Protein AF-S3XZ80-F1 (afdb_monomer_lite)

Foldseek 3Di:
DDDFDDDDLLLVLLQVLVVVVCVQALLVCLVLVNDDSLLAGHQLALVSLVSNLVSLVVSLVSLVVRCVVPVDDLLSVLSNLQSCLQSVLSNVCVVLLVSLQAFFQPDDLLVSLQCSLVSFDQPDLVSLVSVLSNLLNLLSNLVNSLNSNVVCVVVVNHAALLRLQSSLVSLQQQLDCPHVLVVSLVVNPDDDPSSVSSVVSSVSNSVSSNVSSVSSVVSSVVGHNALFPADVVLQSLQCQFFVDGDDLVVLLVVLVVQLVVLLVVQLVLLQVQCVVQVVPCHSDNVSSVVSLVVDCVQKDFAPVRVQVVLVVLQLVLLVVCDPPQAPQDPLLSDEHEEEAQPPPAAKAKDDARLVSPRHIYIYGHDHPPDGMDGCLLCSLVSCLRGPPAQSVQLHLLSVLCSPHRCCSSPVDAHNLQRLLRSLLSSVVCVVVCVCVGSSNVSSNSLVSSQLSLLSNLQSCRNHFNWRDVVLPTGTDDLVSSLVSLPVRNPDDPVVSVSVSSCSSSSHSNSNSNVVSNVLVVVLQVVCVVVVHDSHNSNSQQSNSHHGNSVSSSVSSPPPPDDDDDDDDDDDDDDDDDDDDDDDDDDDDPDQFQEEEQDPAPLVVVLCVVVQFHYHYDHDDDPLVVQVVVVCVVPVDADPLRSFQSQQQVSQVRRCVVDPFAHWYKGKGKWKADPNDTFFAQLDLVSLLVLCVRQAQDKIKMKMKIWIAQRRDVVVLGDRDTDIGIFIKIWGFHRDDSVLSNVLSVVVQQRHAHSRADCPDPRVVGTPDMGGANSVVSHDRPVRVQVVCVVSVHHSVVRHDPPPDD

Structure (mmCIF, N/CA/C/O backbone):
data_AF-S3XZ80-F1
#
_entry.id   AF-S3XZ80-F1
#
loop_
_atom_site.group_PDB
_atom_site.id
_atom_site.type_symbol
_atom_site.label_atom_id
_atom_site.label_alt_id
_atom_site.label_comp_id
_atom_site.label_asym_id
_atom_site.label_entity_id
_atom_site.label_seq_id
_atom_site.pdbx_PDB_ins_code
_atom_site.Cartn_x
_atom_site.Cartn_y
_atom_site.Cartn_z
_atom_site.occupancy
_atom_site.B_iso_or_equiv
_atom_site.auth_seq_id
_atom_site.auth_comp_id
_atom_site.auth_asym_id
_atom_site.auth_atom_id
_atom_site.pdbx_PDB_model_num
ATOM 1 N N . MET A 1 1 ? -20.784 13.143 -20.412 1.00 35.22 1 MET A N 1
ATOM 2 C CA . MET A 1 1 ? -22.070 13.191 -19.680 1.00 35.22 1 MET A CA 1
ATOM 3 C C . MET A 1 1 ? -22.738 11.830 -19.778 1.00 35.22 1 MET A C 1
ATOM 5 O O . MET A 1 1 ? -23.549 11.581 -20.664 1.00 35.22 1 MET A O 1
ATOM 9 N N . THR A 1 2 ? -22.288 10.920 -18.926 1.00 48.00 2 THR A N 1
ATOM 10 C CA . THR A 1 2 ? -22.838 9.577 -18.726 1.00 48.00 2 THR A CA 1
ATOM 11 C C . THR A 1 2 ? -24.130 9.669 -17.911 1.00 48.00 2 THR A C 1
ATOM 13 O O . THR A 1 2 ? -24.316 10.578 -17.110 1.00 48.00 2 THR A O 1
ATOM 16 N N . THR A 1 3 ? -25.079 8.776 -18.177 1.00 58.34 3 THR A N 1
ATOM 17 C CA . THR A 1 3 ? -26.406 8.771 -17.549 1.00 58.34 3 THR A CA 1
ATOM 18 C C . THR A 1 3 ? -26.332 8.319 -16.091 1.00 58.34 3 THR A C 1
ATOM 20 O O . THR A 1 3 ? -25.817 7.235 -15.823 1.00 58.34 3 THR A O 1
ATOM 23 N N . LYS A 1 4 ? -26.906 9.110 -15.179 1.00 77.75 4 LYS A N 1
ATOM 24 C CA . LYS A 1 4 ? -27.082 8.783 -13.756 1.00 77.75 4 LYS A CA 1
ATOM 25 C C . LYS A 1 4 ? -27.685 7.384 -13.565 1.00 77.75 4 LYS A C 1
ATOM 27 O O . LYS A 1 4 ? -28.739 7.089 -14.139 1.00 77.75 4 LYS A O 1
ATOM 32 N N . ARG A 1 5 ? -27.034 6.536 -12.759 1.00 89.31 5 ARG A N 1
ATOM 33 C CA . ARG A 1 5 ? -27.538 5.198 -12.408 1.00 89.31 5 ARG A CA 1
ATOM 34 C C . ARG A 1 5 ? -28.601 5.338 -11.319 1.00 89.31 5 ARG A C 1
ATOM 36 O O . ARG A 1 5 ? -28.463 6.144 -10.404 1.00 89.31 5 ARG A O 1
ATOM 43 N N . THR A 1 6 ? -29.702 4.598 -11.441 1.00 91.06 6 THR A N 1
ATOM 44 C CA . THR A 1 6 ? -30.695 4.545 -10.356 1.00 91.06 6 THR A CA 1
ATOM 45 C C . THR A 1 6 ? -30.147 3.630 -9.261 1.00 91.06 6 THR A C 1
ATOM 47 O O . THR A 1 6 ? -29.792 2.505 -9.609 1.00 91.06 6 THR A O 1
ATOM 50 N N . PRO A 1 7 ? -30.071 4.069 -7.990 1.00 93.81 7 PRO A N 1
ATOM 51 C CA . PRO A 1 7 ? -29.560 3.230 -6.910 1.00 93.81 7 PRO A CA 1
ATOM 52 C C . PRO A 1 7 ? -30.332 1.911 -6.782 1.00 93.81 7 PRO A C 1
ATOM 54 O O . PRO A 1 7 ? -31.567 1.905 -6.795 1.00 93.81 7 PRO A O 1
ATOM 57 N N . SER A 1 8 ? -29.600 0.808 -6.668 1.00 95.94 8 SER A N 1
ATOM 58 C CA . SER A 1 8 ? -30.117 -0.540 -6.445 1.00 95.94 8 SER A CA 1
ATOM 59 C C . SER A 1 8 ? -30.319 -0.818 -4.944 1.00 95.94 8 SER A C 1
ATOM 61 O O . SER A 1 8 ? -29.832 -0.074 -4.086 1.00 95.94 8 SER A O 1
ATOM 63 N N . PRO A 1 9 ? -30.983 -1.928 -4.574 1.00 97.44 9 PRO A N 1
ATOM 64 C CA . PRO A 1 9 ? -30.993 -2.400 -3.190 1.00 97.44 9 PRO A CA 1
ATOM 65 C C . PRO A 1 9 ? -29.588 -2.653 -2.611 1.00 97.44 9 PRO A C 1
ATOM 67 O O . PRO A 1 9 ? -29.379 -2.443 -1.419 1.00 97.44 9 PRO A O 1
ATOM 70 N N . THR A 1 10 ? -28.610 -3.049 -3.436 1.00 97.50 10 THR A N 1
ATOM 71 C CA . THR A 1 10 ? -27.211 -3.207 -3.004 1.00 97.50 10 THR A CA 1
ATOM 72 C C . THR A 1 10 ? -26.585 -1.860 -2.664 1.00 97.50 10 THR A C 1
ATOM 74 O O . THR A 1 10 ? -25.939 -1.746 -1.624 1.00 97.50 10 THR A O 1
ATOM 77 N N . ASP A 1 11 ? -26.844 -0.818 -3.458 1.00 96.94 11 ASP A N 1
ATOM 78 C CA . ASP A 1 11 ? -26.375 0.532 -3.128 1.00 96.94 11 ASP A CA 1
ATOM 79 C C . ASP A 1 11 ? -26.987 1.047 -1.828 1.00 96.94 11 ASP A C 1
ATOM 81 O O . ASP A 1 11 ? -26.321 1.742 -1.067 1.00 96.94 11 ASP A O 1
ATOM 85 N N . HIS A 1 12 ? -28.249 0.710 -1.550 1.00 97.38 12 HIS A N 1
ATOM 86 C CA . HIS A 1 12 ? -28.886 1.082 -0.291 1.00 97.38 12 HIS A CA 1
ATOM 87 C C . HIS A 1 12 ? -28.213 0.427 0.919 1.00 97.38 12 HIS A C 1
ATOM 89 O O . HIS A 1 12 ? -27.985 1.125 1.903 1.00 97.38 12 HIS A O 1
ATOM 95 N N . VAL A 1 13 ? -27.840 -0.856 0.837 1.00 98.31 13 VAL A N 1
ATOM 96 C CA . VAL A 1 13 ? -27.072 -1.528 1.903 1.00 98.31 13 VAL A CA 1
ATOM 97 C C . VAL A 1 13 ? -25.691 -0.890 2.070 1.00 98.31 13 VAL A C 1
ATOM 99 O O . VAL A 1 13 ? -25.289 -0.582 3.189 1.00 98.31 13 VAL A O 1
ATOM 102 N N . ALA A 1 14 ? -24.986 -0.625 0.968 1.00 97.94 14 ALA A N 1
ATOM 103 C CA . ALA A 1 14 ? -23.668 0.009 1.002 1.00 97.94 14 ALA A CA 1
ATOM 104 C C . ALA A 1 14 ? -23.713 1.430 1.599 1.00 97.94 14 ALA A C 1
ATOM 106 O O . ALA A 1 14 ? -22.857 1.808 2.398 1.00 97.94 14 ALA A O 1
ATOM 107 N N . ASN A 1 15 ? -24.732 2.218 1.248 1.00 96.38 15 ASN A N 1
ATOM 108 C CA . ASN A 1 15 ? -24.924 3.562 1.791 1.00 96.38 15 ASN A CA 1
ATOM 109 C C . ASN A 1 15 ? -25.342 3.532 3.271 1.00 96.38 15 ASN A C 1
ATOM 111 O O . ASN A 1 15 ? -24.851 4.350 4.042 1.00 96.38 15 ASN A O 1
ATOM 115 N N . ASP A 1 16 ? -26.206 2.596 3.684 1.00 97.75 16 ASP A N 1
ATOM 116 C CA . ASP A 1 16 ? -26.579 2.422 5.098 1.00 97.75 16 ASP A CA 1
ATOM 117 C C . ASP A 1 16 ? -25.357 2.087 5.961 1.00 97.75 16 ASP A C 1
ATOM 119 O O . ASP A 1 16 ? -25.165 2.685 7.020 1.00 97.75 16 ASP A O 1
ATOM 123 N N . PHE A 1 17 ? -24.478 1.209 5.467 1.00 97.94 17 PHE A N 1
ATOM 124 C CA . PHE A 1 17 ? -23.211 0.912 6.130 1.00 97.94 17 PHE A CA 1
ATOM 125 C C . PHE A 1 17 ? -22.367 2.173 6.343 1.00 97.94 17 PHE A C 1
ATOM 127 O O . PHE A 1 17 ? -21.872 2.388 7.445 1.00 97.94 17 PHE A O 1
ATOM 134 N N . VAL A 1 18 ? -22.249 3.047 5.336 1.00 95.38 18 VAL A N 1
ATOM 135 C CA . VAL A 1 18 ? -21.526 4.324 5.470 1.00 95.38 18 VAL A CA 1
ATOM 136 C C . VAL A 1 18 ? -22.120 5.197 6.574 1.00 95.38 18 VAL A C 1
ATOM 138 O O . VAL A 1 18 ? -21.386 5.631 7.459 1.00 95.38 18 VAL A O 1
ATOM 141 N N . GLU A 1 19 ? -23.434 5.438 6.566 1.00 95.12 19 GLU A N 1
ATOM 142 C CA . GLU A 1 19 ? -24.070 6.300 7.575 1.00 95.12 19 GLU A CA 1
ATOM 143 C C . GLU A 1 19 ? -23.897 5.747 8.996 1.00 95.12 19 GLU A C 1
ATOM 145 O O . GLU A 1 19 ? -23.610 6.489 9.940 1.00 95.12 19 GLU A O 1
ATOM 150 N N . ARG A 1 20 ? -24.036 4.428 9.157 1.00 97.31 20 ARG A N 1
ATOM 151 C CA . ARG A 1 20 ? -23.895 3.760 10.455 1.00 97.31 20 ARG A CA 1
ATOM 152 C C . ARG A 1 20 ? -22.439 3.722 10.924 1.00 97.31 20 ARG A C 1
ATOM 154 O O . ARG A 1 20 ? -22.200 3.927 12.111 1.00 97.31 20 ARG A O 1
ATOM 161 N N . SER A 1 21 ? -21.480 3.548 10.018 1.00 96.19 21 SER A N 1
ATOM 162 C CA . SER A 1 21 ? -20.046 3.617 10.325 1.00 96.19 21 SER A CA 1
ATOM 163 C C . SER A 1 21 ? -19.620 5.024 10.748 1.00 96.19 21 SER A C 1
ATOM 165 O O . SER A 1 21 ? -18.920 5.173 11.746 1.00 96.19 21 SER A O 1
ATOM 167 N N . ILE A 1 22 ? -20.115 6.073 10.078 1.00 93.94 22 ILE A N 1
ATOM 168 C CA . ILE A 1 22 ? -19.893 7.478 10.476 1.00 93.94 22 ILE A CA 1
ATOM 169 C C . ILE A 1 22 ? -20.442 7.745 11.882 1.00 93.94 22 ILE A C 1
ATOM 171 O O . ILE A 1 22 ? -19.815 8.448 12.669 1.00 93.94 22 ILE A O 1
ATOM 175 N N . ALA A 1 23 ? -21.606 7.185 12.220 1.00 95.44 23 ALA A N 1
ATOM 176 C CA . ALA A 1 23 ? -22.187 7.334 13.553 1.00 95.44 23 ALA A CA 1
ATOM 177 C C . ALA A 1 23 ? -21.383 6.618 14.656 1.00 95.44 23 ALA A C 1
ATOM 179 O O . ALA A 1 23 ? -21.453 7.027 15.815 1.00 95.44 23 ALA A O 1
ATOM 180 N N . LEU A 1 24 ? -20.640 5.558 14.314 1.00 97.12 24 LEU A N 1
ATOM 181 C CA . LEU A 1 24 ? -19.748 4.848 15.237 1.00 97.12 24 LEU A CA 1
ATOM 182 C C . LEU A 1 24 ? -18.349 5.478 15.325 1.00 97.12 24 LEU A C 1
ATOM 184 O O . LEU A 1 24 ? -17.698 5.335 16.358 1.00 97.12 24 LEU A O 1
ATOM 188 N N . SER A 1 25 ? -17.906 6.190 14.284 1.00 96.62 25 SER A N 1
ATOM 189 C CA . SER A 1 25 ? -16.589 6.834 14.213 1.00 96.62 25 SER A CA 1
ATOM 190 C C . SER A 1 25 ? -16.699 8.344 13.933 1.00 96.62 25 SER A C 1
ATOM 192 O O . SER A 1 25 ? -16.571 8.792 12.785 1.00 96.62 25 SER A O 1
ATOM 194 N N . PRO A 1 26 ? -16.909 9.170 14.977 1.00 96.44 26 PRO A N 1
ATOM 195 C CA . PRO A 1 26 ? -16.849 10.627 14.869 1.00 96.44 26 PRO A CA 1
ATOM 196 C C . PRO A 1 26 ? -15.540 11.184 14.293 1.00 96.44 26 PRO A C 1
ATOM 198 O O . PRO A 1 26 ? -15.533 12.263 13.701 1.00 96.44 26 PRO A O 1
ATOM 201 N N . MET A 1 27 ? -14.413 10.490 14.471 1.00 95.25 27 MET A N 1
ATOM 202 C CA . MET A 1 27 ? -13.142 10.861 13.844 1.00 95.25 27 MET A CA 1
ATOM 203 C C . MET A 1 27 ? -13.220 10.697 12.324 1.00 95.25 27 MET A C 1
ATOM 205 O O . MET A 1 27 ? -12.879 11.630 11.601 1.00 95.25 27 MET A O 1
ATOM 209 N N . THR A 1 28 ? -13.760 9.579 11.830 1.00 90.94 28 THR A N 1
ATOM 210 C CA . THR A 1 28 ? -13.995 9.385 10.388 1.00 90.94 28 THR A CA 1
ATOM 211 C C . THR A 1 28 ? -14.956 10.438 9.832 1.00 90.94 28 THR A C 1
ATOM 213 O O . THR A 1 28 ? -14.725 10.962 8.743 1.00 90.94 28 THR A O 1
ATOM 216 N N . ALA A 1 29 ? -15.996 10.812 10.589 1.00 90.38 29 ALA A N 1
ATOM 217 C CA . ALA A 1 29 ? -16.915 11.885 10.205 1.00 90.38 29 ALA A CA 1
ATOM 218 C C . ALA A 1 29 ? -16.168 13.199 9.910 1.00 90.38 29 ALA A C 1
ATOM 220 O O . ALA A 1 29 ? -16.341 13.777 8.837 1.00 90.38 29 ALA A O 1
ATOM 221 N N . THR A 1 30 ? -15.281 13.625 10.816 1.00 89.19 30 THR A N 1
ATOM 222 C CA . THR A 1 30 ? -14.455 14.828 10.637 1.00 89.19 30 THR A CA 1
ATOM 223 C C . THR A 1 30 ? -13.493 14.698 9.457 1.00 89.19 30 THR A C 1
ATOM 225 O O . THR A 1 30 ? -13.406 15.622 8.651 1.00 89.19 30 THR A O 1
ATOM 228 N N . SER A 1 31 ? -12.817 13.556 9.289 1.00 83.75 31 SER A N 1
ATOM 229 C CA . SER A 1 31 ? -11.917 13.326 8.146 1.00 83.75 31 SER A CA 1
ATOM 230 C C . SER A 1 31 ? -12.627 13.430 6.791 1.00 83.75 31 SER A C 1
ATOM 232 O O . SER A 1 31 ? -12.036 13.908 5.825 1.00 83.75 31 SER A O 1
ATOM 234 N N . LEU A 1 32 ? -13.899 13.028 6.725 1.00 81.38 32 LEU A N 1
ATOM 235 C CA . LEU A 1 32 ? -14.740 13.128 5.529 1.00 81.38 32 LEU A CA 1
ATOM 236 C C . LEU A 1 32 ? -15.456 14.483 5.389 1.00 81.38 32 LEU A C 1
ATOM 238 O O . LEU A 1 32 ? -16.164 14.701 4.408 1.00 81.38 32 LEU A O 1
ATOM 242 N N . GLY A 1 33 ? -15.309 15.391 6.359 1.00 82.38 33 GLY A N 1
ATOM 243 C CA . GLY A 1 33 ? -16.000 16.682 6.374 1.00 82.38 33 GLY A CA 1
ATOM 244 C C . GLY A 1 33 ? -17.505 16.587 6.651 1.00 82.38 33 GLY A C 1
ATOM 245 O O . GLY A 1 33 ? -18.260 17.478 6.258 1.00 82.38 33 GLY A O 1
ATOM 246 N N . VAL A 1 34 ? -17.963 15.515 7.304 1.00 86.31 34 VAL A N 1
ATOM 247 C CA . VAL A 1 34 ? -19.362 15.336 7.709 1.00 86.31 34 VAL A CA 1
ATOM 248 C C . VAL A 1 34 ? -19.612 16.110 9.011 1.00 86.31 34 VAL A C 1
ATOM 250 O O . VAL A 1 34 ? -19.054 15.751 10.049 1.00 86.31 34 VAL A O 1
ATOM 253 N N . PRO A 1 35 ? -20.456 17.159 8.997 1.00 86.25 35 PRO A N 1
ATOM 254 C CA . PRO A 1 35 ? -20.582 18.072 10.127 1.00 86.25 35 PRO A CA 1
ATOM 255 C C . PRO A 1 35 ? -21.372 17.473 11.298 1.00 86.25 35 PRO A C 1
ATOM 257 O O . PRO A 1 35 ? -22.216 16.590 11.134 1.00 86.25 35 PRO A O 1
ATOM 260 N N . GLY A 1 36 ? -21.178 18.052 12.486 1.00 89.69 36 GLY A N 1
ATOM 261 C CA . GLY A 1 36 ? -22.049 17.852 13.654 1.00 89.69 36 GLY A CA 1
ATOM 262 C C . GLY A 1 36 ? -21.507 16.891 14.711 1.00 89.69 36 GLY A C 1
ATOM 263 O O . GLY A 1 36 ? -22.073 16.808 15.802 1.00 89.69 36 GLY A O 1
ATOM 264 N N . GLN A 1 37 ? -20.392 16.217 14.428 1.00 93.62 37 GLN A N 1
ATOM 265 C CA . GLN A 1 37 ? -19.719 15.309 15.364 1.00 93.62 37 GLN A CA 1
ATOM 266 C C . GLN A 1 37 ? -18.280 15.740 15.685 1.00 93.62 37 GLN A C 1
ATOM 268 O O . GLN A 1 37 ? -17.564 15.033 16.389 1.00 93.62 37 GLN A O 1
ATOM 273 N N . ASP A 1 38 ? -17.873 16.939 15.252 1.00 94.06 38 ASP A N 1
ATOM 274 C CA . ASP A 1 38 ? -16.493 17.428 15.355 1.00 94.06 38 ASP A CA 1
ATOM 275 C C . ASP A 1 38 ? -15.966 17.591 16.792 1.00 94.06 38 ASP A C 1
ATOM 277 O O . ASP A 1 38 ? -14.764 17.733 16.991 1.00 94.06 38 ASP A O 1
ATOM 281 N N . HIS A 1 39 ? -16.843 17.535 17.793 1.00 96.75 39 HIS A N 1
ATOM 282 C CA . HIS A 1 39 ? -16.530 17.634 19.221 1.00 96.75 39 HIS A CA 1
ATOM 283 C C . HIS A 1 39 ? -16.404 16.262 19.925 1.00 96.75 39 HIS A C 1
ATOM 285 O O . HIS A 1 39 ? -16.164 16.203 21.134 1.00 96.75 39 HIS A O 1
ATOM 291 N N . LEU A 1 40 ? -16.618 15.152 19.210 1.00 97.81 40 LEU A N 1
ATOM 292 C CA . LEU A 1 40 ? -16.624 13.788 19.752 1.00 97.81 40 LEU A CA 1
ATOM 293 C C . LEU A 1 40 ? -15.325 13.036 19.420 1.00 97.81 40 LEU A C 1
ATOM 295 O O . LEU A 1 40 ? -14.517 13.496 18.624 1.00 97.81 40 LEU A O 1
ATOM 299 N N . MET A 1 41 ? -15.117 11.879 20.048 1.00 98.06 41 MET A N 1
ATOM 300 C CA . MET A 1 41 ? -14.035 10.938 19.732 1.00 98.06 41 MET A CA 1
ATOM 301 C C . MET A 1 41 ? -14.607 9.529 19.603 1.00 98.06 41 MET A C 1
ATOM 303 O O . MET A 1 41 ? -15.661 9.242 20.175 1.00 98.06 41 MET A O 1
ATOM 307 N N . ASP A 1 42 ? -13.891 8.673 18.882 1.00 98.31 42 ASP A N 1
ATOM 308 C CA . ASP A 1 42 ? -14.246 7.268 18.703 1.00 98.31 42 ASP A CA 1
ATOM 309 C C . ASP A 1 42 ? -14.197 6.499 20.033 1.00 98.31 42 ASP A C 1
ATOM 311 O O . ASP A 1 42 ? -13.375 6.776 20.915 1.00 98.31 42 ASP A O 1
ATOM 315 N N . ASP A 1 43 ? -15.076 5.506 20.165 1.00 98.31 43 ASP A N 1
ATOM 316 C CA . ASP A 1 43 ? -15.022 4.512 21.237 1.00 98.31 43 ASP A CA 1
ATOM 317 C C . ASP A 1 43 ? -14.029 3.412 20.842 1.00 98.31 43 ASP A C 1
ATOM 319 O O . ASP A 1 43 ? -14.348 2.508 20.073 1.00 98.31 43 ASP A O 1
ATOM 323 N N . LEU A 1 44 ? -12.802 3.517 21.351 1.00 98.44 44 LEU A N 1
ATOM 324 C CA . LEU A 1 44 ? -11.702 2.598 21.041 1.00 98.44 44 LEU A CA 1
ATOM 325 C C . LEU A 1 44 ? -11.605 1.419 22.026 1.00 98.44 44 LEU A C 1
ATOM 327 O O . LEU A 1 44 ? -10.622 0.676 21.996 1.00 98.44 44 LEU A O 1
ATOM 331 N N . SER A 1 45 ? -12.594 1.263 22.916 1.00 98.75 45 SER A N 1
ATOM 332 C CA . SER A 1 45 ? -12.695 0.134 23.851 1.00 98.75 45 SER A CA 1
ATOM 333 C C . SER A 1 45 ? -13.065 -1.172 23.135 1.00 98.75 45 SER A C 1
ATOM 335 O O . SER A 1 45 ? -13.582 -1.129 22.015 1.00 98.75 45 SER A O 1
ATOM 337 N N . PRO A 1 46 ? -12.899 -2.347 23.774 1.00 98.62 46 PRO A N 1
ATOM 338 C CA . PRO A 1 46 ? -13.377 -3.608 23.206 1.00 98.62 46 PRO A CA 1
ATOM 339 C C . PRO A 1 46 ? -14.874 -3.587 22.861 1.00 98.62 46 PRO A C 1
ATOM 341 O O . PRO A 1 46 ? -15.292 -4.190 21.877 1.00 98.62 46 PRO A O 1
ATOM 344 N N . GLU A 1 47 ? -15.694 -2.870 23.641 1.00 98.44 47 GLU A N 1
ATOM 345 C CA . GLU A 1 47 ? -17.125 -2.719 23.350 1.00 98.44 47 GLU A CA 1
ATOM 346 C C . GLU A 1 47 ? -17.358 -1.860 22.098 1.00 98.44 47 GLU A C 1
ATOM 348 O O . GLU A 1 47 ? -18.211 -2.187 21.272 1.00 98.44 47 GLU A O 1
ATOM 353 N N . GLY A 1 48 ? -16.596 -0.775 21.943 1.00 98.25 48 GLY A N 1
ATOM 354 C CA . GLY A 1 48 ? -16.625 0.072 20.752 1.00 98.25 48 GLY A CA 1
ATOM 355 C C . GLY A 1 48 ? -16.231 -0.689 19.487 1.00 98.25 48 GLY A C 1
ATOM 356 O O . GLY A 1 48 ? -16.959 -0.663 18.492 1.00 98.25 48 GLY A O 1
ATOM 357 N N . LEU A 1 49 ? -15.140 -1.455 19.555 1.00 98.19 49 LEU A N 1
ATOM 358 C CA . LEU A 1 49 ? -14.672 -2.293 18.450 1.00 98.19 49 LEU A CA 1
ATOM 359 C C . LEU A 1 49 ? -15.673 -3.410 18.097 1.00 98.19 49 LEU A C 1
ATOM 361 O O . LEU A 1 49 ? -15.895 -3.678 16.915 1.00 98.19 49 LEU A O 1
ATOM 365 N N . GLU A 1 50 ? -16.336 -4.023 19.084 1.00 98.50 50 GLU A N 1
ATOM 366 C CA . GLU A 1 50 ? -17.395 -5.017 18.840 1.00 98.50 50 GLU A CA 1
ATOM 367 C C . GLU A 1 50 ? -18.640 -4.405 18.175 1.00 98.50 50 GLU A C 1
ATOM 369 O O . GLU A 1 50 ? -19.273 -5.065 17.351 1.00 98.50 50 GLU A O 1
ATOM 374 N N . LYS A 1 51 ? -18.993 -3.140 18.457 1.00 98.62 51 LYS A N 1
ATOM 375 C CA . LYS A 1 51 ? -20.089 -2.453 17.737 1.00 98.62 51 LYS A CA 1
ATOM 376 C C . LYS A 1 51 ? -19.783 -2.334 16.244 1.00 98.62 51 LYS A C 1
ATOM 378 O O . LYS A 1 51 ? -20.680 -2.561 15.431 1.00 98.62 51 LYS A O 1
ATOM 383 N N . GLY A 1 52 ? -18.532 -2.025 15.894 1.00 98.06 52 GLY A N 1
ATOM 384 C CA . GLY A 1 52 ? -18.053 -2.031 14.510 1.00 98.06 52 GLY A CA 1
ATOM 385 C C . GLY A 1 52 ? -18.174 -3.418 13.874 1.00 98.06 52 GLY A C 1
ATOM 386 O O . GLY A 1 52 ? -18.858 -3.570 12.866 1.00 98.06 52 GLY A O 1
ATOM 387 N N . ALA A 1 53 ? -17.624 -4.452 14.518 1.00 98.50 53 ALA A N 1
ATOM 388 C CA . ALA A 1 53 ? -17.707 -5.830 14.020 1.00 98.50 53 ALA A CA 1
ATOM 389 C C . ALA A 1 53 ? -19.160 -6.324 13.867 1.00 98.50 53 ALA A C 1
ATOM 391 O O . ALA A 1 53 ? -19.507 -6.990 12.890 1.00 98.50 53 ALA A O 1
ATOM 392 N N . SER A 1 54 ? -20.044 -5.968 14.798 1.00 98.75 54 SER A N 1
ATOM 393 C CA . SER A 1 54 ? -21.474 -6.276 14.713 1.00 98.75 54 SER A CA 1
ATOM 394 C C . SER A 1 54 ? -22.140 -5.606 13.507 1.00 98.75 54 SER A C 1
ATOM 396 O O . SER A 1 54 ? -22.857 -6.281 12.766 1.00 98.75 54 SER A O 1
ATOM 398 N N . LEU A 1 55 ? -21.860 -4.322 13.247 1.00 98.75 55 LEU A N 1
ATOM 399 C CA . LEU A 1 55 ? -22.330 -3.629 12.041 1.00 98.75 55 LEU A CA 1
ATOM 400 C C . LEU A 1 55 ? -21.836 -4.323 10.761 1.00 98.75 55 LEU A C 1
ATOM 402 O O . LEU A 1 55 ? -22.612 -4.517 9.822 1.00 98.75 55 LEU A O 1
ATOM 406 N N . THR A 1 56 ? -20.570 -4.734 10.736 1.00 98.62 56 THR A N 1
ATOM 407 C CA . THR A 1 56 ? -19.963 -5.457 9.614 1.00 98.62 56 THR A CA 1
ATOM 408 C C . THR A 1 56 ? -20.685 -6.788 9.352 1.00 98.62 56 THR A C 1
ATOM 410 O O . THR A 1 56 ? -21.099 -7.049 8.219 1.00 98.62 56 THR A O 1
ATOM 413 N N . ARG A 1 57 ? -20.958 -7.595 10.393 1.00 98.75 57 ARG A N 1
ATOM 414 C CA . ARG A 1 57 ? -21.732 -8.852 10.275 1.00 98.75 57 ARG A CA 1
ATOM 415 C C . ARG A 1 57 ? -23.163 -8.617 9.780 1.00 98.75 57 ARG A C 1
ATOM 417 O O . ARG A 1 57 ? -23.635 -9.340 8.903 1.00 98.75 57 ARG A O 1
ATOM 424 N N . GLU A 1 58 ? -23.854 -7.612 10.318 1.00 98.75 58 GLU A N 1
ATOM 425 C CA . GLU A 1 58 ? -25.211 -7.250 9.884 1.00 98.75 58 GLU A CA 1
ATOM 426 C C . GLU A 1 58 ? -25.250 -6.837 8.407 1.00 98.75 58 GLU A C 1
ATOM 428 O O . GLU A 1 58 ? -26.159 -7.230 7.675 1.00 98.75 58 GLU A O 1
ATOM 433 N N . THR A 1 59 ? -24.247 -6.081 7.962 1.00 98.69 59 THR A N 1
ATOM 434 C CA . THR A 1 59 ? -24.138 -5.599 6.580 1.00 98.69 59 THR A CA 1
ATOM 435 C C . THR A 1 59 ? -23.909 -6.749 5.606 1.00 98.69 59 THR A C 1
ATOM 437 O O . THR A 1 59 ? -24.595 -6.832 4.589 1.00 98.69 59 THR A O 1
ATOM 440 N N . LEU A 1 60 ? -23.003 -7.678 5.930 1.00 98.62 60 LEU A N 1
ATOM 441 C CA . LEU A 1 60 ? -22.774 -8.881 5.123 1.00 98.62 60 LEU A CA 1
ATOM 442 C C . LEU A 1 60 ? -24.049 -9.730 5.001 1.00 98.62 60 LEU A C 1
ATOM 444 O O . LEU A 1 60 ? -24.436 -10.107 3.895 1.00 98.62 60 LEU A O 1
ATOM 448 N N . ALA A 1 61 ? -24.770 -9.939 6.107 1.00 98.31 61 ALA A N 1
ATOM 449 C CA . ALA A 1 61 ? -26.042 -10.660 6.085 1.00 98.31 61 ALA A CA 1
ATOM 450 C C . ALA A 1 61 ? -27.117 -9.944 5.240 1.00 98.31 61 ALA A C 1
ATOM 452 O O . ALA A 1 61 ? -27.904 -10.595 4.546 1.00 98.31 61 ALA A O 1
ATOM 453 N N . ALA A 1 62 ? -27.156 -8.607 5.269 1.00 98.19 62 ALA A N 1
ATOM 454 C CA . ALA A 1 62 ? -28.053 -7.816 4.430 1.00 98.19 62 ALA A CA 1
ATOM 455 C C . ALA A 1 62 ? -27.698 -7.926 2.936 1.00 98.19 62 ALA A C 1
ATOM 457 O O . ALA A 1 62 ? -28.605 -8.056 2.111 1.00 98.19 62 ALA A O 1
ATOM 458 N N . LEU A 1 63 ? -26.406 -7.939 2.584 1.00 97.44 63 LEU A N 1
ATOM 459 C CA . LEU A 1 63 ? -25.946 -8.164 1.207 1.00 97.44 63 LEU A CA 1
ATOM 460 C C . LEU A 1 63 ? -26.376 -9.540 0.682 1.00 97.44 63 LEU A C 1
ATOM 462 O O . LEU A 1 63 ? -26.910 -9.621 -0.424 1.00 97.44 63 LEU A O 1
ATOM 466 N N . ASP A 1 64 ? -26.231 -10.597 1.486 1.00 95.38 64 ASP A N 1
ATOM 467 C CA . ASP A 1 64 ? -26.675 -11.954 1.129 1.00 95.38 64 ASP A CA 1
ATOM 468 C C . ASP A 1 64 ? -28.202 -12.059 0.985 1.00 95.38 64 ASP A C 1
ATOM 470 O O . ASP A 1 64 ? -28.725 -12.857 0.202 1.00 95.38 64 ASP A O 1
ATOM 474 N N . GLY A 1 65 ? -28.949 -11.269 1.760 1.00 95.62 65 GLY A N 1
ATOM 475 C CA . GLY A 1 65 ? -30.394 -11.118 1.598 1.00 95.62 65 GLY A CA 1
ATOM 476 C C . GLY A 1 65 ? -30.753 -10.479 0.261 1.00 95.62 65 GLY A C 1
ATOM 477 O O . GLY A 1 65 ? -31.533 -11.045 -0.504 1.00 95.62 65 GLY A O 1
ATOM 478 N N . VAL A 1 66 ? -30.141 -9.331 -0.034 1.00 95.88 66 VAL A N 1
ATOM 479 C CA . VAL A 1 66 ? -30.397 -8.565 -1.256 1.00 95.88 66 VAL A CA 1
ATOM 480 C C . VAL A 1 66 ? -30.021 -9.346 -2.513 1.00 95.88 66 VAL A C 1
ATOM 482 O O . VAL A 1 66 ? -30.799 -9.345 -3.460 1.00 95.88 66 VAL A O 1
ATOM 485 N N . GLU A 1 67 ? -28.877 -10.029 -2.539 1.00 94.00 67 GLU A N 1
ATOM 486 C CA . GLU A 1 67 ? -28.432 -10.776 -3.723 1.00 94.00 67 GLU A CA 1
ATOM 487 C C . GLU A 1 67 ? -29.399 -11.900 -4.114 1.00 94.00 67 GLU A C 1
ATOM 489 O O . GLU A 1 67 ? -29.714 -12.059 -5.293 1.00 94.00 67 GLU A O 1
ATOM 494 N N . ARG A 1 68 ? -29.949 -12.627 -3.132 1.00 92.50 68 ARG A N 1
ATOM 495 C CA . ARG A 1 68 ? -30.929 -13.697 -3.390 1.00 92.50 68 ARG A CA 1
ATOM 496 C C . ARG A 1 68 ? -32.230 -13.185 -4.005 1.00 92.50 68 ARG A C 1
ATOM 498 O O . ARG A 1 68 ? -32.882 -13.915 -4.747 1.00 92.50 68 ARG A O 1
ATOM 505 N N . GLU A 1 69 ? -32.634 -11.964 -3.667 1.00 92.50 69 GLU A N 1
ATOM 506 C CA . GLU A 1 69 ? -33.881 -11.356 -4.146 1.00 92.50 69 GLU A CA 1
ATOM 507 C C . GLU A 1 69 ? -33.677 -10.539 -5.432 1.00 92.50 69 GLU A C 1
ATOM 509 O O . GLU A 1 69 ? -34.589 -10.412 -6.254 1.00 92.50 69 GLU A O 1
ATOM 514 N N . HIS A 1 70 ? -32.472 -10.000 -5.619 1.00 90.25 70 HIS A N 1
ATOM 515 C CA . HIS A 1 70 ? -32.122 -9.059 -6.672 1.00 90.25 70 HIS A CA 1
ATOM 516 C C . HIS A 1 70 ? -30.697 -9.331 -7.191 1.00 90.25 70 HIS A C 1
ATOM 518 O O . HIS A 1 70 ? -29.740 -8.807 -6.618 1.00 90.25 70 HIS A O 1
ATOM 524 N N . PRO A 1 71 ? -30.533 -10.054 -8.318 1.00 85.69 71 PRO A N 1
ATOM 525 C CA . PRO A 1 71 ? -29.214 -10.358 -8.887 1.00 85.69 71 PRO A CA 1
ATOM 526 C C . PRO A 1 71 ? -28.351 -9.116 -9.154 1.00 85.69 71 PRO A C 1
ATOM 528 O O . PRO A 1 71 ? -27.153 -9.154 -8.910 1.00 85.69 71 PRO A O 1
ATOM 531 N N . GLY A 1 72 ? -28.967 -7.981 -9.504 1.00 89.94 72 GLY A N 1
ATOM 532 C CA . GLY A 1 72 ? -28.272 -6.705 -9.709 1.00 89.94 72 GLY A CA 1
ATOM 533 C C . GLY A 1 72 ? -27.698 -6.539 -11.118 1.00 89.94 72 GLY A C 1
ATOM 534 O O . GLY A 1 72 ? -28.012 -7.316 -12.019 1.00 89.94 72 GLY A O 1
ATOM 535 N N . ASP A 1 73 ? -26.925 -5.475 -11.320 1.00 91.56 73 ASP A N 1
ATOM 536 C CA . ASP A 1 73 ? -26.105 -5.251 -12.519 1.00 91.56 73 ASP A CA 1
ATOM 537 C C . ASP A 1 73 ? -24.601 -5.418 -12.225 1.00 91.56 73 ASP A C 1
ATOM 539 O O . ASP A 1 73 ? -24.204 -5.728 -11.102 1.00 91.56 73 ASP A O 1
ATOM 543 N N . ASP A 1 74 ? -23.742 -5.195 -13.223 1.00 91.12 74 ASP A N 1
ATOM 544 C CA . ASP A 1 74 ? -22.285 -5.339 -13.071 1.00 91.12 74 ASP A CA 1
ATOM 545 C C . ASP A 1 74 ? -21.720 -4.477 -11.925 1.00 91.12 74 ASP A C 1
ATOM 547 O O . ASP A 1 74 ? -20.807 -4.900 -11.216 1.00 91.12 74 ASP A O 1
ATOM 551 N N . VAL A 1 75 ? -22.289 -3.289 -11.677 1.00 93.81 75 VAL A N 1
ATOM 552 C CA . VAL A 1 75 ? -21.869 -2.420 -10.563 1.00 93.81 75 VAL A CA 1
ATOM 553 C C . VAL A 1 75 ? -22.239 -3.046 -9.217 1.00 93.81 75 VAL A C 1
ATOM 555 O O . VAL A 1 75 ? -21.443 -2.982 -8.274 1.00 93.81 75 VAL A O 1
ATOM 558 N N . ASP A 1 76 ? -23.409 -3.682 -9.121 1.00 95.56 76 ASP A N 1
ATOM 559 C CA . ASP A 1 76 ? -23.821 -4.414 -7.921 1.00 95.56 76 ASP A CA 1
ATOM 560 C C . ASP A 1 76 ? -22.910 -5.616 -7.660 1.00 95.56 76 ASP A C 1
ATOM 562 O O . ASP A 1 76 ? -22.456 -5.793 -6.529 1.00 95.56 76 ASP A O 1
ATOM 566 N N . HIS A 1 77 ? -22.582 -6.401 -8.691 1.00 95.00 77 HIS A N 1
ATOM 567 C CA . HIS A 1 77 ? -21.686 -7.554 -8.556 1.00 95.00 77 HIS A CA 1
ATOM 568 C C . HIS A 1 77 ? -20.302 -7.138 -8.042 1.00 95.00 77 HIS A C 1
ATOM 570 O O . HIS A 1 77 ? -19.797 -7.710 -7.073 1.00 95.00 77 HIS A O 1
ATOM 576 N N . VAL A 1 78 ? -19.714 -6.086 -8.621 1.00 96.19 78 VAL A N 1
ATOM 577 C CA . VAL A 1 78 ? -18.409 -5.567 -8.184 1.00 96.19 78 VAL A CA 1
ATOM 578 C C . VAL A 1 78 ? -18.511 -4.950 -6.779 1.00 96.19 78 VAL A C 1
ATOM 580 O O . VAL A 1 78 ? -17.591 -5.101 -5.975 1.00 96.19 78 VAL A O 1
ATOM 583 N N . THR A 1 79 ? -19.619 -4.284 -6.434 1.00 97.44 79 THR A N 1
ATOM 584 C CA . THR A 1 79 ? -19.846 -3.761 -5.073 1.00 97.44 79 THR A CA 1
ATOM 585 C C . THR A 1 79 ? -19.899 -4.888 -4.047 1.00 97.44 79 THR A C 1
ATOM 587 O O . THR A 1 79 ? -19.196 -4.815 -3.044 1.00 97.44 79 THR A O 1
ATOM 590 N N . ARG A 1 80 ? -20.677 -5.946 -4.296 1.00 97.38 80 ARG A N 1
ATOM 591 C CA . ARG A 1 80 ? -20.804 -7.086 -3.375 1.00 97.38 80 ARG A CA 1
ATOM 592 C C . ARG A 1 80 ? -19.489 -7.823 -3.202 1.00 97.38 80 ARG A C 1
ATOM 594 O O . ARG A 1 80 ? -19.126 -8.122 -2.071 1.00 97.38 80 ARG A O 1
ATOM 601 N N . ALA A 1 81 ? -18.768 -8.080 -4.294 1.00 97.31 81 ALA A N 1
ATOM 602 C CA . ALA A 1 81 ? -17.459 -8.722 -4.237 1.00 97.31 81 ALA A CA 1
ATOM 603 C C . ALA A 1 81 ? -16.474 -7.898 -3.393 1.00 97.31 81 ALA A C 1
ATOM 605 O O . ALA A 1 81 ? -15.854 -8.432 -2.476 1.00 97.31 81 ALA A O 1
ATOM 606 N N . ALA A 1 82 ? -16.401 -6.585 -3.634 1.00 98.12 82 ALA A N 1
ATOM 607 C CA . ALA A 1 82 ? -15.540 -5.691 -2.867 1.00 98.12 82 ALA A CA 1
ATOM 608 C C . ALA A 1 82 ? -15.948 -5.605 -1.388 1.00 98.12 82 ALA A C 1
ATOM 610 O O . ALA A 1 82 ? -15.086 -5.690 -0.520 1.00 98.12 82 ALA A O 1
ATOM 611 N N . MET A 1 83 ? -17.243 -5.461 -1.079 1.00 98.44 83 MET A N 1
ATOM 612 C CA . MET A 1 83 ? -17.709 -5.401 0.310 1.00 98.44 83 MET A CA 1
ATOM 613 C C . MET A 1 83 ? -17.457 -6.716 1.039 1.00 98.44 83 MET A C 1
ATOM 615 O O . MET A 1 83 ? -16.978 -6.682 2.162 1.00 98.44 83 MET A O 1
ATOM 619 N N . ARG A 1 84 ? -17.723 -7.872 0.420 1.00 97.94 84 ARG A N 1
ATOM 620 C CA . ARG A 1 84 ? -17.455 -9.178 1.042 1.00 97.94 84 ARG A CA 1
ATOM 621 C C . ARG A 1 84 ? -15.985 -9.369 1.363 1.00 97.94 84 ARG A C 1
ATOM 623 O O . ARG A 1 84 ? -15.666 -9.841 2.446 1.00 97.94 84 ARG A O 1
ATOM 630 N N . GLU A 1 85 ? -15.109 -8.976 0.447 1.00 97.62 85 GLU A N 1
ATOM 631 C CA . GLU A 1 85 ? -13.673 -9.101 0.652 1.00 97.62 85 GLU A CA 1
ATOM 632 C C . GLU A 1 85 ? -13.183 -8.141 1.755 1.00 97.62 85 GLU A C 1
ATOM 634 O O . GLU A 1 85 ? -12.544 -8.593 2.702 1.00 97.62 85 GLU A O 1
ATOM 639 N N . ARG A 1 86 ? -13.561 -6.853 1.716 1.00 98.31 86 ARG A N 1
ATOM 640 C CA . ARG A 1 86 ? -13.156 -5.857 2.729 1.00 98.31 86 ARG A CA 1
ATOM 641 C C . ARG A 1 86 ? -13.749 -6.140 4.112 1.00 98.31 86 ARG A C 1
ATOM 643 O O . ARG A 1 86 ? -13.013 -6.246 5.086 1.00 98.31 86 ARG A O 1
ATOM 650 N N . LEU A 1 87 ? -15.068 -6.293 4.196 1.00 98.38 87 LEU A N 1
ATOM 651 C CA . LEU A 1 87 ? -15.788 -6.497 5.456 1.00 98.38 87 LEU A CA 1
ATOM 652 C C . LEU A 1 87 ? -15.534 -7.887 6.046 1.00 98.38 87 LEU A C 1
ATOM 654 O O . LEU A 1 87 ? -15.470 -8.033 7.262 1.00 98.38 87 LEU A O 1
ATOM 658 N N . GLY A 1 88 ? -15.358 -8.912 5.207 1.00 98.38 88 GLY A N 1
ATOM 659 C CA . GLY A 1 88 ? -14.928 -10.232 5.669 1.00 98.38 88 GLY A CA 1
ATOM 660 C C . GLY A 1 88 ? -13.554 -10.163 6.333 1.00 98.38 88 GLY A C 1
ATOM 661 O O . GLY A 1 88 ? -13.390 -10.640 7.454 1.00 98.38 88 GLY A O 1
ATOM 662 N N . LEU A 1 89 ? -12.603 -9.471 5.698 1.00 98.25 89 LEU A N 1
ATOM 663 C CA . LEU A 1 89 ? -11.267 -9.281 6.251 1.00 98.25 89 LEU A CA 1
ATOM 664 C C . LEU A 1 89 ? -11.269 -8.464 7.554 1.00 98.25 89 LEU A C 1
ATOM 666 O O . LEU A 1 89 ? -10.517 -8.787 8.470 1.00 98.25 89 LEU A O 1
ATOM 670 N N . GLU A 1 90 ? -12.121 -7.442 7.685 1.00 97.62 90 GLU A N 1
ATOM 671 C CA . GLU A 1 90 ? -12.291 -6.713 8.953 1.00 97.62 90 GLU A CA 1
ATOM 672 C C . GLU A 1 90 ? -12.695 -7.645 10.108 1.00 97.62 90 GLU A C 1
ATOM 674 O O . GLU A 1 90 ? -12.174 -7.514 11.218 1.00 97.62 90 GLU A O 1
ATOM 679 N N . LEU A 1 91 ? -13.585 -8.611 9.850 1.00 98.62 91 LEU A N 1
ATOM 680 C CA . LEU A 1 91 ? -13.981 -9.607 10.847 1.00 98.62 91 LEU A CA 1
ATOM 681 C C . LEU A 1 91 ? -12.843 -10.574 11.172 1.00 98.62 91 LEU A C 1
ATOM 683 O O . LEU A 1 91 ? -12.626 -10.861 12.345 1.00 98.62 91 LEU A O 1
ATOM 687 N N . GLU A 1 92 ? -12.075 -11.018 10.173 1.00 98.38 92 GLU A N 1
ATOM 688 C CA . GLU A 1 92 ? -10.891 -11.857 10.402 1.00 98.38 92 GLU A CA 1
ATOM 689 C C . GLU A 1 92 ? -9.856 -11.144 11.294 1.00 98.38 92 GLU A C 1
ATOM 691 O O . GLU A 1 92 ? -9.327 -11.743 12.231 1.00 98.38 92 GLU A O 1
ATOM 696 N N . HIS A 1 93 ? -9.608 -9.845 11.074 1.00 97.56 93 HIS A N 1
ATOM 697 C CA . HIS A 1 93 ? -8.732 -9.030 11.934 1.00 97.56 93 HIS A CA 1
ATOM 698 C C . HIS A 1 93 ? -9.276 -8.876 13.353 1.00 97.56 93 HIS A C 1
ATOM 700 O O . HIS A 1 93 ? -8.511 -8.948 14.322 1.00 97.56 93 HIS A O 1
ATOM 706 N N . HIS A 1 94 ? -10.585 -8.659 13.484 1.00 96.81 94 HIS A N 1
ATOM 707 C CA . HIS A 1 94 ? -11.240 -8.544 14.779 1.00 96.81 94 HIS A CA 1
ATOM 708 C C . HIS A 1 94 ? -11.129 -9.855 15.573 1.00 96.81 94 HIS A C 1
ATOM 710 O O . HIS A 1 94 ? -10.691 -9.836 16.728 1.00 96.81 94 HIS A O 1
ATOM 716 N N . ASP A 1 95 ? -11.455 -10.984 14.941 1.00 96.25 95 ASP A N 1
ATOM 717 C CA . ASP A 1 95 ? -11.435 -12.321 15.541 1.00 96.25 95 ASP A CA 1
ATOM 718 C C . ASP A 1 95 ? -10.004 -12.761 15.905 1.00 96.25 95 ASP A C 1
ATOM 720 O O . ASP A 1 95 ? -9.789 -13.386 16.947 1.00 96.25 95 ASP A O 1
ATOM 724 N N . ALA A 1 96 ? -9.006 -12.359 15.108 1.00 95.75 96 ALA A N 1
ATOM 725 C CA . ALA A 1 96 ? -7.582 -12.556 15.390 1.00 95.75 96 ALA A CA 1
ATOM 726 C C . ALA A 1 96 ? -7.004 -11.563 16.424 1.00 95.75 96 ALA A C 1
ATOM 728 O O . ALA A 1 96 ? -5.809 -11.605 16.720 1.00 95.75 96 ALA A O 1
ATOM 729 N N . LEU A 1 97 ? -7.828 -10.667 16.984 1.00 95.75 97 LEU A N 1
ATOM 730 C CA . LEU A 1 97 ? -7.447 -9.611 17.933 1.00 95.75 97 LEU A CA 1
ATOM 731 C C . LEU A 1 97 ? -6.435 -8.585 17.392 1.00 95.75 97 LEU A C 1
ATOM 733 O O . LEU A 1 97 ? -5.901 -7.786 18.165 1.00 95.75 97 LEU A O 1
ATOM 737 N N . LEU A 1 98 ? -6.211 -8.542 16.077 1.00 95.19 98 LEU A N 1
ATOM 738 C CA . LEU A 1 98 ? -5.269 -7.615 15.448 1.00 95.19 98 LEU A CA 1
ATOM 739 C C . LEU A 1 98 ? -5.748 -6.166 15.575 1.00 95.19 98 LEU A C 1
ATOM 741 O O . LEU A 1 98 ? -4.961 -5.289 15.933 1.00 95.19 98 LEU A O 1
ATOM 745 N N . THR A 1 99 ? -7.053 -5.924 15.413 1.00 94.81 99 THR A N 1
ATOM 746 C CA . THR A 1 99 ? -7.668 -4.601 15.627 1.00 94.81 99 THR A CA 1
ATOM 747 C C . THR A 1 99 ? -7.464 -4.099 17.060 1.00 94.81 99 THR A C 1
ATOM 749 O O . THR A 1 99 ? -7.199 -2.921 17.278 1.00 94.81 99 THR A O 1
ATOM 752 N N . HIS A 1 100 ? -7.537 -4.997 18.046 1.00 97.69 100 HIS A N 1
ATOM 753 C CA . HIS A 1 100 ? -7.390 -4.658 19.464 1.00 97.69 100 HIS A CA 1
ATOM 754 C C . HIS A 1 100 ? -5.927 -4.391 19.852 1.00 97.69 100 HIS A C 1
ATOM 756 O O . HIS A 1 100 ? -5.656 -3.533 20.688 1.00 97.69 100 HIS A O 1
ATOM 762 N N . ALA A 1 101 ? -4.989 -5.128 19.249 1.00 96.44 101 ALA A N 1
ATOM 763 C CA . ALA A 1 101 ? -3.559 -5.080 19.556 1.00 96.44 101 ALA A CA 1
ATOM 764 C C . ALA A 1 101 ? -2.767 -4.056 18.720 1.00 96.44 101 ALA A C 1
ATOM 766 O O . ALA A 1 101 ? -1.538 -4.029 18.804 1.00 96.44 101 ALA A O 1
ATOM 767 N N . THR A 1 102 ? -3.434 -3.257 17.878 1.00 95.56 102 THR A N 1
ATOM 768 C CA . THR A 1 102 ? -2.774 -2.417 16.867 1.00 95.56 102 THR A CA 1
ATOM 769 C C . THR A 1 102 ? -1.902 -1.338 17.511 1.00 95.56 102 THR A C 1
ATOM 771 O O . THR A 1 102 ? -2.413 -0.354 18.032 1.00 95.56 102 THR A O 1
ATOM 774 N N . VAL A 1 103 ? -0.579 -1.487 17.396 1.00 96.44 103 VAL A N 1
ATOM 775 C CA . VAL A 1 103 ? 0.429 -0.482 17.770 1.00 96.44 103 VAL A CA 1
ATOM 776 C C . VAL A 1 103 ? 1.527 -0.479 16.716 1.00 96.44 103 VAL A C 1
ATOM 778 O O . VAL A 1 103 ? 2.132 -1.517 16.451 1.00 96.44 103 VAL A O 1
ATOM 781 N N . ASN A 1 104 ? 1.815 0.685 16.143 1.00 96.75 104 ASN A N 1
ATOM 782 C CA . ASN A 1 104 ? 2.973 0.901 15.281 1.00 96.75 104 ASN A CA 1
ATOM 783 C C . ASN A 1 104 ? 3.372 2.388 15.289 1.00 96.75 104 ASN A C 1
ATOM 785 O O . ASN A 1 104 ? 2.727 3.214 15.944 1.00 96.75 104 ASN A O 1
ATOM 789 N N . ASN A 1 105 ? 4.446 2.734 14.580 1.00 95.06 105 ASN A N 1
ATOM 790 C CA . ASN A 1 105 ? 5.031 4.075 14.602 1.00 95.06 105 ASN A CA 1
ATOM 791 C C . ASN A 1 105 ? 4.335 5.120 13.704 1.00 95.06 105 ASN A C 1
ATOM 793 O O . ASN A 1 105 ? 4.754 6.279 13.737 1.00 95.06 105 ASN A O 1
ATOM 797 N N . ILE A 1 106 ? 3.326 4.753 12.902 1.00 93.50 106 ILE A N 1
ATOM 798 C CA . ILE A 1 106 ? 2.771 5.636 11.858 1.00 93.50 106 ILE A CA 1
ATOM 799 C C . ILE A 1 106 ? 1.237 5.683 11.811 1.00 93.50 106 ILE A C 1
ATOM 801 O O . ILE A 1 106 ? 0.667 6.762 11.679 1.00 93.50 106 ILE A O 1
ATOM 805 N N . ALA A 1 107 ? 0.566 4.542 11.939 1.00 93.75 107 ALA A N 1
ATOM 806 C CA . ALA A 1 107 ? -0.863 4.364 11.716 1.00 93.75 107 ALA A CA 1
ATOM 807 C C . ALA A 1 107 ? -1.462 3.410 12.764 1.00 93.75 107 ALA A C 1
ATOM 809 O O . ALA A 1 107 ? -1.723 2.233 12.512 1.00 93.75 107 ALA A O 1
ATOM 810 N N . SER A 1 108 ? -1.668 3.938 13.966 1.00 96.88 108 SER A N 1
ATOM 811 C CA . SER A 1 108 ? -2.375 3.300 15.079 1.00 96.88 108 SER A CA 1
ATOM 812 C C . SER A 1 108 ? -3.232 4.342 15.816 1.00 96.88 108 SER A C 1
ATOM 814 O O . SER A 1 108 ? -3.102 5.547 15.551 1.00 96.88 108 SER A O 1
ATOM 816 N N . PRO A 1 109 ? -4.084 3.938 16.777 1.00 98.06 109 PRO A N 1
ATOM 817 C CA . PRO A 1 109 ? -4.887 4.891 17.541 1.00 98.06 109 PRO A CA 1
ATOM 818 C C . PRO A 1 109 ? -4.070 5.986 18.251 1.00 98.06 109 PRO A C 1
ATOM 820 O O . PRO A 1 109 ? -4.569 7.097 18.420 1.00 98.06 109 PRO A O 1
ATOM 823 N N . VAL A 1 110 ? -2.794 5.735 18.584 1.00 95.88 110 VAL A N 1
ATOM 824 C CA . VAL A 1 110 ? -1.881 6.748 19.158 1.00 95.88 110 VAL A CA 1
ATOM 825 C C . VAL A 1 110 ? -1.783 7.980 18.263 1.00 95.88 110 VAL A C 1
ATOM 827 O O . VAL A 1 110 ? -1.926 9.108 18.744 1.00 95.88 110 VAL A O 1
ATOM 830 N N . GLN A 1 111 ? -1.524 7.766 16.970 1.00 95.56 111 GLN A N 1
ATOM 831 C CA . GLN A 1 111 ? -1.373 8.842 15.999 1.00 95.56 111 GLN A CA 1
ATOM 832 C C . GLN A 1 111 ? -2.744 9.372 15.574 1.00 95.56 111 GLN A C 1
ATOM 834 O O . GLN A 1 111 ? -2.908 10.586 15.524 1.00 95.56 111 GLN A O 1
ATOM 839 N N . GLY A 1 112 ? -3.738 8.497 15.366 1.00 95.25 112 GLY A N 1
ATOM 840 C CA . GLY A 1 112 ? -5.082 8.881 14.915 1.00 95.25 112 GLY A CA 1
ATOM 841 C C . GLY A 1 112 ? -5.806 9.851 15.856 1.00 95.25 112 GLY A C 1
ATOM 842 O O . GLY A 1 112 ? -6.333 10.870 15.410 1.00 95.25 112 GLY A O 1
ATOM 843 N N . ILE A 1 113 ? -5.776 9.594 17.171 1.00 98.00 113 ILE A N 1
ATOM 844 C CA . ILE A 1 113 ? -6.381 10.483 18.184 1.00 98.00 113 ILE A CA 1
ATOM 845 C C . ILE A 1 113 ? -5.763 11.891 18.128 1.00 98.00 113 ILE A C 1
ATOM 847 O O . ILE A 1 113 ? -6.447 12.882 18.389 1.00 98.00 113 ILE A O 1
ATOM 851 N N . ARG A 1 114 ? -4.473 12.000 17.785 1.00 95.44 114 ARG A N 1
ATOM 852 C CA . ARG A 1 114 ? -3.757 13.277 17.679 1.00 95.44 114 ARG A CA 1
ATOM 853 C C . ARG A 1 114 ? -3.949 13.944 16.316 1.00 95.44 114 ARG A C 1
ATOM 855 O O . ARG A 1 114 ? -4.170 15.151 16.270 1.00 95.44 114 ARG A O 1
ATOM 862 N N . SER A 1 115 ? -3.844 13.203 15.217 1.00 91.19 115 SER A N 1
ATOM 863 C CA . SER A 1 115 ? -3.853 13.772 13.864 1.00 91.19 115 SER A CA 1
ATOM 864 C C . SER A 1 115 ? -5.221 14.306 13.452 1.00 91.19 115 SER A C 1
ATOM 866 O O . SER A 1 115 ? -5.294 15.213 12.629 1.00 91.19 115 SER A O 1
ATOM 868 N N . ILE A 1 116 ? -6.313 13.834 14.066 1.00 93.19 116 ILE A N 1
ATOM 869 C CA . ILE A 1 116 ? -7.654 14.332 13.733 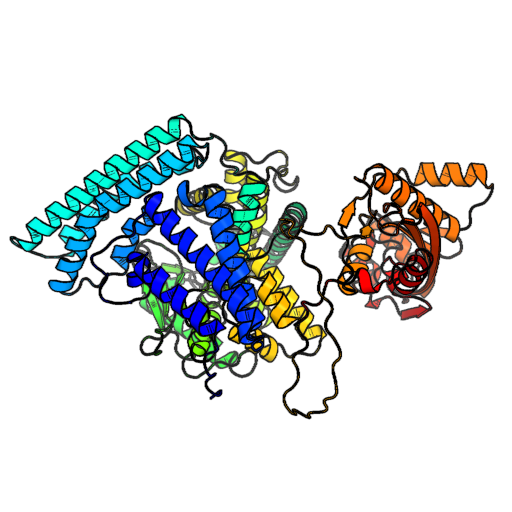1.00 93.19 116 ILE A CA 1
ATOM 870 C C . ILE A 1 116 ? -7.815 15.842 13.968 1.00 93.19 116 ILE A C 1
ATOM 872 O O . ILE A 1 116 ? -8.570 16.505 13.263 1.00 93.19 116 ILE A O 1
ATOM 876 N N . PHE A 1 117 ? -7.059 16.411 14.909 1.00 94.75 117 PHE A N 1
ATOM 877 C CA . PHE A 1 117 ? -7.049 17.850 15.176 1.00 94.75 117 PHE A CA 1
ATOM 878 C C . PHE A 1 117 ? -6.408 18.672 14.049 1.00 94.75 117 PHE A C 1
ATOM 880 O O . PHE A 1 117 ? -6.720 19.855 13.920 1.00 94.75 117 PHE A O 1
ATOM 887 N N . ASP A 1 118 ? -5.541 18.073 13.228 1.00 86.69 118 ASP A N 1
ATOM 888 C CA . ASP A 1 118 ? -4.931 18.754 12.080 1.00 86.69 118 ASP A CA 1
ATOM 889 C C . ASP A 1 118 ? -5.960 19.010 10.964 1.00 86.69 118 ASP A C 1
ATOM 891 O O . ASP A 1 118 ? -5.802 19.944 10.180 1.00 86.69 118 ASP A O 1
ATOM 895 N N . MET A 1 119 ? -7.044 18.226 10.940 1.00 83.06 119 MET A N 1
ATOM 896 C CA . MET A 1 119 ? -8.146 18.341 9.979 1.00 83.06 119 MET A CA 1
ATOM 897 C C . MET A 1 119 ? -9.234 19.331 10.417 1.00 83.06 119 MET A C 1
ATOM 899 O O . MET A 1 119 ? -10.133 19.643 9.636 1.00 83.06 119 MET A O 1
ATOM 903 N N . MET A 1 120 ? -9.187 19.820 11.661 1.00 90.56 120 MET A N 1
ATOM 904 C CA . MET A 1 120 ? -10.212 20.714 12.197 1.00 90.56 120 MET A CA 1
ATOM 905 C C . MET A 1 120 ? -9.954 22.174 11.786 1.00 90.56 120 MET A C 1
ATOM 907 O O . MET A 1 120 ? -8.813 22.648 11.882 1.00 90.56 120 MET A O 1
ATOM 911 N N . PRO A 1 121 ? -11.006 22.930 11.406 1.00 89.25 121 PRO A N 1
ATOM 912 C CA . PRO A 1 121 ? -10.933 24.387 11.319 1.00 89.25 121 PRO A CA 1
ATOM 913 C C . PRO A 1 121 ? -10.368 24.984 12.616 1.00 89.25 121 PRO A C 1
ATOM 915 O O . PRO A 1 121 ? -10.566 24.425 13.693 1.00 89.25 121 PRO A O 1
ATOM 918 N N . ASN A 1 122 ? -9.631 26.092 12.522 1.00 92.50 122 ASN A N 1
ATOM 919 C CA . ASN A 1 122 ? -9.003 26.751 13.677 1.00 92.50 122 ASN A CA 1
ATOM 920 C C . ASN A 1 122 ? -8.894 28.280 13.515 1.00 92.50 122 ASN A C 1
ATOM 922 O O . ASN A 1 122 ? -8.030 28.922 14.117 1.00 92.50 122 ASN A O 1
ATOM 926 N N . GLU A 1 123 ? -9.770 28.869 12.701 1.00 92.38 123 GLU A N 1
ATOM 927 C CA . GLU A 1 123 ? -9.740 30.290 12.342 1.00 92.38 123 GLU A CA 1
ATOM 928 C C . GLU A 1 123 ? -10.644 31.143 13.244 1.00 92.38 123 GLU A C 1
ATOM 930 O O . GLU A 1 123 ? -10.406 32.341 13.419 1.00 92.38 123 GLU A O 1
ATOM 935 N N . SER A 1 124 ? -11.684 30.540 13.826 1.00 93.88 124 SER A N 1
ATOM 936 C CA . SER A 1 124 ? -12.708 31.224 14.616 1.00 93.88 124 SER A CA 1
ATOM 937 C C . SER A 1 124 ? -12.715 30.806 16.094 1.00 93.88 124 SER A C 1
ATOM 939 O O . SER A 1 124 ? -12.175 29.772 16.480 1.00 93.88 124 SER A O 1
ATOM 941 N N . ALA A 1 125 ? -13.358 31.603 16.955 1.00 92.56 125 ALA A N 1
ATOM 942 C CA . ALA A 1 125 ? -13.544 31.229 18.361 1.00 92.56 125 ALA A CA 1
ATOM 943 C C . ALA A 1 125 ? -14.427 29.974 18.526 1.00 92.56 125 ALA A C 1
ATOM 945 O O . ALA A 1 125 ? -14.186 29.182 19.431 1.00 92.56 125 ALA A O 1
ATOM 946 N N . GLU A 1 126 ? -15.408 29.781 17.640 1.00 94.19 126 GLU A N 1
ATOM 947 C CA . GLU A 1 126 ? -16.285 28.601 17.618 1.00 94.19 126 GLU A CA 1
ATOM 948 C C . GLU A 1 126 ? -15.511 27.334 17.218 1.00 94.19 126 GLU A C 1
ATOM 950 O O . GLU A 1 126 ? -15.707 26.264 17.802 1.00 94.19 126 GLU A O 1
ATOM 955 N N . ASP A 1 127 ? -14.560 27.475 16.292 1.00 95.25 127 ASP A N 1
ATOM 956 C CA . ASP A 1 127 ? -13.653 26.398 15.895 1.00 95.25 127 ASP A CA 1
ATOM 957 C C . ASP A 1 127 ? -12.835 25.921 17.104 1.00 95.25 127 ASP A C 1
ATOM 959 O O . ASP A 1 127 ? -12.767 24.729 17.408 1.00 95.25 127 ASP A O 1
ATOM 963 N N . TRP A 1 128 ? -12.262 26.868 17.855 1.00 97.75 128 TRP A N 1
ATOM 964 C CA . TRP A 1 128 ? -11.476 26.562 19.049 1.00 97.75 128 TRP A CA 1
ATOM 965 C C . TRP A 1 128 ? -12.311 26.040 20.218 1.00 97.75 128 TRP A C 1
ATOM 967 O O . TRP A 1 128 ? -11.813 25.216 20.989 1.00 97.75 128 TRP A O 1
ATOM 977 N N . ASP A 1 129 ? -13.571 26.459 20.347 1.00 96.81 129 ASP A N 1
ATOM 978 C CA . ASP A 1 129 ? -14.502 25.854 21.300 1.00 96.81 129 ASP A CA 1
ATOM 979 C C . ASP A 1 129 ? -14.752 24.377 20.957 1.00 96.81 129 ASP A C 1
ATOM 981 O O . ASP A 1 129 ? -14.667 23.527 21.846 1.00 96.81 129 ASP A O 1
ATOM 985 N N . THR A 1 130 ? -14.940 24.052 19.675 1.00 97.69 130 THR A N 1
ATOM 986 C CA . THR A 1 130 ? -15.114 22.670 19.190 1.00 97.69 130 THR A CA 1
ATOM 987 C C . THR A 1 130 ? -13.854 21.825 19.412 1.00 97.69 130 THR A C 1
ATOM 989 O O . THR A 1 130 ? -13.939 20.715 19.944 1.00 97.69 130 THR A O 1
ATOM 992 N N . ILE A 1 131 ? -12.667 22.361 19.092 1.00 98.25 131 ILE A N 1
ATOM 993 C CA . ILE A 1 131 ? -11.370 21.722 19.391 1.00 98.25 131 ILE A CA 1
ATOM 994 C C . ILE A 1 131 ? -11.239 21.455 20.895 1.00 98.25 131 ILE A C 1
ATOM 996 O O . ILE A 1 131 ? -10.856 20.359 21.305 1.00 98.25 131 ILE A O 1
ATOM 1000 N N . SER A 1 132 ? -11.578 22.441 21.729 1.00 98.50 132 SER A N 1
ATOM 1001 C CA . SER A 1 132 ? -11.527 22.316 23.187 1.00 98.50 132 SER A CA 1
ATOM 1002 C C . SER A 1 132 ? -12.480 21.234 23.701 1.00 98.50 132 SER A C 1
ATOM 1004 O O . SER A 1 132 ? -12.113 20.462 24.587 1.00 98.50 132 SER A O 1
ATOM 1006 N N . GLU A 1 133 ? -13.685 21.127 23.141 1.00 98.31 133 GLU A N 1
ATOM 1007 C CA . GLU A 1 133 ? -14.646 20.079 23.494 1.00 98.31 133 GLU A CA 1
ATOM 1008 C C . GLU A 1 133 ? -14.177 18.683 23.081 1.00 98.31 133 GLU A C 1
ATOM 1010 O O . GLU A 1 133 ? -14.283 17.757 23.889 1.00 98.31 133 GLU A O 1
ATOM 1015 N N . ARG A 1 134 ? -13.576 18.534 21.894 1.00 98.56 134 ARG A N 1
ATOM 1016 C CA . ARG A 1 134 ? -12.953 17.271 21.475 1.00 98.56 134 ARG A CA 1
ATOM 1017 C C . ARG A 1 134 ? -11.764 16.901 22.365 1.00 98.56 134 ARG A C 1
ATOM 1019 O O . ARG A 1 134 ? -11.646 15.743 22.765 1.00 98.56 134 ARG A O 1
ATOM 1026 N N . LEU A 1 135 ? -10.913 17.861 22.744 1.00 98.62 135 LEU A N 1
ATOM 1027 C CA . LEU A 1 135 ? -9.803 17.631 23.685 1.00 98.62 135 LEU A CA 1
ATOM 1028 C C . LEU A 1 135 ? -10.296 17.057 25.019 1.00 98.62 135 LEU A C 1
ATOM 1030 O O . LEU A 1 135 ? -9.676 16.144 25.560 1.00 98.62 135 LEU A O 1
ATOM 1034 N N . ALA A 1 136 ? -11.452 17.510 25.513 1.00 98.56 136 ALA A N 1
ATOM 1035 C CA . ALA A 1 136 ? -12.063 16.962 26.724 1.00 98.56 136 ALA A CA 1
ATOM 1036 C C . ALA A 1 136 ? -12.488 15.482 26.592 1.00 98.56 136 ALA A C 1
ATOM 1038 O O . ALA A 1 136 ? -12.756 14.831 27.604 1.00 98.56 136 ALA A O 1
ATOM 1039 N N . ARG A 1 137 ? -12.561 14.933 25.369 1.00 98.56 137 ARG A N 1
ATOM 1040 C CA . ARG A 1 137 ? -12.880 13.521 25.084 1.00 98.56 137 ARG A CA 1
ATOM 1041 C C . ARG A 1 137 ? -11.651 12.635 24.895 1.00 98.56 137 ARG A C 1
ATOM 1043 O O . ARG A 1 137 ? -11.785 11.420 25.025 1.00 98.56 137 ARG A O 1
ATOM 1050 N N . VAL A 1 138 ? -10.467 13.214 24.675 1.00 98.81 138 VAL A N 1
ATOM 1051 C CA . VAL A 1 138 ? -9.204 12.466 24.517 1.00 98.81 138 VAL A CA 1
ATOM 1052 C C . VAL A 1 138 ? -8.961 11.473 25.662 1.00 98.81 138 VAL A C 1
ATOM 1054 O O . VAL A 1 138 ? -8.644 10.326 25.356 1.00 98.81 138 VAL A O 1
ATOM 1057 N N . PRO A 1 139 ? -9.162 11.817 26.955 1.00 98.81 139 PRO A N 1
ATOM 1058 C CA . PRO A 1 139 ? -8.942 10.855 28.035 1.00 98.81 139 PRO A CA 1
ATOM 1059 C C . PRO A 1 139 ? -9.780 9.578 27.925 1.00 98.81 139 PRO A C 1
ATOM 1061 O O . PRO A 1 139 ? -9.274 8.502 28.221 1.00 98.81 139 PRO A O 1
ATOM 1064 N N . ALA A 1 140 ? -11.038 9.681 27.484 1.00 98.69 140 ALA A N 1
ATOM 1065 C CA . ALA A 1 140 ? -11.914 8.520 27.341 1.00 98.69 140 ALA A CA 1
ATOM 1066 C C . ALA A 1 140 ? -11.500 7.636 26.154 1.00 98.69 140 ALA A C 1
ATOM 1068 O O . ALA A 1 140 ? -11.449 6.419 26.296 1.00 98.69 140 ALA A O 1
ATOM 1069 N N . ALA A 1 141 ? -11.149 8.245 25.016 1.00 98.69 141 ALA A N 1
ATOM 1070 C CA . ALA A 1 141 ? -10.665 7.515 23.844 1.00 98.69 141 ALA A CA 1
ATOM 1071 C C . ALA A 1 141 ? -9.337 6.790 24.130 1.00 98.69 141 ALA A C 1
ATOM 1073 O O . ALA A 1 141 ? -9.172 5.624 23.777 1.00 98.69 141 ALA A O 1
ATOM 1074 N N . VAL A 1 142 ? -8.412 7.461 24.826 1.00 98.81 142 VAL A N 1
A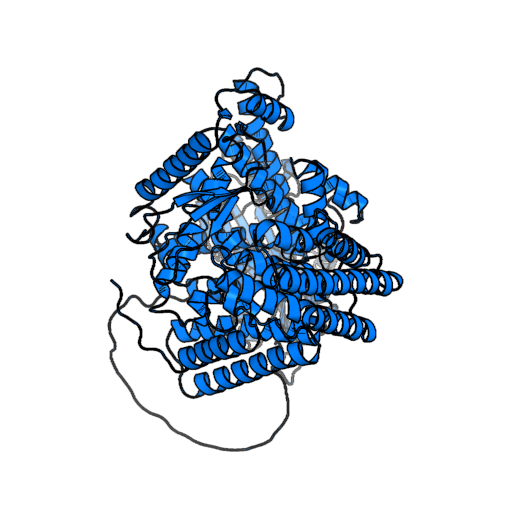TOM 1075 C CA . VAL A 1 142 ? -7.126 6.883 25.240 1.00 98.81 142 VAL A CA 1
ATOM 1076 C C . VAL A 1 142 ? -7.312 5.737 26.237 1.00 98.81 142 VAL A C 1
ATOM 1078 O O . VAL A 1 142 ? -6.650 4.712 26.093 1.00 98.81 142 VAL A O 1
ATOM 1081 N N . GLU A 1 143 ? -8.206 5.874 27.223 1.00 98.81 143 GLU A N 1
ATOM 1082 C CA . GLU A 1 143 ? -8.482 4.780 28.164 1.00 98.81 143 GLU A CA 1
ATOM 1083 C C . GLU A 1 143 ? -9.119 3.582 27.455 1.00 98.81 143 GLU A C 1
ATOM 1085 O O . GLU A 1 143 ? -8.647 2.465 27.636 1.00 98.81 143 GLU A O 1
ATOM 1090 N N . GLY A 1 144 ? -10.112 3.799 26.585 1.00 98.81 144 GLY A N 1
ATOM 1091 C CA . GLY A 1 144 ? -10.711 2.719 25.795 1.00 98.81 144 GLY A CA 1
ATOM 1092 C C . GLY A 1 144 ? -9.672 1.986 24.942 1.00 98.81 144 GLY A C 1
ATOM 1093 O O . GLY A 1 144 ? -9.610 0.759 24.939 1.00 98.81 144 GLY A O 1
ATOM 1094 N N . TYR A 1 145 ? -8.769 2.723 24.296 1.00 98.81 145 TYR A N 1
ATOM 1095 C CA . TYR A 1 145 ? -7.664 2.112 23.563 1.00 98.81 145 TYR A CA 1
ATOM 1096 C C . TYR A 1 145 ? -6.729 1.297 24.475 1.00 98.81 145 TYR A C 1
ATOM 1098 O O . TYR A 1 145 ? -6.376 0.164 24.144 1.00 98.81 145 TYR A O 1
ATOM 1106 N N . ALA A 1 146 ? -6.373 1.815 25.654 1.00 98.81 146 ALA A N 1
ATOM 1107 C CA . ALA A 1 146 ? -5.585 1.072 26.636 1.00 98.81 146 ALA A CA 1
ATOM 1108 C C . ALA A 1 146 ? -6.303 -0.202 27.129 1.00 98.81 146 ALA A C 1
ATOM 1110 O O . ALA A 1 146 ? -5.657 -1.232 27.335 1.00 98.81 146 ALA A O 1
ATOM 1111 N N . GLU A 1 147 ? -7.629 -0.167 27.293 1.00 98.69 147 GLU A N 1
ATOM 1112 C CA . GLU A 1 147 ? -8.447 -1.349 27.586 1.00 98.69 147 GLU A CA 1
ATOM 1113 C C . GLU A 1 147 ? -8.367 -2.386 26.459 1.00 98.69 147 GLU A C 1
ATOM 1115 O O . GLU A 1 147 ? -8.176 -3.567 26.748 1.00 98.69 147 GLU A O 1
ATOM 1120 N N . SER A 1 148 ? -8.435 -1.964 25.192 1.00 98.75 148 SER A N 1
ATOM 1121 C CA . SER A 1 148 ? -8.287 -2.847 24.024 1.00 98.75 148 SER A CA 1
ATOM 1122 C C . SER A 1 148 ? -6.917 -3.517 23.961 1.00 98.75 148 SER A C 1
ATOM 1124 O O . SER A 1 148 ? -6.841 -4.738 23.793 1.00 98.75 148 SER A O 1
ATOM 1126 N N . LEU A 1 149 ? -5.841 -2.764 24.204 1.00 98.56 149 LEU A N 1
ATOM 1127 C CA . LEU A 1 149 ? -4.484 -3.314 24.258 1.00 98.56 149 LEU A CA 1
ATOM 1128 C C . LEU A 1 149 ? -4.336 -4.353 25.377 1.00 98.56 149 LEU A C 1
ATOM 1130 O O . LEU A 1 149 ? -3.809 -5.444 25.154 1.00 98.56 149 LEU A O 1
ATOM 1134 N N . ARG A 1 150 ? -4.840 -4.055 26.582 1.00 98.44 150 ARG A N 1
ATOM 1135 C CA . ARG A 1 150 ? -4.818 -4.999 27.714 1.00 98.44 150 ARG A CA 1
ATOM 1136 C C . ARG A 1 150 ? -5.712 -6.214 27.470 1.00 98.44 150 ARG A C 1
ATOM 1138 O O . ARG A 1 150 ? -5.353 -7.324 27.868 1.00 98.44 150 ARG A O 1
ATOM 1145 N N . TYR A 1 151 ? -6.860 -6.028 26.820 1.00 98.19 151 TYR A N 1
ATOM 1146 C CA . TYR A 1 151 ? -7.755 -7.114 26.436 1.00 98.19 151 TYR A CA 1
ATOM 1147 C C . TYR A 1 151 ? -7.054 -8.079 25.479 1.00 98.19 151 TYR A C 1
ATOM 1149 O O . TYR A 1 151 ? -6.992 -9.275 25.778 1.00 98.19 151 TYR A O 1
ATOM 1157 N N . ALA A 1 152 ? -6.445 -7.568 24.406 1.00 97.69 152 ALA A N 1
ATOM 1158 C CA . ALA A 1 152 ? -5.666 -8.378 23.477 1.00 97.69 152 ALA A CA 1
ATOM 1159 C C . ALA A 1 152 ? -4.506 -9.089 24.189 1.00 97.69 152 ALA A C 1
ATOM 1161 O O . ALA A 1 152 ? -4.365 -10.310 24.076 1.00 97.69 152 ALA A O 1
ATOM 1162 N N . ALA A 1 153 ? -3.759 -8.367 25.031 1.00 97.31 153 ALA A N 1
ATOM 1163 C CA . ALA A 1 153 ? -2.664 -8.927 25.817 1.00 97.31 153 ALA A CA 1
ATOM 1164 C C . ALA A 1 153 ? -3.113 -10.093 26.712 1.00 97.31 153 ALA A C 1
ATOM 1166 O O . ALA A 1 153 ? -2.448 -11.127 26.770 1.00 97.31 153 ALA A O 1
ATOM 1167 N N . SER A 1 154 ? -4.285 -9.980 27.352 1.00 97.00 154 SER A N 1
ATOM 1168 C CA . SER A 1 154 ? -4.860 -11.040 28.198 1.00 97.00 154 SER A CA 1
ATOM 1169 C C . SER A 1 154 ? -5.182 -12.336 27.439 1.00 97.00 154 SER A C 1
ATOM 1171 O O . SER A 1 154 ? -5.376 -13.389 28.052 1.00 97.00 154 SER A O 1
ATOM 1173 N N . LYS A 1 155 ? -5.243 -12.260 26.106 1.00 95.31 155 LYS A N 1
ATOM 1174 C CA . LYS A 1 155 ? -5.496 -13.368 25.180 1.00 95.31 155 LYS A CA 1
ATOM 1175 C C . LYS A 1 155 ? -4.252 -13.777 24.385 1.00 95.31 155 LYS A C 1
ATOM 1177 O O . LYS A 1 155 ? -4.348 -14.671 23.554 1.00 95.31 155 LYS A O 1
ATOM 1182 N N . GLY A 1 156 ? -3.099 -13.160 24.652 1.00 90.06 156 GLY A N 1
ATOM 1183 C CA . GLY A 1 156 ? -1.840 -13.417 23.949 1.00 90.06 156 GLY A CA 1
ATOM 1184 C C . GLY A 1 156 ? -1.610 -12.568 22.693 1.00 90.06 156 GLY A C 1
ATOM 1185 O O . GLY A 1 156 ? -0.593 -12.755 22.033 1.00 90.06 156 GLY A O 1
ATOM 1186 N N . GLY A 1 157 ? -2.502 -11.627 22.369 1.00 88.81 157 GLY A N 1
ATOM 1187 C CA . GLY A 1 157 ? -2.336 -10.678 21.265 1.00 88.81 157 GLY A CA 1
ATOM 1188 C C . GLY A 1 157 ? -1.525 -9.457 21.699 1.00 88.81 157 GLY A C 1
ATOM 1189 O O . GLY A 1 157 ? -2.080 -8.511 22.252 1.00 88.81 157 GLY A O 1
ATOM 1190 N N . LEU A 1 158 ? -0.211 -9.476 21.467 1.00 92.75 158 LEU A N 1
ATOM 1191 C CA . LEU A 1 158 ? 0.690 -8.357 21.754 1.00 92.75 158 LEU A CA 1
ATOM 1192 C C . LEU A 1 158 ? 1.509 -7.996 20.517 1.00 92.75 158 LEU A C 1
ATOM 1194 O O . LEU A 1 158 ? 2.179 -8.855 19.946 1.00 92.75 158 LEU A O 1
ATOM 1198 N N . ALA A 1 159 ? 1.525 -6.709 20.163 1.00 94.75 159 ALA A N 1
ATOM 1199 C CA . ALA A 1 159 ? 2.505 -6.184 19.219 1.00 94.75 159 ALA A CA 1
ATOM 1200 C C . ALA A 1 159 ? 3.930 -6.311 19.786 1.00 94.75 159 ALA A C 1
ATOM 1202 O O . ALA A 1 159 ? 4.125 -6.332 21.007 1.00 94.75 159 ALA A O 1
ATOM 1203 N N . ALA A 1 160 ? 4.922 -6.359 18.894 1.00 97.25 160 ALA A N 1
ATOM 1204 C CA . ALA A 1 160 ? 6.328 -6.485 19.256 1.00 97.25 160 ALA A CA 1
ATOM 1205 C C . ALA A 1 160 ? 6.769 -5.390 20.238 1.00 97.25 160 ALA A C 1
ATOM 1207 O O . ALA A 1 160 ? 6.361 -4.228 20.139 1.00 97.25 160 ALA A O 1
ATOM 1208 N N . LYS A 1 161 ? 7.674 -5.746 21.152 1.00 98.44 161 LYS A N 1
ATOM 1209 C CA . LYS A 1 161 ? 8.196 -4.857 22.197 1.00 98.44 161 LYS A CA 1
ATOM 1210 C C . LYS A 1 161 ? 8.694 -3.524 21.646 1.00 98.44 161 LYS A C 1
ATOM 1212 O O . LYS A 1 161 ? 8.464 -2.478 22.246 1.00 98.44 161 LYS A O 1
ATOM 1217 N N . ARG A 1 162 ? 9.345 -3.548 20.482 1.00 98.00 162 ARG A N 1
ATOM 1218 C CA . ARG A 1 162 ? 9.828 -2.342 19.805 1.00 98.00 162 ARG A CA 1
ATOM 1219 C C . ARG A 1 162 ? 8.701 -1.356 19.508 1.00 98.00 162 ARG A C 1
ATOM 1221 O O . ARG A 1 162 ? 8.857 -0.174 19.794 1.00 98.00 162 ARG A O 1
ATOM 1228 N N . GLN A 1 163 ? 7.578 -1.833 18.977 1.00 98.38 163 GLN A N 1
ATOM 1229 C CA . GLN A 1 163 ? 6.443 -0.978 18.627 1.00 98.38 163 GLN A CA 1
ATOM 1230 C C . GLN A 1 163 ? 5.764 -0.407 19.872 1.00 98.38 163 GLN A C 1
ATOM 1232 O O . GLN A 1 163 ? 5.408 0.767 19.875 1.00 98.38 163 GLN A O 1
ATOM 1237 N N . GLN A 1 164 ? 5.683 -1.185 20.958 1.00 98.44 164 GLN A N 1
ATOM 1238 C CA . GLN A 1 164 ? 5.208 -0.684 22.254 1.00 98.44 164 GLN A CA 1
ATOM 1239 C C . GLN A 1 164 ? 6.070 0.494 22.734 1.00 98.44 164 GLN A C 1
ATOM 1241 O O . GLN A 1 164 ? 5.563 1.573 23.033 1.00 98.44 164 GLN A O 1
ATOM 1246 N N . LEU A 1 165 ? 7.397 0.329 22.734 1.00 98.69 165 LEU A N 1
ATOM 1247 C CA . LEU A 1 165 ? 8.319 1.376 23.180 1.00 98.69 165 LEU A CA 1
ATOM 1248 C C . LEU A 1 165 ? 8.286 2.621 22.279 1.00 98.69 165 LEU A C 1
ATOM 1250 O O . LEU A 1 165 ? 8.369 3.736 22.792 1.00 98.69 165 LEU A O 1
ATOM 1254 N N . ILE A 1 166 ? 8.109 2.456 20.965 1.00 98.00 166 ILE A N 1
ATOM 1255 C CA . ILE A 1 166 ? 7.914 3.590 20.049 1.00 98.00 166 ILE A CA 1
ATOM 1256 C C . ILE A 1 166 ? 6.588 4.304 20.343 1.00 98.00 166 ILE A C 1
ATOM 1258 O O . ILE A 1 166 ? 6.558 5.533 20.408 1.00 98.00 166 ILE A O 1
ATOM 1262 N N . GLY A 1 167 ? 5.505 3.560 20.584 1.00 97.81 167 GLY A N 1
ATOM 1263 C CA . GLY A 1 167 ? 4.220 4.124 21.002 1.00 97.81 167 GLY A CA 1
ATOM 1264 C C . GLY A 1 167 ? 4.337 4.935 22.297 1.00 97.81 167 GLY A C 1
ATOM 1265 O O . GLY A 1 167 ? 3.779 6.033 22.394 1.00 97.81 167 GLY A O 1
ATOM 1266 N N . ALA A 1 168 ? 5.122 4.449 23.265 1.00 98.69 168 ALA A N 1
ATOM 1267 C CA . ALA A 1 168 ? 5.429 5.172 24.498 1.00 98.69 168 ALA A CA 1
ATOM 1268 C C . ALA A 1 168 ? 6.211 6.465 24.227 1.00 98.69 168 ALA A C 1
ATOM 1270 O O . ALA A 1 168 ? 5.836 7.536 24.712 1.00 98.69 168 ALA A O 1
ATOM 1271 N N . GLU A 1 169 ? 7.268 6.390 23.416 1.00 98.19 169 GLU A N 1
ATOM 1272 C CA . GLU A 1 169 ? 8.081 7.548 23.043 1.00 98.19 169 GLU A CA 1
ATOM 1273 C C . GLU A 1 169 ? 7.248 8.623 22.335 1.00 98.19 169 GLU A C 1
ATOM 1275 O O . GLU A 1 169 ? 7.292 9.794 22.724 1.00 98.19 169 GLU A O 1
ATOM 1280 N N . GLN A 1 170 ? 6.443 8.237 21.343 1.00 97.06 170 GLN A N 1
ATOM 1281 C CA . GLN A 1 170 ? 5.589 9.166 20.606 1.00 97.06 170 GLN A CA 1
ATOM 1282 C C . GLN A 1 170 ? 4.539 9.801 21.515 1.00 97.06 170 GLN A C 1
ATOM 1284 O O . GLN A 1 170 ? 4.388 11.026 21.495 1.00 97.06 170 GLN A O 1
ATOM 1289 N N . SER A 1 171 ? 3.903 9.006 22.380 1.00 98.12 171 SER A N 1
ATOM 1290 C CA . SER A 1 171 ? 2.938 9.498 23.367 1.00 98.12 171 SER A CA 1
ATOM 1291 C C . SER A 1 171 ? 3.558 10.551 24.286 1.00 98.12 171 SER A C 1
ATOM 1293 O O . SER A 1 171 ? 2.974 11.612 24.491 1.00 98.12 171 SER A O 1
ATOM 1295 N N . ARG A 1 172 ? 4.785 10.317 24.774 1.00 98.25 172 ARG A N 1
ATOM 1296 C CA . ARG A 1 172 ? 5.534 11.301 25.574 1.00 98.25 172 ARG A CA 1
ATOM 1297 C C . ARG A 1 172 ? 5.973 12.510 24.749 1.00 98.25 172 ARG A C 1
ATOM 1299 O O . ARG A 1 172 ? 6.082 13.605 25.288 1.00 98.25 172 ARG A O 1
ATOM 1306 N N . SER A 1 173 ? 6.240 12.347 23.454 1.00 96.19 173 SER A N 1
ATOM 1307 C CA . SER A 1 173 ? 6.642 13.463 22.595 1.00 96.19 173 SER A CA 1
ATOM 1308 C C . SER A 1 173 ? 5.510 14.479 22.406 1.00 96.19 173 SER A C 1
ATOM 1310 O O . SER A 1 173 ? 5.756 15.682 22.468 1.00 96.19 173 SER A O 1
ATOM 1312 N N . PHE A 1 174 ? 4.261 14.016 22.293 1.00 96.31 174 PHE A N 1
ATOM 1313 C CA . PHE A 1 174 ? 3.087 14.881 22.145 1.00 96.31 174 PHE A CA 1
ATOM 1314 C C . PHE A 1 174 ? 2.782 15.732 23.387 1.00 96.31 174 PHE A C 1
ATOM 1316 O O . PHE A 1 174 ? 2.107 16.754 23.264 1.00 96.31 174 PHE A O 1
ATOM 1323 N N . THR A 1 175 ? 3.286 15.337 24.561 1.00 97.25 175 THR A N 1
ATOM 1324 C CA . THR A 1 175 ? 2.996 15.974 25.858 1.00 97.25 175 THR A CA 1
ATOM 1325 C C . THR A 1 175 ? 4.087 16.949 26.313 1.00 97.25 175 THR A C 1
ATOM 1327 O O . THR A 1 175 ? 3.895 17.668 27.297 1.00 97.25 175 THR A O 1
ATOM 1330 N N . LYS A 1 176 ? 5.238 16.994 25.620 1.00 96.31 176 LYS A N 1
ATOM 1331 C CA . LYS A 1 176 ? 6.332 17.938 25.913 1.00 96.31 176 LYS A CA 1
ATOM 1332 C C . LYS A 1 176 ? 5.846 19.384 25.823 1.00 96.31 176 LYS A C 1
ATOM 1334 O O . LYS A 1 176 ? 4.887 19.677 25.121 1.00 96.31 176 LYS A O 1
ATOM 1339 N N . ALA A 1 177 ? 6.547 20.308 26.481 1.00 93.38 177 ALA A N 1
ATOM 1340 C CA . ALA A 1 177 ? 6.193 21.732 26.469 1.00 93.38 177 ALA A CA 1
ATOM 1341 C C . ALA A 1 177 ? 6.157 22.346 25.053 1.00 93.38 177 ALA A C 1
ATOM 1343 O O . ALA A 1 177 ? 5.370 23.252 24.799 1.00 93.38 177 ALA A O 1
ATOM 1344 N N . ASP A 1 178 ? 6.994 21.839 24.148 1.00 89.12 178 ASP A N 1
ATOM 1345 C CA . ASP A 1 178 ? 7.040 22.137 22.712 1.00 89.12 178 ASP A CA 1
ATOM 1346 C C . ASP A 1 178 ? 6.335 21.068 21.850 1.00 89.12 178 ASP A C 1
ATOM 1348 O O . ASP A 1 178 ? 6.404 21.105 20.624 1.00 89.12 178 ASP A O 1
ATOM 1352 N N . GLY A 1 179 ? 5.662 20.110 22.488 1.00 91.44 179 GLY A N 1
ATOM 1353 C CA . GLY A 1 179 ? 4.900 19.041 21.857 1.00 91.44 179 GLY A CA 1
ATOM 1354 C C . GLY A 1 179 ? 3.538 19.504 21.339 1.00 91.44 179 GLY A C 1
ATOM 1355 O O . GLY A 1 179 ? 3.102 20.639 21.551 1.00 91.44 179 GLY A O 1
ATOM 1356 N N . PHE A 1 180 ? 2.841 18.589 20.663 1.00 93.94 180 PHE A N 1
ATOM 1357 C CA . PHE A 1 180 ? 1.593 18.893 19.967 1.00 93.94 180 PHE A CA 1
ATOM 1358 C C . PHE A 1 180 ? 0.518 19.509 20.873 1.00 93.94 180 PHE A C 1
ATOM 1360 O O . PHE A 1 180 ? 0.056 20.615 20.589 1.00 93.94 180 PHE A O 1
ATOM 1367 N N . PHE A 1 181 ? 0.128 18.840 21.966 1.00 96.62 181 PHE A N 1
ATOM 1368 C CA . PHE A 1 181 ? -1.012 19.298 22.771 1.00 96.62 181 PHE A CA 1
ATOM 1369 C C . PHE A 1 181 ? -0.761 20.674 23.408 1.00 96.62 181 PHE A C 1
ATOM 1371 O O . PHE A 1 181 ? -1.614 21.552 23.248 1.00 96.62 181 PHE A O 1
ATOM 1378 N N . PRO A 1 182 ? 0.398 20.947 24.045 1.00 97.31 182 PRO A N 1
ATOM 1379 C CA . PRO A 1 182 ? 0.687 22.286 24.564 1.00 97.31 182 PRO A CA 1
ATOM 1380 C C . PRO A 1 182 ? 0.771 23.366 23.480 1.00 97.31 182 PRO A C 1
ATOM 1382 O O . PRO A 1 182 ? 0.389 24.515 23.729 1.00 97.31 182 PRO A O 1
ATOM 1385 N N . SER A 1 183 ? 1.204 23.018 22.262 1.00 94.94 183 SER A N 1
ATOM 1386 C CA . SER A 1 183 ? 1.258 23.978 21.154 1.00 94.94 183 SER A CA 1
ATOM 1387 C C . SER A 1 183 ? -0.122 24.526 20.764 1.00 94.94 183 SER A C 1
ATOM 1389 O O . SER A 1 183 ? -0.207 25.688 20.362 1.00 94.94 183 SER A O 1
ATOM 1391 N N . LEU A 1 184 ? -1.211 23.765 20.964 1.00 96.38 184 LEU A N 1
ATOM 1392 C CA . LEU A 1 184 ? -2.580 24.196 20.646 1.00 96.38 184 LEU A CA 1
ATOM 1393 C C . LEU A 1 184 ? -3.009 25.432 21.445 1.00 96.38 184 LEU A C 1
ATOM 1395 O O . LEU A 1 184 ? -3.646 26.327 20.894 1.00 96.38 184 LEU A O 1
ATOM 1399 N N . VAL A 1 185 ? -2.604 25.537 22.715 1.00 96.62 185 VAL A N 1
ATOM 1400 C CA . VAL A 1 185 ? -2.878 26.727 23.541 1.00 96.62 185 VAL A CA 1
ATOM 1401 C C . VAL A 1 185 ? -2.252 27.963 22.906 1.00 96.62 185 VAL A C 1
ATOM 1403 O O . VAL A 1 185 ? -2.909 28.993 22.755 1.00 96.62 185 VAL A O 1
ATOM 1406 N N . THR A 1 186 ? -0.984 27.853 22.506 1.00 92.69 186 THR A N 1
ATOM 1407 C CA . THR A 1 186 ? -0.242 28.955 21.882 1.00 92.69 186 THR A CA 1
ATOM 1408 C C . THR A 1 186 ? -0.825 29.304 20.515 1.00 92.69 186 THR A C 1
ATOM 1410 O O . THR A 1 186 ? -1.049 30.481 20.238 1.00 92.69 186 THR A O 1
ATOM 1413 N N . LYS A 1 187 ? -1.127 28.290 19.695 1.00 91.44 187 LYS A N 1
ATOM 1414 C CA . LYS A 1 187 ? -1.712 28.439 18.357 1.00 91.44 187 LYS A CA 1
ATOM 1415 C C . LYS A 1 187 ? -3.083 29.117 18.393 1.00 91.44 187 LYS A C 1
ATOM 1417 O O . LYS A 1 187 ? -3.391 29.881 17.488 1.00 91.44 187 LYS A O 1
ATOM 1422 N N . SER A 1 188 ? -3.875 28.884 19.442 1.00 95.38 188 SER A N 1
ATOM 1423 C CA . SER A 1 188 ? -5.238 29.419 19.540 1.00 95.38 188 SER A CA 1
ATOM 1424 C C . SER A 1 188 ? -5.333 30.939 19.606 1.00 95.38 188 SER A C 1
ATOM 1426 O O . SER A 1 188 ? -6.346 31.507 19.207 1.00 95.38 188 SER A O 1
ATOM 1428 N N . GLY A 1 189 ? -4.318 31.613 20.159 1.00 92.81 189 GLY A N 1
ATOM 1429 C CA . GLY A 1 189 ? -4.382 33.052 20.425 1.00 92.81 189 GLY A CA 1
ATOM 1430 C C . GLY A 1 189 ? -5.508 33.478 21.385 1.00 92.81 189 GLY A C 1
ATOM 1431 O O . GLY A 1 189 ? -5.739 34.675 21.538 1.00 92.81 189 GLY A O 1
ATOM 1432 N N . LEU A 1 190 ? -6.207 32.535 22.033 1.00 94.38 190 LEU A N 1
ATOM 1433 C CA . LEU A 1 190 ? -7.302 32.830 22.956 1.00 94.38 190 LEU A CA 1
ATOM 1434 C C . LEU A 1 190 ? -6.796 33.500 24.242 1.00 94.38 190 LEU A C 1
ATOM 1436 O O . LEU A 1 190 ? -5.672 33.268 24.703 1.00 94.38 190 LEU A O 1
ATOM 1440 N N . GLU A 1 191 ? -7.681 34.275 24.873 1.00 94.31 191 GLU A N 1
ATOM 1441 C CA . GLU A 1 191 ? -7.456 34.950 26.155 1.00 94.31 191 GLU A CA 1
ATOM 1442 C C . GLU A 1 191 ? -8.594 34.670 27.156 1.00 94.31 191 GLU A C 1
ATOM 1444 O O . GLU A 1 191 ? -9.698 34.257 26.790 1.00 94.31 191 GLU A O 1
ATOM 1449 N N . GLY A 1 192 ? -8.333 34.911 28.445 1.00 95.50 192 GLY A N 1
ATOM 1450 C CA . GLY A 1 192 ? -9.342 34.827 29.504 1.00 95.50 192 GLY A CA 1
ATOM 1451 C C . GLY A 1 192 ? -9.943 33.421 29.692 1.00 95.50 192 GLY A C 1
ATOM 1452 O O . GLY A 1 192 ? -9.240 32.427 29.514 1.00 95.50 192 GLY A O 1
ATOM 1453 N N . PRO A 1 193 ? -11.242 33.307 30.038 1.00 95.81 193 PRO A N 1
ATOM 1454 C CA . PRO A 1 193 ? -11.862 32.023 30.383 1.00 95.81 193 PRO A CA 1
ATOM 1455 C C . PRO A 1 193 ? -11.823 30.959 29.276 1.00 95.81 193 PRO A C 1
ATOM 1457 O O . PRO A 1 193 ? -11.746 29.770 29.575 1.00 95.81 193 PRO A O 1
ATOM 1460 N N . ALA A 1 194 ? -11.867 31.364 28.001 1.00 94.44 194 ALA A N 1
ATOM 1461 C CA . ALA A 1 194 ? -11.792 30.431 26.874 1.00 94.44 194 ALA A CA 1
ATOM 1462 C C . ALA A 1 194 ? -10.402 29.779 26.783 1.00 94.44 194 ALA A C 1
ATOM 1464 O O . ALA A 1 194 ? -10.291 28.563 26.621 1.00 94.44 194 ALA A O 1
ATOM 1465 N N . ARG A 1 195 ? -9.344 30.576 26.988 1.00 96.94 195 ARG A N 1
ATOM 1466 C CA . ARG A 1 195 ? -7.968 30.078 27.093 1.00 96.94 195 ARG A CA 1
ATOM 1467 C C . ARG A 1 195 ? -7.801 29.137 28.284 1.00 96.94 195 ARG A C 1
ATOM 1469 O O . ARG A 1 195 ? -7.238 28.064 28.121 1.00 96.94 195 ARG A O 1
ATOM 1476 N N . GLU A 1 196 ? -8.322 29.506 29.454 1.00 97.75 196 GLU A N 1
ATOM 1477 C CA . GLU A 1 196 ? -8.247 28.673 30.665 1.00 97.75 196 GLU A CA 1
ATOM 1478 C C . GLU A 1 196 ? -8.944 27.314 30.471 1.00 97.75 196 GLU A C 1
ATOM 1480 O O . GLU A 1 196 ? -8.407 26.284 30.877 1.00 97.75 196 GLU A O 1
ATOM 1485 N N . LYS A 1 197 ? -10.111 27.288 29.807 1.00 97.88 197 LYS A N 1
ATOM 1486 C CA . LYS A 1 197 ? -10.819 26.046 29.443 1.00 97.88 197 LYS A CA 1
ATOM 1487 C C . LYS A 1 197 ? -9.982 25.186 28.490 1.00 97.88 197 LYS A C 1
ATOM 1489 O O . LYS A 1 197 ? -9.849 23.985 28.715 1.00 97.88 197 LYS A O 1
ATOM 1494 N N . LEU A 1 198 ? -9.408 25.787 27.443 1.00 98.31 198 LEU A N 1
ATOM 1495 C CA . LEU A 1 198 ? -8.538 25.078 26.501 1.00 98.31 198 LEU A CA 1
ATOM 1496 C C . LEU A 1 198 ? -7.301 24.500 27.205 1.00 98.31 198 LEU A C 1
ATOM 1498 O O . LEU A 1 198 ? -7.002 23.325 27.026 1.00 98.31 198 LEU A O 1
ATOM 1502 N N . GLU A 1 199 ? -6.623 25.286 28.045 1.00 98.50 199 GLU A N 1
ATOM 1503 C CA . GLU A 1 199 ? -5.464 24.845 28.833 1.00 98.50 199 GLU A CA 1
ATOM 1504 C C . GLU A 1 199 ? -5.812 23.661 29.748 1.00 98.50 199 GLU A C 1
ATOM 1506 O O . GLU A 1 199 ? -5.051 22.698 29.826 1.00 98.50 199 GLU A O 1
ATOM 1511 N N . GLN A 1 200 ? -6.977 23.683 30.403 1.00 98.62 200 GLN A N 1
ATOM 1512 C CA . GLN A 1 200 ? -7.453 22.557 31.215 1.00 98.62 200 GLN A CA 1
ATOM 1513 C C . GLN A 1 200 ? -7.632 21.282 30.381 1.00 98.62 200 GLN A C 1
ATOM 1515 O O . GLN A 1 200 ? -7.144 20.225 30.775 1.00 98.62 200 GLN A O 1
ATOM 1520 N N . ASN A 1 201 ? -8.280 21.374 29.218 1.00 98.69 201 ASN A N 1
ATOM 1521 C CA . ASN A 1 201 ? -8.518 20.215 28.354 1.00 98.69 201 ASN A CA 1
ATOM 1522 C C . ASN A 1 201 ? -7.228 19.697 27.695 1.00 98.69 201 ASN A C 1
ATOM 1524 O O . ASN A 1 201 ? -7.051 18.487 27.568 1.00 98.69 201 ASN A O 1
ATOM 1528 N N . VAL A 1 202 ? -6.290 20.586 27.356 1.00 98.75 202 VAL A N 1
ATOM 1529 C CA . VAL A 1 202 ? -4.934 20.219 26.919 1.00 98.75 202 VAL A CA 1
ATOM 1530 C C . VAL A 1 202 ? -4.192 19.463 28.020 1.00 98.75 202 VAL A C 1
ATOM 1532 O O . VAL A 1 202 ? -3.598 18.425 27.742 1.00 98.75 202 VAL A O 1
ATOM 1535 N N . ASN A 1 203 ? -4.261 19.920 29.273 1.00 98.69 203 ASN A N 1
ATOM 1536 C CA . ASN A 1 203 ? -3.629 19.218 30.393 1.00 98.69 203 ASN A CA 1
ATOM 1537 C C . ASN A 1 203 ? -4.226 17.818 30.597 1.00 98.69 203 ASN A C 1
ATOM 1539 O O . ASN A 1 203 ? -3.474 16.865 30.787 1.00 98.69 203 ASN A O 1
ATOM 1543 N N . LEU A 1 204 ? -5.550 17.667 30.480 1.00 98.69 204 LEU A N 1
ATOM 1544 C CA . LEU A 1 204 ? -6.209 16.357 30.540 1.00 98.69 204 LEU A CA 1
ATOM 1545 C C . LEU A 1 204 ? -5.745 15.423 29.412 1.00 98.69 204 LEU A C 1
ATOM 1547 O O . LEU A 1 204 ? -5.461 14.252 29.668 1.00 98.69 204 LEU A O 1
ATOM 1551 N N . ALA A 1 205 ? -5.627 15.927 28.180 1.00 98.69 205 ALA A N 1
ATOM 1552 C CA . ALA A 1 205 ? -5.081 15.160 27.061 1.00 98.69 205 ALA A CA 1
ATOM 1553 C C . ALA A 1 205 ? -3.616 14.754 27.313 1.00 98.69 205 ALA A C 1
ATOM 1555 O O . ALA A 1 205 ? -3.248 13.598 27.094 1.00 98.69 205 ALA A O 1
ATOM 1556 N N . CYS A 1 206 ? -2.794 15.664 27.848 1.00 98.81 206 CYS A N 1
ATOM 1557 C CA . CYS A 1 206 ? -1.404 15.378 28.199 1.00 98.81 206 CYS A CA 1
ATOM 1558 C C . CYS A 1 206 ? -1.274 14.295 29.283 1.00 98.81 206 CYS A C 1
ATOM 1560 O O . CYS A 1 206 ? -0.433 13.399 29.174 1.00 98.81 206 CYS A O 1
ATOM 1562 N N . GLU A 1 207 ? -2.102 14.359 30.328 1.00 98.81 207 GLU A N 1
ATOM 1563 C CA . GLU A 1 207 ? -2.155 13.342 31.382 1.00 98.81 207 GLU A CA 1
ATOM 1564 C C . GLU A 1 207 ? -2.579 11.979 30.822 1.00 98.81 207 GLU A C 1
ATOM 1566 O O . GLU A 1 207 ? -1.983 10.962 31.177 1.00 98.81 207 GLU A O 1
ATOM 1571 N N . ALA A 1 208 ? -3.566 11.951 29.921 1.00 98.81 208 ALA A N 1
ATOM 1572 C CA . ALA A 1 208 ? -4.025 10.724 29.276 1.00 98.81 208 ALA A CA 1
ATOM 1573 C C . ALA A 1 208 ? -2.918 10.063 28.440 1.00 98.81 208 ALA A C 1
ATOM 1575 O O . ALA A 1 208 ? -2.629 8.886 28.633 1.00 98.81 208 ALA A O 1
ATOM 1576 N N . TYR A 1 209 ? -2.231 10.818 27.579 1.00 98.81 209 TYR A N 1
ATOM 1577 C CA . TYR A 1 209 ? -1.113 10.288 26.788 1.00 98.81 209 TYR A CA 1
ATOM 1578 C C . TYR A 1 209 ? 0.098 9.894 27.642 1.00 98.81 209 TYR A C 1
ATOM 1580 O O . TYR A 1 209 ? 0.808 8.947 27.310 1.00 98.81 209 TYR A O 1
ATOM 1588 N N . THR A 1 210 ? 0.328 10.574 28.769 1.00 98.69 210 THR A N 1
ATOM 1589 C CA . THR A 1 210 ? 1.372 10.165 29.721 1.00 98.69 210 THR A CA 1
ATOM 1590 C C . THR A 1 210 ? 1.058 8.795 30.319 1.00 98.69 210 THR A C 1
ATOM 1592 O O . THR A 1 210 ? 1.941 7.942 30.353 1.00 98.69 210 THR A O 1
ATOM 1595 N N . LYS A 1 211 ? -0.199 8.551 30.714 1.00 98.69 211 LYS A N 1
ATOM 1596 C CA . LYS A 1 211 ? -0.651 7.229 31.173 1.00 98.69 211 LYS A CA 1
ATOM 1597 C C . LYS A 1 211 ? -0.579 6.189 30.061 1.00 98.69 211 LYS A C 1
ATOM 1599 O O . LYS A 1 211 ? -0.135 5.080 30.314 1.00 98.69 211 LYS A O 1
ATOM 1604 N N . LEU A 1 212 ? -0.957 6.540 28.831 1.00 98.75 212 LEU A N 1
ATOM 1605 C CA . LEU A 1 212 ? -0.847 5.634 27.684 1.00 98.75 212 LEU A CA 1
ATOM 1606 C C . LEU A 1 212 ? 0.597 5.166 27.462 1.00 98.75 212 LEU A C 1
ATOM 1608 O O . LEU A 1 212 ? 0.827 3.986 27.222 1.00 98.75 212 LEU A O 1
ATOM 1612 N N . ALA A 1 213 ? 1.576 6.065 27.610 1.00 98.81 213 ALA A N 1
ATOM 1613 C CA . ALA A 1 213 ? 2.986 5.692 27.548 1.00 98.81 213 ALA A CA 1
ATOM 1614 C C . ALA A 1 213 ? 3.381 4.684 28.640 1.00 98.81 213 ALA A C 1
ATOM 1616 O O . ALA A 1 213 ? 4.122 3.748 28.361 1.00 98.81 213 ALA A O 1
ATOM 1617 N N . GLU A 1 214 ? 2.858 4.842 29.859 1.00 98.75 214 GLU A N 1
ATOM 1618 C CA . GLU A 1 214 ? 3.067 3.882 30.952 1.00 98.75 214 GLU A CA 1
ATOM 1619 C C . GLU A 1 214 ? 2.418 2.523 30.644 1.00 98.75 214 GLU A C 1
ATOM 1621 O O . GLU A 1 214 ? 3.021 1.492 30.926 1.00 98.75 214 GLU A O 1
ATOM 1626 N N . VAL A 1 215 ? 1.237 2.499 30.008 1.00 98.69 215 VAL A N 1
ATOM 1627 C CA . VAL A 1 215 ? 0.599 1.250 29.544 1.00 98.69 215 VAL A CA 1
ATOM 1628 C C . VAL A 1 215 ? 1.466 0.543 28.508 1.00 98.69 215 VAL A C 1
ATOM 1630 O O . VAL A 1 215 ? 1.657 -0.666 28.583 1.00 98.69 215 VAL A O 1
ATOM 1633 N N . PHE A 1 216 ? 2.023 1.276 27.549 1.00 98.69 216 PHE A N 1
ATOM 1634 C CA . PHE A 1 216 ? 2.932 0.689 26.570 1.00 98.69 216 PHE A CA 1
ATOM 1635 C C . PHE A 1 216 ? 4.198 0.117 27.211 1.00 98.69 216 PHE A C 1
ATOM 1637 O O . PHE A 1 216 ? 4.616 -0.983 26.859 1.00 98.69 216 PHE A O 1
ATOM 1644 N N . GLU A 1 217 ? 4.793 0.832 28.165 1.00 98.62 217 GLU A N 1
ATOM 1645 C CA . GLU A 1 217 ? 5.960 0.363 28.919 1.00 98.62 217 GLU A CA 1
ATOM 1646 C C . GLU A 1 217 ? 5.632 -0.887 29.757 1.00 98.62 217 GLU A C 1
ATOM 1648 O O . GLU A 1 217 ? 6.422 -1.829 29.764 1.00 98.62 217 GLU A O 1
ATOM 1653 N N . GLU A 1 218 ? 4.450 -0.939 30.383 1.00 98.12 218 GLU A N 1
ATOM 1654 C CA . GLU A 1 218 ? 3.921 -2.114 31.094 1.00 98.12 218 GLU A CA 1
ATOM 1655 C C . GLU A 1 218 ? 3.780 -3.322 30.152 1.00 98.12 218 GLU A C 1
ATOM 1657 O O . GLU A 1 218 ? 4.294 -4.408 30.429 1.00 98.12 218 GLU A O 1
ATOM 1662 N N . LEU A 1 219 ? 3.112 -3.145 29.008 1.00 98.12 219 LEU A N 1
ATOM 1663 C CA . LEU A 1 219 ? 2.892 -4.220 28.037 1.00 98.12 219 LEU A CA 1
ATOM 1664 C C . LEU A 1 219 ? 4.204 -4.687 27.389 1.00 98.12 219 LEU A C 1
ATOM 1666 O O . LEU A 1 219 ? 4.361 -5.876 27.102 1.00 98.12 219 LEU A O 1
ATOM 1670 N N . ALA A 1 220 ? 5.172 -3.784 27.211 1.00 98.06 220 ALA A N 1
ATOM 1671 C CA . ALA A 1 220 ? 6.492 -4.089 26.666 1.00 98.06 220 ALA A CA 1
ATOM 1672 C C . ALA A 1 220 ? 7.298 -5.082 27.526 1.00 98.06 220 ALA A C 1
ATOM 1674 O O . ALA A 1 220 ? 8.192 -5.744 26.996 1.00 98.06 220 ALA A O 1
ATOM 1675 N N . GLU A 1 221 ? 7.003 -5.225 2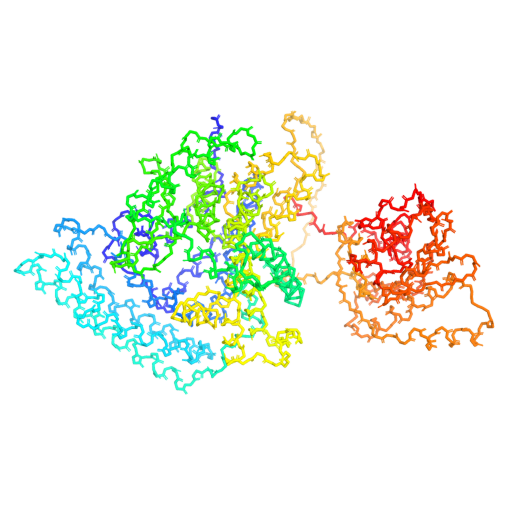8.824 1.00 96.75 221 GLU A N 1
ATOM 1676 C CA . GLU A 1 221 ? 7.689 -6.192 29.696 1.00 96.75 221 GLU A CA 1
ATOM 1677 C C . GLU A 1 221 ? 7.428 -7.649 29.290 1.00 96.75 221 GLU A C 1
ATOM 1679 O O . GLU A 1 221 ? 8.298 -8.501 29.468 1.00 96.75 221 GLU A O 1
ATOM 1684 N N . ASN A 1 222 ? 6.249 -7.925 28.720 1.00 94.81 222 ASN A N 1
ATOM 1685 C CA . ASN A 1 222 ? 5.821 -9.264 28.302 1.00 94.81 222 ASN A CA 1
ATOM 1686 C C . ASN A 1 222 ? 5.609 -9.384 26.782 1.00 94.81 222 ASN A C 1
ATOM 1688 O O . ASN A 1 222 ? 5.201 -10.442 26.300 1.00 94.81 222 ASN A O 1
ATOM 1692 N N . ALA A 1 223 ? 5.868 -8.315 26.025 1.00 96.88 223 ALA A N 1
ATOM 1693 C CA . ALA A 1 223 ? 5.742 -8.301 24.575 1.00 96.88 223 ALA A CA 1
ATOM 1694 C C . ALA A 1 223 ? 6.832 -9.154 23.893 1.00 96.88 223 ALA A C 1
ATOM 1696 O O . ALA A 1 223 ? 7.949 -9.263 24.411 1.00 96.88 223 ALA A O 1
ATOM 1697 N N . PRO A 1 224 ? 6.558 -9.726 22.705 1.00 96.06 224 PRO A N 1
ATOM 1698 C CA . PRO A 1 224 ? 7.566 -10.445 21.933 1.00 96.06 224 PRO A CA 1
ATOM 1699 C C . PRO A 1 224 ? 8.775 -9.557 21.606 1.00 96.06 224 PRO A C 1
ATOM 1701 O O . PRO A 1 224 ? 8.623 -8.441 21.113 1.00 96.06 224 PRO A O 1
ATOM 1704 N N . GLU A 1 225 ? 9.988 -10.071 21.831 1.00 96.25 225 GLU A N 1
ATOM 1705 C CA . GLU A 1 225 ? 11.231 -9.411 21.384 1.00 96.25 225 GLU A CA 1
ATOM 1706 C C . GLU A 1 225 ? 11.387 -9.456 19.857 1.00 96.25 225 GLU A C 1
ATOM 1708 O O . GLU A 1 225 ? 12.085 -8.637 19.265 1.00 96.25 225 GLU A O 1
ATOM 1713 N N . LYS A 1 226 ? 10.752 -10.440 19.214 1.00 95.62 226 LYS A N 1
ATOM 1714 C CA . LYS A 1 226 ? 10.786 -10.626 17.767 1.00 95.62 226 LYS A CA 1
ATOM 1715 C C . LYS A 1 226 ? 9.839 -9.642 17.086 1.00 95.62 226 LYS A C 1
ATOM 1717 O O . LYS A 1 226 ? 8.670 -9.573 17.446 1.00 95.62 226 LYS A O 1
ATOM 1722 N N . ASP A 1 227 ? 10.347 -8.943 16.075 1.00 97.56 227 ASP A N 1
ATOM 1723 C CA . ASP A 1 227 ? 9.562 -7.999 15.271 1.00 97.56 227 ASP A CA 1
ATOM 1724 C C . ASP A 1 227 ? 8.684 -8.705 14.204 1.00 97.56 227 ASP A C 1
ATOM 1726 O O . ASP A 1 227 ? 7.676 -8.166 13.760 1.00 97.56 227 ASP A O 1
ATOM 1730 N N . ALA A 1 228 ? 9.043 -9.927 13.789 1.00 97.62 228 ALA A N 1
ATOM 1731 C CA . ALA A 1 228 ? 8.273 -10.710 12.820 1.00 97.62 228 ALA A CA 1
ATOM 1732 C C . ALA A 1 228 ? 6.900 -11.125 13.380 1.00 97.62 228 ALA A C 1
ATOM 1734 O O . ALA A 1 228 ? 6.822 -11.642 14.495 1.00 97.62 228 ALA A O 1
ATOM 1735 N N . VAL A 1 229 ? 5.838 -10.959 12.581 1.00 96.19 229 VAL A N 1
ATOM 1736 C CA . VAL A 1 229 ? 4.453 -11.248 12.999 1.00 96.19 229 VAL A CA 1
ATOM 1737 C C . VAL A 1 229 ? 4.039 -12.696 12.718 1.00 96.19 229 VAL A C 1
ATOM 1739 O O . VAL A 1 229 ? 3.068 -13.175 13.294 1.00 96.19 229 VAL A O 1
ATOM 1742 N N . GLY A 1 230 ? 4.795 -13.411 11.877 1.00 96.06 230 GLY A N 1
ATOM 1743 C CA . GLY A 1 230 ? 4.481 -14.771 11.448 1.00 96.06 230 GLY A CA 1
ATOM 1744 C C . GLY A 1 230 ? 3.481 -14.813 10.290 1.00 96.06 230 GLY A C 1
ATOM 1745 O O . GLY A 1 230 ? 2.743 -13.861 10.045 1.00 96.06 230 GLY A O 1
ATOM 1746 N N . ARG A 1 231 ? 3.463 -15.940 9.571 1.00 95.94 231 ARG A N 1
ATOM 1747 C CA . ARG A 1 231 ? 2.768 -16.087 8.282 1.00 95.94 231 ARG A CA 1
ATOM 1748 C C . ARG A 1 231 ? 1.266 -15.809 8.333 1.00 95.94 231 ARG A C 1
ATOM 1750 O O . ARG A 1 231 ? 0.758 -15.117 7.464 1.00 95.94 231 ARG A O 1
ATOM 1757 N N . GLU A 1 232 ? 0.565 -16.310 9.347 1.00 95.06 232 GLU A N 1
ATOM 1758 C CA . GLU A 1 232 ? -0.894 -16.144 9.458 1.00 95.06 232 GLU A CA 1
ATOM 1759 C C . GLU A 1 232 ? -1.287 -14.667 9.615 1.00 95.06 232 GLU A C 1
ATOM 1761 O O . GLU A 1 232 ? -2.073 -14.138 8.830 1.00 95.06 232 GLU A O 1
ATOM 1766 N N . ALA A 1 233 ? -0.674 -13.963 10.575 1.00 95.75 233 ALA A N 1
ATOM 1767 C CA . ALA A 1 233 ? -0.904 -12.532 10.769 1.00 95.75 233 ALA A CA 1
ATOM 1768 C C . ALA A 1 233 ? -0.396 -11.706 9.576 1.00 95.75 233 ALA A C 1
ATOM 1770 O O . ALA A 1 233 ? -1.022 -10.714 9.197 1.00 95.75 233 ALA A O 1
ATOM 1771 N N . TYR A 1 234 ? 0.711 -12.131 8.957 1.00 98.19 234 TYR A N 1
ATOM 1772 C CA . TYR A 1 234 ? 1.239 -11.498 7.756 1.00 98.19 234 TYR A CA 1
ATOM 1773 C C . TYR A 1 234 ? 0.250 -11.560 6.593 1.00 98.19 234 TYR A C 1
ATOM 1775 O O . TYR A 1 234 ? 0.061 -10.558 5.911 1.00 98.19 234 TYR A O 1
ATOM 1783 N N . GLN A 1 235 ? -0.414 -12.697 6.386 1.00 97.38 235 GLN A N 1
ATOM 1784 C CA . GLN A 1 235 ? -1.364 -12.866 5.291 1.00 97.38 235 GLN A CA 1
ATOM 1785 C C . GLN A 1 235 ? -2.575 -11.940 5.442 1.00 97.38 235 GLN A C 1
ATOM 1787 O O . GLN A 1 235 ? -2.996 -11.307 4.473 1.00 97.38 235 GLN A O 1
ATOM 1792 N N . LEU A 1 236 ? -3.085 -11.787 6.669 1.00 97.75 236 LEU A N 1
ATOM 1793 C CA . LEU A 1 236 ? -4.146 -10.825 6.977 1.00 97.75 236 LEU A CA 1
ATOM 1794 C C . LEU A 1 236 ? -3.683 -9.378 6.764 1.00 97.75 236 LEU A C 1
ATOM 1796 O O . LEU A 1 236 ? -4.419 -8.584 6.181 1.00 97.75 236 LEU A O 1
ATOM 1800 N N . GLY A 1 237 ? -2.463 -9.036 7.194 1.00 97.06 237 GLY A N 1
ATOM 1801 C CA . GLY A 1 237 ? -1.865 -7.719 6.956 1.00 97.06 237 GLY A CA 1
ATOM 1802 C C . GLY A 1 237 ? -1.693 -7.420 5.465 1.00 97.06 237 GLY A C 1
ATOM 1803 O O . GLY A 1 237 ? -2.166 -6.400 4.975 1.00 97.06 237 GLY A O 1
ATOM 1804 N N . SER A 1 238 ? -1.103 -8.348 4.714 1.00 98.38 238 SER A N 1
ATOM 1805 C CA . SER A 1 238 ? -0.909 -8.251 3.264 1.00 98.38 238 SER A CA 1
ATOM 1806 C C . SER A 1 238 ? -2.239 -8.070 2.522 1.00 98.38 238 SER A C 1
ATOM 1808 O O . SER A 1 238 ? -2.383 -7.130 1.736 1.00 98.38 238 SER A O 1
ATOM 1810 N N . ARG A 1 239 ? -3.265 -8.875 2.842 1.00 98.19 239 ARG A N 1
ATOM 1811 C CA . ARG A 1 239 ? -4.619 -8.741 2.271 1.00 98.19 239 ARG A CA 1
ATOM 1812 C C . ARG A 1 239 ? -5.263 -7.394 2.593 1.00 98.19 239 ARG A C 1
ATOM 1814 O O . ARG A 1 239 ? -5.971 -6.859 1.738 1.00 98.19 239 ARG A O 1
ATOM 1821 N N . THR A 1 240 ? -4.998 -6.792 3.755 1.00 97.75 240 THR A N 1
ATOM 1822 C CA . THR A 1 240 ? -5.510 -5.445 4.070 1.00 97.75 240 THR A CA 1
ATOM 1823 C C . THR A 1 240 ? -5.037 -4.443 3.031 1.00 97.75 240 THR A C 1
ATOM 1825 O O . THR A 1 240 ? -5.832 -3.639 2.541 1.00 97.75 240 THR A O 1
ATOM 1828 N N . PHE A 1 241 ? -3.775 -4.539 2.620 1.00 98.38 241 PHE A N 1
ATOM 1829 C CA . PHE A 1 241 ? -3.183 -3.584 1.696 1.00 98.38 241 PHE A CA 1
ATOM 1830 C C . PHE A 1 241 ? -3.313 -3.977 0.229 1.00 98.38 241 PHE A C 1
ATOM 1832 O O . PHE A 1 241 ? -3.396 -3.075 -0.589 1.00 98.38 241 PHE A O 1
ATOM 1839 N N . LEU A 1 242 ? -3.376 -5.257 -0.133 1.00 98.25 242 LEU A N 1
ATOM 1840 C CA . LEU A 1 242 ? -3.486 -5.702 -1.530 1.00 98.25 242 LEU A CA 1
ATOM 1841 C C . LEU A 1 242 ? -4.921 -6.025 -1.959 1.00 98.25 242 LEU A C 1
ATOM 1843 O O . LEU A 1 242 ? -5.285 -5.827 -3.116 1.00 98.25 242 LEU A O 1
ATOM 1847 N N . GLY A 1 243 ? -5.752 -6.532 -1.050 1.00 96.44 243 GLY A N 1
ATOM 1848 C CA . GLY A 1 243 ? -7.048 -7.111 -1.410 1.00 96.44 243 GLY A CA 1
ATOM 1849 C C . GLY A 1 243 ? -6.948 -8.362 -2.279 1.00 96.44 243 GLY A C 1
ATOM 1850 O O . GLY A 1 243 ? -7.835 -8.646 -3.085 1.00 96.44 243 GLY A O 1
ATOM 1851 N N . GLU A 1 244 ? -5.841 -9.085 -2.139 1.00 90.25 244 GLU A N 1
ATOM 1852 C CA . GLU A 1 244 ? -5.596 -10.401 -2.714 1.00 90.25 244 GLU A CA 1
ATOM 1853 C C . GLU A 1 244 ? -4.660 -11.167 -1.769 1.00 90.25 244 GLU A C 1
ATOM 1855 O O . GLU A 1 244 ? -3.817 -10.575 -1.090 1.00 90.25 244 GLU A O 1
ATOM 1860 N N . GLU A 1 245 ? -4.860 -12.476 -1.690 1.00 93.25 245 GLU A N 1
ATOM 1861 C CA . GLU A 1 245 ? -3.973 -13.413 -1.007 1.00 93.25 245 GLU A CA 1
ATOM 1862 C C . GLU A 1 245 ? -2.749 -13.675 -1.887 1.00 93.25 245 GLU A C 1
ATOM 1864 O O . GLU A 1 245 ? -2.886 -13.986 -3.068 1.00 93.25 245 GLU A O 1
ATOM 1869 N N . ILE A 1 246 ? -1.553 -13.539 -1.315 1.00 93.31 246 ILE A N 1
ATOM 1870 C CA . ILE A 1 246 ? -0.298 -13.763 -2.039 1.00 93.31 246 ILE A CA 1
ATOM 1871 C C . ILE A 1 246 ? 0.282 -15.141 -1.733 1.00 93.31 246 ILE A C 1
ATOM 1873 O O . ILE A 1 246 ? 0.176 -15.633 -0.608 1.00 93.31 246 ILE A O 1
ATOM 1877 N N . ASP A 1 247 ? 0.970 -15.710 -2.720 1.00 96.88 247 ASP A N 1
ATOM 1878 C CA . ASP A 1 247 ? 1.989 -16.730 -2.488 1.00 96.88 247 ASP A CA 1
ATOM 1879 C C . ASP A 1 247 ? 3.247 -16.017 -1.963 1.00 96.88 247 ASP A C 1
ATOM 1881 O O . ASP A 1 247 ? 3.858 -15.198 -2.654 1.00 96.88 247 ASP A O 1
ATOM 1885 N N . VAL A 1 248 ? 3.574 -16.264 -0.694 1.00 96.75 248 VAL A N 1
ATOM 1886 C CA . VAL A 1 248 ? 4.655 -15.586 0.038 1.00 96.75 248 VAL A CA 1
ATOM 1887 C C . VAL A 1 248 ? 6.016 -15.855 -0.598 1.00 96.75 248 VAL A C 1
ATOM 1889 O O . VAL A 1 248 ? 6.815 -14.932 -0.747 1.00 96.75 248 VAL A O 1
ATOM 1892 N N . GLU A 1 249 ? 6.287 -17.103 -0.966 1.00 97.75 249 GLU A N 1
ATOM 1893 C CA . GLU A 1 249 ? 7.540 -17.513 -1.586 1.00 97.75 249 GLU A CA 1
ATOM 1894 C C . GLU A 1 249 ? 7.690 -16.896 -2.979 1.00 97.75 249 GLU A C 1
ATOM 1896 O O . GLU A 1 249 ? 8.743 -16.342 -3.293 1.00 97.75 249 GLU A O 1
ATOM 1901 N N . GLU A 1 250 ? 6.628 -16.933 -3.784 1.00 97.81 250 GLU A N 1
ATOM 1902 C CA . GLU A 1 250 ? 6.623 -16.372 -5.137 1.00 97.81 250 GLU A CA 1
ATOM 1903 C C . GLU A 1 250 ? 6.790 -14.850 -5.125 1.00 97.81 250 GLU A C 1
ATOM 1905 O O . GLU A 1 250 ? 7.628 -14.307 -5.846 1.00 97.81 250 GLU A O 1
ATOM 1910 N N . ALA A 1 251 ? 6.042 -14.152 -4.266 1.00 97.50 251 ALA A N 1
ATOM 1911 C CA . ALA A 1 251 ? 6.130 -12.702 -4.155 1.00 97.50 251 ALA A CA 1
ATOM 1912 C C . ALA A 1 251 ? 7.510 -12.264 -3.645 1.00 97.50 251 ALA A C 1
ATOM 1914 O O . ALA A 1 251 ? 8.037 -11.231 -4.075 1.00 97.50 251 ALA A O 1
ATOM 1915 N N . TYR A 1 252 ? 8.115 -13.057 -2.755 1.00 98.50 252 TYR A N 1
ATOM 1916 C CA . TYR A 1 252 ? 9.477 -12.842 -2.289 1.00 98.50 252 TYR A CA 1
ATOM 1917 C C . TYR A 1 252 ? 10.503 -13.016 -3.413 1.00 98.50 252 TYR A C 1
ATOM 1919 O O . TYR A 1 252 ? 11.330 -12.127 -3.616 1.00 98.50 252 TYR A O 1
ATOM 1927 N N . GLU A 1 253 ? 10.427 -14.116 -4.167 1.00 98.19 253 GLU A N 1
ATOM 1928 C CA . GLU A 1 253 ? 11.304 -14.390 -5.311 1.00 98.19 253 GLU A CA 1
ATOM 1929 C C . GLU A 1 253 ? 11.195 -13.283 -6.367 1.00 98.19 253 GLU A C 1
ATOM 1931 O O . GLU A 1 253 ? 12.210 -12.692 -6.743 1.00 98.19 253 GLU A O 1
ATOM 1936 N N . PHE A 1 254 ? 9.970 -12.889 -6.729 1.00 98.06 254 PHE A N 1
ATOM 1937 C CA . PHE A 1 254 ? 9.719 -11.746 -7.606 1.00 98.06 254 PHE A CA 1
ATOM 1938 C C . PHE A 1 254 ? 10.386 -10.463 -7.088 1.00 98.06 254 PHE A C 1
ATOM 1940 O O . PHE A 1 254 ? 11.048 -9.754 -7.846 1.00 98.06 254 PHE A O 1
ATOM 1947 N N . GLY A 1 255 ? 10.247 -10.155 -5.794 1.00 98.31 255 GLY A N 1
ATOM 1948 C CA . GLY A 1 255 ? 10.873 -8.977 -5.192 1.00 98.31 255 GLY A CA 1
ATOM 1949 C C . GLY A 1 255 ? 12.401 -8.991 -5.312 1.00 98.31 255 GLY A C 1
ATOM 1950 O O . GLY A 1 255 ? 13.014 -7.952 -5.569 1.00 98.31 255 GLY A O 1
ATOM 1951 N N . VAL A 1 256 ? 13.022 -10.163 -5.160 1.00 98.56 256 VAL A N 1
ATOM 1952 C CA . VAL A 1 256 ? 14.476 -10.356 -5.278 1.00 98.56 256 VAL A CA 1
ATOM 1953 C C . VAL A 1 256 ? 14.953 -10.174 -6.720 1.00 98.56 256 VAL A C 1
ATOM 1955 O O . VAL A 1 256 ? 15.967 -9.500 -6.953 1.00 98.56 256 VAL A O 1
ATOM 1958 N N . GLU A 1 257 ? 14.225 -10.737 -7.682 1.00 98.44 257 GLU A N 1
ATOM 1959 C CA . GLU A 1 257 ? 14.505 -10.592 -9.112 1.00 98.44 257 GLU A CA 1
ATOM 1960 C C . GLU A 1 257 ? 14.356 -9.135 -9.560 1.00 98.44 257 GLU A C 1
ATOM 1962 O O . GLU A 1 257 ? 15.273 -8.565 -10.158 1.00 98.44 257 GLU A O 1
ATOM 1967 N N . GLU A 1 258 ? 13.244 -8.497 -9.197 1.00 98.38 258 GLU A N 1
ATOM 1968 C CA . GLU A 1 258 ? 12.944 -7.117 -9.567 1.00 98.38 258 GLU A CA 1
ATOM 1969 C C . GLU A 1 258 ? 13.948 -6.138 -8.949 1.00 98.38 258 GLU A C 1
ATOM 1971 O O . GLU A 1 258 ? 14.450 -5.243 -9.633 1.00 98.38 258 GLU A O 1
ATOM 1976 N N . LEU A 1 259 ? 14.325 -6.328 -7.680 1.00 98.50 259 LEU A N 1
ATOM 1977 C CA . LEU A 1 259 ? 15.353 -5.507 -7.043 1.00 98.50 259 LEU A CA 1
ATOM 1978 C C . LEU A 1 259 ? 16.699 -5.618 -7.773 1.00 98.50 259 LEU A C 1
ATOM 1980 O O . LEU A 1 259 ? 17.363 -4.607 -8.006 1.00 98.50 259 LEU A O 1
ATOM 1984 N N . THR A 1 260 ? 17.093 -6.832 -8.159 1.00 97.94 260 THR A N 1
ATOM 1985 C CA . THR A 1 260 ? 18.330 -7.072 -8.918 1.00 97.94 260 THR A CA 1
ATOM 1986 C C . THR A 1 260 ? 18.286 -6.380 -10.276 1.00 97.94 260 THR A C 1
ATOM 1988 O O . THR A 1 260 ? 19.199 -5.622 -10.614 1.00 97.94 260 THR A O 1
ATOM 1991 N N . ARG A 1 261 ? 17.188 -6.561 -11.019 1.00 98.19 261 ARG A N 1
ATOM 1992 C CA . ARG A 1 261 ? 16.971 -5.938 -12.329 1.00 98.19 261 ARG A CA 1
ATOM 1993 C C . ARG A 1 261 ? 17.064 -4.414 -12.255 1.00 98.19 261 ARG A C 1
ATOM 1995 O O . ARG A 1 261 ? 17.733 -3.797 -13.083 1.00 98.19 261 ARG A O 1
ATOM 2002 N N . LEU A 1 262 ? 16.433 -3.805 -11.250 1.00 98.25 262 LEU A N 1
ATOM 2003 C CA . LEU A 1 262 ? 16.447 -2.355 -11.044 1.00 98.25 262 LEU A CA 1
ATOM 2004 C C . LEU A 1 262 ? 17.848 -1.830 -10.720 1.00 98.25 262 LEU A C 1
ATOM 2006 O O . LEU A 1 262 ? 18.243 -0.791 -11.243 1.00 98.25 262 LEU A O 1
ATOM 2010 N N . ILE A 1 263 ? 18.621 -2.545 -9.899 1.00 97.69 263 ILE A N 1
ATOM 2011 C CA . ILE A 1 263 ? 20.012 -2.175 -9.595 1.00 97.69 263 ILE A CA 1
ATOM 2012 C C . ILE A 1 263 ? 20.868 -2.195 -10.864 1.00 97.69 263 ILE A C 1
ATOM 2014 O O . ILE A 1 263 ? 21.683 -1.294 -11.074 1.00 97.69 263 ILE A O 1
ATOM 2018 N N . ASP A 1 264 ? 20.686 -3.190 -11.725 1.00 98.31 264 ASP A N 1
ATOM 2019 C CA . ASP A 1 264 ? 21.439 -3.274 -12.974 1.00 98.31 264 ASP A CA 1
ATOM 2020 C C . ASP A 1 264 ? 21.007 -2.200 -13.984 1.00 98.31 264 ASP A C 1
ATOM 2022 O O . ASP A 1 264 ? 21.862 -1.600 -14.641 1.00 98.31 264 ASP A O 1
ATOM 2026 N N . GLU A 1 265 ? 19.717 -1.860 -14.048 1.00 98.31 265 GLU A N 1
ATOM 2027 C CA . GLU A 1 265 ? 19.228 -0.718 -14.833 1.00 98.31 265 GLU A CA 1
ATOM 2028 C C . GLU A 1 265 ? 19.837 0.607 -14.328 1.00 98.31 265 GLU A C 1
ATOM 2030 O O . GLU A 1 265 ? 20.326 1.418 -15.121 1.00 98.31 265 GLU A O 1
ATOM 2035 N N . GLN A 1 266 ? 19.906 0.802 -13.005 1.00 98.44 266 GLN A N 1
ATOM 2036 C CA . GLN A 1 266 ? 20.550 1.969 -12.392 1.00 98.44 266 GLN A CA 1
ATOM 2037 C C . GLN A 1 266 ? 22.034 2.066 -12.744 1.00 98.44 266 GLN A C 1
ATOM 2039 O O . GLN A 1 266 ? 22.501 3.151 -13.079 1.00 98.44 266 GLN A O 1
ATOM 2044 N N . LYS A 1 267 ? 22.783 0.957 -12.710 1.00 98.56 267 LYS A N 1
ATOM 2045 C CA . LYS A 1 267 ? 24.205 0.929 -13.101 1.00 98.56 267 LYS A CA 1
ATOM 2046 C C . LYS A 1 267 ? 24.413 1.362 -14.552 1.00 98.56 267 LYS A C 1
ATOM 2048 O O . LYS A 1 267 ? 25.354 2.098 -14.852 1.00 98.56 267 LYS A O 1
ATOM 2053 N N . GLN A 1 268 ? 23.524 0.954 -15.459 1.00 98.62 268 GLN A N 1
ATOM 2054 C CA . GLN A 1 268 ? 23.587 1.366 -16.864 1.00 98.62 268 GLN A CA 1
ATOM 2055 C C . GLN A 1 268 ? 23.347 2.873 -17.029 1.00 98.62 268 GLN A C 1
ATOM 2057 O O . GLN A 1 268 ? 24.072 3.532 -17.777 1.00 98.62 268 GLN A O 1
ATOM 2062 N N . VAL A 1 269 ? 22.354 3.426 -16.325 1.00 98.50 269 VAL A N 1
ATOM 2063 C CA . VAL A 1 269 ? 22.074 4.874 -16.307 1.00 98.50 269 VAL A CA 1
ATOM 2064 C C . VAL A 1 269 ? 23.240 5.640 -15.672 1.00 98.50 269 VAL A C 1
ATOM 2066 O O . VAL A 1 269 ? 23.744 6.602 -16.251 1.00 98.50 269 VAL A O 1
ATOM 2069 N N . ALA A 1 270 ? 23.747 5.163 -14.534 1.00 98.62 270 ALA A N 1
ATOM 2070 C CA . ALA A 1 270 ? 24.893 5.738 -13.840 1.00 98.62 270 ALA A CA 1
ATOM 2071 C C . ALA A 1 270 ? 26.148 5.756 -14.723 1.00 98.62 270 ALA A C 1
ATOM 2073 O O . ALA A 1 270 ? 26.867 6.750 -14.731 1.00 98.62 270 ALA A O 1
ATOM 2074 N N . SER A 1 271 ? 26.381 4.715 -15.529 1.00 98.62 271 SER A N 1
ATOM 2075 C CA . SER A 1 271 ? 27.491 4.684 -16.487 1.00 98.62 271 SER A CA 1
ATOM 2076 C C . SER A 1 271 ? 27.428 5.822 -17.505 1.00 98.62 271 SER A C 1
ATOM 2078 O O . SER A 1 271 ? 28.437 6.490 -17.752 1.00 98.62 271 SER A O 1
ATOM 2080 N N . ARG A 1 272 ? 26.237 6.104 -18.047 1.00 98.56 272 ARG A N 1
ATOM 2081 C CA . ARG A 1 272 ? 26.034 7.225 -18.975 1.00 98.56 272 ARG A CA 1
ATOM 2082 C C . ARG A 1 272 ? 26.211 8.574 -18.287 1.00 98.56 272 ARG A C 1
ATOM 2084 O O . ARG A 1 272 ? 26.897 9.434 -18.835 1.00 98.56 272 ARG A O 1
ATOM 2091 N N . LEU A 1 273 ? 25.685 8.736 -17.074 1.00 98.44 273 LEU A N 1
ATOM 2092 C CA . LEU A 1 273 ? 25.849 9.957 -16.277 1.00 98.44 273 LEU A CA 1
ATOM 2093 C C . LEU A 1 273 ? 27.316 10.216 -15.919 1.00 98.44 273 LEU A C 1
ATOM 2095 O O . LEU A 1 273 ? 27.829 11.308 -16.139 1.00 98.44 273 LEU A O 1
ATOM 2099 N N . ASN A 1 274 ? 28.030 9.205 -15.432 1.00 98.62 274 ASN A N 1
ATOM 2100 C CA . ASN A 1 274 ? 29.441 9.323 -15.073 1.00 98.62 274 ASN A CA 1
ATOM 2101 C C . ASN A 1 274 ? 30.319 9.642 -16.291 1.00 98.62 274 ASN A C 1
ATOM 2103 O O . ASN A 1 274 ? 31.274 10.416 -16.183 1.00 98.62 274 ASN A O 1
ATOM 2107 N N . ALA A 1 275 ? 29.980 9.093 -17.463 1.00 98.25 275 ALA A N 1
ATOM 2108 C CA . ALA A 1 275 ? 30.612 9.461 -18.726 1.00 98.25 275 ALA A CA 1
ATOM 2109 C C . ALA A 1 275 ? 30.281 10.905 -19.139 1.00 98.25 275 ALA A C 1
ATOM 2111 O O . ALA A 1 275 ? 31.184 11.635 -19.545 1.00 98.25 275 ALA A O 1
ATOM 2112 N N . HIS A 1 276 ? 29.022 11.331 -18.994 1.00 97.44 276 HIS A N 1
ATOM 2113 C CA . HIS A 1 276 ? 28.565 12.692 -19.288 1.00 97.44 276 HIS A CA 1
ATOM 2114 C C . HIS A 1 276 ? 29.288 13.742 -18.431 1.00 97.44 276 HIS A C 1
ATOM 2116 O O . HIS A 1 276 ? 29.826 14.709 -18.966 1.00 97.44 276 HIS A O 1
ATOM 2122 N N . TYR A 1 277 ? 29.374 13.515 -17.118 1.00 97.38 277 TYR A N 1
ATOM 2123 C CA . TYR A 1 277 ? 30.071 14.401 -16.182 1.00 97.38 277 TYR A CA 1
ATOM 2124 C C . TYR A 1 277 ? 31.600 14.240 -16.200 1.00 97.38 277 TYR A C 1
ATOM 2126 O O . TYR A 1 277 ? 32.311 15.047 -15.602 1.00 97.38 277 TYR A O 1
ATOM 2134 N N . GLY A 1 278 ? 32.131 13.206 -16.863 1.00 97.25 278 GLY A N 1
ATOM 2135 C CA . GLY A 1 278 ? 33.570 12.945 -16.943 1.00 97.25 278 GLY A CA 1
ATOM 2136 C C . GLY A 1 278 ? 34.227 12.675 -15.583 1.00 97.25 278 GLY A C 1
ATOM 2137 O O . GLY A 1 278 ? 35.406 12.978 -15.404 1.00 97.25 278 GLY A O 1
ATOM 2138 N N . ASN A 1 279 ? 33.480 12.125 -14.619 1.00 96.69 279 ASN A N 1
ATOM 2139 C CA . ASN A 1 279 ? 33.922 11.974 -13.225 1.00 96.69 279 ASN A CA 1
ATOM 2140 C C . ASN A 1 279 ? 34.732 10.684 -12.958 1.00 96.69 279 ASN A C 1
ATOM 2142 O O . ASN A 1 279 ? 35.271 10.505 -11.868 1.00 96.69 279 ASN A O 1
ATOM 2146 N N . GLY A 1 280 ? 34.834 9.784 -13.945 1.00 96.38 280 GLY A N 1
ATOM 2147 C CA . GLY A 1 280 ? 35.573 8.521 -13.835 1.00 96.38 280 GLY A CA 1
ATOM 2148 C C . GLY A 1 280 ? 34.910 7.454 -12.953 1.00 96.38 280 GLY A C 1
ATOM 2149 O O . GLY A 1 280 ? 35.554 6.457 -12.640 1.00 96.38 280 GLY A O 1
ATOM 2150 N N . GLY A 1 281 ? 33.642 7.637 -12.568 1.00 96.88 281 GLY A N 1
ATOM 2151 C CA . GLY A 1 281 ? 32.903 6.765 -11.650 1.00 96.88 281 GLY A CA 1
ATOM 2152 C C . GLY A 1 281 ? 32.466 5.411 -12.218 1.00 96.88 281 GLY A C 1
ATOM 2153 O O . GLY A 1 281 ? 31.941 4.592 -11.469 1.00 96.88 281 GLY A O 1
ATOM 2154 N N . GLY A 1 282 ? 32.673 5.145 -13.513 1.00 98.00 282 GLY A N 1
ATOM 2155 C CA . GLY A 1 282 ? 32.231 3.894 -14.139 1.00 98.00 282 GLY A CA 1
ATOM 2156 C C . GLY A 1 282 ? 30.717 3.718 -14.009 1.00 98.00 282 GLY A C 1
ATOM 2157 O O . GLY A 1 282 ? 29.976 4.643 -14.313 1.00 98.00 282 GLY A O 1
ATOM 2158 N N . ASP A 1 283 ? 30.260 2.566 -13.533 1.00 97.94 283 ASP A N 1
ATOM 2159 C CA . ASP A 1 283 ? 28.853 2.248 -13.249 1.00 97.94 283 ASP A CA 1
ATOM 2160 C C . ASP A 1 283 ? 28.412 2.595 -11.809 1.00 97.94 283 ASP A C 1
ATOM 2162 O O . ASP A 1 283 ? 27.313 2.234 -11.389 1.00 97.94 283 ASP A O 1
ATOM 2166 N N . SER A 1 284 ? 29.245 3.315 -11.045 1.00 98.12 284 SER A N 1
ATOM 2167 C CA . SER A 1 284 ? 28.928 3.714 -9.671 1.00 98.12 284 SER A CA 1
ATOM 2168 C C . SER A 1 284 ? 27.738 4.672 -9.616 1.00 98.12 284 SER A C 1
ATOM 2170 O O . SER A 1 284 ? 27.818 5.820 -10.068 1.00 98.12 284 SER A O 1
ATOM 2172 N N . ILE A 1 285 ? 26.654 4.206 -8.994 1.00 97.25 285 ILE A N 1
ATOM 2173 C CA . ILE A 1 285 ? 25.436 4.985 -8.735 1.00 97.25 285 ILE A CA 1
ATOM 2174 C C . ILE A 1 285 ? 25.747 6.169 -7.810 1.00 97.25 285 ILE A C 1
ATOM 2176 O O . ILE A 1 285 ? 25.331 7.288 -8.095 1.00 97.25 285 ILE A O 1
ATOM 2180 N N . ASP A 1 286 ? 26.551 5.960 -6.763 1.00 96.06 286 ASP A N 1
ATOM 2181 C CA . ASP A 1 286 ? 26.918 7.022 -5.816 1.00 96.06 286 ASP A CA 1
ATOM 2182 C C . ASP A 1 286 ? 27.722 8.145 -6.485 1.00 96.06 286 ASP A C 1
ATOM 2184 O O . ASP A 1 286 ? 27.515 9.322 -6.186 1.00 96.06 286 ASP A O 1
ATOM 2188 N N . ALA A 1 287 ? 28.611 7.807 -7.427 1.00 97.75 287 ALA A N 1
ATOM 2189 C CA . ALA A 1 287 ? 29.351 8.810 -8.192 1.00 97.75 287 ALA A CA 1
ATOM 2190 C C . ALA A 1 287 ? 28.421 9.636 -9.097 1.00 97.75 287 ALA A C 1
ATOM 2192 O O . ALA A 1 287 ? 28.570 10.857 -9.176 1.00 97.75 287 ALA A O 1
ATOM 2193 N N . ALA A 1 288 ? 27.434 8.988 -9.726 1.00 98.00 288 ALA A N 1
ATOM 2194 C CA . ALA A 1 288 ? 26.456 9.662 -10.575 1.00 98.00 288 ALA A CA 1
ATOM 2195 C C . ALA A 1 288 ? 25.567 10.605 -9.750 1.00 98.00 288 ALA A C 1
ATOM 2197 O O . ALA A 1 288 ? 25.418 11.775 -10.103 1.00 98.00 288 ALA A O 1
ATOM 2198 N N . MET A 1 289 ? 25.060 10.133 -8.607 1.00 96.00 289 MET A N 1
ATOM 2199 C CA . MET A 1 289 ? 24.286 10.946 -7.665 1.00 96.00 289 MET A CA 1
ATOM 2200 C C . MET A 1 289 ? 25.089 12.137 -7.141 1.00 96.00 289 MET A C 1
ATOM 2202 O O . MET A 1 289 ? 24.563 13.243 -7.063 1.00 96.00 289 MET A O 1
ATOM 2206 N N . ALA A 1 290 ? 26.369 11.946 -6.804 1.00 96.06 290 ALA A N 1
ATOM 2207 C CA . ALA A 1 290 ? 27.228 13.038 -6.358 1.00 96.06 290 ALA A CA 1
ATOM 2208 C C . ALA A 1 290 ? 27.386 14.121 -7.437 1.00 96.06 290 ALA A C 1
ATOM 2210 O O . ALA A 1 290 ? 27.367 15.306 -7.110 1.00 96.06 290 ALA A O 1
ATOM 2211 N N . SER A 1 291 ? 27.501 13.734 -8.712 1.00 97.38 291 SER A N 1
ATOM 2212 C CA . SER A 1 291 ? 27.542 14.687 -9.826 1.00 97.38 291 SER A CA 1
ATOM 2213 C C . SER A 1 291 ? 26.212 15.411 -10.035 1.00 97.38 291 SER A C 1
ATOM 2215 O O . SER A 1 291 ? 26.226 16.634 -10.124 1.00 97.38 291 SER A O 1
ATOM 2217 N N . LEU A 1 292 ? 25.077 14.702 -10.020 1.00 96.56 292 LEU A N 1
ATOM 2218 C CA . LEU A 1 292 ? 23.744 15.318 -10.110 1.00 96.56 292 LEU A CA 1
ATOM 2219 C C . LEU A 1 292 ? 23.483 16.287 -8.944 1.00 96.56 292 LEU A C 1
ATOM 2221 O O . LEU A 1 292 ? 22.969 17.385 -9.131 1.00 96.56 292 LEU A O 1
ATOM 2225 N N . ASN A 1 293 ? 23.903 15.922 -7.732 1.00 93.88 293 ASN A N 1
ATOM 2226 C CA . ASN A 1 293 ? 23.795 16.775 -6.549 1.00 93.88 293 ASN A CA 1
ATOM 2227 C C . ASN A 1 293 ? 24.775 17.961 -6.560 1.00 93.88 293 ASN A C 1
ATOM 2229 O O . ASN A 1 293 ? 24.583 18.923 -5.821 1.00 93.88 293 ASN A O 1
ATOM 2233 N N . ALA A 1 294 ? 25.834 17.928 -7.362 1.00 94.38 294 ALA A N 1
ATOM 2234 C CA . ALA A 1 294 ? 26.744 19.062 -7.518 1.00 94.38 294 ALA A CA 1
ATOM 2235 C C . ALA A 1 294 ? 26.358 19.978 -8.692 1.00 94.38 294 ALA A C 1
ATOM 2237 O O . ALA A 1 294 ? 26.938 21.052 -8.845 1.00 94.38 294 ALA A O 1
ATOM 2238 N N . ASP A 1 295 ? 25.412 19.557 -9.533 1.00 95.06 295 ASP A N 1
ATOM 2239 C CA . ASP A 1 295 ? 24.990 20.297 -10.713 1.00 95.06 295 ASP A CA 1
ATOM 2240 C C . ASP A 1 295 ? 23.966 21.379 -10.347 1.00 95.06 295 ASP A C 1
ATOM 2242 O O . ASP A 1 295 ? 22.781 21.112 -10.147 1.00 95.06 295 ASP A O 1
ATOM 2246 N N . GLU A 1 296 ? 24.431 22.625 -10.274 1.00 94.19 296 GLU A N 1
ATOM 2247 C CA . GLU A 1 296 ? 23.598 23.798 -9.976 1.00 94.19 296 GLU A CA 1
ATOM 2248 C C . GLU A 1 296 ? 22.488 24.037 -11.016 1.00 94.19 296 GLU A C 1
ATOM 2250 O O . GLU A 1 296 ? 21.531 24.748 -10.729 1.00 94.19 296 GLU A O 1
ATOM 2255 N N . SER A 1 297 ? 22.565 23.447 -12.218 1.00 91.38 297 SER A N 1
ATOM 2256 C CA . SER A 1 297 ? 21.475 23.550 -13.199 1.00 91.38 297 SER A CA 1
ATOM 2257 C C . SER A 1 297 ? 20.247 22.704 -12.838 1.00 91.38 297 SER A C 1
ATOM 2259 O O . SER A 1 297 ? 19.163 22.957 -13.360 1.00 91.38 297 SER A O 1
ATOM 2261 N N . LEU A 1 298 ? 20.400 21.744 -11.918 1.00 92.44 298 LEU A N 1
ATOM 2262 C CA . LEU A 1 298 ? 19.336 20.870 -11.408 1.00 92.44 298 LEU A CA 1
ATOM 2263 C C . LEU A 1 298 ? 18.767 21.356 -10.065 1.00 92.44 298 LEU A C 1
ATOM 2265 O O . LEU A 1 298 ? 18.042 20.621 -9.387 1.00 92.44 298 LEU A O 1
ATOM 2269 N N . VAL A 1 299 ? 19.140 22.570 -9.652 1.00 93.81 299 VAL A N 1
ATOM 2270 C CA . VAL A 1 299 ? 18.784 23.158 -8.364 1.00 93.81 299 VAL A CA 1
ATOM 2271 C C . VAL A 1 299 ? 17.782 24.290 -8.560 1.00 93.81 299 VAL A C 1
ATOM 2273 O O . VAL A 1 299 ? 18.036 25.259 -9.273 1.00 93.81 299 VAL A O 1
ATOM 2276 N N . LEU A 1 300 ? 16.647 24.188 -7.874 1.00 94.12 300 LEU A N 1
ATOM 2277 C CA . LEU A 1 300 ? 15.696 25.279 -7.711 1.00 94.12 300 LEU A CA 1
ATOM 2278 C C . LEU A 1 300 ? 15.955 25.998 -6.388 1.00 94.12 300 LEU A C 1
ATOM 2280 O O . LEU A 1 300 ? 16.210 25.362 -5.365 1.00 94.12 300 LEU A O 1
ATOM 2284 N N . HIS A 1 301 ? 15.830 27.322 -6.409 1.00 94.81 301 HIS A N 1
ATOM 2285 C CA . HIS A 1 301 ? 15.879 28.172 -5.220 1.00 94.81 301 HIS A CA 1
ATOM 2286 C C . HIS A 1 301 ? 14.527 28.841 -5.015 1.00 94.81 301 HIS A C 1
ATOM 2288 O O . HIS A 1 301 ? 13.993 29.400 -5.975 1.00 94.81 301 HIS A O 1
ATOM 2294 N N . GLY A 1 302 ? 13.994 28.848 -3.797 1.00 93.75 302 GLY A N 1
ATOM 2295 C CA . GLY A 1 302 ? 12.676 29.420 -3.538 1.00 93.75 302 GLY A CA 1
ATOM 2296 C C . GLY A 1 302 ? 11.545 28.419 -3.735 1.00 93.75 302 GLY A C 1
ATOM 2297 O O . GLY A 1 302 ? 11.414 27.792 -4.790 1.00 93.75 302 GLY A O 1
ATOM 2298 N N . THR A 1 303 ? 10.655 28.343 -2.750 1.00 92.44 303 THR A N 1
ATOM 2299 C CA . THR A 1 303 ? 9.415 27.554 -2.822 1.00 92.44 303 THR A CA 1
ATOM 2300 C C . THR A 1 303 ? 8.457 28.036 -3.922 1.00 92.44 303 THR A C 1
ATOM 2302 O O . THR A 1 303 ? 7.715 27.230 -4.478 1.00 92.44 303 THR A O 1
ATOM 2305 N N . ASP A 1 304 ? 8.520 29.312 -4.324 1.00 94.56 304 ASP A N 1
ATOM 2306 C CA . ASP A 1 304 ? 7.772 29.836 -5.479 1.00 94.56 304 ASP A CA 1
ATOM 2307 C C . ASP A 1 304 ? 8.215 29.184 -6.799 1.00 94.56 304 ASP A C 1
ATOM 2309 O O . ASP A 1 304 ? 7.377 28.789 -7.612 1.00 94.56 304 ASP A O 1
ATOM 2313 N N . ASN A 1 305 ? 9.529 29.027 -7.003 1.00 96.19 305 ASN A N 1
ATOM 2314 C CA . ASN A 1 305 ? 10.066 28.361 -8.191 1.00 96.19 305 ASN A CA 1
ATOM 2315 C C . ASN A 1 305 ? 9.786 26.856 -8.153 1.00 96.19 305 ASN A C 1
ATOM 2317 O O . ASN A 1 305 ? 9.470 26.273 -9.186 1.00 96.19 305 ASN A O 1
ATOM 2321 N N . LEU A 1 306 ? 9.843 26.241 -6.967 1.00 94.94 306 LEU A N 1
ATOM 2322 C CA . LEU A 1 306 ? 9.449 24.845 -6.767 1.00 94.94 306 LEU A CA 1
ATOM 2323 C C . LEU A 1 306 ? 7.987 24.610 -7.166 1.00 94.94 306 LEU A C 1
ATOM 2325 O O . LEU A 1 306 ? 7.682 23.704 -7.940 1.00 94.94 306 LEU A O 1
ATOM 2329 N N . LYS A 1 307 ? 7.086 25.467 -6.675 1.00 96.06 307 LYS A N 1
ATOM 2330 C CA . LYS A 1 307 ? 5.660 25.425 -6.996 1.00 96.06 307 LYS A CA 1
ATOM 2331 C C . LYS A 1 307 ? 5.410 25.621 -8.491 1.00 96.06 307 LYS A C 1
ATOM 2333 O O . LYS A 1 307 ? 4.618 24.879 -9.067 1.00 96.06 307 LYS A O 1
ATOM 2338 N N . ALA A 1 308 ? 6.081 26.592 -9.114 1.00 97.88 308 ALA A N 1
ATOM 2339 C CA . ALA A 1 308 ? 5.971 26.839 -10.550 1.00 97.88 308 ALA A CA 1
ATOM 2340 C C . ALA A 1 308 ? 6.441 25.631 -11.374 1.00 97.88 308 ALA A C 1
ATOM 2342 O O . ALA A 1 308 ? 5.727 25.205 -12.275 1.00 97.88 308 ALA A O 1
ATOM 2343 N N . TRP A 1 309 ? 7.580 25.030 -11.017 1.00 97.50 309 TRP A N 1
ATOM 2344 C CA . TRP A 1 309 ? 8.107 23.834 -11.678 1.00 97.50 309 TRP A CA 1
ATOM 2345 C C . TRP A 1 309 ? 7.139 22.643 -11.590 1.00 97.50 309 TRP A C 1
ATOM 2347 O O . TRP A 1 309 ? 6.821 22.042 -12.615 1.00 97.50 309 TRP A O 1
ATOM 2357 N N . MET A 1 310 ? 6.604 22.345 -10.397 1.00 97.56 310 MET A N 1
ATOM 2358 C CA . MET A 1 310 ? 5.603 21.280 -10.225 1.00 97.56 310 MET A CA 1
ATOM 2359 C C . MET A 1 310 ? 4.353 21.530 -11.076 1.00 97.56 310 MET A C 1
ATOM 2361 O O . MET A 1 310 ? 3.821 20.604 -11.693 1.00 97.56 310 MET A O 1
ATOM 2365 N N . GLN A 1 311 ? 3.888 22.783 -11.111 1.00 98.38 311 GLN A N 1
ATOM 2366 C CA . GLN A 1 311 ? 2.696 23.169 -11.858 1.00 98.38 311 GLN A CA 1
ATOM 2367 C C . GLN A 1 311 ? 2.913 23.040 -13.367 1.00 98.38 311 GLN A C 1
ATOM 2369 O O . GLN A 1 311 ? 2.072 22.473 -14.055 1.00 98.38 311 GLN A O 1
ATOM 2374 N N . GLU A 1 312 ? 4.048 23.515 -13.884 1.00 97.94 312 GLU A N 1
ATOM 2375 C CA . GLU A 1 312 ? 4.388 23.410 -15.305 1.00 97.94 312 GLU A CA 1
ATOM 2376 C C . GLU A 1 312 ? 4.463 21.951 -15.765 1.00 97.94 312 GLU A C 1
ATOM 2378 O O . GLU A 1 312 ? 3.915 21.615 -16.821 1.00 97.94 312 GLU A O 1
ATOM 2383 N N . LEU A 1 313 ? 5.086 21.088 -14.955 1.00 96.88 313 LEU A N 1
ATOM 2384 C CA . LEU A 1 313 ? 5.209 19.655 -15.216 1.00 96.88 313 LEU A CA 1
ATOM 2385 C C . LEU A 1 313 ? 3.838 18.960 -15.220 1.00 96.88 313 LEU A C 1
ATOM 2387 O O . LEU A 1 313 ? 3.507 18.233 -16.158 1.00 96.88 313 LEU A O 1
ATOM 2391 N N . SER A 1 314 ? 3.012 19.246 -14.211 1.00 97.94 314 SER A N 1
ATOM 2392 C CA . SER A 1 314 ? 1.656 18.699 -14.081 1.00 97.94 314 SER A CA 1
ATOM 2393 C C . SER A 1 314 ? 0.744 19.148 -15.226 1.00 97.94 314 SER A C 1
ATOM 2395 O O . SER A 1 314 ? 0.069 18.328 -15.851 1.00 97.94 314 SER A O 1
ATOM 2397 N N . ASP A 1 315 ? 0.754 20.442 -15.555 1.00 98.12 315 ASP A N 1
ATOM 2398 C CA . ASP A 1 315 ? -0.065 21.001 -16.629 1.00 98.12 315 ASP A CA 1
ATOM 2399 C C . ASP A 1 315 ? 0.366 20.468 -18.004 1.00 98.12 315 ASP A C 1
ATOM 2401 O O . ASP A 1 315 ? -0.469 20.312 -18.897 1.00 98.12 315 ASP A O 1
ATOM 2405 N N . ALA A 1 316 ? 1.665 20.210 -18.207 1.00 97.50 316 ALA A N 1
ATOM 2406 C CA . ALA A 1 316 ? 2.167 19.568 -19.421 1.00 97.50 316 ALA A CA 1
ATOM 2407 C C . ALA A 1 316 ? 1.658 18.130 -19.544 1.00 97.50 316 ALA A C 1
ATOM 2409 O O . ALA A 1 316 ? 1.062 17.798 -20.568 1.00 97.50 316 ALA A O 1
ATOM 2410 N N . ALA A 1 317 ? 1.780 17.326 -18.484 1.00 97.38 317 ALA A N 1
ATOM 2411 C CA . ALA A 1 317 ? 1.259 15.962 -18.464 1.00 97.38 317 ALA A CA 1
ATOM 2412 C C . ALA A 1 317 ? -0.252 15.921 -18.758 1.00 97.38 317 ALA A C 1
ATOM 2414 O O . ALA A 1 317 ? -0.693 15.135 -19.593 1.00 97.38 317 ALA A O 1
ATOM 2415 N N . ILE A 1 318 ? -1.048 16.815 -18.157 1.00 97.19 318 ILE A N 1
ATOM 2416 C CA . ILE A 1 318 ? -2.491 16.923 -18.440 1.00 97.19 318 ILE A CA 1
ATOM 2417 C C . ILE A 1 318 ? -2.745 17.199 -19.925 1.00 97.19 318 ILE A C 1
ATOM 2419 O O . ILE A 1 318 ? -3.557 16.515 -20.548 1.00 97.19 318 ILE A O 1
ATOM 2423 N N . ARG A 1 319 ? -2.065 18.195 -20.508 1.00 96.50 319 ARG A N 1
ATOM 2424 C CA . ARG A 1 319 ? -2.273 18.574 -21.915 1.00 96.50 319 ARG A CA 1
ATOM 2425 C C . ARG A 1 319 ? -1.889 17.464 -22.886 1.00 96.50 319 ARG A C 1
ATOM 2427 O O . ARG A 1 319 ? -2.612 17.254 -23.858 1.00 96.50 319 ARG A O 1
ATOM 2434 N N . ASP A 1 320 ? -0.772 16.791 -22.640 1.00 96.31 320 ASP A N 1
ATOM 2435 C CA . ASP A 1 320 ? -0.172 15.871 -23.607 1.00 96.31 320 ASP A CA 1
ATOM 2436 C C . ASP A 1 320 ? -0.799 14.462 -23.539 1.00 96.31 320 ASP A C 1
ATOM 2438 O O . ASP A 1 320 ? -0.912 13.768 -24.557 1.00 96.31 320 ASP A O 1
ATOM 2442 N N . LEU A 1 321 ? -1.270 14.050 -22.355 1.00 96.50 321 LEU A N 1
ATOM 2443 C CA . LEU A 1 321 ? -1.907 12.748 -22.131 1.00 96.50 321 LEU A CA 1
ATOM 2444 C C . LEU A 1 321 ? -3.419 12.739 -22.427 1.00 96.50 321 LEU A C 1
ATOM 2446 O O . LEU A 1 321 ? -3.993 11.669 -22.674 1.00 96.50 321 LEU A O 1
ATOM 2450 N N . ALA A 1 322 ? -4.075 13.905 -22.406 1.00 94.44 322 ALA A N 1
ATOM 2451 C CA . ALA A 1 322 ? -5.510 14.026 -22.653 1.00 94.44 322 ALA A CA 1
ATOM 2452 C C . ALA A 1 322 ? -5.891 13.621 -24.088 1.00 94.44 322 ALA A C 1
ATOM 2454 O O . ALA A 1 322 ? -5.382 14.139 -25.081 1.00 94.44 322 ALA A O 1
ATOM 2455 N N . GLY A 1 323 ? -6.846 12.699 -24.208 1.00 84.88 323 GLY A N 1
ATOM 2456 C CA . GLY A 1 323 ? -7.383 12.209 -25.480 1.00 84.88 323 GLY A CA 1
ATOM 2457 C C . GLY A 1 323 ? -6.486 11.206 -26.216 1.00 84.88 323 GLY A C 1
ATOM 2458 O O . GLY A 1 323 ? -6.954 10.569 -27.165 1.00 84.88 323 GLY A O 1
ATOM 2459 N N . THR A 1 324 ? -5.239 11.027 -25.771 1.00 90.00 324 THR A N 1
ATOM 2460 C CA . THR A 1 324 ? -4.264 10.075 -26.323 1.00 90.00 324 THR A CA 1
ATOM 2461 C C . THR A 1 324 ? -4.181 8.822 -25.456 1.00 90.00 324 THR A C 1
ATOM 2463 O O . THR A 1 324 ? -4.584 7.750 -25.903 1.00 90.00 324 THR A O 1
ATOM 2466 N N . HIS A 1 325 ? -3.730 8.970 -24.211 1.00 92.69 325 HIS A N 1
ATOM 2467 C CA . HIS A 1 325 ? -3.515 7.880 -23.255 1.00 92.69 325 HIS A CA 1
ATOM 2468 C C . HIS A 1 325 ? -4.580 7.837 -22.159 1.00 92.69 325 HIS A C 1
ATOM 2470 O O . HIS A 1 325 ? -4.788 6.783 -21.562 1.00 92.69 325 HIS A O 1
ATOM 2476 N N . PHE A 1 326 ? -5.263 8.959 -21.919 1.00 96.50 326 PHE A N 1
ATOM 2477 C CA . PHE A 1 326 ? -6.282 9.102 -20.885 1.00 96.50 326 PHE A CA 1
ATOM 2478 C C . PHE A 1 326 ? -7.476 9.911 -21.385 1.00 96.50 326 PHE A C 1
ATOM 2480 O O . PHE A 1 326 ? -7.327 10.872 -22.141 1.00 96.50 326 PHE A O 1
ATOM 2487 N N . ASP A 1 327 ? -8.668 9.555 -20.919 1.00 92.56 327 ASP A N 1
ATOM 2488 C CA . ASP A 1 327 ? -9.818 10.452 -20.956 1.00 92.56 327 ASP A CA 1
ATOM 2489 C C . ASP A 1 327 ? -9.758 11.329 -19.694 1.00 92.56 327 ASP A C 1
ATOM 2491 O O . ASP A 1 327 ? -9.977 10.827 -18.597 1.00 92.56 327 ASP A O 1
ATOM 2495 N N . ILE A 1 328 ? -9.412 12.616 -19.841 1.00 95.06 328 ILE A N 1
ATOM 2496 C CA . ILE A 1 328 ? -9.295 13.575 -18.725 1.00 95.06 328 ILE A CA 1
ATOM 2497 C C . ILE A 1 328 ? -10.465 14.570 -18.806 1.00 95.06 328 ILE A C 1
ATOM 2499 O O . ILE A 1 328 ? -10.453 15.449 -19.674 1.00 95.06 328 ILE A O 1
ATOM 2503 N N . PRO A 1 329 ? -11.501 14.425 -17.959 1.00 92.25 329 PRO A N 1
ATOM 2504 C CA . PRO A 1 329 ? -12.625 15.359 -17.891 1.00 92.25 329 PRO A CA 1
ATOM 2505 C C . PRO A 1 329 ? -12.189 16.766 -17.470 1.00 92.25 329 PRO A C 1
ATOM 2507 O O . PRO A 1 329 ? -11.164 16.926 -16.810 1.00 92.25 329 PRO A O 1
ATOM 2510 N N . GLU A 1 330 ? -12.980 17.787 -17.822 1.00 92.94 330 GLU A N 1
ATOM 2511 C CA . GLU A 1 330 ? -12.672 19.200 -17.534 1.00 92.94 330 GLU A CA 1
ATOM 2512 C C . GLU A 1 330 ? -12.426 19.431 -16.037 1.00 92.94 330 GLU A C 1
ATOM 2514 O O . GLU A 1 330 ? -11.491 20.137 -15.660 1.00 92.94 330 GLU A O 1
ATOM 2519 N N . GLU A 1 331 ? -13.194 18.754 -15.188 1.00 93.31 331 GLU A N 1
ATOM 2520 C CA . GLU A 1 331 ? -13.098 18.787 -13.732 1.00 93.31 331 GLU A CA 1
ATOM 2521 C C . GLU A 1 331 ? -11.722 18.335 -13.203 1.00 93.31 331 GLU A C 1
ATOM 2523 O O . GLU A 1 331 ? -11.293 18.797 -12.146 1.00 93.31 331 GLU A O 1
ATOM 2528 N N . LEU A 1 332 ? -11.012 17.481 -13.951 1.00 94.81 332 LEU A N 1
ATOM 2529 C CA . LEU A 1 332 ? -9.676 16.961 -13.621 1.00 94.81 332 LEU A CA 1
ATOM 2530 C C . LEU A 1 332 ? -8.552 17.632 -14.421 1.00 94.81 332 LEU A C 1
ATOM 2532 O O . LEU A 1 332 ? -7.399 17.220 -14.350 1.00 94.81 332 LEU A O 1
ATOM 2536 N N . THR A 1 333 ? -8.849 18.682 -15.190 1.00 95.56 333 THR A N 1
ATOM 2537 C CA . THR A 1 333 ? -7.793 19.471 -15.852 1.00 95.56 333 THR A CA 1
ATOM 2538 C C . THR A 1 333 ? -7.102 20.443 -14.899 1.00 95.56 333 THR A C 1
ATOM 2540 O O . THR A 1 333 ? -6.084 21.037 -15.250 1.00 95.56 333 THR A O 1
ATOM 2543 N N . ARG A 1 334 ? -7.649 20.623 -13.691 1.00 94.56 334 ARG A N 1
ATOM 2544 C CA . ARG A 1 334 ? -7.135 21.539 -12.676 1.00 94.56 334 ARG A CA 1
ATOM 2545 C C . ARG A 1 334 ? -6.556 20.751 -11.502 1.00 94.56 334 ARG A C 1
ATOM 2547 O O . ARG A 1 334 ? -7.290 20.303 -10.624 1.00 94.56 334 ARG A O 1
ATOM 2554 N N . LEU A 1 335 ? -5.230 20.667 -11.469 1.00 97.12 335 LEU A N 1
ATOM 2555 C CA . LEU A 1 335 ? -4.432 20.215 -10.329 1.00 97.12 335 LEU A CA 1
ATOM 2556 C C . LEU A 1 335 ? -3.651 21.415 -9.782 1.00 97.12 335 LEU A C 1
ATOM 2558 O O . LEU A 1 335 ? -2.882 22.019 -10.521 1.00 97.12 335 LEU A O 1
ATOM 2562 N N . GLU A 1 336 ? -3.842 21.787 -8.515 1.00 97.69 336 GLU A N 1
ATOM 2563 C CA . GLU A 1 336 ? -3.060 22.872 -7.895 1.00 97.69 336 GLU A CA 1
ATOM 2564 C C . GLU A 1 336 ? -1.832 22.292 -7.179 1.00 97.69 336 GLU A C 1
ATOM 2566 O O . GLU A 1 336 ? -1.970 21.513 -6.236 1.00 97.69 336 GLU A O 1
ATOM 2571 N N . CYS A 1 337 ? -0.629 22.689 -7.592 1.00 97.50 337 CYS A N 1
ATOM 2572 C CA . CYS A 1 337 ? 0.603 22.347 -6.878 1.00 97.50 337 CYS A CA 1
ATOM 2573 C C . CYS A 1 337 ? 0.835 23.347 -5.743 1.00 97.50 337 CYS A C 1
ATOM 2575 O O . CYS A 1 337 ? 0.714 24.552 -5.951 1.00 97.50 337 CYS A O 1
ATOM 2577 N N . MET A 1 338 ? 1.160 22.875 -4.543 1.00 94.38 338 MET A N 1
ATOM 2578 C CA . MET A 1 338 ? 1.162 23.656 -3.306 1.00 94.38 338 MET A CA 1
ATOM 2579 C C . MET A 1 338 ? 2.384 23.331 -2.440 1.00 94.38 338 MET A C 1
ATOM 2581 O O . MET A 1 338 ? 3.052 22.319 -2.635 1.00 94.38 338 MET A O 1
ATOM 2585 N N . ILE A 1 339 ? 2.663 24.200 -1.468 1.00 90.88 339 ILE A N 1
ATOM 2586 C CA . ILE A 1 339 ? 3.750 24.043 -0.494 1.00 90.88 339 ILE A CA 1
ATOM 2587 C C . ILE A 1 339 ? 3.130 23.878 0.891 1.00 90.88 339 ILE A C 1
ATOM 2589 O O . ILE A 1 339 ? 2.185 24.597 1.228 1.00 90.88 339 ILE A O 1
ATOM 2593 N N . ALA A 1 340 ? 3.656 22.938 1.668 1.00 83.56 340 ALA A N 1
ATOM 2594 C CA . ALA A 1 340 ? 3.318 22.714 3.066 1.00 83.56 340 ALA A CA 1
ATOM 2595 C C . ALA A 1 340 ? 4.566 22.889 3.952 1.00 83.56 340 ALA A C 1
ATOM 2597 O O . ALA A 1 340 ? 5.695 22.753 3.488 1.00 83.56 340 ALA A O 1
ATOM 2598 N N . GLU A 1 341 ? 4.342 23.210 5.226 1.00 75.12 341 GLU A N 1
ATOM 2599 C CA . GLU A 1 341 ? 5.373 23.263 6.276 1.00 75.12 341 GLU A CA 1
ATOM 2600 C C . GLU A 1 341 ? 4.867 22.489 7.505 1.00 75.12 341 GLU A C 1
ATOM 2602 O O . GLU A 1 341 ? 4.831 22.982 8.633 1.00 75.12 341 GLU A O 1
ATOM 2607 N N . THR A 1 342 ? 4.357 21.283 7.262 1.00 65.25 342 THR A N 1
ATOM 2608 C CA . THR A 1 342 ? 3.714 20.440 8.278 1.00 65.25 342 THR A CA 1
ATOM 2609 C C . THR A 1 342 ? 4.710 19.579 9.050 1.00 65.25 342 THR A C 1
ATOM 2611 O O . THR A 1 342 ? 4.395 19.121 10.149 1.00 65.25 342 THR A O 1
ATOM 2614 N N . GLY A 1 343 ? 5.918 19.382 8.511 1.00 60.19 343 GLY A N 1
ATOM 2615 C CA . GLY A 1 343 ? 6.953 18.530 9.103 1.00 60.19 343 GLY A CA 1
ATOM 2616 C C . GLY A 1 343 ? 6.715 17.024 8.920 1.00 60.19 343 GLY A C 1
ATOM 2617 O O . GLY A 1 343 ? 7.444 16.228 9.506 1.00 60.19 343 GLY A O 1
ATOM 2618 N N . ALA A 1 344 ? 5.720 16.641 8.117 1.00 54.16 344 ALA A N 1
ATOM 2619 C CA . ALA A 1 344 ? 5.483 15.280 7.642 1.00 54.16 344 ALA A CA 1
ATOM 2620 C C . ALA A 1 344 ? 6.539 14.852 6.603 1.00 54.16 344 ALA A C 1
ATOM 2622 O O . ALA A 1 344 ? 6.919 13.684 6.563 1.00 54.16 344 ALA A O 1
ATOM 2623 N N . GLY A 1 345 ? 7.058 15.818 5.836 1.00 64.00 345 GLY A N 1
ATOM 2624 C CA . GLY A 1 345 ? 8.051 15.619 4.780 1.00 64.00 345 GLY A CA 1
ATOM 2625 C C . GLY A 1 345 ? 7.471 14.987 3.507 1.00 64.00 345 GLY A C 1
ATOM 2626 O O . GLY A 1 345 ? 6.435 14.331 3.536 1.00 64.00 345 GLY A O 1
ATOM 2627 N N . GLY A 1 346 ? 8.161 15.180 2.379 1.00 78.50 346 GLY A N 1
ATOM 2628 C CA . GLY A 1 346 ? 7.808 14.567 1.091 1.00 78.50 346 GLY A CA 1
ATOM 2629 C C . GLY A 1 346 ? 6.699 15.288 0.316 1.00 78.50 346 GLY A C 1
ATOM 2630 O O . GLY A 1 346 ? 6.265 16.380 0.686 1.00 78.50 346 GLY A O 1
ATOM 2631 N N . ILE A 1 347 ? 6.274 14.681 -0.795 1.00 84.56 347 ILE A N 1
ATOM 2632 C CA . ILE A 1 347 ? 5.165 15.156 -1.633 1.00 84.56 347 ILE A CA 1
ATOM 2633 C C . ILE A 1 347 ? 3.952 14.260 -1.364 1.00 84.56 347 ILE A C 1
ATOM 2635 O O . ILE A 1 347 ? 4.119 13.052 -1.242 1.00 84.56 347 ILE A O 1
ATOM 2639 N N . TYR A 1 348 ? 2.756 14.839 -1.246 1.00 88.69 348 TYR A N 1
ATOM 2640 C CA . TYR A 1 348 ? 1.507 14.099 -1.050 1.00 88.69 348 TYR A CA 1
ATOM 2641 C C . TYR A 1 348 ? 0.337 14.727 -1.811 1.00 88.69 348 TYR A C 1
ATOM 2643 O O . TYR A 1 348 ? 0.311 15.932 -2.084 1.00 88.69 348 TYR A O 1
ATOM 2651 N N . TYR A 1 349 ? -0.675 13.922 -2.109 1.00 93.75 349 TYR A N 1
ATOM 2652 C CA . TYR A 1 349 ? -1.870 14.341 -2.824 1.00 93.75 349 TYR A CA 1
ATOM 2653 C C . TYR A 1 349 ? -3.112 14.440 -1.926 1.00 93.75 349 TYR A C 1
ATOM 2655 O O . TYR A 1 349 ? -3.367 13.612 -1.055 1.00 93.75 349 TYR A O 1
ATOM 2663 N N . THR A 1 350 ? -3.945 15.448 -2.189 1.00 88.94 350 THR A N 1
ATOM 2664 C CA . THR A 1 350 ? -5.308 15.558 -1.650 1.00 88.94 350 THR A CA 1
ATOM 2665 C C . THR A 1 350 ? -6.317 15.626 -2.790 1.00 88.94 350 THR A C 1
ATOM 2667 O O . THR A 1 350 ? -6.205 16.485 -3.670 1.00 88.94 350 THR A O 1
ATOM 2670 N N . GLY A 1 351 ? -7.323 14.751 -2.746 1.00 89.50 351 GLY A N 1
ATOM 2671 C CA . GLY A 1 351 ? -8.387 14.684 -3.746 1.00 89.50 351 GLY A CA 1
ATOM 2672 C C . GLY A 1 351 ? -9.255 15.949 -3.840 1.00 89.50 351 GLY A C 1
ATOM 2673 O O . GLY A 1 351 ? -9.329 16.740 -2.881 1.00 89.50 351 GLY A O 1
ATOM 2674 N N . PRO A 1 352 ? -9.942 16.148 -4.984 1.00 88.56 352 PRO A N 1
ATOM 2675 C CA . PRO A 1 352 ? -10.961 17.185 -5.109 1.00 88.56 352 PRO A CA 1
ATOM 2676 C C . PRO A 1 352 ? -12.085 16.982 -4.080 1.00 88.56 352 PRO A C 1
ATOM 2678 O O . PRO A 1 352 ? -12.276 15.886 -3.556 1.00 88.56 352 PRO A O 1
ATOM 2681 N N . SER A 1 353 ? -12.830 18.043 -3.763 1.00 82.25 353 SER A N 1
ATOM 2682 C CA . SER A 1 353 ? -14.073 17.900 -2.988 1.00 82.25 353 SER A CA 1
ATOM 2683 C C . SER A 1 353 ? -15.138 17.149 -3.795 1.00 82.25 353 SER A C 1
ATOM 2685 O O . SER A 1 353 ? -15.078 17.134 -5.023 1.00 82.25 353 SER A O 1
ATOM 2687 N N . GLU A 1 354 ? -16.147 16.570 -3.128 1.00 80.31 354 GLU A N 1
ATOM 2688 C CA . GLU A 1 354 ? -17.211 15.805 -3.809 1.00 80.31 354 GLU A CA 1
ATOM 2689 C C . GLU A 1 354 ? -17.953 16.621 -4.886 1.00 80.31 354 GLU A C 1
ATOM 2691 O O . GLU A 1 354 ? -18.403 16.076 -5.890 1.00 80.31 354 GLU A O 1
ATOM 2696 N N . ASP A 1 355 ? -18.045 17.939 -4.693 1.00 81.12 355 ASP A N 1
ATOM 2697 C CA . ASP A 1 355 ? -18.661 18.897 -5.615 1.00 81.12 355 ASP A CA 1
ATOM 2698 C C . ASP A 1 355 ? -17.667 19.582 -6.573 1.00 81.12 355 ASP A C 1
ATOM 2700 O O . ASP A 1 355 ? -18.056 20.481 -7.320 1.00 81.12 355 ASP A O 1
ATOM 2704 N N . PHE A 1 356 ? -16.385 19.202 -6.526 1.00 84.56 356 PHE A N 1
ATOM 2705 C CA . PHE A 1 356 ? -15.276 19.773 -7.301 1.00 84.56 356 PHE A CA 1
ATOM 2706 C C . PHE A 1 356 ? -15.050 21.288 -7.116 1.00 84.56 356 PHE A C 1
ATOM 2708 O O . PHE A 1 356 ? -14.294 21.907 -7.870 1.00 84.56 356 PHE A O 1
ATOM 2715 N N . SER A 1 357 ? -15.644 21.911 -6.089 1.00 84.25 357 SER A N 1
ATOM 2716 C CA . SER A 1 357 ? -15.385 23.318 -5.748 1.00 84.25 357 SER A CA 1
ATOM 2717 C C . SER A 1 357 ? -13.936 23.547 -5.292 1.00 84.25 357 SER A C 1
ATOM 2719 O O . SER A 1 357 ? -13.336 24.581 -5.612 1.00 84.25 357 SER A O 1
ATOM 2721 N N . ARG A 1 358 ? -13.343 22.557 -4.610 1.00 86.38 358 ARG A N 1
ATOM 2722 C CA . ARG A 1 358 ? -11.901 22.438 -4.379 1.00 86.38 358 ARG A CA 1
ATOM 2723 C C . ARG A 1 358 ? -11.324 21.428 -5.383 1.00 86.38 358 ARG A C 1
ATOM 2725 O O . ARG A 1 358 ? -11.765 20.280 -5.375 1.00 86.38 358 ARG A O 1
ATOM 2732 N N . PRO A 1 359 ? -10.339 21.810 -6.213 1.00 92.69 359 PRO A N 1
ATOM 2733 C CA . PRO A 1 359 ? -9.680 20.877 -7.120 1.00 92.69 359 PRO A CA 1
ATOM 2734 C C . PRO A 1 359 ? -8.772 19.917 -6.346 1.00 92.69 359 PRO A C 1
ATOM 2736 O O . PRO A 1 359 ? -8.475 20.140 -5.168 1.00 92.69 359 PRO A O 1
ATOM 2739 N N . GLY A 1 360 ? -8.274 18.886 -7.029 1.00 94.12 360 GLY A N 1
ATOM 2740 C CA . GLY A 1 360 ? -7.165 18.101 -6.499 1.00 94.12 360 GLY A CA 1
ATOM 2741 C C . GLY A 1 360 ? -5.938 18.987 -6.270 1.00 94.12 360 GLY A C 1
ATOM 2742 O O . GLY A 1 360 ? -5.696 19.938 -7.023 1.00 94.12 360 GLY A O 1
ATOM 2743 N N . ARG A 1 361 ? -5.168 18.683 -5.226 1.00 96.25 361 ARG A N 1
ATOM 2744 C CA . ARG A 1 361 ? -3.935 19.404 -4.899 1.00 96.25 361 ARG A CA 1
ATOM 2745 C C . ARG A 1 361 ? -2.799 18.446 -4.617 1.00 96.25 361 ARG A C 1
ATOM 2747 O O . ARG A 1 361 ? -2.994 17.489 -3.874 1.00 96.25 361 ARG A O 1
ATOM 2754 N N . MET A 1 362 ? -1.633 18.753 -5.162 1.00 96.81 362 MET A N 1
ATOM 2755 C CA . MET A 1 362 ? -0.376 18.107 -4.806 1.00 96.81 362 MET A CA 1
ATOM 2756 C C . MET A 1 362 ? 0.399 19.056 -3.896 1.00 96.81 362 MET A C 1
ATOM 2758 O O . MET A 1 362 ? 0.511 20.242 -4.197 1.00 96.81 362 MET A O 1
ATOM 2762 N N . TRP A 1 363 ? 0.917 18.555 -2.787 1.00 93.00 363 TRP A N 1
ATOM 2763 C CA . TRP A 1 363 ? 1.598 19.333 -1.762 1.00 93.00 363 TRP A CA 1
ATOM 2764 C C . TRP A 1 363 ? 3.024 18.840 -1.619 1.00 93.00 363 TRP A C 1
ATOM 2766 O O . TRP A 1 363 ? 3.224 17.651 -1.421 1.00 93.00 363 TRP A O 1
ATOM 2776 N N . TRP A 1 364 ? 4.000 19.742 -1.652 1.00 92.62 364 TRP A N 1
ATOM 2777 C CA . TRP A 1 364 ? 5.356 19.436 -1.207 1.00 92.62 364 TRP A CA 1
ATOM 2778 C C . TRP A 1 364 ? 5.556 19.998 0.198 1.00 92.62 364 TRP A C 1
ATOM 2780 O O . TRP A 1 364 ? 5.534 21.216 0.385 1.00 92.62 364 TRP A O 1
ATOM 2790 N N . ASP A 1 365 ? 5.749 19.121 1.182 1.00 85.31 365 ASP A N 1
ATOM 2791 C CA . ASP A 1 365 ? 6.083 19.510 2.549 1.00 85.31 365 ASP A CA 1
ATOM 2792 C C . ASP A 1 365 ? 7.586 19.765 2.696 1.00 85.31 365 ASP A C 1
ATOM 2794 O O . ASP A 1 365 ? 8.415 18.850 2.639 1.00 85.31 365 ASP A O 1
ATOM 2798 N N . THR A 1 366 ? 7.943 21.036 2.846 1.00 82.44 366 THR A N 1
ATOM 2799 C CA . THR A 1 366 ? 9.331 21.484 2.924 1.00 82.44 366 THR A CA 1
ATOM 2800 C C . THR A 1 366 ? 9.724 21.716 4.381 1.00 82.44 366 THR A C 1
ATOM 2802 O O . THR A 1 366 ? 9.033 22.464 5.080 1.00 82.44 366 THR A O 1
ATOM 2805 N N . PRO A 1 367 ? 10.841 21.140 4.867 1.00 77.06 367 PRO A N 1
ATOM 2806 C CA . PRO A 1 367 ? 11.305 21.416 6.219 1.00 77.06 367 PRO A CA 1
ATOM 2807 C C . PRO A 1 367 ? 11.578 22.910 6.416 1.00 77.06 367 PRO A C 1
ATOM 2809 O O . PRO A 1 367 ? 12.119 23.579 5.533 1.00 77.06 367 PRO A O 1
ATOM 2812 N N . ALA A 1 368 ? 11.251 23.425 7.602 1.00 76.19 368 ALA A N 1
ATOM 2813 C CA . ALA A 1 368 ? 11.428 24.837 7.916 1.00 76.19 368 ALA A CA 1
ATOM 2814 C C . ALA A 1 368 ? 12.877 25.297 7.659 1.00 76.19 368 ALA A C 1
ATOM 2816 O O . ALA A 1 368 ? 13.833 24.748 8.211 1.00 76.19 368 ALA A O 1
ATOM 2817 N N . GLY A 1 369 ? 13.031 26.336 6.835 1.00 79.19 369 GLY A N 1
ATOM 2818 C CA . GLY A 1 369 ? 14.331 26.917 6.484 1.00 79.19 369 GLY A CA 1
ATOM 2819 C C . GLY A 1 369 ? 15.064 26.248 5.315 1.00 79.19 369 GLY A C 1
ATOM 2820 O O . GLY A 1 369 ? 16.164 26.690 4.984 1.00 79.19 369 GLY A O 1
ATOM 2821 N N . VAL A 1 370 ? 14.484 25.226 4.677 1.00 84.25 370 VAL A N 1
ATOM 2822 C CA . VAL A 1 370 ? 14.991 24.670 3.413 1.00 84.25 370 VAL A CA 1
ATOM 2823 C C . VAL A 1 370 ? 14.473 25.512 2.245 1.00 84.25 370 VAL A C 1
ATOM 2825 O O . VAL A 1 370 ? 13.270 25.656 2.073 1.00 84.25 370 VAL A O 1
ATOM 2828 N N . ASP A 1 371 ? 15.388 26.055 1.437 1.00 89.19 371 ASP A N 1
ATOM 2829 C CA . ASP A 1 371 ? 15.067 26.933 0.294 1.00 89.19 371 ASP A CA 1
ATOM 2830 C C . ASP A 1 371 ? 15.721 26.478 -1.025 1.00 89.19 371 ASP A C 1
ATOM 2832 O O . ASP A 1 371 ? 15.774 27.213 -2.011 1.00 89.19 371 ASP A O 1
ATOM 2836 N N . THR A 1 372 ? 16.253 25.257 -1.037 1.00 90.12 372 THR A N 1
ATOM 2837 C CA . THR A 1 372 ? 16.987 24.684 -2.165 1.00 90.12 372 THR A CA 1
ATOM 2838 C C . THR A 1 372 ? 16.462 23.282 -2.438 1.00 90.12 372 THR A C 1
ATOM 2840 O O . THR A 1 372 ? 16.467 22.442 -1.538 1.00 90.12 372 THR A O 1
ATOM 2843 N N . PHE A 1 373 ? 16.054 23.017 -3.678 1.00 90.69 373 PHE A N 1
ATOM 2844 C CA . PHE A 1 373 ? 15.372 21.781 -4.068 1.00 90.69 373 PHE A CA 1
ATOM 2845 C C . PHE A 1 373 ? 16.015 21.181 -5.312 1.00 90.69 373 PHE A C 1
ATOM 2847 O O . PHE A 1 373 ? 16.406 21.905 -6.225 1.00 90.69 373 PHE A O 1
ATOM 2854 N N . ARG A 1 374 ? 16.130 19.854 -5.354 1.00 91.62 374 ARG A N 1
ATOM 2855 C CA . ARG A 1 374 ? 16.710 19.126 -6.488 1.00 91.62 374 ARG A CA 1
ATOM 2856 C C . ARG A 1 374 ? 15.594 18.421 -7.231 1.00 91.62 374 ARG A C 1
ATOM 2858 O O . ARG A 1 374 ? 14.873 17.636 -6.634 1.00 91.62 374 ARG A O 1
ATOM 2865 N N . THR A 1 375 ? 15.445 18.704 -8.516 1.00 91.19 375 THR A N 1
ATOM 2866 C CA . THR A 1 375 ? 14.291 18.220 -9.293 1.00 91.19 375 THR A CA 1
ATOM 2867 C C . THR A 1 375 ? 14.521 16.860 -9.940 1.00 91.19 375 THR A C 1
ATOM 2869 O O . THR A 1 375 ? 13.559 16.150 -10.232 1.00 91.19 375 THR A O 1
ATOM 2872 N N . TRP A 1 376 ? 15.783 16.468 -10.143 1.00 94.31 376 TRP A N 1
ATOM 2873 C CA . TRP A 1 376 ? 16.126 15.223 -10.835 1.00 94.31 376 TRP A CA 1
ATOM 2874 C C . TRP A 1 376 ? 15.575 13.978 -10.122 1.00 94.31 376 TRP A C 1
ATOM 2876 O O . TRP A 1 376 ? 15.165 13.038 -10.795 1.00 94.31 376 TRP A O 1
ATOM 2886 N N . SER A 1 377 ? 15.526 13.970 -8.784 1.00 91.88 377 SER A N 1
ATOM 2887 C CA . SER A 1 377 ? 14.963 12.855 -8.009 1.00 91.88 377 SER A CA 1
ATOM 2888 C C . SER A 1 377 ? 13.441 12.923 -7.880 1.00 91.88 377 SER A C 1
ATOM 2890 O O . SER A 1 377 ? 12.805 11.888 -7.747 1.00 91.88 377 SER A O 1
ATOM 2892 N N . GLU A 1 378 ? 12.850 14.116 -7.989 1.00 93.50 378 GLU A N 1
ATOM 2893 C CA . GLU A 1 378 ? 11.446 14.359 -7.616 1.00 93.50 378 GLU A CA 1
ATOM 2894 C C . GLU A 1 378 ? 10.491 14.464 -8.808 1.00 93.50 378 GLU A C 1
ATOM 2896 O O . GLU A 1 378 ? 9.275 14.509 -8.638 1.00 93.50 378 GLU A O 1
ATOM 2901 N N . THR A 1 379 ? 11.019 14.467 -10.034 1.00 96.50 379 THR A N 1
ATOM 2902 C CA . THR A 1 379 ? 10.202 14.468 -11.261 1.00 96.50 379 THR A CA 1
ATOM 2903 C C . THR A 1 379 ? 9.245 13.270 -11.292 1.00 96.50 379 THR A C 1
ATOM 2905 O O . THR A 1 379 ? 8.071 13.424 -11.621 1.00 96.50 379 THR A O 1
ATOM 2908 N N . THR A 1 380 ? 9.719 12.086 -10.886 1.00 97.44 380 THR A N 1
ATOM 2909 C CA . THR A 1 380 ? 8.890 10.871 -10.781 1.00 97.44 380 THR A CA 1
ATOM 2910 C C . THR A 1 380 ? 7.776 11.031 -9.744 1.00 97.44 380 THR A C 1
ATOM 2912 O O . THR A 1 380 ? 6.632 10.659 -9.994 1.00 97.44 380 THR A O 1
ATOM 2915 N N . THR A 1 381 ? 8.083 11.674 -8.615 1.00 95.44 381 THR A N 1
ATOM 2916 C CA . THR A 1 381 ? 7.153 11.894 -7.509 1.00 95.44 381 THR A CA 1
ATOM 2917 C C . THR A 1 381 ? 6.031 12.857 -7.906 1.00 95.44 381 THR A C 1
ATOM 2919 O O . THR A 1 381 ? 4.884 12.658 -7.515 1.00 95.44 381 THR A O 1
ATOM 2922 N N . VAL A 1 382 ? 6.313 13.849 -8.762 1.00 97.38 382 VAL A N 1
ATOM 2923 C CA . VAL A 1 382 ? 5.267 14.712 -9.342 1.00 97.38 382 VAL A CA 1
ATOM 2924 C C . VAL A 1 382 ? 4.287 13.915 -10.205 1.00 97.38 382 VAL A C 1
ATOM 2926 O O . VAL A 1 382 ? 3.084 14.161 -10.148 1.00 97.38 382 VAL A O 1
ATOM 2929 N N . TYR A 1 383 ? 4.756 12.937 -10.983 1.00 98.38 383 TYR A N 1
ATOM 2930 C CA . TYR A 1 383 ? 3.858 12.075 -11.758 1.00 98.38 383 TYR A CA 1
ATOM 2931 C C . TYR A 1 383 ? 3.091 11.078 -10.880 1.00 98.38 383 TYR A C 1
ATOM 2933 O O . TYR A 1 383 ? 1.927 10.792 -11.169 1.00 98.38 383 TYR A O 1
ATOM 2941 N N . HIS A 1 384 ? 3.726 10.587 -9.813 1.00 98.44 384 HIS A N 1
ATOM 2942 C CA . HIS A 1 384 ? 3.138 9.692 -8.816 1.00 98.44 384 HIS A CA 1
ATOM 2943 C C . HIS A 1 384 ? 1.962 10.353 -8.076 1.00 98.44 384 HIS A C 1
ATOM 2945 O O . HIS A 1 384 ? 0.846 9.838 -8.083 1.00 98.44 384 HIS A O 1
ATOM 2951 N N . GLU A 1 385 ? 2.190 11.526 -7.486 1.00 97.62 385 GLU A N 1
ATOM 2952 C CA . GLU A 1 385 ? 1.189 12.260 -6.697 1.00 97.62 385 GLU A CA 1
ATOM 2953 C C . GLU A 1 385 ? 0.227 13.073 -7.579 1.00 97.62 385 GLU A C 1
ATOM 2955 O O . GLU A 1 385 ? -0.932 13.309 -7.236 1.00 97.62 385 GLU A O 1
ATOM 2960 N N . GLY A 1 386 ? 0.699 13.508 -8.745 1.00 96.69 386 GLY A N 1
ATOM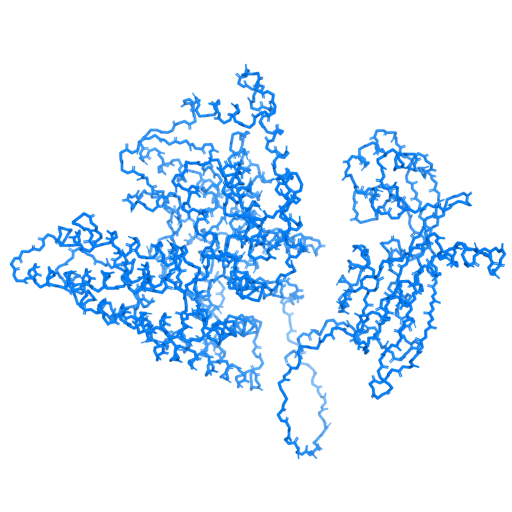 2961 C CA . GLY A 1 386 ? -0.057 14.287 -9.712 1.00 96.69 386 GLY A CA 1
ATOM 2962 C C . GLY A 1 386 ? -0.631 13.428 -10.834 1.00 96.69 386 GLY A C 1
ATOM 2963 O O . GLY A 1 386 ? -1.468 12.549 -10.619 1.00 96.69 386 GLY A O 1
ATOM 2964 N N . VAL A 1 387 ? -0.233 13.748 -12.066 1.00 97.44 387 VAL A N 1
ATOM 2965 C CA . VAL A 1 387 ? -0.774 13.163 -13.301 1.00 97.44 387 VAL A CA 1
ATOM 2966 C C . VAL A 1 387 ? 0.324 12.371 -14.019 1.00 97.44 387 VAL A C 1
ATOM 2968 O O . VAL A 1 387 ? 1.387 12.941 -14.258 1.00 97.44 387 VAL A O 1
ATOM 2971 N N . PRO A 1 388 ? 0.085 11.105 -14.418 1.00 97.81 388 PRO A N 1
ATOM 2972 C CA . PRO A 1 388 ? -1.197 10.397 -14.403 1.00 97.81 388 PRO A CA 1
ATOM 2973 C C . PRO A 1 388 ? -1.484 9.570 -13.134 1.00 97.81 388 PRO A C 1
ATOM 2975 O O . PRO A 1 388 ? -2.413 8.766 -13.158 1.00 97.81 388 PRO A O 1
ATOM 2978 N N . GLY A 1 389 ? -0.723 9.741 -12.049 1.00 98.19 389 GLY A N 1
ATOM 2979 C CA . GLY A 1 389 ? -0.869 8.983 -10.803 1.00 98.19 389 GLY A CA 1
ATOM 2980 C C . GLY A 1 389 ? -2.133 9.307 -9.992 1.00 98.19 389 GLY A C 1
ATOM 2981 O O . GLY A 1 389 ? -3.261 9.163 -10.480 1.00 98.19 389 GLY A O 1
ATOM 2982 N N . HIS A 1 390 ? -1.972 9.692 -8.723 1.00 98.25 390 HIS A N 1
ATOM 2983 C CA . HIS A 1 390 ? -3.089 9.838 -7.783 1.00 98.25 390 HIS A CA 1
ATOM 2984 C C . HIS A 1 390 ? -4.158 10.836 -8.233 1.00 98.25 390 HIS A C 1
ATOM 2986 O O . HIS A 1 390 ? -5.344 10.584 -8.002 1.00 98.25 390 HIS A O 1
ATOM 2992 N N . HIS A 1 391 ? -3.797 11.918 -8.935 1.00 97.94 391 HIS A N 1
ATOM 2993 C CA . HIS A 1 391 ? -4.789 12.894 -9.383 1.00 97.94 391 HIS A CA 1
ATOM 2994 C C . HIS A 1 391 ? -5.832 12.289 -10.322 1.00 97.94 391 HIS A C 1
ATOM 2996 O O . HIS A 1 391 ? -7.029 12.515 -10.128 1.00 97.94 391 HIS A O 1
ATOM 3002 N N . LEU A 1 392 ? -5.404 11.496 -11.311 1.00 97.38 392 LEU A N 1
ATOM 3003 C CA . LEU A 1 392 ? -6.348 10.856 -12.226 1.00 97.38 392 LEU A CA 1
ATOM 3004 C C . LEU A 1 392 ? -7.108 9.724 -11.542 1.00 97.38 392 LEU A C 1
ATOM 3006 O O . LEU A 1 392 ? -8.307 9.588 -11.774 1.00 97.38 392 LEU A O 1
ATOM 3010 N N . GLN A 1 393 ? -6.457 8.946 -10.676 1.00 97.00 393 GLN A N 1
ATOM 3011 C CA . GLN A 1 393 ? -7.105 7.822 -10.003 1.00 97.00 393 GLN A CA 1
ATOM 3012 C C . GLN A 1 393 ? -8.183 8.274 -9.013 1.00 97.00 393 GLN A C 1
ATOM 3014 O O . GLN A 1 393 ? -9.347 7.893 -9.151 1.00 97.00 393 GLN A O 1
ATOM 3019 N N . VAL A 1 394 ? -7.821 9.116 -8.045 1.00 95.06 394 VAL A N 1
ATOM 3020 C CA . VAL A 1 394 ? -8.748 9.610 -7.017 1.00 95.06 394 VAL A CA 1
ATOM 3021 C C . VAL A 1 394 ? -9.786 10.542 -7.636 1.00 95.06 394 VAL A C 1
ATOM 3023 O O . VAL A 1 394 ? -10.975 10.439 -7.336 1.00 95.06 394 VAL A O 1
ATOM 3026 N N . GLY A 1 395 ? -9.360 11.426 -8.542 1.00 94.31 395 GLY A N 1
ATOM 3027 C CA . GLY A 1 395 ? -10.261 12.337 -9.238 1.00 94.31 395 GLY A CA 1
ATOM 3028 C C . GLY A 1 395 ? -11.327 11.601 -10.051 1.00 94.31 395 GLY A C 1
ATOM 3029 O O . GLY A 1 395 ? -12.505 11.958 -9.986 1.00 94.31 395 GLY A O 1
ATOM 3030 N N . THR A 1 396 ? -10.947 10.536 -10.769 1.00 95.19 396 THR A N 1
ATOM 3031 C CA . THR A 1 396 ? -11.907 9.723 -11.531 1.00 95.19 396 THR A CA 1
ATOM 3032 C C . THR A 1 396 ? -12.858 8.984 -10.600 1.00 95.19 396 THR A C 1
ATOM 3034 O O . THR A 1 396 ? -14.060 9.018 -10.844 1.00 95.19 396 THR A O 1
ATOM 3037 N N . GLN A 1 397 ? -12.371 8.393 -9.504 1.00 94.19 397 GLN A N 1
ATOM 3038 C CA . GLN A 1 397 ? -13.234 7.765 -8.497 1.00 94.19 397 GLN A CA 1
ATOM 3039 C C . GLN A 1 397 ? -14.300 8.743 -7.976 1.00 94.19 397 GLN A C 1
ATOM 3041 O O . GLN A 1 397 ? -15.482 8.394 -7.932 1.00 94.19 397 GLN A O 1
ATOM 3046 N N . GLN A 1 398 ? -13.912 9.985 -7.674 1.00 90.56 398 GLN A N 1
ATOM 3047 C CA . GLN A 1 398 ? -14.842 11.016 -7.214 1.00 90.56 398 GLN A CA 1
ATOM 3048 C C . GLN A 1 398 ? -15.885 11.392 -8.282 1.00 90.56 398 GLN A C 1
ATOM 3050 O O . GLN A 1 398 ? -17.057 11.588 -7.955 1.00 90.56 398 GLN A O 1
ATOM 3055 N N . LEU A 1 399 ? -15.503 11.434 -9.566 1.00 91.25 399 LEU A N 1
ATOM 3056 C CA . LEU A 1 399 ? -16.437 11.669 -10.677 1.00 91.25 399 LEU A CA 1
ATOM 3057 C C . LEU A 1 399 ? -17.467 10.545 -10.846 1.00 91.25 399 LEU A C 1
ATOM 3059 O O . LEU A 1 399 ? -18.558 10.778 -11.370 1.00 91.25 399 LEU A O 1
ATOM 3063 N N . GLN A 1 400 ? -17.153 9.328 -10.400 1.00 91.94 400 GLN A N 1
ATOM 3064 C CA . GLN A 1 400 ? -18.066 8.192 -10.496 1.00 91.94 400 GLN A CA 1
ATOM 3065 C C . GLN A 1 400 ? -19.109 8.148 -9.371 1.00 91.94 400 GLN A C 1
ATOM 3067 O O . GLN A 1 400 ? -19.921 7.227 -9.358 1.00 91.94 400 GLN A O 1
ATOM 3072 N N . ALA A 1 401 ? -19.174 9.141 -8.476 1.00 87.38 401 ALA A N 1
ATOM 3073 C CA . ALA A 1 401 ? -20.139 9.186 -7.370 1.00 87.38 401 ALA A CA 1
ATOM 3074 C C . ALA A 1 401 ? -21.626 9.147 -7.803 1.00 87.38 401 ALA A C 1
ATOM 3076 O O . ALA A 1 401 ? -22.493 8.798 -7.008 1.00 87.38 401 ALA A O 1
ATOM 3077 N N . GLU A 1 402 ? -21.955 9.469 -9.064 1.00 85.81 402 GLU A N 1
ATOM 3078 C CA . GLU A 1 402 ? -23.321 9.302 -9.602 1.00 85.81 402 GLU A CA 1
ATOM 3079 C C . GLU A 1 402 ? -23.631 7.884 -10.127 1.00 85.81 402 GLU A C 1
ATOM 3081 O O . GLU A 1 402 ? -24.779 7.584 -10.481 1.00 85.81 402 GLU A O 1
ATOM 3086 N N . ARG A 1 403 ? -22.615 7.020 -10.233 1.00 88.38 403 ARG A N 1
ATOM 3087 C CA . ARG A 1 403 ? -22.716 5.631 -10.719 1.00 88.38 403 ARG A CA 1
ATOM 3088 C C . ARG A 1 403 ? -22.393 4.611 -9.632 1.00 88.38 403 ARG A C 1
ATOM 3090 O O . ARG A 1 403 ? -23.039 3.567 -9.585 1.00 88.38 403 ARG A O 1
ATOM 3097 N N . LEU A 1 404 ? -21.418 4.923 -8.789 1.00 93.19 404 LEU A N 1
ATOM 3098 C CA . LEU A 1 404 ? -21.011 4.154 -7.625 1.00 93.19 404 LEU A CA 1
ATOM 3099 C C . LEU A 1 404 ? -21.823 4.596 -6.403 1.00 93.19 404 LEU A C 1
ATOM 3101 O O . LEU A 1 404 ? -22.143 5.773 -6.251 1.00 93.19 404 LEU A O 1
ATOM 3105 N N . ASN A 1 405 ? -22.139 3.663 -5.507 1.00 94.31 405 ASN A N 1
ATOM 3106 C CA . ASN A 1 405 ? -22.632 4.022 -4.176 1.00 94.31 405 ASN A CA 1
ATOM 3107 C C . ASN A 1 405 ? -21.575 4.806 -3.381 1.00 94.31 405 ASN A C 1
ATOM 3109 O O . ASN A 1 405 ? -20.381 4.777 -3.687 1.00 94.31 405 ASN A O 1
ATOM 3113 N N . ARG A 1 406 ? -22.020 5.477 -2.314 1.00 90.75 406 ARG A N 1
ATOM 3114 C CA . ARG A 1 406 ? -21.176 6.322 -1.463 1.00 90.75 406 ARG A CA 1
ATOM 3115 C C . ARG A 1 406 ? -20.038 5.536 -0.812 1.00 90.75 406 ARG A C 1
ATOM 3117 O O . ARG A 1 406 ? -18.957 6.088 -0.637 1.00 90.75 406 ARG A O 1
ATOM 3124 N N . TRP A 1 407 ? -20.245 4.251 -0.503 1.00 95.00 407 TRP A N 1
ATOM 3125 C CA . TRP A 1 407 ? -19.175 3.401 0.029 1.00 95.00 407 TRP A CA 1
ATOM 3126 C C . TRP A 1 407 ? -18.033 3.255 -0.983 1.00 95.00 407 TRP A C 1
ATOM 3128 O O . TRP A 1 407 ? -16.887 3.566 -0.671 1.00 95.00 407 TRP A O 1
ATOM 3138 N N . ARG A 1 408 ? -18.347 2.881 -2.229 1.00 94.88 408 ARG A N 1
ATOM 3139 C CA . ARG A 1 408 ? -17.368 2.785 -3.323 1.00 94.88 408 ARG A CA 1
ATOM 3140 C C . ARG A 1 408 ? -16.720 4.118 -3.683 1.00 94.88 408 ARG A C 1
ATOM 3142 O O . ARG A 1 408 ? -15.534 4.137 -3.985 1.00 94.88 408 ARG A O 1
ATOM 3149 N N . ALA A 1 409 ? -17.481 5.208 -3.671 1.00 89.94 409 ALA A N 1
ATOM 3150 C CA . ALA A 1 409 ? -16.975 6.521 -4.053 1.00 89.94 409 ALA A CA 1
ATOM 3151 C C . ALA A 1 409 ? -16.071 7.144 -2.974 1.00 89.94 409 ALA A C 1
ATOM 3153 O O . ALA A 1 409 ? -15.010 7.656 -3.320 1.00 89.94 409 ALA A O 1
ATOM 3154 N N . SER A 1 410 ? -16.448 7.049 -1.691 1.00 80.75 410 SER A N 1
ATOM 3155 C CA . SER A 1 410 ? -15.840 7.858 -0.617 1.00 80.75 410 SER A CA 1
ATOM 3156 C C . SER A 1 410 ? -15.190 7.057 0.526 1.00 80.75 410 SER A C 1
ATOM 3158 O O . SER A 1 410 ? -14.392 7.629 1.261 1.00 80.75 410 SER A O 1
ATOM 3160 N N . PHE A 1 411 ? -15.515 5.770 0.719 1.00 87.25 411 PHE A N 1
ATOM 3161 C CA . PHE A 1 411 ? -14.947 4.932 1.800 1.00 87.25 411 PHE A CA 1
ATOM 3162 C C . PHE A 1 411 ? -13.929 3.913 1.297 1.00 87.25 411 PHE A C 1
ATOM 3164 O O . PHE A 1 411 ? -12.999 3.553 2.015 1.00 87.25 411 PHE A O 1
ATOM 3171 N N . MET A 1 412 ? -14.129 3.401 0.085 1.00 91.94 412 MET A N 1
ATOM 3172 C CA . MET A 1 412 ? -13.315 2.317 -0.432 1.00 91.94 412 MET A CA 1
ATOM 3173 C C . MET A 1 412 ? -11.947 2.845 -0.875 1.00 91.94 412 MET A C 1
ATOM 3175 O O . MET A 1 412 ? -11.843 3.611 -1.838 1.00 91.94 412 MET A O 1
ATOM 3179 N N . TRP A 1 413 ? -10.895 2.371 -0.209 1.00 93.12 413 TRP A N 1
ATOM 3180 C CA . TRP A 1 413 ? -9.513 2.544 -0.633 1.00 93.12 413 TRP A CA 1
ATOM 3181 C C . TRP A 1 413 ? -8.672 1.299 -0.310 1.00 93.12 413 TRP A C 1
ATOM 3183 O O . TRP A 1 413 ? -8.734 0.762 0.796 1.00 93.12 413 TRP A O 1
ATOM 3193 N N . VAL A 1 414 ? -7.880 0.832 -1.280 1.00 97.62 414 VAL A N 1
ATOM 3194 C CA . VAL A 1 414 ? -6.917 -0.269 -1.119 1.00 97.62 414 VAL A CA 1
ATOM 3195 C C . VAL A 1 414 ? -5.546 0.203 -1.591 1.00 97.62 414 VAL A C 1
ATOM 3197 O O . VAL A 1 414 ? -5.397 0.634 -2.736 1.00 97.62 414 VAL A O 1
ATOM 3200 N N . SER A 1 415 ? -4.541 0.083 -0.719 1.00 97.50 415 SER A N 1
ATOM 3201 C CA . SER A 1 415 ? -3.170 0.559 -0.958 1.00 97.50 415 SER A CA 1
ATOM 3202 C C . SER A 1 415 ? -2.589 0.010 -2.258 1.00 97.50 415 SER A C 1
ATOM 3204 O O . SER A 1 415 ? -2.199 0.769 -3.128 1.00 97.50 415 SER A O 1
ATOM 3206 N N . GLY A 1 416 ? -2.631 -1.301 -2.473 1.00 98.06 416 GLY A N 1
ATOM 3207 C CA . GLY A 1 416 ? -2.109 -1.955 -3.670 1.00 98.06 416 GLY A CA 1
ATOM 3208 C C . GLY A 1 416 ? -2.805 -1.526 -4.956 1.00 98.06 416 GLY A C 1
ATOM 3209 O O . GLY A 1 416 ? -2.179 -1.513 -6.010 1.00 98.06 416 GLY A O 1
ATOM 3210 N N . HIS A 1 417 ? -4.066 -1.097 -4.884 1.00 98.62 417 HIS A N 1
ATOM 3211 C CA . HIS A 1 417 ? -4.724 -0.473 -6.024 1.00 98.62 417 HIS A CA 1
ATOM 3212 C C . HIS A 1 417 ? -4.179 0.936 -6.273 1.00 98.62 417 HIS A C 1
ATOM 3214 O O . HIS A 1 417 ? -3.750 1.226 -7.385 1.00 98.62 417 HIS A O 1
ATOM 3220 N N . GLY A 1 418 ? -4.236 1.821 -5.271 1.00 97.75 418 GLY A N 1
ATOM 3221 C CA . GLY A 1 418 ? -3.872 3.237 -5.418 1.00 97.75 418 GLY A CA 1
ATOM 3222 C C . GLY A 1 418 ? -2.371 3.466 -5.604 1.00 97.75 418 GLY A C 1
ATOM 3223 O O . GLY A 1 418 ? -1.954 4.104 -6.565 1.00 97.75 418 GLY A O 1
ATOM 3224 N N . GLU A 1 419 ? -1.560 2.898 -4.719 1.00 98.31 419 GLU A N 1
ATOM 3225 C CA . GLU A 1 419 ? -0.095 2.968 -4.755 1.00 98.31 419 GLU A CA 1
ATOM 3226 C C . GLU A 1 419 ? 0.478 2.173 -5.930 1.00 98.31 419 GLU A C 1
ATOM 3228 O O . GLU A 1 419 ? 1.422 2.604 -6.592 1.00 98.31 419 GLU A O 1
ATOM 3233 N N . GLY A 1 420 ? -0.127 1.021 -6.236 1.00 98.62 420 GLY A N 1
ATOM 3234 C CA . GLY A 1 420 ? 0.228 0.247 -7.421 1.00 98.62 420 GLY A CA 1
ATOM 3235 C C . GLY A 1 420 ? -0.043 1.008 -8.715 1.00 98.62 420 GLY A C 1
ATOM 3236 O O . GLY A 1 420 ? 0.791 0.981 -9.618 1.00 98.62 420 GLY A O 1
ATOM 3237 N N . TRP A 1 421 ? -1.167 1.731 -8.789 1.00 98.75 421 TRP A N 1
ATOM 3238 C CA . TRP A 1 421 ? -1.487 2.611 -9.914 1.00 98.75 421 TRP A CA 1
ATOM 3239 C C . TRP A 1 421 ? -0.454 3.729 -10.062 1.00 98.75 421 TRP A C 1
ATOM 3241 O O . TRP A 1 421 ? 0.018 3.987 -11.166 1.00 98.75 421 TRP A O 1
ATOM 3251 N N . ALA A 1 422 ? -0.078 4.382 -8.963 1.00 98.62 422 ALA A N 1
ATOM 3252 C CA . ALA A 1 422 ? 0.885 5.474 -9.003 1.00 98.62 422 ALA A CA 1
ATOM 3253 C C . ALA A 1 422 ? 2.286 4.993 -9.439 1.00 98.62 422 ALA A C 1
ATOM 3255 O O . ALA A 1 422 ? 2.899 5.612 -10.307 1.00 98.62 422 ALA A O 1
ATOM 3256 N N . LEU A 1 423 ? 2.755 3.829 -8.967 1.00 98.50 423 LEU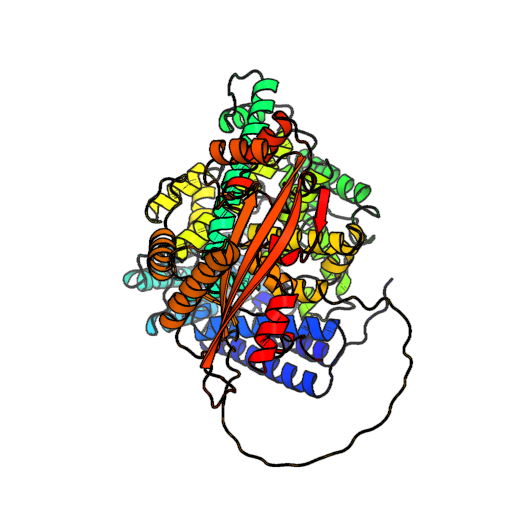 A N 1
ATOM 3257 C CA . LEU A 1 423 ? 4.003 3.215 -9.460 1.00 98.50 423 LEU A CA 1
ATOM 3258 C C . LEU A 1 423 ? 3.920 2.738 -10.918 1.00 98.50 423 LEU A C 1
ATOM 3260 O O . LEU A 1 423 ? 4.926 2.747 -11.638 1.00 98.50 423 LEU A O 1
ATOM 3264 N N . TYR A 1 424 ? 2.748 2.275 -11.355 1.00 98.75 424 TYR A N 1
ATOM 3265 C CA . TYR A 1 424 ? 2.480 1.970 -12.758 1.00 98.75 424 TYR A CA 1
ATOM 3266 C C . TYR A 1 424 ? 2.571 3.243 -13.616 1.00 98.75 424 TYR A C 1
ATOM 3268 O O . TYR A 1 424 ? 3.248 3.247 -14.643 1.00 98.75 424 TYR A O 1
ATOM 3276 N N . ALA A 1 425 ? 1.974 4.345 -13.156 1.00 98.56 425 ALA A N 1
ATOM 3277 C CA . ALA A 1 425 ? 2.028 5.647 -13.810 1.00 98.56 425 ALA A CA 1
ATOM 3278 C C . ALA A 1 425 ? 3.469 6.166 -13.955 1.00 98.56 425 ALA A C 1
ATOM 3280 O O . ALA A 1 425 ? 3.824 6.659 -15.021 1.00 98.56 425 ALA A O 1
ATOM 3281 N N . GLU A 1 426 ? 4.325 5.999 -12.942 1.00 98.50 426 GLU A N 1
ATOM 3282 C CA . GLU A 1 426 ? 5.747 6.370 -13.027 1.00 98.50 426 GLU A CA 1
ATOM 3283 C C . GLU A 1 426 ? 6.477 5.636 -14.167 1.00 98.50 426 GLU A C 1
ATOM 3285 O O . GLU A 1 426 ? 7.194 6.264 -14.951 1.00 98.50 426 GLU A O 1
ATOM 3290 N N . ARG A 1 427 ? 6.269 4.316 -14.310 1.00 97.50 427 ARG A N 1
ATOM 3291 C CA . ARG A 1 427 ? 6.845 3.549 -15.432 1.00 97.50 427 ARG A CA 1
ATOM 3292 C C . ARG A 1 427 ? 6.227 3.918 -16.767 1.00 97.50 427 ARG A C 1
ATOM 3294 O O . ARG A 1 427 ? 6.961 4.076 -17.737 1.00 97.50 427 ARG A O 1
ATOM 3301 N N . LEU A 1 428 ? 4.918 4.137 -16.815 1.00 97.88 428 LEU A N 1
ATOM 3302 C CA . LEU A 1 428 ? 4.253 4.600 -18.026 1.00 97.88 428 LEU A CA 1
ATOM 3303 C C . LEU A 1 428 ? 4.846 5.932 -18.510 1.00 97.88 428 LEU A C 1
ATOM 3305 O O . LEU A 1 428 ? 5.095 6.097 -19.700 1.00 97.88 428 LEU A O 1
ATOM 3309 N N . MET A 1 429 ? 5.126 6.876 -17.609 1.00 98.12 429 MET A N 1
ATOM 3310 C CA . MET A 1 429 ? 5.738 8.155 -17.984 1.00 98.12 429 MET A CA 1
ATOM 3311 C C . MET A 1 429 ? 7.148 7.986 -18.559 1.00 98.12 429 MET A C 1
ATOM 3313 O O . MET A 1 429 ? 7.518 8.704 -19.491 1.00 98.12 429 MET A O 1
ATOM 3317 N N . GLU A 1 430 ? 7.921 7.011 -18.077 1.00 97.06 430 GLU A N 1
ATOM 3318 C CA . GLU A 1 430 ? 9.191 6.631 -18.702 1.00 97.06 430 GLU A CA 1
ATOM 3319 C C . GLU A 1 430 ? 8.988 6.043 -20.107 1.00 97.06 430 GLU A C 1
ATOM 3321 O O . GLU A 1 430 ? 9.618 6.509 -21.056 1.00 97.06 430 GLU A O 1
ATOM 3326 N N . GLU A 1 431 ? 8.083 5.072 -20.261 1.00 95.50 431 GLU A N 1
ATOM 3327 C CA . GLU A 1 431 ? 7.766 4.422 -21.544 1.00 95.50 431 GLU A CA 1
ATOM 3328 C C . GLU A 1 431 ? 7.280 5.426 -22.604 1.00 95.50 431 GLU A C 1
ATOM 3330 O O . GLU A 1 431 ? 7.572 5.283 -23.794 1.00 95.50 431 GLU A O 1
ATOM 3335 N N . LEU A 1 432 ? 6.565 6.466 -22.171 1.00 94.31 432 LEU A N 1
ATOM 3336 C CA . LEU A 1 432 ? 6.069 7.545 -23.023 1.00 94.31 432 LEU A CA 1
ATOM 3337 C C . LEU A 1 432 ? 7.101 8.663 -23.272 1.00 94.31 432 LEU A C 1
ATOM 3339 O O . LEU A 1 432 ? 6.832 9.572 -24.057 1.00 94.31 432 LEU A O 1
ATOM 3343 N N . GLY A 1 433 ? 8.284 8.594 -22.651 1.00 95.62 433 GLY A N 1
ATOM 3344 C CA . GLY A 1 433 ? 9.400 9.512 -22.898 1.00 95.62 433 GLY A CA 1
ATOM 3345 C C . GLY A 1 433 ? 9.376 10.821 -22.101 1.00 95.62 433 GLY A C 1
ATOM 3346 O O . GLY A 1 433 ? 10.038 11.776 -22.503 1.00 95.62 433 GLY A O 1
ATOM 3347 N N . TYR A 1 434 ? 8.646 10.882 -20.983 1.00 95.81 434 TYR A N 1
ATOM 3348 C CA . TYR A 1 434 ? 8.561 12.073 -20.122 1.00 95.81 434 TYR A CA 1
ATOM 3349 C C . TYR A 1 434 ? 9.689 12.181 -19.089 1.00 95.81 434 TYR A C 1
ATOM 3351 O O . TYR A 1 434 ? 9.869 13.242 -18.493 1.00 95.81 434 TYR A O 1
ATOM 3359 N N . LEU A 1 435 ? 10.464 11.113 -18.882 1.00 95.88 435 LEU A N 1
ATOM 3360 C CA . LEU A 1 435 ? 11.752 11.180 -18.185 1.00 95.88 435 LEU A CA 1
ATOM 3361 C C . LEU A 1 435 ? 12.835 11.462 -19.228 1.00 95.88 435 LEU A C 1
ATOM 3363 O O . LEU A 1 435 ? 13.426 10.555 -19.813 1.00 95.88 435 LEU A O 1
ATOM 3367 N N . THR A 1 436 ? 13.016 12.746 -19.525 1.00 92.81 436 THR A N 1
ATOM 3368 C CA . THR A 1 436 ? 13.785 13.231 -20.680 1.00 92.81 436 THR A CA 1
ATOM 3369 C C . THR A 1 436 ? 15.296 13.190 -20.470 1.00 92.81 436 THR A C 1
ATOM 3371 O O . THR A 1 436 ? 16.060 13.215 -21.440 1.00 92.81 436 THR A O 1
ATOM 3374 N N . THR A 1 437 ? 15.740 13.110 -19.216 1.00 96.44 437 THR A N 1
ATOM 3375 C CA . THR A 1 437 ? 17.153 13.022 -18.846 1.00 96.44 437 THR A CA 1
ATOM 3376 C C . THR A 1 437 ? 17.471 11.729 -18.100 1.00 96.44 437 THR A C 1
ATOM 3378 O O . THR A 1 437 ? 16.641 11.161 -17.391 1.00 96.44 437 THR A O 1
ATOM 3381 N N . ASP A 1 438 ? 18.730 11.290 -18.190 1.00 97.69 438 ASP A N 1
ATOM 3382 C CA . ASP A 1 438 ? 19.218 10.166 -17.383 1.00 97.69 438 ASP A CA 1
ATOM 3383 C C . ASP A 1 438 ? 19.161 10.466 -15.871 1.00 97.69 438 ASP A C 1
ATOM 3385 O O . ASP A 1 438 ? 19.063 9.535 -15.078 1.00 97.69 438 ASP A O 1
ATOM 3389 N N . GLY A 1 439 ? 19.189 11.743 -15.464 1.00 97.81 439 GLY A N 1
ATOM 3390 C CA . GLY A 1 439 ? 18.995 12.150 -14.070 1.00 97.81 439 GLY A CA 1
ATOM 3391 C C . GLY A 1 439 ? 17.578 11.846 -13.588 1.00 97.81 439 GLY A C 1
ATOM 3392 O O . GLY A 1 439 ? 17.412 11.122 -12.613 1.00 97.81 439 GLY A O 1
ATOM 3393 N N . GLU A 1 440 ? 16.563 12.309 -14.319 1.00 97.69 440 GLU A N 1
ATOM 3394 C CA . GLU A 1 440 ? 15.147 12.018 -14.036 1.00 97.69 440 GLU A CA 1
ATOM 3395 C C . GLU A 1 440 ? 14.860 10.511 -14.045 1.00 97.69 440 GLU A C 1
ATOM 3397 O O . GLU A 1 440 ? 14.198 9.988 -13.145 1.00 97.69 440 GLU A O 1
ATOM 3402 N N . LYS A 1 441 ? 15.422 9.784 -15.023 1.00 98.31 441 LYS A N 1
ATOM 3403 C CA . LYS A 1 441 ? 15.326 8.321 -15.070 1.00 98.31 441 LYS A CA 1
ATOM 3404 C C . LYS A 1 441 ? 15.987 7.669 -13.854 1.00 98.31 441 LYS A C 1
ATOM 3406 O O . LYS A 1 441 ? 15.417 6.736 -13.293 1.00 98.31 441 LYS A O 1
ATOM 3411 N N . LEU A 1 442 ? 17.162 8.135 -13.423 1.00 98.12 442 LEU A N 1
ATOM 3412 C CA . LEU A 1 442 ? 17.806 7.616 -12.215 1.00 98.12 442 LEU A CA 1
ATOM 3413 C C . LEU A 1 442 ? 16.946 7.869 -10.969 1.00 98.12 442 LEU A C 1
ATOM 3415 O O . LEU A 1 442 ? 16.825 6.960 -10.152 1.00 98.12 442 LEU A O 1
ATOM 3419 N N . GLY A 1 443 ? 16.320 9.046 -10.856 1.00 96.62 443 GLY A N 1
ATOM 3420 C CA . GLY A 1 443 ? 15.372 9.383 -9.789 1.00 96.62 443 GLY A CA 1
ATOM 3421 C C . GLY A 1 443 ? 14.212 8.389 -9.701 1.00 96.62 443 GLY A C 1
ATOM 3422 O O . GLY A 1 443 ? 14.026 7.746 -8.669 1.00 96.62 443 GLY A O 1
ATOM 3423 N N . MET A 1 444 ? 13.519 8.153 -10.821 1.00 98.00 444 MET A N 1
ATOM 3424 C CA . MET A 1 444 ? 12.468 7.127 -10.911 1.00 98.00 444 MET A CA 1
ATOM 3425 C C . MET A 1 444 ? 12.979 5.739 -10.511 1.00 98.00 444 MET A C 1
ATOM 3427 O O . MET A 1 444 ? 12.350 5.043 -9.715 1.00 98.00 444 MET A O 1
ATOM 3431 N N . LEU A 1 445 ? 14.152 5.328 -11.000 1.00 98.25 445 LEU A N 1
ATOM 3432 C CA . LEU A 1 445 ? 14.708 4.018 -10.659 1.00 98.25 445 LEU A CA 1
ATOM 3433 C C . LEU A 1 445 ? 15.090 3.890 -9.182 1.00 98.25 445 LEU A C 1
ATOM 3435 O O . LEU A 1 445 ? 15.056 2.783 -8.649 1.00 98.25 445 LEU A O 1
ATOM 3439 N N . MET A 1 446 ? 15.493 4.977 -8.519 1.00 95.62 446 MET A N 1
ATOM 3440 C CA . MET A 1 446 ? 15.773 4.980 -7.079 1.00 95.62 446 MET A CA 1
ATOM 3441 C C . MET A 1 446 ? 14.517 4.715 -6.267 1.00 95.62 446 MET A C 1
ATOM 3443 O O . MET A 1 446 ? 14.536 3.831 -5.407 1.00 95.62 446 MET A O 1
ATOM 3447 N N . GLU A 1 447 ? 13.428 5.397 -6.603 1.00 95.50 447 GLU A N 1
ATOM 3448 C CA . GLU A 1 447 ? 12.130 5.126 -6.006 1.00 95.50 447 GLU A CA 1
ATOM 3449 C C . GLU A 1 447 ? 11.707 3.678 -6.288 1.00 95.50 447 GLU A C 1
ATOM 3451 O O . GLU A 1 447 ? 11.482 2.901 -5.359 1.00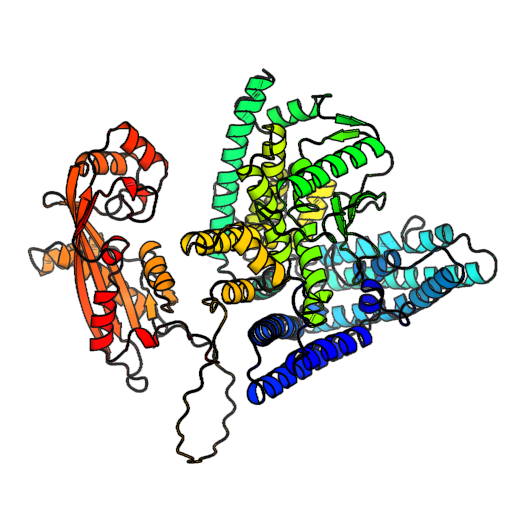 95.50 447 GLU A O 1
ATOM 3456 N N . GLN A 1 448 ? 11.749 3.224 -7.543 1.00 98.12 448 GLN A N 1
ATOM 3457 C CA . GLN A 1 448 ? 11.398 1.840 -7.875 1.00 98.12 448 GLN A CA 1
ATOM 3458 C C . GLN A 1 448 ? 12.236 0.798 -7.121 1.00 98.12 448 GLN A C 1
ATOM 3460 O O . GLN A 1 448 ? 11.685 -0.195 -6.636 1.00 98.12 448 GLN A O 1
ATOM 3465 N N . ARG A 1 449 ? 13.550 1.024 -6.980 1.00 97.69 449 ARG A N 1
ATOM 3466 C CA . ARG A 1 449 ? 14.462 0.164 -6.208 1.00 97.69 449 ARG A CA 1
ATOM 3467 C C . ARG A 1 449 ? 14.048 0.092 -4.745 1.00 97.69 449 ARG A C 1
ATOM 3469 O O . ARG A 1 449 ? 14.032 -1.000 -4.183 1.00 97.69 449 ARG A O 1
ATOM 3476 N N . MET A 1 450 ? 13.712 1.227 -4.137 1.00 96.81 450 MET A N 1
ATOM 3477 C CA . MET A 1 450 ? 13.235 1.274 -2.760 1.00 96.81 450 MET A CA 1
ATOM 3478 C C . MET A 1 450 ? 11.964 0.426 -2.601 1.00 96.81 450 MET A C 1
ATOM 3480 O O . MET A 1 450 ? 11.918 -0.461 -1.749 1.00 96.81 450 MET A O 1
ATOM 3484 N N . ARG A 1 451 ? 10.950 0.620 -3.459 1.00 98.31 451 ARG A N 1
ATOM 3485 C CA . ARG A 1 451 ? 9.687 -0.141 -3.377 1.00 98.31 451 ARG A CA 1
ATOM 3486 C C . ARG A 1 451 ? 9.846 -1.631 -3.720 1.00 98.31 451 ARG A C 1
ATOM 3488 O O . ARG A 1 451 ? 9.135 -2.443 -3.141 1.00 98.31 451 ARG A O 1
ATOM 3495 N N . ALA A 1 452 ? 10.794 -2.024 -4.573 1.00 98.56 452 ALA A N 1
ATOM 3496 C CA . ALA A 1 452 ? 11.149 -3.439 -4.759 1.00 98.56 452 ALA A CA 1
ATOM 3497 C C . ALA A 1 452 ? 11.858 -4.023 -3.527 1.00 98.56 452 ALA A C 1
ATOM 3499 O O . ALA A 1 452 ? 11.524 -5.113 -3.067 1.00 98.56 452 ALA A O 1
ATOM 3500 N N . GLY A 1 453 ? 12.773 -3.261 -2.922 1.00 98.38 453 GLY A N 1
ATOM 3501 C CA . GLY A 1 453 ? 13.393 -3.626 -1.652 1.00 98.38 453 GLY A CA 1
ATOM 3502 C C . GLY A 1 453 ? 12.374 -3.811 -0.528 1.00 98.38 453 GLY A C 1
ATOM 3503 O O . GLY A 1 453 ? 12.580 -4.674 0.322 1.00 98.38 453 GLY A O 1
ATOM 3504 N N . ARG A 1 454 ? 11.272 -3.040 -0.521 1.00 98.69 454 ARG A N 1
ATOM 3505 C CA . ARG A 1 454 ? 10.185 -3.191 0.464 1.00 98.69 454 ARG A CA 1
ATOM 3506 C C . ARG A 1 454 ? 9.576 -4.590 0.407 1.00 98.69 454 ARG A C 1
ATOM 3508 O O . ARG A 1 454 ? 9.347 -5.168 1.459 1.00 98.69 454 ARG A O 1
ATOM 3515 N N . VAL A 1 455 ? 9.380 -5.146 -0.793 1.00 98.81 455 VAL A N 1
ATOM 3516 C CA . VAL A 1 455 ? 8.880 -6.521 -0.984 1.00 98.81 455 VAL A CA 1
ATOM 3517 C C . VAL A 1 455 ? 9.818 -7.529 -0.321 1.00 98.81 455 VAL A C 1
ATOM 3519 O O . VAL A 1 455 ? 9.382 -8.339 0.492 1.00 98.81 455 VAL A O 1
ATOM 3522 N N . VAL A 1 456 ? 11.118 -7.433 -0.615 1.00 98.75 456 VAL A N 1
ATOM 3523 C CA . VAL A 1 456 ? 12.141 -8.339 -0.073 1.00 98.75 456 VAL A CA 1
ATOM 3524 C C . VAL A 1 456 ? 12.220 -8.233 1.452 1.00 98.75 456 VAL A C 1
ATOM 3526 O O . VAL A 1 456 ? 12.170 -9.238 2.155 1.00 98.75 456 VAL A O 1
ATOM 3529 N N . LEU A 1 457 ? 12.338 -7.021 1.990 1.00 98.69 457 LEU A N 1
ATOM 3530 C CA . LEU A 1 457 ? 12.514 -6.830 3.425 1.00 98.69 457 LEU A CA 1
ATOM 3531 C C . LEU A 1 457 ? 11.276 -7.260 4.219 1.00 98.69 457 LEU A C 1
ATOM 3533 O O . LEU A 1 457 ? 11.408 -8.000 5.188 1.00 98.69 457 LEU A O 1
ATOM 3537 N N . ASP A 1 458 ? 10.093 -6.799 3.821 1.00 98.81 458 ASP A N 1
ATOM 3538 C CA . ASP A 1 458 ? 8.857 -6.978 4.584 1.00 98.81 458 ASP A CA 1
ATOM 3539 C C . ASP A 1 458 ? 8.400 -8.445 4.578 1.00 98.81 458 ASP A C 1
ATOM 3541 O O . ASP A 1 458 ? 8.239 -9.043 5.645 1.00 98.81 458 ASP A O 1
ATOM 3545 N N . ILE A 1 459 ? 8.304 -9.069 3.392 1.00 98.75 459 ILE A N 1
ATOM 3546 C CA . ILE A 1 459 ? 7.927 -10.486 3.274 1.00 98.75 459 ILE A CA 1
ATOM 3547 C C . ILE A 1 459 ? 8.982 -11.362 3.948 1.00 98.75 459 ILE A C 1
ATOM 3549 O O . ILE A 1 459 ? 8.638 -12.230 4.754 1.00 98.75 459 ILE A O 1
ATOM 3553 N N . GLY A 1 460 ? 10.261 -11.120 3.644 1.00 98.44 460 GLY A N 1
ATOM 3554 C CA . GLY A 1 460 ? 11.361 -11.929 4.149 1.00 98.44 460 GLY A CA 1
ATOM 3555 C C . GLY A 1 460 ? 11.459 -11.900 5.672 1.00 98.44 460 GLY A C 1
ATOM 3556 O O . GLY A 1 460 ? 11.607 -12.950 6.296 1.00 98.44 460 GLY A O 1
ATOM 3557 N N . LEU A 1 461 ? 11.325 -10.720 6.283 1.00 98.00 461 LEU A N 1
ATOM 3558 C CA . LEU A 1 461 ? 11.414 -10.559 7.731 1.00 98.00 461 LEU A CA 1
ATOM 3559 C C . LEU A 1 461 ? 10.214 -11.171 8.452 1.00 98.00 461 LEU A C 1
ATOM 3561 O O . LEU A 1 461 ? 10.405 -11.933 9.400 1.00 98.00 461 LEU A O 1
ATOM 3565 N N . HIS A 1 462 ? 8.987 -10.856 8.030 1.00 98.50 462 HIS A N 1
ATOM 3566 C CA . HIS A 1 462 ? 7.794 -11.292 8.759 1.00 98.50 462 HIS A CA 1
ATOM 3567 C C . HIS A 1 462 ? 7.466 -12.778 8.574 1.00 98.50 462 HIS A C 1
ATOM 3569 O O . HIS A 1 462 ? 6.846 -13.360 9.466 1.00 98.50 462 HIS A O 1
ATOM 3575 N N . ASN A 1 463 ? 7.917 -13.389 7.473 1.00 98.38 463 ASN A N 1
ATOM 3576 C CA . ASN A 1 463 ? 7.773 -14.825 7.200 1.00 98.38 463 ASN A CA 1
ATOM 3577 C C . ASN A 1 463 ? 9.056 -15.628 7.457 1.00 98.38 463 ASN A C 1
ATOM 3579 O O . ASN A 1 463 ? 9.071 -16.833 7.219 1.00 98.38 463 ASN A O 1
ATOM 3583 N N . GLU A 1 464 ? 10.114 -14.974 7.945 1.00 96.94 464 GLU A N 1
ATOM 3584 C CA . GLU A 1 464 ? 11.394 -15.599 8.308 1.00 96.94 464 GLU A CA 1
ATOM 3585 C C . GLU A 1 464 ? 12.051 -16.380 7.164 1.00 96.94 464 GLU A C 1
ATOM 3587 O O . GLU A 1 464 ? 12.675 -17.425 7.363 1.00 96.94 464 GLU A O 1
ATOM 3592 N N . LEU A 1 465 ? 11.914 -15.867 5.944 1.00 98.25 465 LEU A N 1
ATOM 3593 C CA . LEU A 1 465 ? 12.591 -16.424 4.780 1.00 98.25 465 LEU A CA 1
ATOM 3594 C C . LEU A 1 465 ? 14.097 -16.124 4.860 1.00 98.25 465 LEU A C 1
ATOM 3596 O O . LEU A 1 465 ? 14.509 -15.141 5.481 1.00 98.25 465 LEU A O 1
ATOM 3600 N N . PRO A 1 466 ? 14.966 -16.941 4.247 1.00 98.00 466 PRO A N 1
ATOM 3601 C CA . PRO A 1 466 ? 16.392 -16.646 4.228 1.00 98.00 466 PRO A CA 1
ATOM 3602 C C . PRO A 1 466 ? 16.673 -15.365 3.436 1.00 98.00 466 PRO A C 1
ATOM 3604 O O . PRO A 1 466 ? 16.113 -15.151 2.365 1.00 98.00 466 PRO A O 1
ATOM 3607 N N . VAL A 1 467 ? 17.596 -14.540 3.932 1.00 98.25 467 VAL A N 1
ATOM 3608 C CA . VAL A 1 467 ? 18.124 -13.393 3.181 1.00 98.25 467 VAL A CA 1
ATOM 3609 C C . VAL A 1 467 ? 18.823 -13.937 1.929 1.00 98.25 467 VAL A C 1
ATOM 3611 O O . VAL A 1 467 ? 19.614 -14.877 2.059 1.00 98.25 467 VAL A O 1
ATOM 3614 N N . PRO A 1 468 ? 18.618 -13.363 0.732 1.00 96.06 468 PRO A N 1
ATOM 3615 C CA . PRO A 1 468 ? 19.229 -13.881 -0.484 1.00 96.06 468 PRO A CA 1
ATOM 3616 C C . PRO A 1 468 ? 20.753 -13.751 -0.413 1.00 96.06 468 PRO A C 1
ATOM 3618 O O . PRO A 1 468 ? 21.279 -12.767 0.116 1.00 96.06 468 PRO A O 1
ATOM 3621 N N . GLU A 1 469 ? 21.483 -14.715 -0.976 1.00 93.69 469 GLU A N 1
ATOM 3622 C CA . GLU A 1 469 ? 22.956 -14.740 -0.925 1.00 93.69 469 GLU A CA 1
ATOM 3623 C C . GLU A 1 469 ? 23.581 -13.455 -1.491 1.00 93.69 469 GLU A C 1
ATOM 3625 O O . GLU A 1 469 ? 24.512 -12.896 -0.911 1.00 93.69 469 GLU A O 1
ATOM 3630 N N . GLN A 1 470 ? 23.004 -12.909 -2.565 1.00 91.81 470 GLN A N 1
ATOM 3631 C CA . GLN A 1 470 ? 23.450 -11.652 -3.177 1.00 91.81 470 GLN A CA 1
ATOM 3632 C C . GLN A 1 470 ? 23.235 -10.404 -2.304 1.00 91.81 470 GLN A C 1
ATOM 3634 O O . GLN A 1 470 ? 23.843 -9.369 -2.568 1.00 91.81 470 GLN A O 1
ATOM 3639 N N . PHE A 1 471 ? 22.419 -10.501 -1.249 1.00 92.62 471 PHE A N 1
ATOM 3640 C CA . PHE A 1 471 ? 22.204 -9.449 -0.249 1.00 92.62 471 PHE A CA 1
ATOM 3641 C C . PHE A 1 471 ? 22.800 -9.819 1.123 1.00 92.62 471 PHE A C 1
ATOM 3643 O O . PHE A 1 471 ? 22.503 -9.184 2.135 1.00 92.62 471 PHE A O 1
ATOM 3650 N N . GLY A 1 472 ? 23.676 -10.829 1.166 1.00 90.75 472 GLY A N 1
ATOM 3651 C CA . GLY A 1 472 ? 24.492 -11.175 2.331 1.00 90.75 472 GLY A CA 1
ATOM 3652 C C . GLY A 1 472 ? 24.158 -12.505 3.011 1.00 90.75 472 GLY A C 1
ATOM 3653 O O . GLY A 1 472 ? 24.884 -12.865 3.944 1.00 90.75 472 GLY A O 1
ATOM 3654 N N . GLY A 1 473 ? 23.117 -13.224 2.573 1.00 93.81 473 GLY A N 1
ATOM 3655 C CA . GLY A 1 473 ? 22.776 -14.577 3.041 1.00 93.81 473 GLY A CA 1
ATOM 3656 C C . GLY A 1 473 ? 22.275 -14.666 4.493 1.00 93.81 473 GLY A C 1
ATOM 3657 O O . GLY A 1 473 ? 22.248 -13.686 5.242 1.00 93.81 473 GLY A O 1
ATOM 3658 N N . GLY A 1 474 ? 21.912 -15.864 4.950 1.00 95.69 474 GLY A N 1
ATOM 3659 C CA . GLY A 1 474 ? 21.528 -16.113 6.348 1.00 95.69 474 GLY A CA 1
ATOM 3660 C C . GLY A 1 474 ? 20.089 -15.709 6.696 1.00 95.69 474 GLY A C 1
ATOM 3661 O O . GLY A 1 474 ? 19.183 -15.885 5.894 1.00 95.69 474 GLY A O 1
ATOM 3662 N N . GLN A 1 475 ? 19.864 -15.237 7.925 1.00 96.62 475 GLN A N 1
ATOM 3663 C CA . GLN A 1 475 ? 18.527 -14.949 8.469 1.00 96.62 475 GLN A CA 1
ATOM 3664 C C . GLN A 1 475 ? 18.292 -13.445 8.612 1.00 96.62 475 GLN A C 1
ATOM 3666 O O . GLN A 1 475 ? 19.237 -12.691 8.873 1.00 96.62 475 GLN A O 1
ATOM 3671 N N . TRP A 1 476 ? 17.035 -13.014 8.497 1.00 97.25 476 TRP A N 1
ATOM 3672 C CA . TRP A 1 476 ? 16.656 -11.645 8.835 1.00 97.25 476 TRP A CA 1
ATOM 3673 C C . TRP A 1 476 ? 16.764 -11.429 10.347 1.00 97.25 476 TRP A C 1
ATOM 3675 O O . TRP A 1 476 ? 16.139 -12.118 11.149 1.00 97.25 476 TRP A O 1
ATOM 3685 N N . THR A 1 477 ? 17.574 -10.448 10.736 1.00 95.88 477 THR A N 1
ATOM 3686 C CA . THR A 1 477 ? 17.634 -9.890 12.093 1.00 95.88 477 THR A CA 1
ATOM 3687 C C . THR A 1 477 ? 17.400 -8.389 12.017 1.00 95.88 477 THR A C 1
ATOM 3689 O O . THR A 1 477 ? 17.454 -7.809 10.927 1.00 95.88 477 THR A O 1
ATOM 3692 N N . TYR A 1 478 ? 17.203 -7.736 13.166 1.00 96.31 478 TYR A N 1
ATOM 3693 C CA . TYR A 1 478 ? 17.071 -6.282 13.198 1.00 96.31 478 TYR A CA 1
ATOM 3694 C C . TYR A 1 478 ? 18.276 -5.585 12.538 1.00 96.31 478 TYR A C 1
ATOM 3696 O O . TYR A 1 478 ? 18.109 -4.660 11.745 1.00 96.31 478 TYR A O 1
ATOM 3704 N N . GLU A 1 479 ? 19.491 -6.053 12.817 1.00 96.00 479 GLU A N 1
ATOM 3705 C CA . GLU A 1 479 ? 20.735 -5.507 12.271 1.00 96.00 479 GLU A CA 1
ATOM 3706 C C . GLU A 1 479 ? 20.859 -5.784 10.773 1.00 96.00 479 GLU A C 1
ATOM 3708 O O . GLU A 1 479 ? 21.207 -4.885 10.013 1.00 96.00 479 GLU A O 1
ATOM 3713 N N . ARG A 1 480 ? 20.515 -7.001 10.331 1.00 96.31 480 ARG A N 1
ATOM 3714 C CA . ARG A 1 480 ? 20.565 -7.367 8.911 1.00 96.31 480 ARG A CA 1
ATOM 3715 C C . ARG A 1 480 ? 19.564 -6.559 8.083 1.00 96.31 480 ARG A C 1
ATOM 3717 O O . ARG A 1 480 ? 19.924 -6.069 7.017 1.00 96.31 480 ARG A O 1
ATOM 3724 N N . GLY A 1 481 ? 18.339 -6.384 8.581 1.00 97.31 481 GLY A N 1
ATOM 3725 C CA . GLY A 1 481 ? 17.344 -5.519 7.946 1.00 97.31 481 GLY A CA 1
ATOM 3726 C C . GLY A 1 481 ? 17.789 -4.057 7.917 1.00 97.31 481 GLY A C 1
ATOM 3727 O O . GLY A 1 481 ? 17.612 -3.383 6.908 1.00 97.31 481 GLY A O 1
ATOM 3728 N N . TRP A 1 482 ? 18.462 -3.580 8.969 1.00 97.00 482 TRP A N 1
ATOM 3729 C CA . TRP A 1 482 ? 19.014 -2.226 8.994 1.00 97.00 482 TRP A CA 1
ATOM 3730 C C . TRP A 1 482 ? 20.121 -2.011 7.956 1.00 97.00 482 TRP A C 1
ATOM 3732 O O . TRP A 1 482 ? 20.117 -0.997 7.258 1.00 97.00 482 TRP A O 1
ATOM 3742 N N . ASP A 1 483 ? 21.049 -2.958 7.823 1.00 95.88 483 ASP A N 1
ATOM 3743 C CA . ASP A 1 483 ? 22.093 -2.893 6.799 1.00 95.88 483 ASP A CA 1
ATOM 3744 C C . ASP A 1 483 ? 21.494 -2.928 5.385 1.00 95.88 483 ASP A C 1
ATOM 3746 O O . ASP A 1 483 ? 21.929 -2.173 4.516 1.00 95.88 483 ASP A O 1
ATOM 3750 N N . PHE A 1 484 ? 20.443 -3.729 5.174 1.00 97.25 484 PHE A N 1
ATOM 3751 C CA . PHE A 1 484 ? 19.701 -3.760 3.915 1.00 97.25 484 PHE A CA 1
ATOM 3752 C C . PHE A 1 484 ? 19.035 -2.409 3.604 1.00 97.25 484 PHE A C 1
ATOM 3754 O O . PHE A 1 484 ? 19.233 -1.857 2.522 1.00 97.25 484 PHE A O 1
ATOM 3761 N N . VAL A 1 485 ? 18.305 -1.818 4.558 1.00 96.69 485 VAL A N 1
ATOM 3762 C CA . VAL A 1 485 ? 17.696 -0.487 4.376 1.00 96.69 485 VAL A CA 1
ATOM 3763 C C . VAL A 1 485 ? 18.764 0.553 4.047 1.00 96.69 485 VAL A C 1
ATOM 3765 O O . VAL A 1 485 ? 18.610 1.288 3.077 1.00 96.69 485 VAL A O 1
ATOM 3768 N N . ARG A 1 486 ? 19.882 0.584 4.780 1.00 94.12 486 ARG A N 1
ATOM 3769 C CA . ARG A 1 486 ? 20.972 1.542 4.531 1.00 94.12 486 ARG A CA 1
ATOM 3770 C C . ARG A 1 486 ? 21.573 1.441 3.134 1.00 94.12 486 ARG A C 1
ATOM 3772 O O . ARG A 1 486 ? 21.966 2.458 2.570 1.00 94.12 486 ARG A O 1
ATOM 3779 N N . GLU A 1 487 ? 21.674 0.231 2.599 1.00 91.88 487 GLU A N 1
ATOM 3780 C CA . GLU A 1 487 ? 22.233 -0.011 1.270 1.00 91.88 487 GLU A CA 1
ATOM 3781 C C . GLU A 1 487 ? 21.258 0.377 0.147 1.00 91.88 487 GLU A C 1
ATOM 3783 O O . GLU A 1 487 ? 21.671 0.859 -0.916 1.00 91.88 487 GLU A O 1
ATOM 3788 N N . HIS A 1 488 ? 19.956 0.160 0.347 1.00 93.44 488 HIS A N 1
ATOM 3789 C CA . HIS A 1 488 ? 18.963 0.300 -0.720 1.00 93.44 488 HIS A CA 1
ATOM 3790 C C . HIS A 1 488 ? 18.153 1.609 -0.666 1.00 93.44 488 HIS A C 1
ATOM 3792 O O . HIS A 1 488 ? 17.775 2.099 -1.729 1.00 93.44 488 HIS A O 1
ATOM 3798 N N . TRP A 1 489 ? 17.942 2.215 0.507 1.00 89.75 489 TRP A N 1
ATOM 3799 C CA . TRP A 1 489 ? 17.232 3.485 0.675 1.00 89.75 489 TRP A CA 1
ATOM 3800 C C . TRP A 1 489 ? 18.274 4.589 0.657 1.00 89.75 489 TRP A C 1
ATOM 3802 O O . TRP A 1 489 ? 18.958 4.822 1.646 1.00 89.75 489 TRP A O 1
ATOM 3812 N N . ARG A 1 490 ? 18.438 5.278 -0.466 1.00 82.81 490 ARG A N 1
ATOM 3813 C CA . ARG A 1 490 ? 19.468 6.316 -0.635 1.00 82.81 490 ARG A CA 1
ATOM 3814 C C . ARG A 1 490 ? 18.998 7.665 -0.060 1.00 82.81 490 ARG A C 1
ATOM 3816 O O . ARG A 1 490 ? 18.990 8.673 -0.756 1.00 82.81 490 ARG A O 1
ATOM 3823 N N . MET A 1 491 ? 18.588 7.650 1.208 1.00 84.75 491 MET A N 1
ATOM 3824 C CA . MET A 1 491 ? 18.010 8.764 1.972 1.00 84.75 491 MET A CA 1
ATOM 3825 C C . MET A 1 491 ? 18.781 9.000 3.280 1.00 84.75 491 MET A C 1
ATOM 3827 O O . MET A 1 491 ? 19.647 8.210 3.654 1.00 84.75 491 MET A O 1
ATOM 3831 N N . GLU A 1 492 ? 18.463 10.079 3.998 1.00 85.62 492 GLU A N 1
ATOM 3832 C CA . GLU A 1 492 ? 19.082 10.379 5.293 1.00 85.62 492 GLU A CA 1
ATOM 3833 C C . GLU A 1 492 ? 18.683 9.374 6.388 1.00 85.62 492 GLU A C 1
ATOM 3835 O O . GLU A 1 492 ? 17.553 8.881 6.430 1.00 85.62 492 GLU A O 1
ATOM 3840 N N . GLU A 1 493 ? 19.605 9.106 7.321 1.00 92.12 493 GLU A N 1
ATOM 3841 C CA . GLU A 1 493 ? 19.432 8.080 8.361 1.00 92.12 493 GLU A CA 1
ATOM 3842 C C . GLU A 1 493 ? 18.139 8.218 9.193 1.00 92.12 493 GLU A C 1
ATOM 3844 O O . GLU A 1 493 ? 17.500 7.193 9.440 1.00 92.12 493 GLU A O 1
ATOM 3849 N N . PRO A 1 494 ? 17.696 9.419 9.622 1.00 88.19 494 PRO A N 1
ATOM 3850 C CA . PRO A 1 494 ? 16.449 9.544 10.378 1.00 88.19 494 PRO A CA 1
ATOM 3851 C C . PRO A 1 494 ? 15.222 9.033 9.609 1.00 88.19 494 PRO A C 1
ATOM 3853 O O . PRO A 1 494 ? 14.383 8.343 10.188 1.00 88.19 494 PRO A O 1
ATOM 3856 N N . ILE A 1 495 ? 15.156 9.304 8.300 1.00 87.25 495 ILE A N 1
ATOM 3857 C CA . ILE A 1 495 ? 14.077 8.836 7.418 1.00 87.25 495 ILE A CA 1
ATOM 3858 C C . ILE A 1 495 ? 14.182 7.320 7.232 1.00 87.25 495 ILE A C 1
ATOM 3860 O O . ILE A 1 495 ? 13.195 6.608 7.402 1.00 87.25 495 ILE A O 1
ATOM 3864 N N . GLN A 1 496 ? 15.391 6.803 6.980 1.00 93.44 496 GLN A N 1
ATOM 3865 C CA . GLN A 1 496 ? 15.638 5.358 6.891 1.00 93.44 496 GLN A CA 1
ATOM 3866 C C . GLN A 1 496 ? 15.197 4.624 8.164 1.00 93.44 496 GLN A C 1
ATOM 3868 O O . GLN A 1 496 ? 14.607 3.547 8.094 1.00 93.44 496 GLN A O 1
ATOM 3873 N N . ARG A 1 497 ? 15.491 5.184 9.345 1.00 93.94 497 ARG A N 1
ATOM 3874 C CA . ARG A 1 497 ? 15.136 4.577 10.631 1.00 93.94 497 ARG A CA 1
ATOM 3875 C C . ARG A 1 497 ? 13.625 4.555 10.833 1.00 93.94 497 ARG A C 1
ATOM 3877 O O . ARG A 1 497 ? 13.098 3.524 11.245 1.00 93.94 497 ARG A O 1
ATOM 3884 N N . PHE A 1 498 ? 12.955 5.665 10.527 1.00 92.38 498 PHE A N 1
ATOM 3885 C CA . PHE A 1 498 ? 11.501 5.761 10.592 1.00 92.38 498 PHE A CA 1
ATOM 3886 C C . PHE A 1 498 ? 10.830 4.729 9.678 1.00 92.38 498 PHE A C 1
ATOM 3888 O O . PHE A 1 498 ? 9.984 3.964 10.138 1.00 92.38 498 PHE A O 1
ATOM 3895 N N . GLU A 1 499 ? 11.260 4.654 8.418 1.00 94.75 499 GLU A N 1
ATOM 3896 C CA . GLU A 1 499 ? 10.741 3.692 7.445 1.00 94.75 499 GLU A CA 1
ATOM 3897 C C . GLU A 1 499 ? 11.015 2.250 7.879 1.00 94.75 499 GLU A C 1
ATOM 3899 O O . GLU A 1 499 ? 10.122 1.409 7.824 1.00 94.75 499 GLU A O 1
ATOM 3904 N N . TYR A 1 500 ? 12.206 1.958 8.406 1.00 97.50 500 TYR A N 1
ATOM 3905 C CA . TYR A 1 500 ? 12.496 0.616 8.894 1.00 97.50 500 TYR A CA 1
ATOM 3906 C C . TYR A 1 500 ? 11.573 0.213 10.050 1.00 97.50 500 TYR A C 1
ATOM 3908 O O . TYR A 1 500 ? 10.997 -0.871 10.036 1.00 97.50 500 TYR A O 1
ATOM 3916 N N . HIS A 1 501 ? 11.375 1.092 11.037 1.00 97.25 501 HIS A N 1
ATOM 3917 C CA . HIS A 1 501 ? 10.450 0.830 12.144 1.00 97.25 501 HIS A CA 1
ATOM 3918 C C . HIS A 1 501 ? 8.992 0.732 11.696 1.00 97.25 501 HIS A C 1
ATOM 3920 O O . HIS A 1 501 ? 8.244 -0.037 12.302 1.00 97.25 501 HIS A O 1
ATOM 3926 N N . ARG A 1 502 ? 8.616 1.440 10.626 1.00 97.19 502 ARG A N 1
ATOM 3927 C CA . ARG A 1 502 ? 7.319 1.289 9.962 1.00 97.19 502 ARG A CA 1
ATOM 3928 C C . ARG A 1 502 ? 7.155 -0.106 9.395 1.00 97.19 502 ARG A C 1
ATOM 3930 O O . ARG A 1 502 ? 6.150 -0.735 9.693 1.00 97.19 502 ARG A O 1
ATOM 3937 N N . TYR A 1 503 ? 8.127 -0.612 8.642 1.00 97.81 503 TYR A N 1
ATOM 3938 C CA . TYR A 1 503 ? 8.019 -1.949 8.051 1.00 97.81 503 TYR A CA 1
ATOM 3939 C C . TYR A 1 503 ? 7.901 -3.017 9.141 1.00 97.81 503 TYR A C 1
ATOM 3941 O O . TYR A 1 503 ? 6.996 -3.832 9.097 1.00 97.81 503 TYR A O 1
ATOM 3949 N N . LEU A 1 504 ? 8.699 -2.914 10.211 1.00 97.94 504 LEU A N 1
ATOM 3950 C CA . LEU A 1 504 ? 8.608 -3.824 11.362 1.00 97.94 504 LEU A CA 1
ATOM 3951 C C . LEU A 1 504 ? 7.257 -3.778 12.099 1.00 97.94 504 LEU A C 1
ATOM 3953 O O . LEU A 1 504 ? 6.914 -4.731 12.793 1.00 97.94 504 LEU A O 1
ATOM 3957 N N . GLY A 1 505 ? 6.536 -2.654 12.047 1.00 97.06 505 GLY A N 1
ATOM 3958 C CA . GLY A 1 505 ? 5.291 -2.443 12.793 1.00 97.06 505 GLY A CA 1
ATOM 3959 C C . GLY A 1 505 ? 4.020 -2.533 11.958 1.00 97.06 505 GLY A C 1
ATOM 3960 O O . GLY A 1 505 ? 2.933 -2.642 12.520 1.00 97.06 505 GLY A O 1
ATOM 3961 N N . TRP A 1 506 ? 4.138 -2.469 10.634 1.00 97.75 506 TRP A N 1
ATOM 3962 C CA . TRP A 1 506 ? 3.009 -2.342 9.715 1.00 97.75 506 TRP A CA 1
ATOM 3963 C C . TRP A 1 506 ? 3.117 -3.343 8.562 1.00 97.75 506 TRP A C 1
ATOM 3965 O O . TRP A 1 506 ? 3.099 -2.996 7.378 1.00 97.75 506 TRP A O 1
ATOM 3975 N N . ALA A 1 507 ? 3.255 -4.605 8.968 1.00 97.88 507 ALA A N 1
ATOM 3976 C CA . ALA A 1 507 ? 3.487 -5.757 8.111 1.00 97.88 507 ALA A CA 1
ATOM 3977 C C . ALA A 1 507 ? 2.490 -5.837 6.942 1.00 97.88 507 ALA A C 1
ATOM 3979 O O . ALA A 1 507 ? 1.276 -5.722 7.132 1.00 97.88 507 ALA A O 1
ATOM 3980 N N . GLY A 1 508 ? 3.006 -6.060 5.732 1.00 98.00 508 GLY A N 1
ATOM 3981 C CA . GLY A 1 508 ? 2.217 -6.209 4.508 1.00 98.00 508 GLY A CA 1
ATOM 3982 C C . GLY A 1 508 ? 1.913 -4.898 3.777 1.00 98.00 508 GLY A C 1
ATOM 3983 O O . GLY A 1 508 ? 1.547 -4.931 2.601 1.00 98.00 508 GLY A O 1
ATOM 3984 N N . GLN A 1 509 ? 2.103 -3.728 4.403 1.00 98.38 509 GLN A N 1
ATOM 3985 C CA . GLN A 1 509 ? 1.836 -2.447 3.738 1.00 98.38 509 GLN A CA 1
ATOM 3986 C C . GLN A 1 509 ? 2.914 -2.094 2.716 1.00 98.38 509 GLN A C 1
ATOM 3988 O O . GLN A 1 509 ? 2.607 -1.667 1.599 1.00 98.38 509 GLN A O 1
ATOM 3993 N N . ALA A 1 510 ? 4.181 -2.286 3.075 1.00 97.62 510 ALA A N 1
ATOM 3994 C CA . ALA A 1 510 ? 5.316 -1.850 2.271 1.00 97.62 510 ALA A CA 1
ATOM 3995 C C . ALA A 1 510 ? 5.412 -2.547 0.889 1.00 97.62 510 ALA A C 1
ATOM 3997 O O . ALA A 1 510 ? 5.746 -1.865 -0.084 1.00 97.62 510 ALA A O 1
ATOM 3998 N N . PRO A 1 511 ? 5.082 -3.848 0.739 1.00 98.56 511 PRO A N 1
ATOM 3999 C CA . PRO A 1 511 ? 5.039 -4.517 -0.565 1.00 98.56 511 PRO A CA 1
ATOM 4000 C C . PRO A 1 511 ? 3.901 -4.054 -1.478 1.00 98.56 511 PRO A C 1
ATOM 4002 O O . PRO A 1 511 ? 3.990 -4.248 -2.692 1.00 98.56 511 PRO A O 1
ATOM 4005 N N . SER A 1 512 ? 2.843 -3.442 -0.924 1.00 98.56 512 SER A N 1
ATOM 4006 C CA . SER A 1 512 ? 1.617 -3.134 -1.674 1.00 98.56 512 SER A CA 1
ATOM 4007 C C . SER A 1 512 ? 1.854 -2.250 -2.899 1.00 98.56 512 SER A C 1
ATOM 4009 O O . SER A 1 512 ? 1.227 -2.462 -3.930 1.00 98.56 512 SER A O 1
ATOM 4011 N N . TYR A 1 513 ? 2.832 -1.346 -2.830 1.00 98.62 513 TYR A N 1
ATOM 4012 C CA . TYR A 1 513 ? 3.273 -0.503 -3.940 1.00 98.62 513 TYR A CA 1
ATOM 4013 C C . TYR A 1 513 ? 3.708 -1.351 -5.144 1.00 98.62 513 TYR A C 1
ATOM 4015 O O . TYR A 1 513 ? 3.125 -1.284 -6.224 1.00 98.62 513 TYR A O 1
ATOM 4023 N N . LYS A 1 514 ? 4.753 -2.167 -4.964 1.00 98.75 514 LYS A N 1
ATOM 4024 C CA . LYS A 1 514 ? 5.410 -2.874 -6.068 1.00 98.75 514 LYS A CA 1
ATOM 4025 C C . LYS A 1 514 ? 4.612 -4.095 -6.528 1.00 98.75 514 LYS A C 1
ATOM 4027 O O . LYS A 1 514 ? 4.539 -4.349 -7.726 1.00 98.75 514 LYS A O 1
ATOM 4032 N N . LEU A 1 515 ? 3.980 -4.820 -5.605 1.00 98.75 515 LEU A N 1
ATOM 4033 C CA . LEU A 1 515 ? 3.069 -5.909 -5.969 1.00 98.75 515 LEU A CA 1
ATOM 4034 C C . LEU A 1 515 ? 1.801 -5.368 -6.645 1.00 98.75 515 LEU A C 1
ATOM 4036 O O . LEU A 1 515 ? 1.344 -5.944 -7.627 1.00 98.75 515 LEU A O 1
ATOM 4040 N N . GLY A 1 516 ? 1.288 -4.219 -6.200 1.00 98.62 516 GLY A N 1
ATOM 4041 C CA . GLY A 1 516 ? 0.206 -3.511 -6.880 1.00 98.62 516 GLY A CA 1
ATOM 4042 C C . GLY A 1 516 ? 0.580 -3.103 -8.305 1.00 98.62 516 GLY A C 1
ATOM 4043 O O . GLY A 1 516 ? -0.163 -3.399 -9.238 1.00 98.62 516 GLY A O 1
ATOM 4044 N N . GLN A 1 517 ? 1.759 -2.500 -8.498 1.00 98.81 517 GLN A N 1
ATOM 4045 C CA . GLN A 1 517 ? 2.281 -2.167 -9.829 1.00 98.81 517 GLN A CA 1
ATOM 4046 C C . GLN A 1 517 ? 2.340 -3.401 -10.732 1.00 98.81 517 GLN A C 1
ATOM 4048 O O . GLN A 1 517 ? 1.859 -3.354 -11.862 1.00 98.81 517 GLN A O 1
ATOM 4053 N N . ARG A 1 518 ? 2.887 -4.512 -10.223 1.00 98.44 518 ARG A N 1
ATOM 4054 C CA . ARG A 1 518 ? 2.972 -5.780 -10.956 1.00 98.44 518 ARG A CA 1
ATOM 4055 C C . ARG A 1 518 ? 1.598 -6.228 -11.458 1.00 98.44 518 ARG A C 1
ATOM 4057 O O . ARG A 1 518 ? 1.472 -6.646 -12.605 1.00 98.44 518 ARG A O 1
ATOM 4064 N N . VAL A 1 519 ? 0.566 -6.135 -10.618 1.00 97.69 519 VAL A N 1
ATOM 4065 C CA . VAL A 1 519 ? -0.808 -6.487 -11.007 1.00 97.69 519 VAL A CA 1
ATOM 4066 C C . VAL A 1 519 ? -1.347 -5.535 -12.076 1.00 97.69 519 VAL A C 1
ATOM 4068 O O . VAL A 1 519 ? -1.927 -5.999 -13.054 1.00 97.69 519 VAL A O 1
ATOM 4071 N N . TRP A 1 520 ? -1.128 -4.227 -11.945 1.00 98.44 520 TRP A N 1
ATOM 4072 C CA . TRP A 1 520 ? -1.538 -3.247 -12.956 1.00 98.44 520 TRP A CA 1
ATOM 4073 C C . TRP A 1 520 ? -0.889 -3.486 -14.323 1.00 98.44 520 TRP A C 1
ATOM 4075 O O . TRP A 1 520 ? -1.582 -3.459 -15.340 1.00 98.44 520 TRP A O 1
ATOM 4085 N N . GLU A 1 521 ? 0.413 -3.772 -14.349 1.00 97.81 521 GLU A N 1
ATOM 4086 C CA . GLU A 1 521 ? 1.155 -4.096 -15.573 1.00 97.81 521 GLU A CA 1
ATOM 4087 C C . GLU A 1 521 ? 0.632 -5.390 -16.216 1.00 97.81 521 GLU A C 1
ATOM 4089 O O . GLU A 1 521 ? 0.364 -5.411 -17.416 1.00 97.81 521 GLU A O 1
ATOM 4094 N N . GLN A 1 522 ? 0.366 -6.434 -15.420 1.00 95.56 522 GLN A N 1
ATOM 4095 C CA . GLN A 1 522 ? -0.263 -7.669 -15.909 1.00 95.56 522 GLN A CA 1
ATOM 4096 C C . GLN A 1 522 ? -1.640 -7.408 -16.533 1.00 95.56 522 GLN A C 1
ATOM 4098 O O . GLN A 1 522 ? -1.912 -7.864 -17.642 1.00 95.56 522 GLN A O 1
ATOM 4103 N N . LEU A 1 523 ? -2.505 -6.654 -15.846 1.00 95.62 523 LEU A N 1
ATOM 4104 C CA . LEU A 1 523 ? -3.853 -6.341 -16.330 1.00 95.62 523 LEU A CA 1
ATOM 4105 C C . LEU A 1 523 ? -3.816 -5.523 -17.624 1.00 95.62 523 LEU A C 1
ATOM 4107 O O . LEU A 1 523 ? -4.600 -5.791 -18.539 1.00 95.62 523 LEU A O 1
ATOM 4111 N N . ARG A 1 524 ? -2.889 -4.561 -17.721 1.00 96.75 524 ARG A N 1
ATOM 4112 C CA . ARG A 1 524 ? -2.641 -3.799 -18.948 1.00 96.75 524 ARG A CA 1
ATOM 4113 C C . ARG A 1 524 ? -2.251 -4.736 -20.080 1.00 96.75 524 ARG A C 1
ATOM 4115 O O . ARG A 1 524 ? -2.885 -4.714 -21.132 1.00 96.75 524 ARG A O 1
ATOM 4122 N N . ASP A 1 525 ? -1.219 -5.544 -19.876 1.00 91.75 525 ASP A N 1
ATOM 4123 C CA . ASP A 1 525 ? -0.647 -6.385 -20.925 1.00 91.75 525 ASP A CA 1
ATOM 4124 C C . ASP A 1 525 ? -1.669 -7.423 -21.419 1.00 91.75 525 ASP A C 1
ATOM 4126 O O . ASP A 1 525 ? -1.820 -7.634 -22.625 1.00 91.75 525 ASP A O 1
ATOM 4130 N N . GLU A 1 526 ? -2.460 -7.997 -20.509 1.00 88.62 526 GLU A N 1
ATOM 4131 C CA . GLU A 1 526 ? -3.585 -8.874 -20.838 1.00 88.62 526 GLU A CA 1
ATOM 4132 C C . GLU A 1 526 ? -4.678 -8.158 -21.649 1.00 88.62 526 GLU A C 1
ATOM 4134 O O . GLU A 1 526 ? -5.210 -8.729 -22.605 1.00 88.62 526 GLU A O 1
ATOM 4139 N N . ALA A 1 527 ? -5.034 -6.919 -21.293 1.00 88.81 527 ALA A N 1
ATOM 4140 C CA . ALA A 1 527 ? -6.028 -6.132 -22.023 1.00 88.81 527 ALA A CA 1
ATOM 4141 C C . ALA A 1 527 ? -5.538 -5.759 -23.432 1.00 88.81 527 ALA A C 1
ATOM 4143 O O . ALA A 1 527 ? -6.271 -5.933 -24.412 1.00 88.81 527 ALA A O 1
ATOM 4144 N N . LEU A 1 528 ? -4.280 -5.325 -23.558 1.00 88.19 528 LEU A N 1
ATOM 4145 C CA . LEU A 1 528 ? -3.649 -5.027 -24.845 1.00 88.19 528 LEU A CA 1
ATOM 4146 C C . LEU A 1 528 ? -3.592 -6.275 -25.739 1.00 88.19 528 LEU A C 1
ATOM 4148 O O . LEU A 1 528 ? -3.904 -6.195 -26.928 1.00 88.19 528 LEU A O 1
ATOM 4152 N N . ALA A 1 529 ? -3.281 -7.445 -25.171 1.00 86.31 529 ALA A N 1
ATOM 4153 C CA . ALA A 1 529 ? -3.286 -8.717 -25.896 1.00 86.31 529 ALA A CA 1
ATOM 4154 C C . ALA A 1 529 ? -4.683 -9.110 -26.421 1.00 86.31 529 ALA A C 1
ATOM 4156 O O . ALA A 1 529 ? -4.787 -9.785 -27.448 1.00 86.31 529 ALA A O 1
ATOM 4157 N N . ARG A 1 530 ? -5.765 -8.657 -25.768 1.00 87.31 530 ARG A N 1
ATOM 4158 C CA . ARG A 1 530 ? -7.155 -8.812 -26.246 1.00 87.31 530 ARG A CA 1
ATOM 4159 C C . ARG A 1 530 ? -7.574 -7.763 -27.284 1.00 87.31 530 ARG A C 1
ATOM 4161 O O . ARG A 1 530 ? -8.671 -7.860 -27.831 1.00 87.31 530 ARG A O 1
ATOM 4168 N N . GLY A 1 531 ? -6.714 -6.790 -27.585 1.00 86.31 531 GLY A N 1
ATOM 4169 C CA . GLY A 1 531 ? -6.979 -5.719 -28.544 1.00 86.31 531 GLY A CA 1
ATOM 4170 C C . GLY A 1 531 ? -7.659 -4.482 -27.952 1.00 86.31 531 GLY A C 1
ATOM 4171 O O . GLY A 1 531 ? -8.058 -3.603 -28.718 1.00 86.31 531 GLY A O 1
ATOM 4172 N N . THR A 1 532 ? -7.784 -4.384 -26.624 1.00 92.00 532 THR A N 1
ATOM 4173 C CA . THR A 1 532 ? -8.195 -3.143 -25.951 1.00 92.00 532 THR A CA 1
ATOM 4174 C C . THR A 1 532 ? -7.097 -2.095 -26.138 1.00 92.00 532 THR A C 1
ATOM 4176 O O . THR A 1 532 ? -5.914 -2.412 -26.034 1.00 92.00 532 THR A O 1
ATOM 4179 N N . SER A 1 533 ? -7.451 -0.843 -26.445 1.00 92.56 533 SER A N 1
ATOM 4180 C CA . SER A 1 533 ? -6.443 0.220 -26.529 1.00 92.56 533 SER A CA 1
ATOM 4181 C C . SER A 1 533 ? -5.960 0.620 -25.132 1.00 92.56 533 SER A C 1
ATOM 4183 O O . SER A 1 533 ? -6.709 0.511 -24.163 1.00 92.56 533 SER A O 1
ATOM 4185 N N . LEU A 1 534 ? -4.735 1.141 -25.015 1.00 93.62 534 LEU A N 1
ATOM 4186 C CA . LEU A 1 534 ? -4.194 1.588 -23.723 1.00 93.62 534 LEU A CA 1
ATOM 4187 C C . LEU A 1 534 ? -5.104 2.623 -23.036 1.00 93.62 534 LEU A C 1
ATOM 4189 O O . LEU A 1 534 ? -5.342 2.553 -21.835 1.00 93.62 534 LEU A O 1
ATOM 4193 N N . ARG A 1 535 ? -5.667 3.548 -23.821 1.00 95.00 535 ARG A N 1
ATOM 4194 C CA . ARG A 1 535 ? -6.614 4.555 -23.336 1.00 95.00 535 ARG A CA 1
ATOM 4195 C C . ARG A 1 535 ? -7.917 3.941 -22.835 1.00 95.00 535 ARG A C 1
ATOM 4197 O O . ARG A 1 535 ? -8.436 4.381 -21.813 1.00 95.00 535 ARG A O 1
ATOM 4204 N N . ASP A 1 536 ? -8.448 2.949 -23.547 1.00 95.00 536 ASP A N 1
ATOM 4205 C CA . ASP A 1 536 ? -9.682 2.277 -23.138 1.00 95.00 536 ASP A CA 1
ATOM 4206 C C . ASP A 1 536 ? -9.470 1.458 -21.865 1.00 95.00 536 ASP A C 1
ATOM 4208 O O . ASP A 1 536 ? -10.297 1.546 -20.964 1.00 95.00 536 ASP A O 1
ATOM 4212 N N . PHE A 1 537 ? -8.329 0.769 -21.745 1.00 96.25 537 PHE A N 1
ATOM 4213 C CA . PHE A 1 537 ? -7.933 0.079 -20.518 1.00 96.25 537 PHE A CA 1
ATOM 4214 C C . PHE A 1 537 ? -7.871 1.041 -19.324 1.00 96.25 537 PHE A C 1
ATOM 4216 O O . PHE A 1 537 ? -8.490 0.775 -18.296 1.00 96.25 537 PHE A O 1
ATOM 4223 N N . HIS A 1 538 ? -7.184 2.183 -19.461 1.00 97.62 538 HIS A N 1
ATOM 4224 C CA . HIS A 1 538 ? -7.116 3.173 -18.384 1.00 97.62 538 HIS A CA 1
ATOM 4225 C C . HIS A 1 538 ? -8.496 3.707 -18.002 1.00 97.62 538 HIS A C 1
ATOM 4227 O O . HIS A 1 538 ? -8.799 3.800 -16.817 1.00 97.62 538 HIS A O 1
ATOM 4233 N N . ARG A 1 539 ? -9.349 4.039 -18.980 1.00 95.75 539 ARG A N 1
ATOM 4234 C CA . ARG A 1 539 ? -10.711 4.507 -18.695 1.00 95.75 539 ARG A CA 1
ATOM 4235 C C . ARG A 1 539 ? -11.508 3.439 -17.947 1.00 95.75 539 ARG A C 1
ATOM 4237 O O . ARG A 1 539 ? -12.058 3.732 -16.894 1.00 95.75 539 ARG A O 1
ATOM 4244 N N . GLU A 1 540 ? -11.565 2.220 -18.476 1.00 94.62 540 GLU A N 1
ATOM 4245 C CA . GLU A 1 540 ? -12.333 1.118 -17.885 1.00 94.62 540 GLU A CA 1
ATOM 4246 C C . GLU A 1 540 ? -11.873 0.816 -16.457 1.00 94.62 540 GLU A C 1
ATOM 4248 O O . GLU A 1 540 ? -12.707 0.692 -15.564 1.00 94.62 540 GLU A O 1
ATOM 4253 N N . ALA A 1 541 ? -10.562 0.774 -16.216 1.00 96.31 541 ALA A N 1
ATOM 4254 C CA . ALA A 1 541 ? -10.024 0.478 -14.897 1.00 96.31 541 ALA A CA 1
ATOM 4255 C C . ALA A 1 541 ? -10.220 1.622 -13.889 1.00 96.31 541 ALA A C 1
ATOM 4257 O O . ALA A 1 541 ? -10.629 1.370 -12.758 1.00 96.31 541 ALA A O 1
ATOM 4258 N N . LEU A 1 542 ? -9.981 2.879 -14.282 1.00 96.56 542 LEU A N 1
ATOM 4259 C CA . LEU A 1 542 ? -10.139 4.025 -13.379 1.00 96.56 542 LEU A CA 1
ATOM 4260 C C . LEU A 1 542 ? -11.610 4.323 -13.052 1.00 96.56 542 LEU A C 1
ATOM 4262 O O . LEU A 1 542 ? -11.912 4.734 -11.931 1.00 96.56 542 LEU A O 1
ATOM 4266 N N . GLU A 1 543 ? -12.539 4.088 -13.988 1.00 95.44 543 GLU A N 1
ATOM 4267 C CA . GLU A 1 543 ? -13.981 4.259 -13.750 1.00 95.44 543 GLU A CA 1
ATOM 4268 C C . GLU A 1 543 ? -14.555 3.249 -12.741 1.00 95.44 543 GLU A C 1
ATOM 4270 O O . GLU A 1 543 ? -15.641 3.472 -12.202 1.00 95.44 543 GLU A O 1
ATOM 4275 N N . LEU A 1 544 ? -13.843 2.161 -12.433 1.00 95.44 544 LEU A N 1
ATOM 4276 C CA . LEU A 1 544 ? -14.231 1.265 -11.344 1.00 95.44 544 LEU A CA 1
ATOM 4277 C C . LEU A 1 544 ? -13.978 1.901 -9.966 1.00 95.44 544 LEU A C 1
ATOM 4279 O O . LEU A 1 544 ? -14.591 1.481 -8.985 1.00 95.44 544 LEU A O 1
ATOM 4283 N N . GLY A 1 545 ? -13.126 2.923 -9.866 1.00 95.44 545 GLY A N 1
ATOM 4284 C CA . GLY A 1 545 ? -12.630 3.417 -8.583 1.00 95.44 545 GLY A CA 1
ATOM 4285 C C . GLY A 1 545 ? -11.757 2.379 -7.873 1.00 95.44 545 GLY A C 1
ATOM 4286 O O . GLY A 1 545 ? -11.509 1.292 -8.393 1.00 95.44 545 GLY A O 1
ATOM 4287 N N . SER A 1 546 ? -11.278 2.711 -6.672 1.00 96.75 546 SER A N 1
ATOM 4288 C CA . SER A 1 546 ? -10.424 1.793 -5.923 1.00 96.75 546 SER A CA 1
ATOM 4289 C C . SER A 1 546 ? -11.140 0.463 -5.640 1.00 96.75 546 SER A C 1
ATOM 4291 O O . SER A 1 546 ? -12.340 0.425 -5.340 1.00 96.75 546 SER A O 1
ATOM 4293 N N . LEU A 1 547 ? -10.389 -0.640 -5.724 1.00 97.88 547 LEU A N 1
ATOM 4294 C CA . LEU A 1 547 ? -10.864 -2.012 -5.531 1.00 97.88 547 LEU A CA 1
ATOM 4295 C C . LEU A 1 547 ? -9.796 -2.904 -4.878 1.00 97.88 547 LEU A C 1
ATOM 4297 O O . LEU A 1 547 ? -8.611 -2.683 -5.121 1.00 97.88 547 LEU A O 1
ATOM 4301 N N . PRO A 1 548 ? -10.185 -3.960 -4.135 1.00 98.38 548 PRO A N 1
ATOM 4302 C CA . PRO A 1 548 ? -9.307 -5.106 -3.892 1.00 98.38 548 PRO A CA 1
ATOM 4303 C C . PRO A 1 548 ? -8.747 -5.635 -5.219 1.00 98.38 548 PRO A C 1
ATOM 4305 O O . PRO A 1 548 ? -9.508 -5.764 -6.183 1.00 98.38 548 PRO A O 1
ATOM 4308 N N . LEU A 1 549 ? -7.448 -5.942 -5.298 1.00 97.81 549 LEU A N 1
ATOM 4309 C CA . LEU A 1 549 ? -6.816 -6.324 -6.571 1.00 97.81 549 LEU A CA 1
ATOM 4310 C C . LEU A 1 549 ? -7.448 -7.583 -7.194 1.00 97.81 549 LEU A C 1
ATOM 4312 O O . LEU A 1 549 ? -7.632 -7.634 -8.412 1.00 97.81 549 LEU A O 1
ATOM 4316 N N . SER A 1 550 ? -7.902 -8.529 -6.367 1.00 95.38 550 SER A N 1
ATOM 4317 C CA . SER A 1 550 ? -8.644 -9.719 -6.815 1.00 95.38 550 SER A CA 1
ATOM 4318 C C . SER A 1 550 ? -9.977 -9.372 -7.504 1.00 95.38 550 SER A C 1
ATOM 4320 O O . SER A 1 550 ? -10.356 -9.964 -8.524 1.00 95.38 550 SER A O 1
ATOM 4322 N N . VAL A 1 551 ? -10.680 -8.361 -6.988 1.00 97.38 551 VAL A N 1
ATOM 4323 C CA . VAL A 1 551 ? -11.949 -7.866 -7.536 1.00 97.38 551 VAL A CA 1
ATOM 4324 C C . VAL A 1 551 ? -11.705 -7.034 -8.793 1.00 97.38 551 VAL A C 1
ATOM 4326 O O . VAL A 1 551 ? -12.434 -7.198 -9.770 1.00 97.38 551 VAL A O 1
ATOM 4329 N N . LEU A 1 552 ? -10.658 -6.199 -8.813 1.00 97.00 552 LEU A N 1
ATOM 4330 C CA . LEU A 1 552 ? -10.241 -5.451 -10.005 1.00 97.00 552 LEU A CA 1
ATOM 4331 C C . LEU A 1 552 ? -9.939 -6.403 -11.170 1.00 97.00 552 LEU A C 1
ATOM 4333 O O . LEU A 1 552 ? -10.461 -6.222 -12.272 1.00 97.00 552 LEU A O 1
ATOM 4337 N N . ARG A 1 553 ? -9.150 -7.455 -10.916 1.00 94.12 553 ARG A N 1
ATOM 4338 C CA . ARG A 1 553 ? -8.815 -8.480 -11.912 1.00 94.12 553 ARG A CA 1
ATOM 4339 C C . ARG A 1 553 ? -10.064 -9.142 -12.476 1.00 94.12 553 ARG A C 1
ATOM 4341 O O . ARG A 1 553 ? -10.194 -9.268 -13.693 1.00 94.12 553 ARG A O 1
ATOM 4348 N N . SER A 1 554 ? -10.996 -9.522 -11.607 1.00 89.12 554 SER A N 1
ATOM 4349 C CA . SER A 1 554 ? -12.262 -10.140 -12.012 1.00 89.12 554 SER A CA 1
ATOM 4350 C C . SER A 1 554 ? -13.113 -9.191 -12.864 1.00 89.12 554 SER A C 1
ATOM 4352 O O . SER A 1 554 ? -13.616 -9.595 -13.913 1.00 89.12 554 SER A O 1
ATOM 4354 N N . ALA A 1 555 ? -13.210 -7.916 -12.471 1.00 92.38 555 ALA A N 1
ATOM 4355 C CA . ALA A 1 555 ? -13.977 -6.900 -13.190 1.00 92.38 555 ALA A CA 1
ATOM 4356 C C . ALA A 1 555 ? -13.422 -6.619 -14.600 1.00 92.38 555 ALA A C 1
ATOM 4358 O O . ALA A 1 555 ? -14.191 -6.502 -15.550 1.00 92.38 555 ALA A O 1
ATOM 4359 N N . LEU A 1 556 ? -12.095 -6.570 -14.762 1.00 88.31 556 LEU A N 1
ATOM 4360 C CA . LEU A 1 556 ? -11.449 -6.302 -16.056 1.00 88.31 556 LEU A CA 1
ATOM 4361 C C . LEU A 1 556 ? -11.302 -7.542 -16.954 1.00 88.31 556 LEU A C 1
ATOM 4363 O O . LEU A 1 556 ? -11.086 -7.412 -18.163 1.00 88.31 556 LEU A O 1
ATOM 4367 N N . SER A 1 557 ? -11.419 -8.744 -16.385 1.00 76.19 557 SER A N 1
ATOM 4368 C CA . SER A 1 557 ? -11.338 -10.011 -17.128 1.00 76.19 557 SER A CA 1
ATOM 4369 C C . SER A 1 557 ? -12.686 -10.470 -17.687 1.00 76.19 557 SER A C 1
ATOM 4371 O O . SER A 1 557 ? -12.718 -11.289 -18.609 1.00 76.19 557 SER A O 1
ATOM 4373 N N . ALA A 1 558 ? -13.802 -9.957 -17.163 1.00 59.59 558 ALA A N 1
ATOM 4374 C CA . ALA A 1 558 ? -15.125 -10.276 -17.680 1.00 59.59 558 ALA A CA 1
ATOM 4375 C C . ALA A 1 558 ? -15.259 -9.796 -19.143 1.00 59.59 558 ALA A C 1
ATOM 4377 O O . ALA A 1 558 ? -14.894 -8.655 -19.454 1.00 59.59 558 ALA A O 1
ATOM 4378 N N . PRO A 1 559 ? -15.768 -10.629 -20.074 1.00 46.97 559 PRO A N 1
ATOM 4379 C CA . PRO A 1 559 ? -16.001 -10.199 -21.444 1.00 46.97 559 PRO A CA 1
ATOM 4380 C C . PRO A 1 559 ? -17.042 -9.080 -21.429 1.00 46.97 559 PRO A C 1
ATOM 4382 O O . PRO A 1 559 ? -18.228 -9.322 -21.214 1.00 46.97 559 PRO A O 1
ATOM 4385 N N . HIS A 1 560 ? -16.587 -7.848 -21.648 1.00 40.75 560 HIS A N 1
ATOM 4386 C CA . HIS A 1 560 ? -17.454 -6.684 -21.695 1.00 40.75 560 HIS A CA 1
ATOM 4387 C C . HIS A 1 560 ? -18.429 -6.873 -22.857 1.00 40.75 560 HIS A C 1
ATOM 4389 O O . HIS A 1 560 ? -18.050 -6.855 -24.032 1.00 40.75 560 HIS A O 1
ATOM 4395 N N . GLY A 1 561 ? -19.700 -7.101 -22.527 1.00 31.77 561 GLY A N 1
ATOM 4396 C CA . GLY A 1 561 ? -20.776 -7.129 -23.500 1.00 31.77 561 GLY A CA 1
ATOM 4397 C C . GLY A 1 561 ? -20.848 -5.770 -24.185 1.00 31.77 561 GLY A C 1
ATOM 4398 O O . GLY A 1 561 ? -21.389 -4.815 -23.635 1.00 31.77 561 GLY A O 1
ATOM 4399 N N . SER A 1 562 ? -20.299 -5.675 -25.396 1.00 28.19 562 SER A N 1
ATOM 4400 C CA . SER A 1 562 ? -20.462 -4.507 -26.255 1.00 28.19 562 SER A CA 1
ATOM 4401 C C . SER A 1 562 ? -21.950 -4.162 -26.347 1.00 28.19 562 SER A C 1
ATOM 4403 O O . SER A 1 562 ? -22.770 -5.022 -26.681 1.00 28.19 562 SER A O 1
ATOM 4405 N N . GLY A 1 563 ? -22.293 -2.917 -26.025 1.00 27.09 563 GLY A N 1
ATOM 4406 C CA . GLY A 1 563 ? -23.669 -2.467 -25.881 1.00 27.09 563 GLY A CA 1
ATOM 4407 C C . GLY A 1 563 ? -24.607 -2.834 -27.040 1.00 27.09 563 GLY A C 1
ATOM 4408 O O . GLY A 1 563 ? -24.269 -2.741 -28.217 1.00 27.09 563 GLY A O 1
ATOM 4409 N N . GLY A 1 564 ? -25.853 -3.146 -26.671 1.00 25.98 564 GLY A N 1
ATOM 4410 C CA . GLY A 1 564 ? -27.019 -3.003 -27.540 1.00 25.98 564 GLY A CA 1
ATOM 4411 C C . GLY A 1 564 ? -27.546 -4.275 -28.207 1.00 25.98 564 GLY A C 1
ATOM 4412 O O . GLY A 1 564 ? -27.322 -4.494 -29.391 1.00 25.98 564 GLY A O 1
ATOM 4413 N N . ARG A 1 565 ? -28.412 -5.011 -27.499 1.00 24.52 565 ARG A N 1
ATOM 4414 C CA . ARG A 1 565 ? -29.821 -5.289 -27.872 1.00 24.52 565 ARG A CA 1
ATOM 4415 C C . ARG A 1 565 ? -30.372 -6.393 -26.979 1.00 24.52 565 ARG A C 1
ATOM 4417 O O . ARG A 1 565 ? -30.114 -7.571 -27.181 1.00 24.52 565 ARG A O 1
ATOM 4424 N N . CYS A 1 566 ? -31.226 -5.986 -26.050 1.00 22.27 566 CYS A N 1
ATOM 4425 C CA . CYS A 1 566 ? -32.199 -6.872 -25.437 1.00 22.27 566 CYS A CA 1
ATOM 4426 C C . CYS A 1 566 ? -33.082 -7.468 -26.552 1.00 22.27 566 CYS A C 1
ATOM 4428 O O . CYS A 1 566 ? -33.822 -6.735 -27.215 1.00 22.27 566 CYS A O 1
ATOM 4430 N N . MET A 1 567 ? -33.008 -8.780 -26.778 1.00 23.73 567 MET A N 1
ATOM 4431 C CA . MET A 1 567 ? -34.085 -9.529 -27.419 1.00 23.73 567 MET A CA 1
ATOM 4432 C C . MET A 1 567 ? -34.457 -10.716 -26.540 1.00 23.73 567 MET A C 1
ATOM 4434 O O . MET A 1 567 ? -33.741 -11.704 -26.440 1.00 23.73 567 MET A O 1
ATOM 4438 N N . ASN A 1 568 ? -35.622 -10.561 -25.918 1.00 26.53 568 ASN A N 1
ATOM 4439 C CA . ASN A 1 568 ? -36.424 -11.603 -25.303 1.00 26.53 568 ASN A CA 1
ATOM 4440 C C . ASN A 1 568 ? -36.560 -12.831 -26.215 1.00 26.53 568 ASN A C 1
ATOM 4442 O O . ASN A 1 568 ? -37.078 -12.720 -27.328 1.00 26.53 568 ASN A O 1
ATOM 4446 N N . SER A 1 569 ? -36.278 -14.012 -25.675 1.00 23.88 569 SER A N 1
ATOM 4447 C CA . SER A 1 569 ? -36.992 -15.235 -26.045 1.00 23.88 569 SER A CA 1
ATOM 4448 C C . SER A 1 569 ? -37.048 -16.156 -24.833 1.00 23.88 569 SER A C 1
ATOM 4450 O O . SER A 1 569 ? -36.052 -16.771 -24.465 1.00 23.88 569 SER A O 1
ATOM 4452 N N . GLY A 1 570 ? -38.210 -16.190 -24.185 1.00 21.30 570 GLY A N 1
ATOM 4453 C CA . GLY A 1 570 ? -38.482 -17.081 -23.067 1.00 21.30 570 GLY A CA 1
ATOM 4454 C C . GLY A 1 570 ? -38.879 -18.498 -23.480 1.00 21.30 570 GLY A C 1
ATOM 4455 O O . GLY A 1 570 ? -39.009 -18.794 -24.670 1.00 21.30 570 GLY A O 1
ATOM 4456 N N . LEU A 1 571 ? -39.156 -19.278 -22.423 1.00 24.27 571 LEU A N 1
ATOM 4457 C CA . LEU A 1 571 ? -39.937 -20.527 -22.266 1.00 24.27 571 LEU A CA 1
ATOM 4458 C C . LEU A 1 571 ? -39.113 -21.636 -21.564 1.00 24.27 571 LEU A C 1
ATOM 4460 O O . LEU A 1 571 ? -37.900 -21.674 -21.730 1.00 24.27 571 LEU A O 1
ATOM 4464 N N . PRO A 1 572 ? -39.750 -22.611 -20.879 1.00 28.64 572 PRO A N 1
ATOM 4465 C CA . PRO A 1 572 ? -40.545 -22.477 -19.652 1.00 28.64 572 PRO A CA 1
ATOM 4466 C C . PRO A 1 572 ? -40.105 -23.497 -18.566 1.00 28.64 572 PRO A C 1
ATOM 4468 O O . PRO A 1 572 ? -39.395 -24.458 -18.847 1.00 28.64 572 PRO A O 1
ATOM 4471 N N . GLY A 1 573 ? -40.537 -23.296 -17.316 1.00 22.73 573 GLY A N 1
ATOM 4472 C CA . GLY A 1 573 ? -40.154 -24.139 -16.171 1.00 22.73 573 GLY A CA 1
ATOM 4473 C C . GLY A 1 573 ? -40.829 -25.513 -16.089 1.00 22.73 573 GLY A C 1
ATOM 4474 O O . GLY A 1 573 ? -41.705 -25.795 -16.895 1.00 22.73 573 GLY A O 1
ATOM 4475 N N . VAL A 1 574 ? -40.390 -26.311 -15.100 1.00 24.95 574 VAL A N 1
ATOM 4476 C CA . VAL A 1 574 ? -41.050 -27.307 -14.199 1.00 24.95 574 VAL A CA 1
ATOM 4477 C C . VAL A 1 574 ? -39.874 -27.987 -13.443 1.00 24.95 574 VAL A C 1
ATOM 4479 O O . VAL A 1 574 ? -38.887 -28.312 -14.087 1.00 24.95 574 VAL A O 1
ATOM 4482 N N . GLY A 1 575 ? -39.839 -28.245 -12.132 1.00 23.72 575 GLY A N 1
ATOM 4483 C CA . GLY A 1 575 ? -40.841 -28.173 -11.076 1.00 23.72 575 GLY A CA 1
ATOM 4484 C C . GLY A 1 575 ? -40.244 -28.520 -9.701 1.00 23.72 575 GLY A C 1
ATOM 4485 O O . GLY A 1 575 ? -39.081 -28.898 -9.579 1.00 23.72 575 GLY A O 1
ATOM 4486 N N . GLU A 1 576 ? -41.081 -28.345 -8.683 1.00 24.31 576 GLU A N 1
ATOM 4487 C CA . GLU A 1 576 ? -40.818 -28.523 -7.253 1.00 24.31 576 GLU A CA 1
ATOM 4488 C C . GLU A 1 576 ? -40.622 -29.989 -6.825 1.00 24.31 576 GLU A C 1
ATOM 4490 O O . GLU A 1 576 ? -41.266 -30.901 -7.349 1.00 24.31 576 GLU A O 1
ATOM 4495 N N . GLY A 1 577 ? -39.820 -30.182 -5.773 1.00 23.70 577 GLY A N 1
ATOM 4496 C CA . GLY A 1 577 ? -39.746 -31.408 -4.978 1.00 23.70 577 GLY A CA 1
ATOM 4497 C C . GLY A 1 577 ? -38.879 -31.204 -3.733 1.00 23.70 577 GLY A C 1
ATOM 4498 O O . GLY A 1 577 ? -37.660 -31.180 -3.831 1.00 23.70 577 GLY A O 1
ATOM 4499 N N . ALA A 1 578 ? -39.526 -31.021 -2.582 1.00 24.08 578 ALA A N 1
ATOM 4500 C CA . ALA A 1 578 ? -38.922 -30.799 -1.269 1.00 24.08 578 ALA A CA 1
ATOM 4501 C C . ALA A 1 578 ? -38.287 -32.066 -0.660 1.00 24.08 578 ALA A C 1
ATOM 4503 O O . ALA A 1 578 ? -38.873 -33.140 -0.775 1.00 24.08 578 ALA A O 1
ATOM 4504 N N . ASP A 1 579 ? -37.190 -31.913 0.090 1.00 25.03 579 ASP A N 1
ATOM 4505 C CA . ASP A 1 579 ? -37.066 -32.477 1.444 1.00 25.03 579 ASP A CA 1
ATOM 4506 C C . ASP A 1 579 ? -36.019 -31.695 2.256 1.00 25.03 579 ASP A C 1
ATOM 4508 O O . ASP A 1 579 ? -34.980 -31.279 1.748 1.00 25.03 579 ASP A O 1
ATOM 4512 N N . ASP A 1 580 ? -36.355 -31.475 3.518 1.00 25.72 580 ASP A N 1
ATOM 4513 C CA . ASP A 1 580 ? -35.734 -30.575 4.480 1.00 25.72 580 ASP A CA 1
ATOM 4514 C C . ASP A 1 580 ? -34.929 -31.414 5.478 1.00 25.72 580 ASP A C 1
ATOM 4516 O O . ASP A 1 580 ? -35.511 -32.221 6.207 1.00 25.72 580 ASP A O 1
ATOM 4520 N N . ARG A 1 581 ? -33.598 -31.252 5.526 1.00 25.12 581 ARG A N 1
ATOM 4521 C CA . ARG A 1 581 ? -32.770 -31.675 6.670 1.00 25.12 581 ARG A CA 1
ATOM 4522 C C . ARG A 1 581 ? -31.614 -30.711 6.897 1.00 25.12 581 ARG A C 1
ATOM 4524 O O . ARG A 1 581 ? -30.618 -30.717 6.183 1.00 25.12 581 ARG A O 1
ATOM 4531 N N . GLN A 1 582 ? -31.766 -29.941 7.966 1.00 27.80 582 GLN A N 1
ATOM 4532 C CA . GLN A 1 582 ? -30.725 -29.200 8.665 1.00 27.80 582 GLN A CA 1
ATOM 4533 C C . GLN A 1 582 ? -29.445 -30.029 8.864 1.00 27.80 582 GLN A C 1
ATOM 4535 O O . GLN A 1 582 ? -29.473 -31.079 9.508 1.00 27.80 582 GLN A O 1
ATOM 4540 N N . ALA A 1 583 ? -28.320 -29.483 8.405 1.00 23.62 583 ALA A N 1
ATOM 4541 C CA . ALA A 1 583 ? -27.000 -29.705 8.979 1.00 23.62 583 ALA A CA 1
ATOM 4542 C C . ALA A 1 583 ? -26.152 -28.445 8.742 1.00 23.62 583 ALA A C 1
ATOM 4544 O O . ALA A 1 583 ? -25.974 -27.994 7.616 1.00 23.62 583 ALA A O 1
ATOM 4545 N N . THR A 1 584 ? -25.676 -27.856 9.832 1.00 36.44 584 THR A N 1
ATOM 4546 C CA . THR A 1 584 ? -24.663 -26.797 9.890 1.00 36.44 584 THR A CA 1
ATOM 4547 C C . THR A 1 584 ? -23.386 -27.222 9.164 1.00 36.44 584 THR A C 1
ATOM 4549 O O . THR A 1 584 ? -22.729 -28.143 9.647 1.00 36.44 584 THR A O 1
ATOM 4552 N N . VAL A 1 585 ? -23.007 -26.561 8.067 1.00 25.84 585 VAL A N 1
ATOM 4553 C CA . VAL A 1 585 ? -21.680 -26.707 7.443 1.00 25.84 585 VAL A CA 1
ATOM 4554 C C . VAL A 1 585 ? -21.314 -25.370 6.791 1.00 25.84 585 VAL A C 1
ATOM 4556 O O . VAL A 1 585 ? -22.026 -24.904 5.906 1.00 25.84 585 VAL A O 1
ATOM 4559 N N . GLY A 1 586 ? -20.251 -24.723 7.279 1.00 25.98 586 GLY A N 1
ATOM 4560 C CA . GLY A 1 586 ? -19.632 -23.596 6.580 1.00 25.98 586 GLY A CA 1
ATOM 4561 C C . GLY A 1 586 ? -19.101 -24.066 5.230 1.00 25.98 586 GLY A C 1
ATOM 4562 O O . GLY A 1 586 ? -18.661 -25.207 5.119 1.00 25.98 586 GLY A O 1
ATOM 4563 N N . THR A 1 587 ? -19.177 -23.225 4.205 1.00 24.69 587 THR A N 1
ATOM 4564 C CA . THR A 1 587 ? -18.636 -23.540 2.881 1.00 24.69 587 THR A CA 1
ATOM 4565 C C . THR A 1 587 ? -17.146 -23.867 3.036 1.00 24.69 587 THR A C 1
ATOM 4567 O O . THR A 1 587 ? -16.391 -22.982 3.441 1.00 24.69 587 THR A O 1
ATOM 4570 N N . PRO A 1 588 ? -16.697 -25.111 2.792 1.00 29.16 588 PRO A N 1
ATOM 4571 C CA . PRO A 1 588 ? -15.276 -25.414 2.804 1.00 29.16 588 PRO A CA 1
ATOM 4572 C C . PRO A 1 588 ? -14.639 -24.646 1.647 1.00 29.16 588 PRO A C 1
ATOM 4574 O O . PRO A 1 588 ? -15.193 -24.634 0.545 1.00 29.16 588 PRO A O 1
ATOM 4577 N N . LEU A 1 589 ? -13.485 -24.022 1.880 1.00 35.59 589 LEU A N 1
ATOM 4578 C CA . LEU A 1 589 ? -12.556 -23.708 0.798 1.00 35.59 589 LEU A CA 1
ATOM 4579 C C . LEU A 1 589 ? -12.230 -25.054 0.143 1.00 35.59 589 LEU A C 1
ATOM 4581 O O . LEU A 1 589 ? -11.529 -25.869 0.736 1.00 35.59 589 LEU A O 1
ATOM 4585 N N . HIS A 1 590 ? -12.857 -25.362 -0.991 1.00 48.78 590 HIS A N 1
ATOM 4586 C CA . HIS A 1 590 ? -12.621 -26.637 -1.650 1.00 48.78 590 HIS A CA 1
ATOM 4587 C C . HIS A 1 590 ? -11.211 -26.579 -2.230 1.00 48.78 590 HIS A C 1
ATOM 4589 O O . HIS A 1 590 ? -10.940 -25.764 -3.111 1.00 48.78 590 HIS A O 1
ATOM 4595 N N . GLU A 1 591 ? -10.300 -27.405 -1.720 1.00 65.06 591 GLU A N 1
ATOM 4596 C CA . GLU A 1 591 ? -8.993 -27.554 -2.349 1.00 65.06 591 GLU A CA 1
ATOM 4597 C C . GLU A 1 591 ? -9.174 -28.025 -3.804 1.00 65.06 591 GLU A C 1
ATOM 4599 O O . GLU A 1 591 ? -10.068 -28.841 -4.074 1.00 65.06 591 GLU A O 1
ATOM 4604 N N . PRO A 1 592 ? -8.364 -27.525 -4.757 1.00 83.06 592 PRO A N 1
ATOM 4605 C CA . PRO A 1 592 ? -8.452 -27.949 -6.146 1.00 83.06 592 PRO A CA 1
ATOM 4606 C C . PRO A 1 592 ? -8.310 -29.465 -6.295 1.00 83.06 592 PRO A C 1
ATOM 4608 O O . PRO A 1 592 ? -7.367 -30.068 -5.786 1.00 83.06 592 PRO A O 1
ATOM 4611 N N . LEU A 1 593 ? -9.208 -30.080 -7.068 1.00 93.31 593 LEU A N 1
ATOM 4612 C CA . LEU A 1 593 ? -9.218 -31.532 -7.282 1.00 93.31 593 LEU A CA 1
ATOM 4613 C C . LEU A 1 593 ? -7.958 -32.049 -8.004 1.00 93.31 593 LEU A C 1
ATOM 4615 O O . LEU A 1 593 ? -7.571 -33.206 -7.839 1.00 93.31 593 LEU A O 1
ATOM 4619 N N . LEU A 1 594 ? -7.333 -31.213 -8.839 1.00 97.06 594 LEU A N 1
ATOM 4620 C CA . LEU A 1 594 ? -6.140 -31.566 -9.607 1.00 97.06 594 LEU A CA 1
ATOM 4621 C C . LEU A 1 594 ? -4.864 -31.226 -8.818 1.00 97.06 594 LEU A C 1
ATOM 4623 O O . LEU A 1 594 ? -4.625 -30.069 -8.478 1.00 97.06 594 LEU A O 1
ATOM 4627 N N . LEU A 1 595 ? -3.992 -32.213 -8.615 1.00 97.38 595 LEU A N 1
ATOM 4628 C CA . LEU A 1 595 ? -2.672 -32.040 -8.011 1.00 97.38 595 LEU A CA 1
ATOM 4629 C C . LEU A 1 595 ? -1.576 -32.145 -9.079 1.00 97.38 595 LEU A C 1
ATOM 4631 O O . LEU A 1 595 ? -1.305 -33.222 -9.607 1.00 97.38 595 LEU A O 1
ATOM 4635 N N . LEU A 1 596 ? -0.903 -31.043 -9.399 1.00 97.88 596 LEU A N 1
ATOM 4636 C CA . LEU A 1 596 ? 0.216 -31.026 -10.339 1.00 97.88 596 LEU A CA 1
ATOM 4637 C C . LEU A 1 596 ? 1.527 -31.432 -9.643 1.00 97.88 596 LEU A C 1
ATOM 4639 O O . LEU A 1 596 ? 2.122 -30.664 -8.882 1.00 97.88 596 LEU A O 1
ATOM 4643 N N . ALA A 1 597 ? 2.039 -32.610 -9.993 1.00 96.81 597 ALA A N 1
ATOM 4644 C CA . ALA A 1 597 ? 3.316 -33.162 -9.540 1.00 96.81 597 ALA A CA 1
ATOM 4645 C C . ALA A 1 597 ? 4.502 -32.605 -10.358 1.00 96.81 597 ALA A C 1
ATOM 4647 O O . ALA A 1 597 ? 5.275 -33.343 -10.974 1.00 96.81 597 ALA A O 1
ATOM 4648 N N . SER A 1 598 ? 4.620 -31.274 -10.462 1.00 91.88 598 SER A N 1
ATOM 4649 C CA . SER A 1 598 ? 5.648 -30.635 -11.294 1.00 91.88 598 SER A CA 1
ATOM 4650 C C . SER A 1 598 ? 6.053 -29.241 -10.814 1.00 91.88 598 SER A C 1
ATOM 4652 O O . SER A 1 598 ? 5.207 -28.406 -10.511 1.00 91.88 598 SER A O 1
ATOM 4654 N N . GLN A 1 599 ? 7.359 -28.952 -10.863 1.00 86.44 599 GLN A N 1
ATOM 4655 C CA . GLN A 1 599 ? 7.918 -27.602 -10.671 1.00 86.44 599 GLN A CA 1
ATOM 4656 C C . GLN A 1 599 ? 7.940 -26.770 -11.967 1.00 86.44 599 GLN A C 1
ATOM 4658 O O . GLN A 1 599 ? 8.430 -25.647 -11.980 1.00 86.44 599 GLN A O 1
ATOM 4663 N N . SER A 1 600 ? 7.466 -27.311 -13.095 1.00 87.94 600 SER A N 1
ATOM 4664 C CA . SER A 1 600 ? 7.561 -26.630 -14.391 1.00 87.94 600 SER A CA 1
ATOM 4665 C C . SER A 1 600 ? 6.651 -25.399 -14.465 1.00 87.94 600 SER A C 1
ATOM 4667 O O . SER A 1 600 ? 5.428 -25.540 -14.513 1.00 87.94 600 SER A O 1
ATOM 4669 N N . ALA A 1 601 ? 7.255 -24.211 -14.575 1.00 84.81 601 ALA A N 1
ATOM 4670 C CA . ALA A 1 601 ? 6.541 -22.958 -14.830 1.00 84.81 601 ALA A CA 1
ATOM 4671 C C . ALA A 1 601 ? 5.671 -23.033 -16.100 1.00 84.81 601 ALA A C 1
ATOM 4673 O O . ALA A 1 601 ? 4.525 -22.596 -16.083 1.00 84.81 601 ALA A O 1
ATOM 4674 N N . GLY A 1 602 ? 6.161 -23.683 -17.164 1.00 88.06 602 GLY A N 1
ATOM 4675 C CA . GLY A 1 602 ? 5.403 -23.882 -18.404 1.00 88.06 602 GLY A CA 1
ATOM 4676 C C . GLY A 1 602 ? 4.123 -24.701 -18.204 1.00 88.06 602 GLY A C 1
ATOM 4677 O O . GLY A 1 602 ? 3.063 -24.323 -18.697 1.00 88.06 602 GLY A O 1
ATOM 4678 N N . ARG A 1 603 ? 4.170 -25.786 -17.415 1.00 93.31 603 ARG A N 1
ATOM 4679 C CA . ARG A 1 603 ? 2.966 -26.591 -17.119 1.00 93.31 603 ARG A CA 1
ATOM 4680 C C . ARG A 1 603 ? 1.952 -25.827 -16.279 1.00 93.31 603 ARG A C 1
ATOM 4682 O O . ARG A 1 603 ? 0.765 -25.874 -16.598 1.00 93.31 603 ARG A O 1
ATOM 4689 N N . LYS A 1 604 ? 2.421 -25.102 -15.255 1.00 94.00 604 LYS A N 1
ATOM 4690 C CA . LYS A 1 604 ? 1.569 -24.220 -14.445 1.00 94.00 604 LYS A CA 1
ATOM 4691 C C . LYS A 1 604 ? 0.889 -23.178 -15.340 1.00 94.00 604 LYS A C 1
ATOM 4693 O O . LYS A 1 604 ? -0.328 -23.052 -15.306 1.00 94.00 604 LYS A O 1
ATOM 4698 N N . ALA A 1 605 ? 1.649 -22.517 -16.216 1.00 87.06 605 ALA A N 1
ATOM 4699 C CA . ALA A 1 605 ? 1.123 -21.515 -17.139 1.00 87.06 605 ALA A CA 1
ATOM 4700 C C . ALA A 1 605 ? 0.061 -22.082 -18.097 1.00 87.06 605 ALA A C 1
ATOM 4702 O O . ALA A 1 605 ? -0.969 -21.442 -18.304 1.00 87.06 605 ALA A O 1
ATOM 4703 N N . VAL A 1 606 ? 0.269 -23.284 -18.650 1.00 94.00 606 VAL A N 1
ATOM 4704 C CA . VAL A 1 606 ? -0.714 -23.939 -19.533 1.00 94.00 606 VAL A CA 1
ATOM 4705 C C . VAL A 1 606 ? -2.029 -24.223 -18.801 1.00 94.00 606 VAL A C 1
ATOM 4707 O O . VAL A 1 606 ? -3.090 -23.924 -19.346 1.00 94.00 606 VAL A O 1
ATOM 4710 N N . LEU A 1 607 ? -1.981 -24.765 -17.579 1.00 95.31 607 LEU A N 1
ATOM 4711 C CA . LEU A 1 607 ? -3.187 -25.040 -16.788 1.00 95.31 607 LEU A CA 1
ATOM 4712 C C . LEU A 1 607 ? -3.907 -23.751 -16.378 1.00 95.31 607 LEU A C 1
ATOM 4714 O O . LEU A 1 607 ? -5.114 -23.635 -16.590 1.00 95.31 607 LEU A O 1
ATOM 4718 N N . THR A 1 608 ? -3.166 -22.757 -15.881 1.00 91.94 608 THR A N 1
ATOM 4719 C CA . THR A 1 608 ? -3.723 -21.463 -15.466 1.00 91.94 608 THR A CA 1
ATOM 4720 C C . THR A 1 608 ? -4.405 -20.747 -16.630 1.00 91.94 608 THR A C 1
ATOM 4722 O O . THR A 1 608 ? -5.549 -20.318 -16.499 1.00 91.94 608 THR A O 1
ATOM 4725 N N . ARG A 1 609 ? -3.754 -20.665 -17.802 1.00 90.94 609 ARG A N 1
ATOM 4726 C CA . ARG A 1 609 ? -4.340 -20.043 -19.006 1.00 90.94 609 ARG A CA 1
ATOM 4727 C C . ARG A 1 609 ? -5.554 -20.813 -19.534 1.00 90.94 609 ARG A C 1
ATOM 4729 O O . ARG A 1 609 ? -6.427 -20.214 -20.153 1.00 90.94 609 ARG A O 1
ATOM 4736 N N . ALA A 1 610 ? -5.627 -22.120 -19.283 1.00 91.00 610 ALA A N 1
ATOM 4737 C CA . ALA A 1 610 ? -6.790 -22.944 -19.607 1.00 91.00 610 ALA A CA 1
ATOM 4738 C C . ALA A 1 610 ? -7.940 -22.812 -18.590 1.00 91.00 610 ALA A C 1
ATOM 4740 O O . ALA A 1 610 ? -8.964 -23.473 -18.758 1.00 91.00 610 ALA A O 1
ATOM 4741 N N . GLY A 1 611 ? -7.773 -21.992 -17.544 1.00 91.94 611 GLY A N 1
ATOM 4742 C CA . GLY A 1 611 ? -8.751 -21.812 -16.475 1.00 91.94 611 GLY A CA 1
ATOM 4743 C C . GLY A 1 611 ? -8.891 -23.027 -15.563 1.00 91.94 611 GLY A C 1
ATOM 4744 O O . GLY A 1 611 ? -9.895 -23.123 -14.871 1.00 91.94 611 GLY A O 1
ATOM 4745 N N . ILE A 1 612 ? -7.933 -23.958 -15.573 1.00 94.88 612 ILE A N 1
ATOM 4746 C CA . ILE A 1 612 ? -7.980 -25.185 -14.774 1.00 94.88 612 ILE A CA 1
ATOM 4747 C C . ILE A 1 612 ? -7.474 -24.883 -13.357 1.00 94.88 612 ILE A C 1
ATOM 4749 O O . ILE A 1 612 ? -6.387 -24.329 -13.202 1.00 94.88 612 ILE A O 1
ATOM 4753 N N . GLU A 1 613 ? -8.244 -25.242 -12.332 1.00 93.50 613 GLU A N 1
ATOM 4754 C CA . GLU A 1 613 ? -7.827 -25.193 -10.928 1.00 93.50 613 GLU A CA 1
ATOM 4755 C C . GLU A 1 613 ? -6.910 -26.364 -10.594 1.00 93.50 613 GLU A C 1
ATOM 4757 O O . GLU A 1 613 ? -7.179 -27.510 -10.960 1.00 93.50 613 GLU A O 1
ATOM 4762 N N . PHE A 1 614 ? -5.814 -26.076 -9.895 1.00 95.56 614 PHE A N 1
ATOM 4763 C CA . PHE A 1 614 ? -4.874 -27.086 -9.433 1.00 95.56 614 PHE A CA 1
ATOM 4764 C C . PHE A 1 614 ? -4.077 -26.594 -8.224 1.00 95.56 614 PHE A C 1
ATOM 4766 O O . PHE A 1 614 ? -3.818 -25.400 -8.089 1.00 95.56 614 PHE A O 1
ATOM 4773 N N . THR A 1 615 ? -3.622 -27.537 -7.406 1.00 95.25 615 THR A N 1
ATOM 4774 C CA . THR A 1 615 ? -2.571 -27.344 -6.395 1.00 95.25 615 THR A CA 1
ATOM 4775 C C . THR A 1 615 ? -1.274 -27.968 -6.903 1.00 95.25 615 THR A C 1
ATOM 4777 O O . THR A 1 615 ? -1.295 -28.828 -7.784 1.00 95.25 615 THR A O 1
ATOM 4780 N N . THR A 1 616 ? -0.115 -27.551 -6.387 1.00 95.62 616 THR A N 1
ATOM 4781 C CA . THR A 1 616 ? 1.173 -28.157 -6.754 1.00 95.62 616 THR A CA 1
ATOM 4782 C C . THR A 1 616 ? 1.849 -28.830 -5.575 1.00 95.62 616 THR A C 1
ATOM 4784 O O . THR A 1 616 ? 2.057 -28.193 -4.550 1.00 95.62 616 THR A O 1
ATOM 4787 N N . LEU A 1 617 ? 2.285 -30.074 -5.765 1.00 95.12 617 LEU A N 1
ATOM 4788 C CA . LEU A 1 617 ? 3.124 -30.796 -4.809 1.00 95.12 617 LEU A CA 1
ATOM 4789 C C . LEU A 1 617 ? 4.230 -31.528 -5.576 1.00 95.12 617 LEU A C 1
ATOM 4791 O O . LEU A 1 617 ? 4.046 -32.676 -5.974 1.00 95.12 617 LEU A O 1
ATOM 4795 N N . PRO A 1 618 ? 5.359 -30.873 -5.881 1.00 90.75 618 PRO A N 1
ATOM 4796 C CA . PRO A 1 618 ? 6.466 -31.520 -6.572 1.00 90.75 618 PRO A CA 1
ATOM 4797 C C . PRO A 1 618 ? 7.259 -32.437 -5.630 1.00 90.75 618 PRO A C 1
ATOM 4799 O O . PRO A 1 618 ? 7.604 -32.035 -4.523 1.00 90.75 618 PRO A O 1
ATOM 4802 N N . ALA A 1 619 ? 7.614 -33.634 -6.097 1.00 86.06 619 ALA A N 1
ATOM 4803 C CA . ALA A 1 619 ? 8.524 -34.539 -5.399 1.00 86.06 619 ALA A CA 1
ATOM 4804 C C . ALA A 1 619 ? 9.934 -34.504 -6.014 1.00 86.06 619 ALA A C 1
ATOM 4806 O O . ALA A 1 619 ? 10.081 -34.390 -7.234 1.00 86.06 619 ALA A O 1
ATOM 4807 N N . ASP A 1 620 ? 10.960 -34.622 -5.168 1.00 83.69 620 ASP A N 1
ATOM 4808 C CA . ASP A 1 620 ? 12.348 -34.784 -5.607 1.00 83.69 620 ASP A CA 1
ATOM 4809 C C . ASP A 1 620 ? 12.575 -36.239 -6.045 1.00 83.69 620 ASP A C 1
ATOM 4811 O O . ASP A 1 620 ? 12.470 -37.170 -5.242 1.00 83.69 620 ASP A O 1
ATOM 4815 N N . VAL A 1 621 ? 12.809 -36.441 -7.342 1.00 89.81 621 VAL A N 1
ATOM 4816 C CA . VAL A 1 621 ? 12.978 -37.759 -7.965 1.00 89.81 621 VAL A CA 1
ATOM 4817 C C . VAL A 1 621 ? 14.337 -37.796 -8.647 1.00 89.81 621 VAL A C 1
ATOM 4819 O O . VAL A 1 621 ? 14.630 -36.957 -9.497 1.00 89.81 621 VAL A O 1
ATOM 4822 N N . ASP A 1 622 ? 15.141 -38.807 -8.323 1.00 89.25 622 ASP A N 1
ATOM 4823 C CA . ASP A 1 622 ? 16.392 -39.092 -9.028 1.00 89.25 622 ASP A CA 1
ATOM 4824 C C . ASP A 1 622 ? 16.085 -39.645 -10.432 1.00 89.25 622 ASP A C 1
ATOM 4826 O O . ASP A 1 622 ? 15.904 -40.848 -10.639 1.00 89.25 622 ASP A O 1
ATOM 4830 N N . GLU A 1 623 ? 15.958 -38.733 -11.399 1.00 88.56 623 GLU A N 1
ATOM 4831 C CA . GLU A 1 623 ? 15.595 -39.044 -12.785 1.00 88.56 623 GLU A CA 1
ATOM 4832 C C . GLU A 1 623 ? 16.596 -40.008 -13.449 1.00 88.56 623 GLU A C 1
ATOM 4834 O O . GLU A 1 623 ? 16.192 -40.880 -14.223 1.00 88.56 623 GLU A O 1
ATOM 4839 N N . GLU A 1 624 ? 17.890 -39.900 -13.122 1.00 87.94 624 GLU A N 1
ATOM 4840 C CA . GLU A 1 624 ? 18.933 -40.775 -13.668 1.00 87.94 624 GLU A CA 1
ATOM 4841 C C . GLU A 1 624 ? 18.769 -42.209 -13.156 1.00 87.94 624 GLU A C 1
ATOM 4843 O O . GLU A 1 624 ? 18.802 -43.158 -13.947 1.00 87.94 624 GLU A O 1
ATOM 4848 N N . ALA A 1 625 ? 18.527 -42.377 -11.853 1.00 89.88 625 ALA A N 1
ATOM 4849 C CA . ALA A 1 625 ? 18.286 -43.689 -11.260 1.00 89.88 625 ALA A CA 1
ATOM 4850 C C . ALA A 1 625 ? 17.007 -44.347 -11.806 1.00 89.88 625 ALA A C 1
ATOM 4852 O O . ALA A 1 625 ? 17.003 -45.550 -12.090 1.00 89.88 625 ALA A O 1
ATOM 4853 N N . VAL A 1 626 ? 15.936 -43.568 -12.000 1.00 92.31 626 VAL A N 1
ATOM 4854 C CA . VAL A 1 626 ? 14.664 -44.054 -12.562 1.00 92.31 626 VAL A CA 1
ATOM 4855 C C . VAL A 1 626 ? 14.853 -44.576 -13.988 1.00 92.31 626 VAL A C 1
ATOM 4857 O O . VAL A 1 626 ? 14.424 -45.692 -14.298 1.00 92.31 626 VAL A O 1
ATOM 4860 N N . LEU A 1 627 ? 15.523 -43.809 -14.853 1.00 90.31 627 LEU A N 1
ATOM 4861 C CA . LEU A 1 627 ? 15.771 -44.227 -16.234 1.00 90.31 627 LEU A CA 1
ATOM 4862 C C . LEU A 1 627 ? 16.725 -45.425 -16.316 1.00 90.31 627 LEU A C 1
ATOM 4864 O O . LEU A 1 627 ? 16.491 -46.329 -17.119 1.00 90.31 627 LEU A O 1
ATOM 4868 N N . ALA A 1 628 ? 17.759 -45.480 -15.469 1.00 88.50 628 ALA A N 1
ATOM 4869 C CA . ALA A 1 628 ? 18.681 -46.614 -15.416 1.00 88.50 628 ALA A CA 1
ATOM 4870 C C . ALA A 1 628 ? 17.964 -47.921 -15.034 1.00 88.50 628 ALA A C 1
ATOM 4872 O O . ALA A 1 628 ? 18.161 -48.946 -15.689 1.00 88.50 628 ALA A O 1
ATOM 4873 N N . ALA A 1 629 ? 17.084 -47.875 -14.029 1.00 89.12 629 ALA A N 1
ATOM 4874 C CA . ALA A 1 629 ? 16.287 -49.027 -13.612 1.00 89.12 629 ALA A CA 1
ATOM 4875 C C . ALA A 1 629 ? 15.298 -49.475 -14.705 1.00 89.12 629 ALA A C 1
ATOM 4877 O O . ALA A 1 629 ? 15.154 -50.672 -14.976 1.00 89.12 629 ALA A O 1
ATOM 4878 N N . ALA A 1 630 ? 14.642 -48.524 -15.377 1.00 88.88 630 ALA A N 1
ATOM 4879 C CA . ALA A 1 630 ? 13.741 -48.823 -16.486 1.00 88.88 630 ALA A CA 1
ATOM 4880 C C . ALA A 1 630 ? 14.486 -49.486 -17.656 1.00 88.88 630 ALA A C 1
ATOM 4882 O O . ALA A 1 630 ? 14.009 -50.490 -18.195 1.00 88.88 630 ALA A O 1
ATOM 4883 N N . LEU A 1 631 ? 15.679 -48.992 -17.997 1.00 87.75 631 LEU A N 1
ATOM 4884 C CA . LEU A 1 631 ? 16.527 -49.555 -19.047 1.00 87.75 631 LEU A CA 1
ATOM 4885 C C . LEU A 1 631 ? 17.024 -50.966 -18.700 1.00 87.75 631 LEU A C 1
ATOM 4887 O O . LEU A 1 631 ? 17.005 -51.844 -19.559 1.00 87.75 631 LEU A O 1
ATOM 4891 N N . GLU A 1 632 ? 17.407 -51.218 -17.446 1.00 86.31 632 GLU A N 1
ATOM 4892 C CA . GLU A 1 632 ? 17.807 -52.557 -16.992 1.00 86.31 632 GLU A CA 1
ATOM 4893 C C . GLU A 1 632 ? 16.659 -53.573 -17.130 1.00 86.31 632 GLU A C 1
ATOM 4895 O O . GLU A 1 632 ? 16.882 -54.724 -17.508 1.00 86.31 632 GLU A O 1
ATOM 4900 N N . SER A 1 633 ? 15.418 -53.140 -16.882 1.00 81.44 633 SER A N 1
ATOM 4901 C CA . SER A 1 633 ? 14.235 -54.007 -16.960 1.00 81.44 633 SER A CA 1
ATOM 4902 C C . SER A 1 633 ? 13.745 -54.295 -18.388 1.00 81.44 633 SER A C 1
ATOM 4904 O O . SER A 1 633 ? 13.208 -55.374 -18.647 1.00 81.44 633 SER A O 1
ATOM 4906 N N . SER A 1 634 ? 13.924 -53.349 -19.314 1.00 80.38 634 SER A N 1
ATOM 4907 C CA . SER A 1 634 ? 13.350 -53.380 -20.671 1.00 80.38 634 SER A CA 1
ATOM 4908 C C . SER A 1 634 ? 14.374 -53.678 -21.773 1.00 80.38 634 SER A C 1
ATOM 4910 O O . SER A 1 634 ? 13.998 -54.130 -22.854 1.00 80.38 634 SER A O 1
ATOM 4912 N N . GLY A 1 635 ? 15.668 -53.472 -21.508 1.00 78.50 635 GLY A N 1
ATOM 4913 C CA . GLY A 1 635 ? 16.779 -53.646 -22.448 1.00 78.50 635 GLY A CA 1
ATOM 4914 C C . GLY A 1 635 ? 16.986 -52.468 -23.409 1.00 78.50 635 GLY A C 1
ATOM 4915 O O . GLY A 1 635 ? 18.128 -52.115 -23.695 1.00 78.50 635 GLY A O 1
ATOM 4916 N N . GLU A 1 636 ? 15.907 -51.842 -23.877 1.00 82.56 636 GLU A N 1
ATOM 4917 C CA . GLU A 1 636 ? 15.907 -50.637 -24.713 1.00 82.56 636 GLU A CA 1
ATOM 4918 C C . GLU A 1 636 ? 14.674 -49.791 -24.361 1.00 82.56 636 GLU A C 1
ATOM 4920 O O . GLU A 1 636 ? 13.588 -50.341 -24.179 1.00 82.56 636 GLU A O 1
ATOM 4925 N N . LEU A 1 637 ? 14.835 -48.465 -24.262 1.00 82.69 637 LEU A N 1
ATOM 4926 C CA . LEU A 1 637 ? 13.751 -47.544 -23.907 1.00 82.69 637 LEU A CA 1
ATOM 4927 C C . LEU A 1 637 ? 13.615 -46.454 -24.974 1.00 82.69 637 LEU A C 1
ATOM 4929 O O . LEU A 1 637 ? 14.524 -45.633 -25.144 1.00 82.69 637 LEU A O 1
ATOM 4933 N N . ALA A 1 638 ? 12.482 -46.431 -25.679 1.00 88.25 638 ALA A N 1
ATOM 4934 C CA . ALA A 1 638 ? 12.195 -45.366 -26.632 1.00 88.25 638 ALA A CA 1
ATOM 4935 C C . ALA A 1 638 ? 12.081 -44.013 -25.909 1.00 88.25 638 ALA A C 1
ATOM 4937 O O . ALA A 1 638 ? 11.768 -43.944 -24.721 1.00 88.25 638 ALA A O 1
ATOM 4938 N N . PHE A 1 639 ? 12.315 -42.910 -26.618 1.00 88.12 639 PHE A N 1
ATOM 4939 C CA . PHE A 1 639 ? 12.289 -41.571 -26.017 1.00 88.12 639 PHE A CA 1
ATOM 4940 C C . PHE A 1 639 ? 10.929 -41.195 -25.421 1.00 88.12 639 PHE A C 1
ATOM 4942 O O . PHE A 1 639 ? 10.863 -40.577 -24.359 1.00 88.12 639 PHE A O 1
ATOM 4949 N N . GLU A 1 640 ? 9.848 -41.635 -26.063 1.00 89.94 640 GLU A N 1
ATOM 4950 C CA . GLU A 1 640 ? 8.483 -41.464 -25.563 1.00 89.94 640 GLU A CA 1
ATOM 4951 C C . GLU A 1 640 ? 8.258 -42.199 -24.237 1.00 89.94 640 GLU A C 1
ATOM 4953 O O . GLU A 1 640 ? 7.559 -41.682 -23.364 1.00 89.94 640 GLU A O 1
ATOM 4958 N N . ASP A 1 641 ? 8.897 -43.359 -24.064 1.00 90.12 641 ASP A N 1
ATOM 4959 C CA . ASP A 1 641 ? 8.828 -44.162 -22.844 1.00 90.12 641 ASP A CA 1
ATOM 4960 C C . ASP A 1 641 ? 9.693 -43.566 -21.725 1.00 90.12 641 ASP A C 1
ATOM 4962 O O . ASP A 1 641 ? 9.340 -43.684 -20.552 1.00 90.12 641 ASP A O 1
ATOM 4966 N N . GLN A 1 642 ? 10.795 -42.880 -22.055 1.00 91.75 642 GLN A N 1
ATOM 4967 C CA . GLN A 1 642 ? 11.645 -42.192 -21.071 1.00 91.75 642 GLN A CA 1
ATOM 4968 C C . GLN A 1 642 ? 10.885 -41.060 -20.375 1.00 91.75 642 GLN A C 1
ATOM 4970 O O . GLN A 1 642 ? 10.764 -41.066 -19.148 1.00 91.75 642 GLN A O 1
ATOM 4975 N N . VAL A 1 643 ? 10.297 -40.135 -21.144 1.00 92.75 643 VAL A N 1
ATOM 4976 C CA . VAL A 1 643 ? 9.503 -39.033 -20.566 1.00 92.75 643 VAL A CA 1
ATOM 4977 C C . VAL A 1 643 ? 8.268 -39.551 -19.831 1.00 92.75 643 VAL A C 1
ATOM 4979 O O . VAL A 1 643 ? 7.884 -39.002 -18.800 1.00 92.75 643 VAL A O 1
ATOM 4982 N N . LEU A 1 644 ? 7.660 -40.640 -20.310 1.00 95.19 644 LEU A N 1
ATOM 4983 C CA . LEU A 1 644 ? 6.512 -41.247 -19.645 1.00 95.19 644 LEU A CA 1
ATOM 4984 C C . LEU A 1 644 ? 6.895 -41.900 -18.311 1.00 95.19 644 LEU A C 1
ATOM 4986 O O . LEU A 1 644 ? 6.176 -41.750 -17.324 1.00 95.19 644 LEU A O 1
ATOM 4990 N N . THR A 1 645 ? 8.047 -42.572 -18.260 1.00 95.00 645 THR A N 1
ATOM 4991 C CA . THR A 1 645 ? 8.590 -43.185 -17.039 1.00 95.00 645 THR A CA 1
ATOM 4992 C C . THR A 1 645 ? 8.902 -42.125 -15.982 1.00 95.00 645 THR A C 1
ATOM 4994 O O . THR A 1 645 ? 8.565 -42.302 -14.812 1.00 95.00 645 THR A O 1
ATOM 4997 N N . LEU A 1 646 ? 9.486 -40.992 -16.382 1.00 94.50 646 LEU A N 1
ATOM 4998 C CA . LEU A 1 646 ? 9.753 -39.880 -15.466 1.00 94.50 646 LEU A CA 1
ATOM 4999 C C . LEU A 1 646 ? 8.471 -39.189 -14.996 1.00 94.50 646 LEU A C 1
ATOM 5001 O O . LEU A 1 646 ? 8.333 -38.902 -13.806 1.00 94.50 646 LEU A O 1
ATOM 5005 N N . ALA A 1 647 ? 7.512 -38.959 -15.898 1.00 95.88 647 ALA A N 1
ATOM 5006 C CA . ALA A 1 647 ? 6.202 -38.421 -15.535 1.00 95.88 647 ALA A CA 1
ATOM 5007 C C . ALA A 1 647 ? 5.499 -39.318 -14.504 1.00 95.88 647 ALA A C 1
ATOM 5009 O O . ALA A 1 647 ? 4.947 -38.813 -13.526 1.00 95.88 647 ALA A O 1
ATOM 5010 N N . ARG A 1 648 ? 5.584 -40.642 -14.688 1.00 97.62 648 ARG A N 1
ATOM 5011 C CA . ARG A 1 648 ? 5.070 -41.640 -13.747 1.00 97.62 648 ARG A CA 1
ATOM 5012 C C . ARG A 1 648 ? 5.732 -41.547 -12.382 1.00 97.62 648 ARG A C 1
ATOM 5014 O O . ARG A 1 648 ? 5.026 -41.424 -11.388 1.00 97.62 648 ARG A O 1
ATOM 5021 N N . ALA A 1 649 ? 7.062 -41.584 -12.332 1.00 97.12 649 ALA A N 1
ATOM 5022 C CA . ALA A 1 649 ? 7.794 -41.554 -11.069 1.00 97.12 649 ALA A CA 1
ATOM 5023 C C . ALA A 1 649 ? 7.468 -40.292 -10.252 1.00 97.12 649 ALA A C 1
ATOM 5025 O O . ALA A 1 649 ? 7.274 -40.372 -9.041 1.00 97.12 649 ALA A O 1
ATOM 5026 N N . LYS A 1 650 ? 7.326 -39.140 -10.924 1.00 96.44 650 LYS A N 1
ATOM 5027 C CA . LYS A 1 650 ? 6.908 -37.875 -10.300 1.00 96.44 650 LYS A CA 1
ATOM 5028 C C . LYS A 1 650 ? 5.479 -37.948 -9.759 1.00 96.44 650 LYS A C 1
ATOM 5030 O O . LYS A 1 650 ? 5.257 -37.580 -8.611 1.00 96.44 650 LYS A O 1
ATOM 5035 N N . ALA A 1 651 ? 4.529 -38.454 -10.549 1.00 97.25 651 ALA A N 1
ATOM 5036 C CA . ALA A 1 651 ? 3.144 -38.615 -10.106 1.00 97.25 651 ALA A CA 1
ATOM 5037 C C . ALA A 1 651 ? 3.030 -39.554 -8.895 1.00 97.25 651 ALA A C 1
ATOM 5039 O O . ALA A 1 651 ? 2.366 -39.210 -7.922 1.00 97.25 651 ALA A O 1
ATOM 5040 N N . GLU A 1 652 ? 3.693 -40.714 -8.932 1.00 97.38 652 GLU A N 1
ATOM 5041 C CA . GLU A 1 652 ? 3.663 -41.705 -7.848 1.00 97.38 652 GLU A CA 1
ATOM 5042 C C . GLU A 1 652 ? 4.292 -41.154 -6.561 1.00 97.38 652 GLU A C 1
ATOM 5044 O O . GLU A 1 652 ? 3.719 -41.316 -5.484 1.00 97.38 652 GLU A O 1
ATOM 5049 N N . ALA A 1 653 ? 5.429 -40.459 -6.664 1.00 96.44 653 ALA A N 1
ATOM 5050 C CA . ALA A 1 653 ? 6.093 -39.856 -5.511 1.00 96.44 653 ALA A CA 1
ATOM 5051 C C . ALA A 1 653 ? 5.253 -38.738 -4.873 1.00 96.44 653 ALA A C 1
ATOM 5053 O O . ALA A 1 653 ? 5.113 -38.697 -3.652 1.00 96.44 653 ALA A O 1
ATOM 5054 N N . SER A 1 654 ? 4.650 -37.866 -5.686 1.00 96.31 654 SER A N 1
ATOM 5055 C CA . SER A 1 654 ? 3.758 -36.809 -5.198 1.00 96.31 654 SER A CA 1
ATOM 5056 C C . SER A 1 654 ? 2.458 -37.357 -4.616 1.00 96.31 654 SER A C 1
ATOM 5058 O O . SER A 1 654 ? 2.025 -36.880 -3.575 1.00 96.31 654 SER A O 1
ATOM 5060 N N . CYS A 1 655 ? 1.859 -38.377 -5.236 1.00 96.31 655 CYS A N 1
ATOM 5061 C CA . CYS A 1 655 ? 0.668 -39.046 -4.711 1.00 96.31 655 CYS A CA 1
ATOM 5062 C C . CYS A 1 655 ? 0.947 -39.654 -3.329 1.00 96.31 655 CYS A C 1
ATOM 5064 O O . CYS A 1 655 ? 0.218 -39.374 -2.382 1.00 96.31 655 CYS A O 1
ATOM 5066 N N . ALA A 1 656 ? 2.065 -40.373 -3.175 1.00 94.00 656 ALA A N 1
ATOM 5067 C CA . ALA A 1 656 ? 2.467 -40.963 -1.898 1.00 94.00 656 ALA A CA 1
ATOM 5068 C C . ALA A 1 656 ? 2.756 -39.930 -0.790 1.00 94.00 656 ALA A C 1
ATOM 5070 O O . ALA A 1 656 ? 2.695 -40.273 0.390 1.00 94.00 656 ALA A O 1
ATOM 5071 N N . ALA A 1 657 ? 3.104 -38.695 -1.162 1.00 92.00 657 ALA A N 1
ATOM 5072 C CA . ALA A 1 657 ? 3.356 -37.593 -0.237 1.00 92.00 657 ALA A CA 1
ATOM 5073 C C . ALA A 1 657 ? 2.113 -36.729 0.049 1.00 92.00 657 ALA A C 1
ATOM 5075 O O . ALA A 1 657 ? 2.173 -35.873 0.929 1.00 92.00 657 ALA A O 1
ATOM 5076 N N . SER A 1 658 ? 1.022 -36.916 -0.699 1.00 91.31 658 SER A N 1
ATOM 5077 C CA . SER A 1 658 ? -0.211 -36.135 -0.559 1.00 91.31 658 SER A CA 1
ATOM 5078 C C . SER A 1 658 ? -1.129 -36.685 0.538 1.00 91.31 658 SER A C 1
ATOM 5080 O O . SER A 1 658 ? -0.974 -37.824 0.978 1.00 91.31 658 SER A O 1
ATOM 5082 N N . GLU A 1 659 ? -2.118 -35.891 0.958 1.00 87.88 659 GLU A N 1
ATOM 5083 C CA . GLU A 1 659 ? -3.144 -36.314 1.928 1.00 87.88 659 GLU A CA 1
ATOM 5084 C C . GLU A 1 659 ? -4.218 -37.248 1.324 1.00 87.88 659 GLU A C 1
ATOM 5086 O O . GLU A 1 659 ? -5.088 -37.739 2.046 1.00 87.88 659 GLU A O 1
ATOM 5091 N N . GLY A 1 660 ? -4.118 -37.555 0.024 1.00 87.06 660 GLY A N 1
ATOM 5092 C CA . GLY A 1 660 ? -5.086 -38.347 -0.736 1.00 87.06 660 GLY A CA 1
ATOM 5093 C C . GLY A 1 660 ? -6.285 -37.530 -1.222 1.00 87.06 660 GLY A C 1
ATOM 5094 O O . GLY A 1 660 ? -6.452 -36.371 -0.856 1.00 87.06 660 GLY A O 1
ATOM 5095 N N . GLY A 1 661 ? -7.127 -38.114 -2.079 1.00 91.62 661 GLY A N 1
ATOM 5096 C CA . GLY A 1 661 ? -8.338 -37.441 -2.571 1.00 91.62 661 GLY A CA 1
ATOM 5097 C C . GLY A 1 661 ? -8.165 -36.628 -3.860 1.00 91.62 661 GLY A C 1
ATOM 5098 O O . GLY A 1 661 ? -9.101 -35.950 -4.279 1.00 91.62 661 GLY A O 1
ATOM 5099 N N . TYR A 1 662 ? -7.006 -36.702 -4.519 1.00 96.06 662 TYR A N 1
ATOM 5100 C CA . TYR A 1 662 ? -6.699 -35.901 -5.709 1.00 96.06 662 TYR A CA 1
ATOM 5101 C C . TYR A 1 662 ? -6.747 -36.701 -7.009 1.00 96.06 662 TYR A C 1
ATOM 5103 O O . TYR A 1 662 ? -6.588 -37.920 -7.049 1.00 96.06 662 TYR A O 1
ATOM 5111 N N . VAL A 1 663 ? -6.839 -35.971 -8.117 1.00 97.56 663 VAL A N 1
ATOM 5112 C CA . VAL A 1 663 ? -6.322 -36.433 -9.405 1.00 97.56 663 VAL A CA 1
ATOM 5113 C C . VAL A 1 663 ? -4.899 -35.905 -9.553 1.00 97.56 663 VAL A C 1
ATOM 5115 O O . VAL A 1 663 ? -4.691 -34.714 -9.766 1.00 97.56 663 VAL A O 1
ATOM 5118 N N . VAL A 1 664 ? -3.899 -36.774 -9.427 1.00 98.12 664 VAL A N 1
ATOM 5119 C CA . VAL A 1 664 ? -2.482 -36.392 -9.480 1.00 98.12 664 VAL A CA 1
ATOM 5120 C C . VAL A 1 664 ? -1.972 -36.458 -10.914 1.00 98.12 664 VAL A C 1
ATOM 5122 O O . VAL A 1 664 ? -2.076 -37.493 -11.567 1.00 98.12 664 VAL A O 1
ATOM 5125 N N . LEU A 1 665 ? -1.388 -35.364 -11.402 1.00 98.31 665 LEU A N 1
ATOM 5126 C CA . LEU A 1 665 ? -0.842 -35.226 -12.749 1.00 98.31 665 LEU A CA 1
ATOM 5127 C C . LEU A 1 665 ? 0.674 -35.005 -12.703 1.00 98.31 665 LEU A C 1
ATOM 5129 O O . LEU A 1 665 ? 1.150 -33.922 -12.362 1.00 98.31 665 LEU A O 1
ATOM 5133 N N . GLY A 1 666 ? 1.438 -36.020 -13.095 1.00 96.94 666 GLY A N 1
ATOM 5134 C CA . GLY A 1 666 ? 2.874 -35.921 -13.348 1.00 96.94 666 GLY A CA 1
ATOM 5135 C C . GLY A 1 666 ? 3.175 -35.602 -14.807 1.00 96.94 666 GLY A C 1
ATOM 5136 O O . GLY A 1 666 ? 2.433 -35.983 -15.716 1.00 96.94 666 GLY A O 1
ATOM 5137 N N . GLY A 1 667 ? 4.292 -34.912 -15.041 1.00 94.25 667 GLY A N 1
ATOM 5138 C CA . GLY A 1 667 ? 4.724 -34.574 -16.391 1.00 94.25 667 GLY A CA 1
ATOM 5139 C C . GLY A 1 667 ? 6.233 -34.438 -16.532 1.00 94.25 667 GLY A C 1
ATOM 5140 O O . GLY A 1 667 ? 6.908 -33.908 -15.644 1.00 94.25 667 GLY A O 1
ATOM 5141 N N . ASP A 1 668 ? 6.743 -34.860 -17.687 1.00 93.12 668 ASP A N 1
ATOM 5142 C CA . ASP A 1 668 ? 8.137 -34.685 -18.095 1.00 93.12 668 ASP A CA 1
ATOM 5143 C C . ASP A 1 668 ? 8.254 -34.363 -19.592 1.00 93.12 668 ASP A C 1
ATOM 5145 O O . ASP A 1 668 ? 7.341 -34.678 -20.354 1.00 93.12 668 ASP A O 1
ATOM 5149 N N . SER A 1 669 ? 9.324 -33.672 -20.002 1.00 91.25 669 SER A N 1
ATOM 5150 C CA . SER A 1 669 ? 9.506 -33.250 -21.395 1.00 91.25 669 SER A CA 1
ATOM 5151 C C . SER A 1 669 ? 10.974 -33.259 -21.810 1.00 91.25 669 SER A C 1
ATOM 5153 O O . SER A 1 669 ? 11.820 -32.701 -21.109 1.00 91.25 669 SER A O 1
ATOM 5155 N N . MET A 1 670 ? 11.263 -33.804 -22.992 1.00 89.88 670 MET A N 1
ATOM 5156 C CA . MET A 1 670 ? 12.607 -33.844 -23.576 1.00 89.88 670 MET A CA 1
ATOM 5157 C C . MET A 1 670 ? 12.573 -33.563 -25.079 1.00 89.88 670 MET A C 1
ATOM 5159 O O . MET A 1 670 ? 11.598 -33.879 -25.764 1.00 89.88 670 MET A O 1
ATOM 5163 N N . LEU A 1 671 ? 13.652 -32.968 -25.592 1.00 90.62 671 LEU A N 1
ATOM 5164 C CA . LEU A 1 671 ? 13.812 -32.673 -27.015 1.00 90.62 671 LEU A CA 1
ATOM 5165 C C . LEU A 1 671 ? 14.676 -33.741 -27.688 1.00 90.62 671 LEU A C 1
ATOM 5167 O O . LEU A 1 671 ? 15.823 -33.933 -27.293 1.00 90.62 671 LEU A O 1
ATOM 5171 N N . GLU A 1 672 ? 14.145 -34.394 -28.716 1.00 91.25 672 GLU A N 1
ATOM 5172 C CA . GLU A 1 672 ? 14.868 -35.294 -29.612 1.00 91.25 672 GLU A CA 1
ATOM 5173 C C . GLU A 1 672 ? 15.386 -34.520 -30.834 1.00 91.25 672 GLU A C 1
ATOM 5175 O O . GLU A 1 672 ? 14.610 -33.932 -31.597 1.00 91.25 672 GLU A O 1
ATOM 5180 N N . ILE A 1 673 ? 16.702 -34.564 -31.055 1.00 87.75 673 ILE A N 1
ATOM 5181 C CA . ILE A 1 673 ? 17.363 -34.027 -32.252 1.00 87.75 673 ILE A CA 1
ATOM 5182 C C . ILE A 1 673 ? 18.348 -35.066 -32.774 1.00 87.75 673 ILE A C 1
ATOM 5184 O O . ILE A 1 673 ? 19.180 -35.559 -32.019 1.00 87.75 673 ILE A O 1
ATOM 5188 N N . ASP A 1 674 ? 18.262 -35.404 -34.063 1.00 85.25 674 ASP A N 1
ATOM 5189 C CA . ASP A 1 674 ? 19.178 -36.339 -34.738 1.00 85.25 674 ASP A CA 1
ATOM 5190 C C . ASP A 1 674 ? 19.378 -37.688 -33.995 1.00 85.25 674 ASP A C 1
ATOM 5192 O O . ASP A 1 674 ? 20.433 -38.314 -34.090 1.00 85.25 674 ASP A O 1
ATOM 5196 N N . GLY A 1 675 ? 18.354 -38.158 -33.270 1.00 79.19 675 GLY A N 1
ATOM 5197 C CA . GLY A 1 675 ? 18.390 -39.409 -32.502 1.00 79.19 675 GLY A CA 1
ATOM 5198 C C . GLY A 1 675 ? 19.071 -39.311 -31.130 1.00 79.19 675 GLY A C 1
ATOM 5199 O O . GLY A 1 675 ? 19.436 -40.342 -30.567 1.00 79.19 675 GLY A O 1
ATOM 5200 N N . ALA A 1 676 ? 19.254 -38.103 -30.589 1.00 79.81 676 ALA A N 1
ATOM 5201 C CA . ALA A 1 676 ? 19.748 -37.857 -29.236 1.00 79.81 676 ALA A CA 1
ATOM 5202 C C . ALA A 1 676 ? 18.764 -36.993 -28.431 1.00 79.81 676 ALA A C 1
ATOM 5204 O O . ALA A 1 676 ? 18.137 -36.082 -28.976 1.00 79.81 676 ALA A O 1
ATOM 5205 N N . LEU A 1 677 ? 18.650 -37.264 -27.126 1.00 74.25 677 LEU A N 1
ATOM 5206 C CA . LEU A 1 677 ? 17.824 -36.474 -26.212 1.00 74.25 677 LEU A CA 1
ATOM 5207 C C . LEU A 1 677 ? 18.612 -35.355 -25.537 1.00 74.25 677 LEU A C 1
ATOM 5209 O O . LEU A 1 677 ? 19.709 -35.561 -25.017 1.00 74.25 677 LEU A O 1
ATOM 5213 N N . GLY A 1 678 ? 17.991 -34.181 -25.478 1.00 69.88 678 GLY A N 1
ATOM 5214 C CA . GLY A 1 678 ? 18.443 -33.036 -24.703 1.00 69.88 678 GLY A CA 1
ATOM 5215 C C . GLY A 1 678 ? 17.454 -32.681 -23.594 1.00 69.88 678 GLY A C 1
ATOM 5216 O O . GLY A 1 678 ? 16.326 -32.269 -23.870 1.00 69.88 678 GLY A O 1
ATOM 5217 N N . GLY A 1 679 ? 17.907 -32.779 -22.338 1.00 71.25 679 GLY A N 1
ATOM 5218 C CA . GLY A 1 679 ? 17.217 -32.232 -21.160 1.00 71.25 679 GLY A CA 1
ATOM 5219 C C . GLY A 1 679 ? 17.351 -30.706 -21.067 1.00 71.25 679 GLY A C 1
ATOM 5220 O O . GLY A 1 679 ? 17.413 -30.021 -22.080 1.00 71.25 679 GLY A O 1
ATOM 5221 N N . LYS A 1 680 ? 17.448 -30.126 -19.870 1.00 83.50 680 LYS A N 1
ATOM 5222 C CA . LYS A 1 680 ? 17.726 -28.682 -19.693 1.00 83.50 680 LYS A CA 1
ATOM 5223 C C . LYS A 1 680 ? 19.239 -28.402 -19.782 1.00 83.50 680 LYS A C 1
ATOM 5225 O O . LYS A 1 680 ? 19.993 -29.185 -19.206 1.00 83.50 680 LYS A O 1
ATOM 5230 N N . PRO A 1 681 ? 19.721 -27.336 -20.457 1.00 85.94 681 PRO A N 1
ATOM 5231 C CA . PRO A 1 681 ? 21.162 -27.069 -20.570 1.00 85.94 681 PRO A CA 1
ATOM 5232 C C . PRO A 1 681 ? 21.848 -26.724 -19.248 1.00 85.94 681 PRO A C 1
ATOM 5234 O O . PRO A 1 681 ? 23.011 -27.070 -19.067 1.00 85.94 681 PRO A O 1
ATOM 5237 N N . ARG A 1 682 ? 21.150 -26.021 -18.341 1.00 86.88 682 ARG A N 1
ATOM 5238 C CA . ARG A 1 682 ? 21.638 -25.516 -17.039 1.00 86.88 682 ARG A CA 1
ATOM 5239 C C . ARG A 1 682 ? 22.815 -24.527 -17.094 1.00 86.88 682 ARG A C 1
ATOM 5241 O O . ARG A 1 682 ? 23.058 -23.839 -16.111 1.00 86.88 682 ARG A O 1
ATOM 5248 N N . THR A 1 683 ? 23.534 -24.416 -18.212 1.00 91.06 683 THR A N 1
ATOM 5249 C CA . THR A 1 683 ? 24.633 -23.459 -18.404 1.00 91.06 683 THR A CA 1
ATOM 5250 C C . THR A 1 683 ? 24.520 -22.742 -19.746 1.00 91.06 683 THR A C 1
ATOM 5252 O O . THR A 1 683 ? 23.987 -23.281 -20.719 1.00 91.06 683 THR A O 1
ATOM 5255 N N . ALA A 1 684 ? 25.048 -21.517 -19.804 1.00 93.06 684 ALA A N 1
ATOM 5256 C CA . ALA A 1 684 ? 25.062 -20.717 -21.024 1.00 93.06 684 ALA A CA 1
ATOM 5257 C C . ALA A 1 684 ? 25.854 -21.400 -22.155 1.00 93.06 684 ALA A C 1
ATOM 5259 O O . ALA A 1 684 ? 25.421 -21.385 -23.303 1.00 93.06 684 ALA A O 1
ATOM 5260 N N . ASP A 1 685 ? 26.978 -22.049 -21.841 1.00 94.38 685 ASP A N 1
ATOM 5261 C CA . ASP A 1 685 ? 27.792 -22.736 -22.850 1.00 94.38 685 ASP A CA 1
ATOM 5262 C C . ASP A 1 685 ? 27.069 -23.952 -23.437 1.00 94.38 685 ASP A C 1
ATOM 5264 O O . ASP A 1 685 ? 27.009 -24.087 -24.659 1.00 94.38 685 ASP A O 1
ATOM 5268 N N . ALA A 1 686 ? 26.412 -24.760 -22.597 1.00 90.94 686 ALA A N 1
ATOM 5269 C CA . ALA A 1 686 ? 25.588 -25.871 -23.071 1.00 90.94 686 ALA A CA 1
ATOM 5270 C C . ALA A 1 686 ? 24.387 -25.384 -23.902 1.00 90.94 686 ALA A C 1
ATOM 5272 O O . ALA A 1 686 ? 24.003 -26.029 -24.878 1.00 90.94 686 ALA A O 1
ATOM 5273 N N . ALA A 1 687 ? 23.799 -24.235 -23.551 1.00 93.62 687 ALA A N 1
ATOM 5274 C CA . ALA A 1 687 ? 22.715 -23.634 -24.324 1.00 93.62 687 ALA A CA 1
ATOM 5275 C C . ALA A 1 687 ? 23.196 -23.144 -25.703 1.00 93.62 687 ALA A C 1
ATOM 5277 O O . ALA A 1 687 ? 22.511 -23.377 -26.699 1.00 93.62 687 ALA A O 1
ATOM 5278 N N . ARG A 1 688 ? 24.389 -22.530 -25.789 1.00 96.69 688 ARG A N 1
ATOM 5279 C CA . ARG A 1 688 ? 25.009 -22.123 -27.066 1.00 96.69 688 ARG A CA 1
ATOM 5280 C C . ARG A 1 688 ? 25.309 -23.315 -27.959 1.00 96.69 688 ARG A C 1
ATOM 5282 O O . ARG A 1 688 ? 24.999 -23.277 -29.146 1.00 96.69 688 ARG A O 1
ATOM 5289 N N . GLU A 1 689 ? 25.939 -24.350 -27.406 1.00 93.69 689 GLU A N 1
ATOM 5290 C CA . GLU A 1 689 ? 26.247 -25.577 -28.147 1.00 93.69 689 GLU A CA 1
ATOM 5291 C C . GLU A 1 689 ? 24.970 -26.205 -28.689 1.00 93.69 689 GLU A C 1
ATOM 5293 O O . GLU A 1 689 ? 24.884 -26.464 -29.889 1.00 93.69 689 GLU A O 1
ATOM 5298 N N . ARG A 1 690 ? 23.934 -26.306 -27.850 1.00 91.38 690 ARG A N 1
ATOM 5299 C CA . ARG A 1 690 ? 22.637 -26.807 -28.286 1.00 91.38 690 ARG A CA 1
ATOM 5300 C C . ARG A 1 690 ? 22.058 -25.974 -29.419 1.00 91.38 690 ARG A C 1
ATOM 5302 O O . ARG A 1 690 ? 21.735 -26.531 -30.456 1.00 91.38 690 ARG A O 1
ATOM 5309 N N . TRP A 1 691 ? 21.974 -24.653 -29.287 1.00 94.50 691 TRP A N 1
ATOM 5310 C CA . TRP A 1 691 ? 21.427 -23.808 -30.353 1.00 94.50 691 TRP A CA 1
ATOM 5311 C C . TRP A 1 691 ? 22.203 -23.894 -31.669 1.00 94.50 691 TRP A C 1
ATOM 5313 O O . TRP A 1 691 ? 21.591 -23.880 -32.737 1.00 94.50 691 TRP A O 1
ATOM 5323 N N . ARG A 1 692 ? 23.530 -24.059 -31.618 1.00 94.38 692 ARG A N 1
ATOM 5324 C CA . ARG A 1 692 ? 24.343 -24.324 -32.817 1.00 94.38 692 ARG A CA 1
ATOM 5325 C C . ARG A 1 692 ? 23.993 -25.661 -33.471 1.00 94.38 692 ARG A C 1
ATOM 5327 O O . ARG A 1 692 ? 24.101 -25.774 -34.690 1.00 94.38 692 ARG A O 1
ATOM 5334 N N . GLU A 1 693 ? 23.582 -26.653 -32.686 1.00 91.31 693 GLU A N 1
ATOM 5335 C CA . GLU A 1 693 ? 23.105 -27.945 -33.182 1.00 91.31 693 GLU A CA 1
ATOM 5336 C C . GLU A 1 693 ? 21.663 -27.893 -33.700 1.00 91.31 693 GLU A C 1
ATOM 5338 O O . GLU A 1 693 ? 21.361 -28.622 -34.646 1.00 91.31 693 GLU A O 1
ATOM 5343 N N . MET A 1 694 ? 20.791 -27.062 -33.109 1.00 92.38 694 MET A N 1
ATOM 5344 C CA . MET A 1 694 ? 19.364 -26.983 -33.462 1.00 92.38 694 MET A CA 1
ATOM 5345 C C . MET A 1 694 ? 19.057 -26.060 -34.642 1.00 92.38 694 MET A C 1
ATOM 5347 O O . MET A 1 694 ? 18.084 -26.315 -35.352 1.00 92.38 694 MET A O 1
ATOM 5351 N N . ARG A 1 695 ? 19.820 -24.971 -34.826 1.00 94.69 695 ARG A N 1
ATOM 5352 C CA . ARG A 1 695 ? 19.507 -23.941 -35.832 1.00 94.69 695 ARG A CA 1
ATOM 5353 C C . ARG A 1 695 ? 19.298 -24.550 -37.222 1.00 94.69 695 ARG A C 1
ATOM 5355 O O . ARG A 1 695 ? 20.034 -25.449 -37.630 1.00 94.69 695 ARG A O 1
ATOM 5362 N N . GLY A 1 696 ? 18.252 -24.097 -37.907 1.00 95.75 696 GLY A N 1
ATOM 5363 C CA . GLY A 1 696 ? 17.858 -24.576 -39.234 1.00 95.75 696 GLY A CA 1
ATOM 5364 C C . GLY A 1 696 ? 17.346 -26.019 -39.299 1.00 95.75 696 GLY A C 1
ATOM 5365 O O . GLY A 1 696 ? 17.067 -26.518 -40.393 1.00 95.75 696 GLY A O 1
ATOM 5366 N N . LYS A 1 697 ? 17.236 -26.729 -38.167 1.00 95.12 697 LYS A N 1
ATOM 5367 C CA . LYS A 1 697 ? 16.793 -28.128 -38.127 1.00 95.12 697 LYS A CA 1
ATOM 5368 C C . LYS A 1 697 ? 15.359 -28.277 -37.632 1.00 95.12 697 LYS A C 1
ATOM 5370 O O . LYS A 1 697 ? 14.743 -27.379 -37.062 1.00 95.12 697 LYS A O 1
ATOM 5375 N N . ARG A 1 698 ? 14.847 -29.490 -37.839 1.00 95.06 698 ARG A N 1
ATOM 5376 C CA . ARG A 1 698 ? 13.636 -30.007 -37.205 1.00 95.06 698 ARG A CA 1
ATOM 5377 C C . ARG A 1 698 ? 14.029 -30.854 -35.997 1.00 95.06 698 ARG A C 1
ATOM 5379 O O . ARG A 1 698 ? 14.874 -31.738 -36.133 1.00 95.06 698 ARG A O 1
ATOM 5386 N N . ALA A 1 699 ? 13.353 -30.647 -34.879 1.00 93.44 699 ALA A N 1
ATOM 5387 C CA . ALA A 1 699 ? 13.411 -31.502 -33.700 1.00 93.44 699 ALA A CA 1
ATOM 5388 C C . ALA A 1 699 ? 12.017 -32.007 -33.330 1.00 93.44 699 ALA A C 1
ATOM 5390 O O . ALA A 1 699 ? 11.012 -31.458 -33.785 1.00 93.44 699 ALA A O 1
ATOM 5391 N N . ARG A 1 700 ? 11.958 -33.032 -32.484 1.00 94.25 700 ARG A N 1
ATOM 5392 C CA . ARG A 1 700 ? 10.709 -33.548 -31.924 1.00 94.25 700 ARG A CA 1
ATOM 5393 C C . ARG A 1 700 ? 10.731 -33.401 -30.413 1.00 94.25 700 ARG A C 1
ATOM 5395 O O . ARG A 1 700 ? 11.615 -33.934 -29.757 1.00 94.25 700 ARG A O 1
ATOM 5402 N N . LEU A 1 701 ? 9.776 -32.669 -29.849 1.00 93.06 701 LEU A N 1
ATOM 5403 C CA . LEU A 1 701 ? 9.613 -32.591 -28.402 1.00 93.06 701 LEU A CA 1
ATOM 5404 C C . LEU A 1 701 ? 8.614 -33.654 -27.946 1.00 93.06 701 LEU A C 1
ATOM 5406 O O . LEU A 1 701 ? 7.484 -33.691 -28.435 1.00 93.06 701 LEU A O 1
ATOM 5410 N N . HIS A 1 702 ? 9.027 -34.480 -26.990 1.00 94.00 702 HIS A N 1
ATOM 5411 C CA . HIS A 1 702 ? 8.180 -35.466 -26.331 1.00 94.00 702 HIS A CA 1
ATOM 5412 C C . HIS A 1 702 ? 7.781 -34.957 -24.952 1.00 94.00 702 HIS A C 1
ATOM 5414 O O . HIS A 1 702 ? 8.651 -34.591 -24.166 1.00 94.00 702 HIS A O 1
ATOM 5420 N N . SER A 1 703 ? 6.485 -34.973 -24.649 1.00 93.69 703 SER A N 1
ATOM 5421 C CA . SER A 1 703 ? 5.930 -34.597 -23.347 1.00 93.69 703 SER A CA 1
ATOM 5422 C C . SER A 1 703 ? 5.089 -35.743 -22.784 1.00 93.69 703 SER A C 1
ATOM 5424 O O . SER A 1 703 ? 3.994 -36.028 -23.279 1.00 93.69 703 SER A O 1
ATOM 5426 N N . GLY A 1 704 ? 5.617 -36.415 -21.762 1.00 95.44 704 GLY A N 1
ATOM 5427 C CA . GLY A 1 704 ? 4.962 -37.505 -21.044 1.00 95.44 704 GLY A CA 1
ATOM 5428 C C . GLY A 1 704 ? 3.986 -36.975 -19.998 1.00 95.44 704 GLY A C 1
ATOM 5429 O O . GLY A 1 704 ? 4.282 -35.996 -19.313 1.00 95.44 704 GLY A O 1
ATOM 5430 N N . HIS A 1 705 ? 2.825 -37.618 -19.885 1.00 97.88 705 HIS A N 1
ATOM 5431 C CA . HIS A 1 705 ? 1.762 -37.276 -18.941 1.00 97.88 705 HIS A CA 1
ATOM 5432 C C . HIS A 1 705 ? 1.369 -38.530 -18.180 1.00 97.88 705 HIS A C 1
ATOM 5434 O O . HIS A 1 705 ? 1.039 -39.536 -18.807 1.00 97.88 705 HIS A O 1
ATOM 5440 N N . TRP A 1 706 ? 1.366 -38.473 -16.853 1.00 98.44 706 TRP A N 1
ATOM 5441 C CA . TRP A 1 706 ? 0.912 -39.577 -16.016 1.00 98.44 706 TRP A CA 1
ATOM 5442 C C . TRP A 1 706 ? -0.159 -39.100 -15.051 1.00 98.44 706 TRP A C 1
ATOM 5444 O O . TRP A 1 706 ? 0.024 -38.079 -14.393 1.00 98.44 706 TRP A O 1
ATOM 5454 N N . LEU A 1 707 ? -1.268 -39.828 -14.982 1.00 98.31 707 LEU A N 1
ATOM 5455 C CA . LEU A 1 707 ? -2.415 -39.508 -14.150 1.00 98.31 707 LEU A CA 1
ATOM 5456 C C . LEU A 1 707 ? -2.651 -40.630 -13.140 1.00 98.31 707 LEU A C 1
ATOM 5458 O O . LEU A 1 707 ? -2.653 -41.808 -13.504 1.00 98.31 707 LEU A O 1
ATOM 5462 N N . ILE A 1 708 ? -2.859 -40.247 -11.883 1.00 98.31 708 ILE A N 1
ATOM 5463 C CA . ILE A 1 708 ? -3.290 -41.129 -10.797 1.00 98.31 708 ILE A CA 1
ATOM 5464 C C . ILE A 1 708 ? -4.601 -40.574 -10.251 1.00 98.31 708 ILE A C 1
ATOM 5466 O O . ILE A 1 708 ? -4.656 -39.428 -9.815 1.00 98.31 708 ILE A O 1
ATOM 5470 N N . ASP A 1 709 ? -5.658 -41.373 -10.304 1.00 97.50 709 ASP A N 1
ATOM 5471 C CA . ASP A 1 709 ? -6.935 -41.056 -9.676 1.00 97.50 709 ASP A CA 1
ATOM 5472 C C . ASP A 1 709 ? -6.952 -41.613 -8.251 1.00 97.50 709 ASP A C 1
ATOM 5474 O O . ASP A 1 709 ? -7.288 -42.778 -8.040 1.00 97.50 709 ASP A O 1
ATOM 5478 N N . ASP A 1 710 ? -6.548 -40.776 -7.298 1.00 96.25 710 ASP A N 1
ATOM 5479 C CA . ASP A 1 710 ? -6.432 -41.089 -5.869 1.00 96.25 710 ASP A CA 1
ATOM 5480 C C . ASP A 1 710 ? -7.648 -40.593 -5.061 1.00 96.25 710 ASP A C 1
ATOM 5482 O O . ASP A 1 710 ? -7.605 -40.454 -3.839 1.00 96.25 710 ASP A O 1
ATOM 5486 N N . ARG A 1 711 ? -8.757 -40.291 -5.750 1.00 94.69 711 ARG A N 1
ATOM 5487 C CA . ARG A 1 711 ? -10.037 -39.941 -5.121 1.00 94.69 711 ARG A CA 1
ATOM 5488 C C . ARG A 1 711 ? -10.662 -41.167 -4.449 1.00 94.69 711 ARG A C 1
ATOM 5490 O O . ARG A 1 711 ? -10.480 -42.300 -4.904 1.00 94.69 711 ARG A O 1
ATOM 5497 N N . ASP A 1 712 ? -11.460 -40.949 -3.405 1.00 89.94 712 ASP A N 1
ATOM 5498 C CA . ASP A 1 712 ? -12.228 -42.029 -2.778 1.00 89.94 712 ASP A CA 1
ATOM 5499 C C . ASP A 1 712 ? -13.266 -42.591 -3.778 1.00 89.94 712 ASP A C 1
ATOM 5501 O O . ASP A 1 712 ? -13.907 -41.817 -4.499 1.00 89.94 712 ASP A O 1
ATOM 5505 N N . PRO A 1 713 ? -13.487 -43.920 -3.849 1.00 88.19 713 PRO A N 1
ATOM 5506 C CA . PRO A 1 713 ? -14.558 -44.502 -4.661 1.00 88.19 713 PRO A CA 1
ATOM 5507 C C . PRO A 1 713 ? -15.957 -43.917 -4.406 1.00 88.19 713 PRO A C 1
ATOM 5509 O O . PRO A 1 713 ? -16.797 -43.930 -5.308 1.00 88.19 713 PRO A O 1
ATOM 5512 N N . LEU A 1 714 ? -16.224 -43.416 -3.196 1.00 84.44 714 LEU A N 1
ATOM 5513 C CA . LEU A 1 714 ? -17.463 -42.723 -2.838 1.00 84.44 714 LEU A CA 1
ATOM 5514 C C . LEU A 1 714 ? -17.583 -41.344 -3.506 1.00 84.44 714 LEU A C 1
ATOM 5516 O O . LEU A 1 714 ? -18.701 -40.931 -3.811 1.00 84.44 714 LEU A O 1
ATOM 5520 N N . ASP A 1 715 ? -16.454 -40.707 -3.819 1.00 81.56 715 ASP A N 1
ATOM 5521 C CA . ASP A 1 715 ? -16.349 -39.408 -4.498 1.00 81.56 715 ASP A CA 1
ATOM 5522 C C . ASP A 1 715 ? -16.087 -39.561 -6.010 1.00 81.56 715 ASP A C 1
ATOM 5524 O O . ASP A 1 715 ? -15.664 -38.635 -6.705 1.00 81.56 715 ASP A O 1
ATOM 5528 N N . GLY A 1 716 ? -16.346 -40.758 -6.550 1.00 84.75 716 GLY A N 1
ATOM 5529 C CA . GLY A 1 716 ? -16.178 -41.068 -7.970 1.00 84.75 716 GLY A CA 1
ATOM 5530 C C . GLY A 1 716 ? -14.749 -41.432 -8.379 1.00 84.75 716 GLY A C 1
ATOM 5531 O O . GLY A 1 716 ? -14.460 -41.465 -9.577 1.00 84.75 716 GLY A O 1
ATOM 5532 N N . GLY A 1 717 ? -13.868 -41.720 -7.419 1.00 92.31 717 GLY A N 1
ATOM 5533 C CA . GLY A 1 717 ? -12.514 -42.196 -7.674 1.00 92.31 717 GLY A CA 1
ATOM 5534 C C . GLY A 1 717 ? -12.460 -43.595 -8.279 1.00 92.31 717 GLY A C 1
ATOM 5535 O O . GLY A 1 717 ? -13.144 -44.527 -7.852 1.00 92.31 717 GLY A O 1
ATOM 5536 N N . THR A 1 718 ? -11.629 -43.752 -9.304 1.00 95.00 718 THR A N 1
ATOM 5537 C CA . THR A 1 718 ? -11.464 -45.011 -10.043 1.00 95.00 718 THR A CA 1
ATOM 5538 C C . THR A 1 718 ? -10.255 -45.830 -9.588 1.00 95.00 718 THR A C 1
ATOM 5540 O O . THR A 1 718 ? -10.174 -47.015 -9.920 1.00 95.00 718 THR A O 1
ATOM 5543 N N . GLY A 1 719 ? -9.306 -45.227 -8.861 1.00 93.62 719 GLY A N 1
ATOM 5544 C CA . GLY A 1 719 ? -8.018 -45.847 -8.530 1.00 93.62 719 GLY A CA 1
ATOM 5545 C C . GLY A 1 719 ? -7.110 -46.069 -9.747 1.00 93.62 719 GLY A C 1
ATOM 5546 O O . GLY A 1 719 ? -6.137 -46.822 -9.667 1.00 93.62 719 GLY A O 1
ATOM 5547 N N . ALA A 1 720 ? -7.451 -45.498 -10.907 1.00 95.62 720 ALA A N 1
ATOM 5548 C CA . ALA A 1 720 ? -6.713 -45.712 -12.141 1.00 95.62 720 ALA A CA 1
ATOM 5549 C C . ALA A 1 720 ? -5.353 -45.002 -12.107 1.00 95.62 720 ALA A C 1
ATOM 5551 O O . ALA A 1 720 ? -5.239 -43.859 -11.674 1.00 95.62 720 ALA A O 1
ATOM 5552 N N . THR A 1 721 ? -4.325 -45.673 -12.627 1.00 97.81 721 THR A N 1
ATOM 5553 C CA . THR A 1 721 ? -2.980 -45.117 -12.816 1.00 97.81 721 THR A CA 1
ATOM 5554 C C . THR A 1 721 ? -2.505 -45.445 -14.224 1.00 97.81 721 THR A C 1
ATOM 5556 O O . THR A 1 721 ? -2.403 -46.615 -14.602 1.00 97.81 721 THR A O 1
ATOM 5559 N N . PHE A 1 722 ? -2.308 -44.419 -15.046 1.00 97.88 722 PHE A N 1
ATOM 5560 C CA . PHE A 1 722 ? -1.951 -44.577 -16.455 1.00 97.88 722 PHE A CA 1
ATOM 5561 C C . PHE A 1 722 ? -1.376 -43.283 -17.024 1.00 97.88 722 PHE A C 1
ATOM 5563 O O . PHE A 1 722 ? -1.535 -42.200 -16.464 1.00 97.88 722 PHE A O 1
ATOM 5570 N N . GLY A 1 723 ? -0.723 -43.379 -18.176 1.00 97.12 723 GLY A N 1
ATOM 5571 C CA . GLY A 1 723 ? -0.138 -42.222 -18.828 1.00 97.12 723 GLY A CA 1
ATOM 5572 C C . GLY A 1 723 ? -0.006 -42.382 -20.332 1.00 97.12 723 GLY A C 1
ATOM 5573 O O . GLY A 1 723 ? -0.193 -43.468 -20.881 1.00 97.12 723 GLY A O 1
ATOM 5574 N N . ASN A 1 724 ? 0.295 -41.274 -21.000 1.00 96.75 724 ASN A N 1
ATOM 5575 C CA . ASN A 1 724 ? 0.483 -41.221 -22.442 1.00 96.75 724 ASN A CA 1
ATOM 5576 C C . ASN A 1 724 ? 1.435 -40.071 -22.819 1.00 96.75 724 ASN A C 1
ATOM 5578 O O . ASN A 1 724 ? 1.628 -39.129 -22.045 1.00 96.75 724 ASN A O 1
ATOM 5582 N N . THR A 1 725 ? 2.008 -40.125 -24.018 1.00 96.25 725 THR A N 1
ATOM 5583 C CA . THR A 1 725 ? 2.996 -39.152 -24.497 1.00 96.25 725 THR A CA 1
ATOM 5584 C C . THR A 1 725 ? 2.438 -38.353 -25.672 1.00 96.25 725 THR A C 1
ATOM 5586 O O . THR A 1 725 ? 1.810 -38.895 -26.580 1.00 96.25 725 THR A O 1
ATOM 5589 N N . ALA A 1 726 ? 2.657 -37.038 -25.654 1.00 95.81 726 ALA A N 1
ATOM 5590 C CA . ALA A 1 726 ? 2.402 -36.153 -26.784 1.00 95.81 726 ALA A CA 1
ATOM 5591 C C . ALA A 1 726 ? 3.734 -35.774 -27.441 1.00 95.81 726 ALA A C 1
ATOM 5593 O O . ALA A 1 726 ? 4.627 -35.268 -26.764 1.00 95.81 726 ALA A O 1
ATOM 5594 N N . SER A 1 727 ? 3.847 -35.998 -28.750 1.00 94.75 727 SER A N 1
ATOM 5595 C CA . SER A 1 727 ? 5.049 -35.708 -29.538 1.00 94.75 727 SER A CA 1
ATOM 5596 C C . SER A 1 727 ? 4.739 -34.617 -30.568 1.00 94.75 727 SER A C 1
ATOM 5598 O O . SER A 1 727 ? 3.811 -34.775 -31.365 1.00 94.75 727 SER A O 1
ATOM 5600 N N . THR A 1 728 ? 5.504 -33.525 -30.563 1.00 95.25 728 THR A N 1
ATOM 5601 C CA . THR A 1 728 ? 5.298 -32.365 -31.449 1.00 95.25 728 THR A CA 1
ATOM 5602 C C . THR A 1 728 ? 6.591 -32.014 -32.181 1.00 95.25 728 THR A C 1
ATOM 5604 O O . THR A 1 728 ? 7.646 -31.897 -31.561 1.00 95.25 728 THR A O 1
ATOM 5607 N N . ASP A 1 729 ? 6.513 -31.829 -33.500 1.00 96.44 729 ASP A N 1
ATOM 5608 C CA . ASP A 1 729 ? 7.658 -31.427 -34.321 1.00 96.44 729 ASP A CA 1
ATOM 5609 C C . ASP A 1 729 ? 7.823 -29.899 -34.301 1.00 96.44 729 ASP A C 1
ATOM 5611 O O . ASP A 1 729 ? 6.865 -29.153 -34.513 1.00 96.44 729 ASP A O 1
ATOM 5615 N N . VAL A 1 730 ? 9.050 -29.433 -34.070 1.00 96.00 730 VAL A N 1
ATOM 5616 C CA . VAL A 1 730 ? 9.427 -28.015 -33.994 1.00 96.00 730 VAL A CA 1
ATOM 5617 C C . VAL A 1 730 ? 10.519 -27.733 -35.021 1.00 96.00 730 VAL A C 1
ATOM 5619 O O . VAL A 1 730 ? 11.469 -28.505 -35.157 1.00 96.00 730 VAL A O 1
ATOM 5622 N N . TYR A 1 731 ? 10.370 -26.640 -35.764 1.00 96.94 731 TYR A N 1
ATOM 5623 C CA . TYR A 1 731 ? 11.290 -26.217 -36.816 1.00 96.94 731 TYR A CA 1
ATOM 5624 C C . TYR A 1 731 ? 11.950 -24.902 -36.405 1.00 96.94 731 TYR A C 1
ATOM 5626 O O . TYR A 1 731 ? 11.255 -23.910 -36.174 1.00 96.94 731 TYR A O 1
ATOM 5634 N N . PHE A 1 732 ? 13.278 -24.909 -36.307 1.00 96.94 732 PHE A N 1
ATOM 5635 C CA . PHE A 1 732 ? 14.069 -23.769 -35.850 1.00 96.94 732 PHE A CA 1
ATOM 5636 C C . PHE A 1 732 ? 14.612 -22.953 -37.017 1.00 96.94 732 PHE A C 1
ATOM 5638 O O . PHE A 1 732 ? 15.029 -23.512 -38.032 1.00 96.94 732 PHE A O 1
ATOM 5645 N N . ALA A 1 733 ? 14.674 -21.637 -36.833 1.00 96.62 733 ALA A N 1
ATOM 5646 C CA . ALA A 1 733 ? 15.294 -20.722 -37.779 1.00 96.62 733 ALA A CA 1
ATOM 5647 C C . ALA A 1 733 ? 16.819 -20.933 -37.869 1.00 96.62 733 ALA A C 1
ATOM 5649 O O . ALA A 1 733 ? 17.460 -21.468 -36.958 1.00 96.62 733 ALA A O 1
ATOM 5650 N N . GLU A 1 734 ? 17.419 -20.502 -38.979 1.00 97.06 734 GLU A N 1
ATOM 5651 C CA . GLU A 1 734 ? 18.875 -20.518 -39.183 1.00 97.06 734 GLU A CA 1
ATOM 5652 C C . GLU A 1 734 ? 19.528 -19.303 -38.495 1.00 97.06 734 GLU A C 1
ATOM 5654 O O . GLU A 1 734 ? 19.736 -18.260 -39.114 1.00 97.06 734 GLU A O 1
ATOM 5659 N N . LEU A 1 735 ? 19.829 -19.428 -37.199 1.00 96.25 735 LEU A N 1
ATOM 5660 C CA . LEU A 1 735 ? 20.396 -18.338 -36.393 1.00 96.25 735 LEU A CA 1
ATOM 5661 C C . LEU A 1 735 ? 21.897 -18.128 -36.632 1.00 96.25 735 LEU A C 1
ATOM 5663 O O . LEU A 1 735 ? 22.701 -19.069 -36.647 1.00 96.25 735 LEU A O 1
ATOM 5667 N N . SER A 1 736 ? 22.307 -16.862 -36.675 1.00 97.69 736 SER A N 1
ATOM 5668 C CA . SER A 1 736 ? 23.711 -16.474 -36.540 1.00 97.69 736 SER A CA 1
ATOM 5669 C C . SER A 1 736 ? 24.227 -16.691 -35.111 1.00 97.69 736 SER A C 1
ATOM 5671 O O . SER A 1 736 ? 23.465 -16.691 -34.147 1.00 97.69 736 SER A O 1
ATOM 5673 N N . ASP A 1 737 ? 25.547 -16.827 -34.943 1.00 97.62 737 ASP A N 1
ATOM 5674 C CA . ASP A 1 737 ? 26.142 -16.979 -33.604 1.00 97.62 737 ASP A CA 1
ATOM 5675 C C . ASP A 1 737 ? 25.851 -15.767 -32.695 1.00 97.62 737 ASP A C 1
ATOM 5677 O O . ASP A 1 737 ? 25.699 -15.933 -31.489 1.00 97.62 737 ASP A O 1
ATOM 5681 N N . ALA A 1 738 ? 25.696 -14.568 -33.269 1.00 97.44 738 ALA A N 1
ATOM 5682 C CA . ALA A 1 738 ? 25.336 -13.363 -32.524 1.00 97.44 738 ALA A CA 1
ATOM 5683 C C . ALA A 1 738 ? 23.895 -13.409 -31.987 1.00 97.44 738 ALA A C 1
ATOM 5685 O O . ALA A 1 738 ? 23.651 -12.981 -30.862 1.00 97.44 738 ALA A O 1
ATOM 5686 N N . GLU A 1 739 ? 22.949 -13.945 -32.763 1.00 97.62 739 GLU A N 1
ATOM 5687 C CA . GLU A 1 739 ? 21.567 -14.154 -32.307 1.00 97.62 739 GLU A CA 1
ATOM 5688 C C . GLU A 1 739 ? 21.500 -15.231 -31.224 1.00 97.62 739 GLU A C 1
ATOM 5690 O O . GLU A 1 739 ? 20.795 -15.054 -30.234 1.00 97.62 739 GLU A O 1
ATOM 5695 N N . ILE A 1 740 ? 22.288 -16.305 -31.364 1.00 97.94 740 ILE A N 1
ATOM 5696 C CA . ILE A 1 740 ? 22.413 -17.338 -30.327 1.00 97.94 740 ILE A CA 1
ATOM 5697 C C . ILE A 1 740 ? 22.962 -16.730 -29.033 1.00 97.94 740 ILE A C 1
ATOM 5699 O O . ILE A 1 740 ? 22.395 -16.953 -27.967 1.00 97.94 740 ILE A O 1
ATOM 5703 N N . ASP A 1 741 ? 24.041 -15.948 -29.104 1.00 96.94 741 ASP A N 1
ATOM 5704 C CA . ASP A 1 741 ? 24.633 -15.315 -27.923 1.00 96.94 741 ASP A CA 1
ATOM 5705 C C . ASP A 1 741 ? 23.674 -14.320 -27.261 1.00 96.94 741 ASP A C 1
ATOM 5707 O O . ASP A 1 741 ? 23.566 -14.305 -26.032 1.00 96.94 741 ASP A O 1
ATOM 5711 N N . ALA A 1 742 ? 22.940 -13.540 -28.059 1.00 96.44 742 ALA A N 1
ATOM 5712 C CA . ALA A 1 742 ? 21.910 -12.637 -27.563 1.00 96.44 742 ALA A CA 1
ATOM 5713 C C . ALA A 1 742 ? 20.789 -13.409 -26.857 1.00 96.44 742 ALA A C 1
ATOM 5715 O O . ALA A 1 742 ? 20.436 -13.067 -25.729 1.00 96.44 742 ALA A O 1
ATOM 5716 N N . TYR A 1 743 ? 20.287 -14.493 -27.455 1.00 96.94 743 TYR A N 1
ATOM 5717 C CA . TYR A 1 743 ? 19.244 -15.299 -26.830 1.00 96.94 743 TYR A CA 1
ATOM 5718 C C . TYR A 1 743 ? 19.728 -15.965 -25.541 1.00 96.94 743 TYR A C 1
ATOM 5720 O O . TYR A 1 743 ? 19.065 -15.886 -24.512 1.00 96.94 743 TYR A O 1
ATOM 5728 N N . VAL A 1 744 ? 20.927 -16.547 -25.545 1.00 96.75 744 VAL A N 1
ATOM 5729 C CA . VAL A 1 744 ? 21.516 -17.158 -24.347 1.00 96.75 744 VAL A CA 1
ATOM 5730 C C . VAL A 1 744 ? 21.751 -16.130 -23.238 1.00 96.75 744 VAL A C 1
ATOM 5732 O O . VAL A 1 744 ? 21.576 -16.461 -22.066 1.00 96.75 744 VAL A O 1
ATOM 5735 N N . SER A 1 745 ? 22.078 -14.878 -23.578 1.00 95.56 745 SER A N 1
ATOM 5736 C CA . SER A 1 745 ? 22.254 -13.805 -22.590 1.00 95.56 745 SER A CA 1
ATOM 5737 C C . SER A 1 745 ? 20.972 -13.430 -21.840 1.00 95.56 745 SER A C 1
ATOM 5739 O O . SER A 1 745 ? 21.066 -12.891 -20.742 1.00 95.56 745 SER A O 1
ATOM 5741 N N . THR A 1 746 ? 19.793 -13.774 -22.377 1.00 95.50 746 THR A N 1
ATOM 5742 C CA . THR A 1 746 ? 18.509 -13.577 -21.680 1.00 95.50 746 THR A CA 1
ATOM 5743 C C . THR A 1 746 ? 18.333 -14.508 -20.479 1.00 95.50 746 THR A C 1
ATOM 5745 O O . THR A 1 746 ? 17.470 -14.270 -19.644 1.00 95.50 746 THR A O 1
ATOM 5748 N N . GLY A 1 747 ? 19.107 -15.597 -20.393 1.00 93.56 747 GLY A N 1
ATOM 5749 C CA . GLY A 1 747 ? 18.950 -16.625 -19.361 1.00 93.56 747 GLY A CA 1
ATOM 5750 C C . GLY A 1 747 ? 17.785 -17.597 -19.598 1.00 93.56 747 GLY A C 1
ATOM 5751 O O . GLY A 1 747 ? 17.837 -18.721 -19.097 1.00 93.56 747 GLY A O 1
ATOM 5752 N N . GLU A 1 748 ? 16.794 -17.237 -20.422 1.00 91.50 748 GLU A N 1
ATOM 5753 C CA . GLU A 1 748 ? 15.638 -18.079 -20.765 1.00 91.50 748 GLU A CA 1
ATOM 5754 C C . GLU A 1 748 ? 16.012 -19.511 -21.210 1.00 91.50 748 GLU A C 1
ATOM 5756 O O . GLU A 1 748 ? 15.465 -20.468 -20.651 1.00 91.50 748 GLU A O 1
ATOM 5761 N N . PRO A 1 749 ? 16.963 -19.730 -22.144 1.00 93.06 749 PRO A N 1
ATOM 5762 C CA . PRO A 1 749 ? 17.229 -21.072 -22.661 1.00 93.06 749 PRO A CA 1
ATOM 5763 C C . PRO A 1 749 ? 17.882 -22.030 -21.646 1.00 93.06 749 PRO A C 1
ATOM 5765 O O . PRO A 1 749 ? 17.959 -23.228 -21.909 1.00 93.06 749 PRO A O 1
ATOM 5768 N N . LEU A 1 750 ? 18.362 -21.562 -20.486 1.00 90.94 750 LEU A N 1
ATOM 5769 C CA . LEU A 1 750 ? 19.101 -22.406 -19.532 1.00 90.94 750 LEU A CA 1
ATOM 5770 C C . LEU A 1 750 ? 18.192 -23.388 -18.777 1.00 90.94 750 LEU A C 1
ATOM 5772 O O . LEU A 1 750 ? 18.635 -24.485 -18.415 1.00 90.94 750 LEU A O 1
ATOM 5776 N N . TRP A 1 751 ? 16.934 -23.008 -18.548 1.00 83.88 751 TRP A N 1
ATOM 5777 C CA . TRP A 1 751 ? 16.038 -23.681 -17.598 1.00 83.88 751 TRP A CA 1
ATOM 5778 C C . TRP A 1 751 ? 14.865 -24.418 -18.250 1.00 83.88 751 TRP A C 1
ATOM 5780 O O . TRP A 1 751 ? 14.100 -25.108 -17.566 1.00 83.88 751 TRP A O 1
ATOM 5790 N N . VAL A 1 752 ? 14.755 -24.329 -19.574 1.00 82.56 752 VAL A N 1
ATOM 5791 C CA . VAL A 1 752 ? 13.681 -24.930 -20.371 1.00 82.56 752 VAL A CA 1
ATOM 5792 C C . VAL A 1 752 ? 14.178 -26.145 -21.153 1.00 82.56 752 VAL A C 1
ATOM 5794 O O . VAL A 1 752 ? 15.348 -26.241 -21.542 1.00 82.56 752 VAL A O 1
ATOM 5797 N N . ALA A 1 753 ? 13.293 -27.125 -21.343 1.00 80.25 753 ALA A N 1
ATOM 5798 C CA . ALA A 1 753 ? 13.613 -28.328 -22.104 1.00 80.25 753 ALA A CA 1
ATOM 5799 C C . ALA A 1 753 ? 13.938 -27.947 -23.554 1.00 80.25 753 ALA A C 1
ATOM 5801 O O . ALA A 1 753 ? 13.260 -27.115 -24.149 1.00 80.25 753 ALA A O 1
ATOM 5802 N N . GLY A 1 754 ? 15.011 -28.510 -24.112 1.00 83.62 754 GLY A N 1
ATOM 5803 C CA . GLY A 1 754 ? 15.419 -28.178 -25.477 1.00 83.62 754 GLY A CA 1
ATOM 5804 C C . GLY A 1 754 ? 16.054 -26.795 -25.662 1.00 83.62 754 GLY A C 1
ATOM 5805 O O . GLY A 1 754 ? 16.480 -26.495 -26.766 1.00 83.62 754 GLY A O 1
ATOM 5806 N N . ALA A 1 755 ? 16.211 -25.994 -24.602 1.00 90.75 755 ALA A N 1
ATOM 5807 C CA . ALA A 1 755 ? 16.786 -24.645 -24.654 1.00 90.75 755 ALA A CA 1
ATOM 5808 C C . ALA A 1 755 ? 15.990 -23.614 -25.471 1.00 90.75 755 ALA A C 1
ATOM 5810 O O . ALA A 1 755 ? 16.583 -22.673 -25.990 1.00 90.75 755 ALA A O 1
ATOM 5811 N N . PHE A 1 756 ? 14.672 -23.763 -25.595 1.00 92.12 756 PHE A N 1
ATOM 5812 C CA . PHE A 1 756 ? 13.830 -22.766 -26.252 1.00 92.12 756 PHE A CA 1
ATOM 5813 C C . PHE A 1 756 ? 12.458 -22.653 -25.585 1.00 92.12 756 PHE A C 1
ATOM 5815 O O . PHE A 1 756 ? 11.989 -23.591 -24.940 1.00 92.12 756 PHE A O 1
ATOM 5822 N N . THR A 1 757 ? 11.801 -21.515 -25.786 1.00 91.75 757 THR A N 1
ATOM 5823 C CA . THR A 1 757 ? 10.359 -21.349 -25.569 1.00 91.75 757 THR A CA 1
ATOM 5824 C C . THR A 1 757 ? 9.690 -20.970 -26.887 1.00 91.75 757 THR A C 1
ATOM 5826 O O . THR A 1 757 ? 10.356 -20.538 -27.830 1.00 91.75 757 THR A O 1
ATOM 5829 N N . ILE A 1 758 ? 8.371 -21.149 -26.966 1.00 91.56 758 ILE A N 1
ATOM 5830 C CA . ILE A 1 758 ? 7.577 -20.718 -28.128 1.00 91.56 758 ILE A CA 1
ATOM 5831 C C . ILE A 1 758 ? 6.804 -19.421 -27.858 1.00 91.56 758 ILE A C 1
ATOM 5833 O O . ILE A 1 758 ? 6.298 -18.807 -28.791 1.00 91.56 758 ILE A O 1
ATOM 5837 N N . ASP A 1 759 ? 6.712 -19.019 -26.591 1.00 83.75 759 ASP A N 1
ATOM 5838 C CA . ASP A 1 759 ? 5.945 -17.880 -26.088 1.00 83.75 759 ASP A CA 1
ATOM 5839 C C . ASP A 1 759 ? 6.796 -16.875 -25.282 1.00 83.75 759 ASP A C 1
ATOM 5841 O O . ASP A 1 759 ? 6.241 -15.974 -24.657 1.00 83.75 759 ASP A O 1
ATOM 5845 N N . GLY A 1 760 ? 8.130 -17.004 -25.327 1.00 86.94 760 GLY A N 1
ATOM 5846 C CA . GLY A 1 760 ? 9.115 -16.066 -24.764 1.00 86.94 760 GLY A CA 1
ATOM 5847 C C . GLY A 1 760 ? 10.106 -15.526 -25.808 1.00 86.94 760 GLY A C 1
ATOM 5848 O O . GLY A 1 760 ? 9.806 -15.467 -27.004 1.00 86.94 760 GLY A O 1
ATOM 5849 N N . TYR A 1 761 ? 11.315 -15.151 -25.378 1.00 91.81 761 TYR A N 1
ATOM 5850 C CA . TYR A 1 761 ? 12.398 -14.643 -26.234 1.00 91.81 761 TYR A CA 1
ATOM 5851 C C . TYR A 1 761 ? 12.832 -15.640 -27.319 1.00 91.81 761 TYR A C 1
ATOM 5853 O O . TYR A 1 761 ? 13.384 -15.225 -28.336 1.00 91.81 761 TYR A O 1
ATOM 5861 N N . GLY A 1 762 ? 12.575 -16.940 -27.129 1.00 92.12 762 GLY A N 1
ATOM 5862 C CA . GLY A 1 762 ? 12.817 -17.978 -28.134 1.00 92.12 762 GLY A CA 1
ATOM 5863 C C . GLY A 1 762 ? 11.820 -17.984 -29.295 1.00 92.12 762 GLY A C 1
ATOM 5864 O O . GLY A 1 762 ? 12.145 -18.488 -30.369 1.00 92.12 762 GLY A O 1
ATOM 5865 N N . GLY A 1 763 ? 10.633 -17.392 -29.119 1.00 93.94 763 GLY A N 1
ATOM 5866 C CA . GLY A 1 763 ? 9.534 -17.422 -30.089 1.00 93.94 763 GLY A CA 1
ATOM 5867 C C . GLY A 1 763 ? 9.907 -16.972 -31.513 1.00 93.94 763 GLY A C 1
ATOM 5868 O O . GLY A 1 763 ? 9.571 -17.686 -32.460 1.00 93.94 763 GLY A O 1
ATOM 5869 N N . PRO A 1 764 ? 10.651 -15.861 -31.709 1.00 95.75 764 PRO A N 1
ATOM 5870 C CA . PRO A 1 764 ? 11.102 -15.419 -33.034 1.00 95.75 764 PRO A CA 1
ATOM 5871 C C . PRO A 1 764 ? 11.977 -16.430 -33.790 1.00 95.75 764 PRO A C 1
ATOM 5873 O O . PRO A 1 764 ? 12.122 -16.322 -35.006 1.00 95.75 764 PRO A O 1
ATOM 5876 N N . PHE A 1 765 ? 12.563 -17.402 -33.089 1.00 96.44 765 PHE A N 1
ATOM 5877 C CA . PHE A 1 765 ? 13.454 -18.417 -33.653 1.00 96.44 765 PHE A CA 1
ATOM 5878 C C . PHE A 1 765 ? 12.738 -19.729 -33.997 1.00 96.44 765 PHE A C 1
ATOM 5880 O O . PHE A 1 765 ? 13.381 -20.677 -34.454 1.00 96.44 765 PHE A O 1
ATOM 5887 N N . ILE A 1 766 ? 11.420 -19.792 -33.795 1.00 96.38 766 ILE A N 1
ATOM 5888 C CA . ILE A 1 766 ? 10.581 -20.947 -34.112 1.00 96.38 766 ILE A CA 1
ATOM 5889 C C . ILE A 1 766 ? 9.794 -20.646 -35.384 1.00 96.38 766 ILE A C 1
ATOM 5891 O O . ILE A 1 766 ? 8.830 -19.886 -35.381 1.00 96.38 766 ILE A O 1
ATOM 5895 N N . GLU A 1 767 ? 10.187 -21.262 -36.494 1.00 96.25 767 GLU A N 1
ATOM 5896 C CA . GLU A 1 767 ? 9.547 -21.015 -37.790 1.00 96.25 767 GLU A CA 1
ATOM 5897 C C . GLU A 1 767 ? 8.207 -21.735 -37.915 1.00 96.25 767 GLU A C 1
ATOM 5899 O O . GLU A 1 767 ? 7.300 -21.285 -38.622 1.00 96.25 767 GLU A O 1
ATOM 5904 N N . ARG A 1 768 ? 8.099 -22.914 -37.292 1.00 96.62 768 ARG A N 1
ATOM 5905 C CA . ARG A 1 768 ? 6.944 -23.788 -37.477 1.00 96.62 768 ARG A CA 1
ATOM 5906 C C . ARG A 1 768 ? 6.816 -24.815 -36.367 1.00 96.62 768 ARG A C 1
ATOM 5908 O O . ARG A 1 768 ? 7.809 -25.356 -35.891 1.00 96.62 768 ARG A O 1
ATOM 5915 N N . ILE A 1 769 ? 5.573 -25.141 -36.035 1.00 96.88 769 ILE A N 1
ATOM 5916 C CA . ILE A 1 769 ? 5.215 -26.224 -35.119 1.00 96.88 769 ILE A CA 1
ATOM 5917 C C . ILE A 1 769 ? 4.211 -27.130 -35.837 1.00 96.88 769 ILE A C 1
ATOM 5919 O O . ILE A 1 769 ? 3.221 -26.653 -36.392 1.00 96.88 769 ILE A O 1
ATOM 5923 N N . GLU A 1 770 ? 4.467 -28.435 -35.839 1.00 96.62 770 GLU A N 1
ATOM 5924 C CA . GLU A 1 770 ? 3.558 -29.464 -36.345 1.00 96.62 770 GLU A CA 1
ATOM 5925 C C . GLU A 1 770 ? 3.170 -30.411 -35.208 1.00 96.62 770 GLU A C 1
ATOM 5927 O O . GLU A 1 770 ? 3.948 -31.272 -34.797 1.00 96.62 770 GLU A O 1
ATOM 5932 N N . GLY A 1 771 ? 1.950 -30.257 -34.698 1.00 94.06 771 GLY A N 1
ATOM 5933 C CA . GLY A 1 771 ? 1.432 -31.045 -33.582 1.00 94.06 771 GLY A CA 1
ATOM 5934 C C . GLY A 1 771 ? 0.716 -30.166 -32.563 1.00 94.06 771 GLY A C 1
ATOM 5935 O O . GLY A 1 771 ? 0.176 -29.113 -32.907 1.00 94.06 771 GLY A O 1
ATOM 5936 N N . ASP A 1 772 ? 0.694 -30.608 -31.308 1.00 93.00 772 ASP A N 1
ATOM 5937 C CA . ASP A 1 772 ? 0.112 -29.835 -30.214 1.00 93.00 772 ASP A CA 1
ATOM 5938 C C . ASP A 1 772 ? 1.151 -28.879 -29.623 1.00 93.00 772 ASP A C 1
ATOM 5940 O O . ASP A 1 772 ? 2.133 -29.304 -29.015 1.00 93.00 772 ASP A O 1
ATOM 5944 N N . HIS A 1 773 ? 0.923 -27.579 -29.787 1.00 91.81 773 HIS A N 1
ATOM 5945 C CA . HIS A 1 773 ? 1.826 -26.551 -29.282 1.00 91.81 773 HIS A CA 1
ATOM 5946 C C . HIS A 1 773 ? 1.834 -26.469 -27.747 1.00 91.81 773 HIS A C 1
ATOM 5948 O O . HIS A 1 773 ? 2.869 -26.134 -27.179 1.00 91.81 773 HIS A O 1
ATOM 5954 N N . HIS A 1 774 ? 0.752 -26.844 -27.048 1.00 93.00 774 HIS A N 1
ATOM 5955 C CA . HIS A 1 774 ? 0.760 -26.861 -25.577 1.00 93.00 774 HIS A CA 1
ATOM 5956 C C . HIS A 1 774 ? 1.755 -27.901 -25.045 1.00 93.00 774 HIS A C 1
ATOM 5958 O O . HIS A 1 774 ? 2.461 -27.661 -24.063 1.00 93.00 774 HIS A O 1
ATOM 5964 N N . ALA A 1 775 ? 1.884 -29.034 -25.749 1.00 91.31 775 ALA A N 1
ATOM 5965 C CA . ALA A 1 775 ? 2.888 -30.045 -25.443 1.00 91.31 775 ALA A CA 1
ATOM 5966 C C . ALA A 1 775 ? 4.316 -29.488 -25.544 1.00 91.31 775 ALA A C 1
ATOM 5968 O O . ALA A 1 775 ? 5.182 -29.977 -24.822 1.00 91.31 775 ALA A O 1
ATOM 5969 N N . VAL A 1 776 ? 4.542 -28.461 -26.379 1.00 91.88 776 VAL A N 1
ATOM 5970 C CA . VAL A 1 776 ? 5.836 -27.774 -26.509 1.00 91.88 776 VAL A CA 1
ATOM 5971 C C . VAL A 1 776 ? 6.144 -26.896 -25.297 1.00 91.88 776 VAL A C 1
ATOM 5973 O O . VAL A 1 776 ? 7.274 -26.880 -24.824 1.00 91.88 776 VAL A O 1
ATOM 5976 N N . ILE A 1 777 ? 5.127 -26.228 -24.748 1.00 89.56 777 ILE A N 1
ATOM 5977 C CA . ILE A 1 777 ? 5.246 -25.426 -23.518 1.00 89.56 777 ILE A CA 1
ATOM 5978 C C . ILE A 1 777 ? 5.473 -26.339 -22.297 1.00 89.56 777 ILE A C 1
ATOM 5980 O O . ILE A 1 777 ? 6.193 -25.989 -21.361 1.00 89.56 777 ILE A O 1
ATOM 5984 N N . GLY A 1 778 ? 4.886 -27.539 -22.317 1.00 86.00 778 GLY A N 1
ATOM 5985 C CA . GLY A 1 778 ? 5.196 -28.607 -21.365 1.00 86.00 778 GLY A CA 1
ATOM 5986 C C . GLY A 1 778 ? 4.030 -29.528 -21.008 1.00 86.00 778 GLY A C 1
ATOM 5987 O O . GLY A 1 778 ? 4.254 -30.519 -20.312 1.00 86.00 778 GLY A O 1
ATOM 5988 N N . LEU A 1 779 ? 2.801 -29.230 -21.448 1.00 93.62 779 LEU A N 1
ATOM 5989 C CA . LEU A 1 779 ? 1.603 -30.014 -21.130 1.00 93.62 779 LEU A CA 1
ATOM 5990 C C . LEU A 1 779 ? 0.600 -29.999 -22.291 1.00 93.62 779 LEU A C 1
ATOM 5992 O O . LEU A 1 779 ? 0.170 -28.942 -22.725 1.00 93.62 779 LEU A O 1
ATOM 5996 N N . SER A 1 780 ? 0.158 -31.159 -22.764 1.00 97.12 780 SER A N 1
ATOM 5997 C CA . SER A 1 780 ? -0.856 -31.287 -23.810 1.00 97.12 780 SER A CA 1
ATOM 5998 C C . SER A 1 780 ? -2.273 -31.224 -23.230 1.00 97.12 780 SER A C 1
ATOM 6000 O O . SER A 1 780 ? -2.780 -32.214 -22.699 1.00 97.12 780 SER A O 1
ATOM 6002 N N . LEU A 1 781 ? -2.964 -30.088 -23.385 1.00 96.81 781 LEU A N 1
ATOM 6003 C CA . LEU A 1 781 ? -4.370 -29.947 -22.966 1.00 96.81 781 LEU A CA 1
ATOM 6004 C C . LEU A 1 781 ? -5.323 -30.926 -23.683 1.00 96.81 781 LEU A C 1
ATOM 6006 O O . LEU A 1 781 ? -6.165 -31.537 -23.018 1.00 96.81 781 LEU A O 1
ATOM 6010 N N . PRO A 1 782 ? -5.221 -31.151 -25.013 1.00 97.06 782 PRO A N 1
ATOM 6011 C CA . PRO A 1 782 ? -6.047 -32.146 -25.689 1.00 97.06 782 PRO A CA 1
ATOM 6012 C C . PRO A 1 782 ? -5.808 -33.571 -25.185 1.00 97.06 782 PRO A C 1
ATOM 6014 O O . PRO A 1 782 ? -6.752 -34.365 -25.191 1.00 97.06 782 PRO A O 1
ATOM 6017 N N . LEU A 1 783 ? -4.574 -33.912 -24.793 1.00 97.25 783 LEU A N 1
ATOM 6018 C CA . LEU A 1 783 ? -4.268 -35.212 -24.204 1.00 97.25 783 LEU A CA 1
ATOM 6019 C C . LEU A 1 783 ? -4.816 -35.314 -22.782 1.00 97.25 783 LEU A C 1
ATOM 6021 O O . LEU A 1 783 ? -5.523 -36.278 -22.500 1.00 97.25 783 LEU A O 1
ATOM 6025 N N . LEU A 1 784 ? -4.591 -34.300 -21.943 1.00 97.69 784 LEU A N 1
ATOM 6026 C CA . LEU A 1 784 ? -5.133 -34.235 -20.587 1.00 97.69 784 LEU A CA 1
ATOM 6027 C C . LEU A 1 784 ? -6.657 -34.409 -20.589 1.00 97.69 784 LEU A C 1
ATOM 6029 O O . LEU A 1 784 ? -7.179 -35.245 -19.861 1.00 97.69 784 LEU A O 1
ATOM 6033 N N . ARG A 1 785 ? -7.376 -33.717 -21.484 1.00 98.00 785 ARG A N 1
ATOM 6034 C CA . ARG A 1 785 ? -8.832 -33.876 -21.641 1.00 98.00 785 ARG A CA 1
ATOM 6035 C C . ARG A 1 785 ? -9.242 -35.322 -21.928 1.00 98.00 785 ARG A C 1
ATOM 6037 O O . ARG A 1 785 ? -10.277 -35.766 -21.440 1.00 98.00 785 ARG A O 1
ATOM 6044 N N . ARG A 1 786 ? -8.483 -36.041 -22.763 1.00 97.81 786 ARG A N 1
ATOM 6045 C CA . ARG A 1 786 ? -8.769 -37.452 -23.071 1.00 97.81 786 ARG A CA 1
ATOM 6046 C C . ARG A 1 786 ? -8.475 -38.350 -21.874 1.00 97.81 786 ARG A C 1
ATOM 6048 O O . ARG A 1 786 ? -9.299 -39.203 -21.585 1.00 97.81 786 ARG A O 1
ATOM 6055 N N . MET A 1 787 ? -7.362 -38.121 -21.179 1.00 97.88 787 MET A N 1
ATOM 6056 C CA . MET A 1 787 ? -6.989 -38.890 -19.989 1.00 97.88 787 MET A CA 1
ATOM 6057 C C . MET A 1 787 ? -8.016 -38.712 -18.864 1.00 97.88 787 MET A C 1
ATOM 6059 O O . MET A 1 787 ? -8.502 -39.695 -18.324 1.00 97.88 787 MET A O 1
ATOM 6063 N N . LEU A 1 788 ? -8.439 -37.480 -18.575 1.00 97.44 788 LEU A N 1
ATOM 6064 C CA . LEU A 1 788 ? -9.481 -37.213 -17.575 1.00 97.44 788 LEU A CA 1
ATOM 6065 C C . LEU A 1 788 ? -10.815 -37.899 -17.928 1.00 97.44 788 LEU A C 1
ATOM 6067 O O . LEU A 1 788 ? -11.491 -38.449 -17.061 1.00 97.44 788 LEU A O 1
ATOM 6071 N N . ALA A 1 789 ? -11.166 -37.959 -19.216 1.00 96.19 789 ALA A N 1
ATOM 6072 C CA . ALA A 1 789 ? -12.370 -38.658 -19.656 1.00 96.19 789 ALA A CA 1
ATOM 6073 C C . ALA A 1 789 ? -12.328 -40.178 -19.390 1.00 96.19 789 ALA A C 1
ATOM 6075 O O . ALA A 1 789 ? -13.387 -40.776 -19.204 1.00 96.19 789 ALA A O 1
ATOM 6076 N N . GLU A 1 790 ? -11.146 -40.808 -19.338 1.00 96.44 790 GLU A N 1
ATOM 6077 C CA . GLU A 1 790 ? -11.013 -42.239 -19.006 1.00 96.44 790 GLU A CA 1
ATOM 6078 C C . GLU A 1 790 ? -11.373 -42.538 -17.543 1.00 96.44 790 GLU A C 1
ATOM 6080 O O . GLU A 1 790 ? -11.874 -43.622 -17.249 1.00 96.44 790 GLU A O 1
ATOM 6085 N N . ILE A 1 791 ? -11.220 -41.557 -16.648 1.00 96.38 791 ILE A N 1
ATOM 6086 C CA . ILE A 1 791 ? -11.641 -41.640 -15.238 1.00 96.38 791 ILE A CA 1
ATOM 6087 C C . ILE A 1 791 ? -12.998 -40.972 -14.984 1.00 96.38 791 ILE A C 1
ATOM 6089 O O . ILE A 1 791 ? -13.344 -40.645 -13.850 1.00 96.38 791 ILE A O 1
ATOM 6093 N N . SER A 1 792 ? -13.781 -40.765 -16.049 1.00 94.38 792 SER A N 1
ATOM 6094 C CA . SER A 1 792 ? -15.100 -40.120 -16.002 1.00 94.38 792 SER A CA 1
ATOM 6095 C C . SER A 1 792 ? -15.095 -38.722 -15.368 1.00 94.38 792 SER A C 1
ATOM 6097 O O . SER A 1 792 ? -16.108 -38.305 -14.815 1.00 94.38 792 SER A O 1
ATOM 6099 N N . LEU A 1 793 ? -13.979 -37.992 -15.473 1.00 93.88 793 LEU A N 1
ATOM 6100 C CA . LEU A 1 793 ? -13.855 -36.611 -15.014 1.00 93.88 793 LEU A CA 1
ATOM 6101 C C . LEU A 1 793 ? -13.842 -35.665 -16.229 1.00 93.88 793 LEU A C 1
ATOM 6103 O O . LEU A 1 793 ? -12.875 -35.644 -16.995 1.00 93.88 793 LEU A O 1
ATOM 6107 N N . PRO A 1 794 ? -14.911 -34.894 -16.476 1.00 93.94 794 PRO A N 1
ATOM 6108 C CA . PRO A 1 794 ? -14.893 -33.848 -17.488 1.00 93.94 794 PRO A CA 1
ATOM 6109 C C . PRO A 1 794 ? -13.825 -32.798 -17.163 1.00 93.94 794 PRO A C 1
ATOM 6111 O O . PRO A 1 794 ? -13.764 -32.291 -16.051 1.00 93.94 794 PRO A O 1
ATOM 6114 N N . ILE A 1 795 ? -13.013 -32.398 -18.150 1.00 94.19 795 ILE A N 1
ATOM 6115 C CA . ILE A 1 795 ? -12.017 -31.324 -17.943 1.00 94.19 795 ILE A CA 1
ATOM 6116 C C . ILE A 1 795 ? -12.664 -29.994 -17.519 1.00 94.19 795 ILE A C 1
ATOM 6118 O O . ILE A 1 795 ? -12.009 -29.166 -16.902 1.00 94.19 795 ILE A O 1
ATOM 6122 N N . THR A 1 796 ? -13.940 -29.798 -17.858 1.00 93.44 796 THR A N 1
ATOM 6123 C CA . THR A 1 796 ? -14.737 -28.622 -17.492 1.00 93.44 796 THR A CA 1
ATOM 6124 C C . THR A 1 796 ? -15.043 -28.547 -16.006 1.00 93.44 796 THR A C 1
ATOM 6126 O O . THR A 1 796 ? -15.249 -27.455 -15.498 1.00 93.44 796 THR A O 1
ATOM 6129 N N . ASP A 1 797 ? -15.047 -29.683 -15.310 1.00 90.75 797 ASP A N 1
ATOM 6130 C CA . ASP A 1 797 ? -15.302 -29.740 -13.868 1.00 90.75 797 ASP A CA 1
ATOM 6131 C C . ASP A 1 797 ? -14.069 -29.290 -13.075 1.00 90.75 797 ASP A C 1
ATOM 6133 O O . ASP A 1 797 ? -14.157 -29.013 -11.887 1.00 90.75 797 ASP A O 1
ATOM 6137 N N . LEU A 1 798 ? -12.918 -29.198 -13.751 1.00 91.94 798 LEU A N 1
ATOM 6138 C CA . LEU A 1 798 ? -11.703 -28.598 -13.219 1.00 91.94 798 LEU A CA 1
ATOM 6139 C C . LEU A 1 798 ? -11.582 -27.112 -13.572 1.00 91.94 798 LEU A C 1
ATOM 6141 O O . LEU A 1 798 ? -10.572 -26.504 -13.233 1.00 91.94 798 LEU A O 1
ATOM 6145 N N . TRP A 1 799 ? -12.531 -26.524 -14.307 1.00 91.12 799 TRP A N 1
ATOM 6146 C CA . TRP A 1 799 ? -12.483 -25.092 -14.579 1.00 91.12 799 TRP A CA 1
ATOM 6147 C C . TRP A 1 799 ? -12.811 -24.306 -13.319 1.00 91.12 799 TRP A C 1
ATOM 6149 O O . TRP A 1 799 ? -13.727 -24.672 -12.585 1.00 91.12 799 TRP A O 1
ATOM 6159 N N . ARG A 1 800 ? -12.111 -23.184 -13.125 1.00 74.81 800 ARG A N 1
ATOM 6160 C CA . ARG A 1 800 ? -12.482 -22.185 -12.121 1.00 74.81 800 ARG A CA 1
ATOM 6161 C C . ARG A 1 800 ? -13.973 -21.907 -12.260 1.00 74.81 800 ARG A C 1
ATOM 6163 O O . ARG A 1 800 ? -14.397 -21.585 -13.380 1.00 74.81 800 ARG A O 1
ATOM 6170 N N . PRO A 1 801 ? -14.771 -22.031 -11.185 1.00 57.94 801 PRO A N 1
ATOM 6171 C CA . PRO A 1 801 ? -16.180 -21.725 -11.264 1.00 57.94 801 PRO A CA 1
ATOM 6172 C C . PRO A 1 801 ? -16.309 -20.292 -11.771 1.00 57.94 801 PRO A C 1
ATOM 6174 O O . PRO A 1 801 ? -15.904 -19.335 -11.112 1.00 57.94 801 PRO A O 1
ATOM 6177 N N . THR A 1 802 ? -16.856 -20.136 -12.979 1.00 41.16 802 THR A N 1
ATOM 6178 C CA . THR A 1 802 ? -17.393 -18.847 -13.396 1.00 41.16 802 THR A CA 1
ATOM 6179 C C . THR A 1 802 ? -18.446 -18.532 -12.360 1.00 41.16 802 THR A C 1
ATOM 6181 O O . THR A 1 802 ? -19.397 -19.306 -12.256 1.00 41.16 802 THR A O 1
ATOM 6184 N N . SER A 1 803 ? -18.242 -17.485 -11.561 1.00 36.09 803 SER A N 1
ATOM 6185 C CA . SER A 1 803 ? -19.186 -17.039 -10.540 1.00 36.09 803 SER A CA 1
ATOM 6186 C C . SER A 1 803 ? -20.559 -16.939 -11.201 1.00 36.09 803 SER A C 1
ATOM 6188 O O . SER A 1 803 ? -20.825 -16.027 -11.982 1.00 36.09 803 SER A O 1
ATOM 6190 N N . SER A 1 804 ? -21.377 -17.972 -11.030 1.00 28.34 804 SER A N 1
ATOM 6191 C CA . SER A 1 804 ? -22.621 -18.109 -11.761 1.00 28.34 804 SER A CA 1
ATOM 6192 C C . SER A 1 804 ? -23.640 -17.229 -11.064 1.00 28.34 804 SER A C 1
ATOM 6194 O O . SER A 1 804 ? -24.130 -17.621 -10.011 1.00 28.34 804 SER A O 1
ATOM 6196 N N . SER A 1 805 ? -23.869 -16.067 -11.689 1.00 32.62 805 SER A N 1
ATOM 6197 C CA . SER A 1 805 ? -25.075 -15.217 -11.716 1.00 32.62 805 SER A CA 1
ATOM 6198 C C . SER A 1 805 ? -25.810 -14.930 -10.412 1.00 32.62 805 SER A C 1
ATOM 6200 O O . SER A 1 805 ? -26.405 -15.888 -9.869 1.00 32.62 805 SER A O 1
#

Secondary structure (DSSP, 8-state):
-PPPPPPPHHHHHHHHHHHHHHHH-HHHHHHTT-TT-TT-----SHHHHHHHHHHHHHHHHHHHHHHHH----HHHHHHHHHHHHHHHHHHHHHHTTTTTT---SSSSHHHHHHHGGGGS--SSHHHHHHHHHHHTTHHHHHHHHHHHHHHHHHTT----HHHHHHHHHHHHHHHSTTSHHHHHHHHH---HHHHHHHHHHHHHHHHHHHHHHHHHHHHHTTS-S-----HHHHHHHHHHHHSS---HHHHHHHHHHHHHHHHHHHHHHHHHHHHHHT---TT-HHHHHHHHHH-GGGEEESHHHHHHHHHHHHHHHHHHHBTTTB---GGGS-EEEEEE-SSS-EEEEEPPPTTSSSPEEEEEEPPTT--EEESTTTHHHHHHHSTTTHHHHHHHHHHGGGTS-HIIIII---HHHHHHHHHHHHHHHHHTT---SHHHHHHHHHHHHHHHHHHHHHHHHHTTPBPPGGGT-SB--HHHHHHHHHHH--S-HHHHHHHHHHHHHSTTTTTHHHHHHHHHHHHHHHHHHTT--HHHHHHHHHHT-S--HHHHHHHHHS----S-----------------------------SEEEE---HHHHHHHHHTTB--EE------HHHHHHHHHHHHS---HHHHHHHHHHHHHHHHHHHS-S-SEEEEEEEEEEETTEEE----SHHHHHHHHHHHTT-EEEEEEEEEEEE-S-GGGT----EEEEEEEEEEEE----HHHHHHHHHTSGGGTSGGG--SSSTTGGGEEEEES-HHHHHT--HHHHHHHHHHTT--GGGGB------

Sequence (805 aa):
MTTKRTPSPTDHVANDFVERSIALSPMTATSLGVPGQDHLMDDLSPEGLEKGASLTRETLAALDGVEREHPGDDVDHVTRAAMRERLGLELEHHDALLTHATVNNIASPVQGIRSIFDMMPNESAEDWDTISERLARVPAAVEGYAESLRYAASKGGLAAKRQQLIGAEQSRSFTKADGFFPSLVTKSGLEGPAREKLEQNVNLACEAYTKLAEVFEELAENAPEKDAVGREAYQLGSRTFLGEEIDVEEAYEFGVEELTRLIDEQKQVASRLNAHYGNGGGDSIDAAMASLNADESLVLHGTDNLKAWMQELSDAAIRDLAGTHFDIPEELTRLECMIAETGAGGIYYTGPSEDFSRPGRMWWDTPAGVDTFRTWSETTTVYHEGVPGHHLQVGTQQLQAERLNRWRASFMWVSGHGEGWALYAERLMEELGYLTTDGEKLGMLMEQRMRAGRVVLDIGLHNELPVPEQFGGGQWTYERGWDFVREHWRMEEPIQRFEYHRYLGWAGQAPSYKLGQRVWEQLRDEALARGTSLRDFHREALELGSLPLSVLRSALSAPHGSGGRCMNSGLPGVGEGADDRQATVGTPLHEPLLLLASQSAGRKAVLTRAGIEFTTLPADVDEEAVLAAALESSGELAFEDQVLTLARAKAEASCAASEGGYVVLGGDSMLEIDGALGGKPRTADAARERWREMRGKRARLHSGHWLIDDRDPLDGGTGATFGNTASTDVYFAELSDAEIDAYVSTGEPLWVAGAFTIDGYGGPFIERIEGDHHAVIGLSLPLLRRMLAEISLPITDLWRPTSSS

Radius of gyration: 30.14 Å; chains: 1; bounding box: 77×89×71 Å

pLDDT: mean 91.02, std 14.97, range [21.3, 98.81]